Protein AF-0000000074954243 (afdb_homodimer)

Nearest PDB structures (foldseek):
  7k0k-assembly1_B  TM=9.660E-01  e=4.089E-70  Homo sapiens
  7yjo-assembly1_B  TM=9.628E-01  e=8.182E-56  Arabidopsis thaliana
  7yjm-assembly1_B  TM=9.588E-01  e=5.536E-56  Arabidopsis thaliana
  7yjk-assembly1_F  TM=9.594E-01  e=3.256E-54  Arabidopsis thaliana
  7yjn-assembly1_B  TM=9.590E-01  e=9.269E-53  Arabidopsis thaliana

Secondary structure (DSSP, 8-state):
-----------SSPPPPPPPHHHHHHHHHHHHHHHHHHHHHHHHHHTT-S---S----TTTTTS--STHHHHHHHIIIIIGGGGGGS-PEE-S-SSSEEEEEEEE-SSTTSS-EEEEEEEEEEEE-SS--TTS---S--GGGHHHHHHHHHH-S---SBTTTT-EEHHHHHHHHHHHHHHT-SEEEEES-HHHHHHHHHHHH--TT-EEEEETT--HHHHHHHHHHT-EEEEE-TT-HHHHHHHHHHHHHH-STTT-PPPS-EEEEEESB-TTT-PBP-HHHHHHHHHHHT-EEEEE-TTTTTTSSTTS--HHHHTT--GGG-SEEEEESSSTTSSS-EEEEE-HHHHHHHHHH-HHHHHSBPPPHHHHHHHHHHHHHHHT-TT---HHHHHHHHHHHHHHHHHHHHHHT--B-S-TT-SEEEEEEESHHHHHHHHHHHHHTTEE-EEE-TTTS-TT-EEEEEE--TT--HHHHHHHHHHHHHHHHHHT---S-----SS-----TTGGGTTT-----------/-----------SSPPPPPPPHHHHHHHHHHHHHHHHHHHHHHHHHHTT-----S----TTTTTS--STHHHHHHHIIIIIGGGGGGS-PEE-S-SSSEEEEEEEE-SSTTSS-EEEEEEEEEEEE-SS--TTS---S--GGGHHHHHHHHHH-S---SBTTTT-EEHHHHHHHHHHHHHHT-SEEEEES-HHHHHHHHHHHH--TT-EEEEETT--HHHHHHHHHHT-EEEEE-TT-HHHHHHHHHHHHHH-STTT-PPPS-EEEEEESB-TTT-PBP-HHHHHHHHHHHT-EEEEE-TTTTTTSSTTS--HHHHTT--GGG-SEEEEESSSTTSSS-EEEEE-HHHHHHHHHH-HHHHHSBPPPHHHHHHHHHHHHHHHT-TT---HHHHHHHHHHHHHHHHHHHHHHT--B-S-TT-SEEEEEEESHHHHHHHHHHHHHTTEE-EEE-TTTS-TT-EEEEEE--TT--HHHHHHHHHHHHHHHHHHT---S-----SS-----TTGGGTTT-----------

pLDDT: mean 83.15, std 20.35, range [19.02, 98.69]

Foldseek 3Di:
DVPDDPPDVPPPFDDFDDFDPVLQVVQVVLVVVQLVVLVVVVVCVVVVNCPQLAPPVPPVNVVPDQDVYPVVVSCCRRQVLQQVVLDDWAWDFKQAQWTKTFDWDDPRNNPDIDTPRDIDGGFGEQAALQALRLTHDDDPLLVLLVVLCVVPNWFQPDFLVPRQDDPLQVVLFVLLCVLLVADTKHWAFAQLCQQQQQLLLVAADLAEEEEAPLDDVSNVNNVVVNHHHYDYFYHLDLVRVLVVLVVCQCQGDPPPSDHGPAYEYEEEQARQQFQAGHPVVSVLVSCVVSVHAYEYEDAQQALAAAQLRSTVCNNVPHDLQSHAKYKYFCVRNLPARTIMIGHHPVSVVSCCVPGVCSVPPHHHTSSRSSSSSSSSCASRVHPNRHDNSVSNVLSLVQQVVLVVLCVLLQWGWGHGRRRQKIKTWLQHSVLQSVVSVQSVVVSYHWDWDAPPSDDSRGTIIIGGTHSSDDPVSSVSSSVSVSVSCVVSVRRRDPNPPPPDPPPPDPPPVPPPSPPPPPPPDPDD/DVPPPPPDVPPPFDDFDDFDPVLQVVQVVLVVVQLVVLVVVVVCVVVVNCPQLAPPPPPVNVPPDQDVYPVVVSCCRRQVLQQVVLDDWAWDFKQAQWTKTFDWDDPRNNPDIDTPRDIDGGFGEQAALQALRLTHDDDPLLVLLVVLCVVPNWFQPDFLVPRQDDPLQVVLFVLVCVLLVADTKHWAFAQLCQQQQ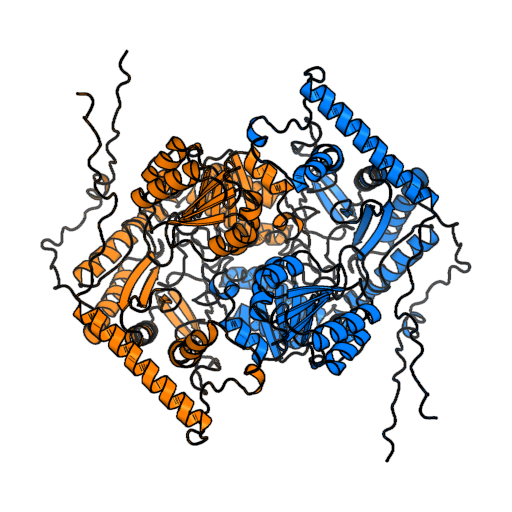QLLLVAADLAEEEEAPLDDVSNVNNVVVNHHHYDYFYHLDLVRVLVVLVVCQCQGDPPPSDHGPAYEYEEEQARQQFQAGHPVVSVLVSCVVSVHAYEYEDAQQALAAAQLRSTVCNNVPHDLQSHAKYKYFCVRNLPARTIMIGHHPVSVVSCCVPGVSRVPPHHHTSSRSSSSSSSSCASNVHPNRHDNSVSNVLSLVQQVVLVVLCVLLQWGWGHGRRRQKIKTWLQHSVLQSVVSVQSVVVSYHWDWDAPPSDDSRGTIIITGTHSSDDPVSSVSSSVSVSVSCVVSVRRRDPNPPPPDPPPPDPPPVPPVSPPPPPPPDPDD

Radius of gyration: 29.84 Å; Cα contacts (8 Å, |Δi|>4): 2137; chains: 2; bounding box: 92×91×78 Å

InterPro domains:
  IPR001917 Aminotransferase, class-II, pyridoxal-phosphate binding site [PS00599] (329-338)
  IPR004839 Aminotransferase, class I/classII, large domain [PF00155] (122-481)
  IPR015421 Pyridoxal phosphate-dependent transferase, major domain [G3DSA:3.40.640.10] (137-388)
  IPR015422 Pyridoxal phosphate-dependent transferase, small domain [G3DSA:3.90.1150.10] (122-481)
  IPR015424 Pyridoxal phosphate-dependent transferase [SSF53383] (92-486)
  IPR050087 8-amino-7-oxononanoate synthase class-II [PTHR13693] (33-483)

Structure (mmCIF, N/CA/C/O backbone):
data_AF-0000000074954243-model_v1
#
loop_
_entity.id
_entity.type
_entity.pdbx_description
1 polymer 'serine C-palmitoyltransferase'
#
loop_
_atom_site.group_PDB
_atom_site.id
_atom_site.type_symbol
_atom_site.label_atom_id
_atom_site.label_alt_id
_atom_site.label_comp_id
_atom_site.label_asym_id
_atom_site.label_entity_id
_atom_site.label_seq_id
_atom_site.pdbx_PDB_ins_code
_atom_site.Cartn_x
_atom_site.Cartn_y
_atom_site.Cartn_z
_atom_site.occupancy
_atom_site.B_iso_or_equiv
_atom_site.auth_seq_id
_atom_site.auth_comp_id
_atom_site.auth_asym_id
_atom_site.auth_atom_id
_atom_site.pdbx_PDB_model_num
ATOM 1 N N . GLN A 1 1 ? -39.969 40.156 0.647 1 19.97 1 GLN A N 1
ATOM 2 C CA . GLN A 1 1 ? -39.062 40.625 1.702 1 19.97 1 GLN A CA 1
ATOM 3 C C . GLN A 1 1 ? -38.188 39.5 2.236 1 19.97 1 GLN A C 1
ATOM 5 O O . GLN A 1 1 ? -37.531 39.656 3.26 1 19.97 1 GLN A O 1
ATOM 10 N N . ASN A 1 2 ? -38.531 38.25 1.916 1 23.02 2 ASN A N 1
ATOM 11 C CA . ASN A 1 2 ? -37.969 37 2.418 1 23.02 2 ASN A CA 1
ATOM 12 C C . ASN A 1 2 ? -36.469 36.906 2.213 1 23.02 2 ASN A C 1
ATOM 14 O O . ASN A 1 2 ? -36 36.031 1.486 1 23.02 2 ASN A O 1
ATOM 18 N N . ARG A 1 3 ? -35.625 38 2.117 1 27.72 3 ARG A N 1
ATOM 19 C CA . ARG A 1 3 ? -34.219 38.344 2.07 1 27.72 3 ARG A CA 1
ATOM 20 C C . ARG A 1 3 ? -33.469 37.781 3.279 1 27.72 3 ARG A C 1
ATOM 22 O O . ARG A 1 3 ? -32.344 38.188 3.549 1 27.72 3 ARG A O 1
ATOM 29 N N . LYS A 1 4 ? -34.219 37.406 4.242 1 30.61 4 LYS A N 1
ATOM 30 C CA . LYS A 1 4 ? -33.562 37.406 5.551 1 30.61 4 LYS A CA 1
ATOM 31 C C . LYS A 1 4 ? -32.25 36.656 5.52 1 30.61 4 LYS A C 1
ATOM 33 O O . LYS A 1 4 ? -31.219 37.219 5.922 1 30.61 4 LYS A O 1
ATOM 38 N N . ALA A 1 5 ? -32.219 35.625 6.398 1 30.86 5 ALA A N 1
ATOM 39 C CA . ALA A 1 5 ? -31.141 35.188 7.262 1 30.86 5 ALA A CA 1
ATOM 40 C C . ALA A 1 5 ? -30.031 34.5 6.453 1 30.86 5 ALA A C 1
ATOM 42 O O . ALA A 1 5 ? -30.094 33.312 6.191 1 30.86 5 ALA A O 1
ATOM 43 N N . TYR A 1 6 ? -29.703 34.969 5.332 1 30.28 6 TYR A N 1
ATOM 44 C CA . TYR A 1 6 ? -28.406 34.562 4.781 1 30.28 6 TYR A CA 1
ATOM 45 C C . TYR A 1 6 ? -27.312 34.656 5.832 1 30.28 6 TYR A C 1
ATOM 47 O O . TYR A 1 6 ? -27 35.719 6.32 1 30.28 6 TYR A O 1
ATOM 55 N N . ALA A 1 7 ? -27.281 33.75 6.777 1 35.22 7 ALA A N 1
ATOM 56 C CA . ALA A 1 7 ? -26.203 33.719 7.773 1 35.22 7 ALA A CA 1
ATOM 57 C C . ALA A 1 7 ? -24.938 34.344 7.234 1 35.22 7 ALA A C 1
ATOM 59 O O . ALA A 1 7 ? -24.516 34.062 6.105 1 35.22 7 ALA A O 1
ATOM 60 N N . GLU A 1 8 ? -24.562 35.5 7.566 1 36.94 8 GLU A N 1
ATOM 61 C CA . GLU A 1 8 ? -23.328 36.219 7.34 1 36.94 8 GLU A CA 1
ATOM 62 C C . GLU A 1 8 ? -22.141 35.281 7.172 1 36.94 8 GLU A C 1
ATOM 64 O O . GLU A 1 8 ? -22.016 34.312 7.902 1 36.94 8 GLU A O 1
ATOM 69 N N . ASP A 1 9 ? -21.578 35 5.992 1 41 9 ASP A N 1
ATOM 70 C CA . ASP A 1 9 ? -20.391 34.312 5.48 1 41 9 ASP A CA 1
ATOM 71 C C . ASP A 1 9 ? -19.219 34.438 6.441 1 41 9 ASP A C 1
ATOM 73 O O . ASP A 1 9 ? -18.312 35.25 6.211 1 41 9 ASP A O 1
ATOM 77 N N . LYS A 1 10 ? -19.484 34.688 7.68 1 44.56 10 LYS A N 1
ATOM 78 C CA . LYS A 1 10 ? -18.312 34.781 8.531 1 44.56 10 LYS A CA 1
ATOM 79 C C . LYS A 1 10 ? -17.359 33.625 8.305 1 44.56 10 LYS A C 1
ATOM 81 O O . LYS A 1 10 ? -17.781 32.469 8.289 1 44.56 10 LYS A O 1
ATOM 86 N N . PRO A 1 11 ? -16.188 33.969 7.812 1 58.41 11 PRO A N 1
ATOM 87 C CA . PRO A 1 11 ? -15.211 32.906 7.613 1 58.41 11 PRO A CA 1
ATOM 88 C C . PRO A 1 11 ? -15.062 32 8.844 1 58.41 11 PRO A C 1
ATOM 90 O O . PRO A 1 11 ? -14.977 32.5 9.969 1 58.41 11 PRO A O 1
ATOM 93 N N . VAL A 1 12 ? -15.469 30.797 8.703 1 64.75 12 VAL A N 1
ATOM 94 C CA . VAL A 1 12 ? -15.367 29.797 9.758 1 64.75 12 VAL A CA 1
ATOM 95 C C . VAL A 1 12 ? -13.969 29.828 10.367 1 64.75 12 VAL A C 1
ATOM 97 O O . VAL A 1 12 ? -13.812 29.672 11.578 1 64.75 12 VAL A O 1
ATOM 100 N N . PHE A 1 13 ? -13.062 30.203 9.414 1 71.12 13 PHE A N 1
ATOM 101 C CA . PHE A 1 13 ? -11.703 30.203 9.945 1 71.12 13 PHE A CA 1
ATOM 102 C C . PHE A 1 13 ? -11.023 31.531 9.672 1 71.12 13 PHE A C 1
ATOM 104 O O . PHE A 1 13 ? -11.281 32.188 8.656 1 71.12 13 PHE A O 1
ATOM 111 N N . GLU A 1 14 ? -10.234 32.031 10.578 1 69 14 GLU A N 1
ATOM 112 C CA . GLU A 1 14 ? -9.477 33.281 10.461 1 69 14 GLU A CA 1
ATOM 113 C C . GLU A 1 14 ? -8.445 33.188 9.336 1 69 14 GLU A C 1
ATOM 115 O O . GLU A 1 14 ? -7.812 32.156 9.148 1 69 14 GLU A O 1
ATOM 120 N N . PRO A 1 15 ? -8.375 34.25 8.547 1 73.31 15 PRO A N 1
ATOM 121 C CA . PRO A 1 15 ? -7.355 34.25 7.496 1 73.31 15 PRO A CA 1
ATOM 122 C C . PRO A 1 15 ? -5.938 34.281 8.055 1 73.31 15 PRO A C 1
ATOM 124 O O . PRO A 1 15 ? -5.715 34.719 9.18 1 73.31 15 PRO A O 1
ATOM 127 N N . TYR A 1 16 ? -5.062 33.812 7.277 1 78.5 16 TYR A N 1
ATOM 128 C CA . TYR A 1 16 ? -3.662 33.781 7.688 1 78.5 16 TYR A CA 1
ATOM 129 C C . TYR A 1 16 ? -3.043 35.156 7.625 1 78.5 16 TYR A C 1
ATOM 131 O O . TYR A 1 16 ? -3.445 36 6.809 1 78.5 16 TYR A O 1
ATOM 139 N N . GLN A 1 17 ? -2.135 35.344 8.523 1 77.69 17 GLN A N 1
ATOM 140 C CA . GLN A 1 17 ? -1.329 36.562 8.406 1 77.69 17 GLN A CA 1
ATOM 141 C C . GLN A 1 17 ? -0.424 36.5 7.176 1 77.69 17 GLN A C 1
ATOM 143 O O . GLN A 1 17 ? 0.105 35.438 6.84 1 77.69 17 GLN A O 1
ATOM 148 N N . GLU A 1 18 ? -0.363 37.531 6.469 1 80.56 18 GLU A N 1
ATOM 149 C CA . GLU A 1 18 ? 0.481 37.594 5.281 1 80.56 18 GLU A CA 1
ATOM 150 C C . GLU A 1 18 ? 1.851 38.188 5.605 1 80.56 18 GLU A C 1
ATOM 152 O O . GLU A 1 18 ? 1.961 39.094 6.438 1 80.56 18 GLU A O 1
ATOM 157 N N . ALA A 1 19 ? 2.773 37.656 4.926 1 83.81 19 ALA A N 1
ATOM 158 C CA . ALA A 1 19 ? 4.121 38.156 5.125 1 83.81 19 ALA A CA 1
ATOM 159 C C . ALA A 1 19 ? 4.297 39.5 4.434 1 83.81 19 ALA A C 1
ATOM 161 O O . ALA A 1 19 ? 3.643 39.781 3.426 1 83.81 19 ALA A O 1
ATOM 162 N N . PRO A 1 20 ? 5.145 40.312 5.012 1 84.31 20 PRO A N 1
ATOM 163 C CA . PRO A 1 20 ? 5.457 41.562 4.32 1 84.31 20 PRO A CA 1
ATOM 164 C C . PRO A 1 20 ? 6.062 41.344 2.936 1 84.31 20 PRO A C 1
ATOM 166 O O . PRO A 1 20 ? 6.719 40.344 2.703 1 84.31 20 PRO A O 1
ATOM 169 N N . LEU A 1 21 ? 5.891 42.312 2.061 1 86.5 21 LEU A N 1
ATOM 170 C CA . LEU A 1 21 ? 6.285 42.188 0.659 1 86.5 21 LEU A CA 1
ATOM 171 C C . LEU A 1 21 ? 7.789 41.969 0.533 1 86.5 21 LEU A C 1
ATOM 173 O O . LEU A 1 21 ? 8.242 41.281 -0.375 1 86.5 21 LEU A O 1
ATOM 177 N N . TYR A 1 22 ? 8.469 42.594 1.408 1 87.81 22 TYR A N 1
ATOM 178 C CA . TYR A 1 22 ? 9.914 42.5 1.299 1 87.81 22 TYR A CA 1
ATOM 179 C C . TYR A 1 22 ? 10.383 41.031 1.49 1 87.81 22 TYR A C 1
ATOM 181 O O . TYR A 1 22 ? 11.406 40.625 0.946 1 87.81 22 TYR A O 1
ATOM 189 N N . VAL A 1 23 ? 9.656 40.344 2.234 1 86.81 23 VAL A N 1
ATOM 190 C CA . VAL A 1 23 ? 10 38.938 2.459 1 86.81 23 VAL A CA 1
ATOM 191 C C . VAL A 1 23 ? 9.898 38.156 1.147 1 86.81 23 VAL A C 1
ATOM 193 O O . VAL A 1 23 ? 10.758 37.344 0.837 1 86.81 23 VAL A O 1
ATOM 196 N N . TYR A 1 24 ? 8.938 38.469 0.378 1 87.5 24 TYR A N 1
ATOM 197 C CA . TYR A 1 24 ? 8.758 37.812 -0.913 1 87.5 24 TYR A CA 1
ATOM 198 C C . TYR A 1 24 ? 9.859 38.219 -1.889 1 87.5 24 TYR A C 1
ATOM 200 O O . TYR A 1 24 ? 10.391 37.375 -2.613 1 87.5 24 TYR A O 1
ATOM 208 N N . VAL A 1 25 ? 10.133 39.438 -1.837 1 86.62 25 VAL A N 1
ATOM 209 C CA . VAL A 1 25 ? 11.164 39.969 -2.73 1 86.62 25 VAL A CA 1
ATOM 210 C C . VAL A 1 25 ? 12.5 39.281 -2.412 1 86.62 25 VAL A C 1
ATOM 212 O O . VAL A 1 25 ? 13.211 38.844 -3.316 1 86.62 25 VAL A O 1
ATOM 215 N N . LEU A 1 26 ? 12.766 39.219 -1.217 1 85.69 26 LEU A N 1
ATOM 216 C CA . LEU A 1 26 ? 14.031 38.625 -0.795 1 85.69 26 LEU A CA 1
ATOM 217 C C . LEU A 1 26 ? 14.055 37.125 -1.109 1 85.69 26 LEU A C 1
ATOM 219 O O . LEU A 1 26 ? 15.109 36.594 -1.438 1 85.69 26 LEU A O 1
ATOM 223 N N . THR A 1 27 ? 12.93 36.5 -0.948 1 86.5 27 THR A N 1
ATOM 224 C CA . THR A 1 27 ? 12.844 35.094 -1.229 1 86.5 27 THR A CA 1
ATOM 225 C C . THR A 1 27 ? 13.094 34.812 -2.709 1 86.5 27 THR A C 1
ATOM 227 O O . THR A 1 27 ? 13.883 33.938 -3.059 1 86.5 27 THR A O 1
ATOM 230 N N . TYR A 1 28 ? 12.492 35.594 -3.527 1 85 28 TYR A N 1
ATOM 231 C CA . TYR A 1 28 ? 12.672 35.406 -4.965 1 85 28 TYR A CA 1
ATOM 232 C C . TYR A 1 28 ? 14.094 35.75 -5.387 1 85 28 TYR A C 1
ATOM 234 O O . TYR A 1 28 ? 14.656 35.125 -6.281 1 85 28 TYR A O 1
ATOM 242 N N . MET A 1 29 ? 14.562 36.719 -4.734 1 82.25 29 MET A N 1
ATOM 243 C CA . MET A 1 29 ? 15.953 37.062 -4.984 1 82.25 29 MET A CA 1
ATOM 244 C C . MET A 1 29 ? 16.891 35.938 -4.574 1 82.25 29 MET A C 1
ATOM 246 O O . MET A 1 29 ? 17.859 35.656 -5.27 1 82.25 29 MET A O 1
ATOM 250 N N . GLY A 1 30 ? 16.562 35.469 -3.49 1 81 30 GLY A N 1
ATOM 251 C CA . GLY A 1 30 ? 17.344 34.312 -3.043 1 81 30 GLY A CA 1
ATOM 252 C C . GLY A 1 30 ? 17.328 33.156 -4.031 1 81 30 GLY A C 1
ATOM 253 O O . GLY A 1 30 ? 18.375 32.562 -4.309 1 81 30 GLY A O 1
ATOM 254 N N . TYR A 1 31 ? 16.203 32.812 -4.547 1 80.12 31 TYR A N 1
ATOM 255 C CA . TYR A 1 31 ? 16.094 31.781 -5.562 1 80.12 31 TYR A CA 1
ATOM 256 C C . TYR A 1 31 ? 16.844 32.156 -6.824 1 80.12 31 TYR A C 1
ATOM 258 O O . TYR A 1 31 ? 17.5 31.328 -7.445 1 80.12 31 TYR A O 1
ATOM 266 N N . GLY A 1 32 ? 16.656 33.375 -7.168 1 77.5 32 GLY A N 1
ATOM 267 C CA . GLY A 1 32 ? 17.391 33.875 -8.328 1 77.5 32 GLY A CA 1
ATOM 268 C C . GLY A 1 32 ? 18.891 33.719 -8.211 1 77.5 32 GLY A C 1
ATOM 269 O O . GLY A 1 32 ? 19.547 33.25 -9.141 1 77.5 32 GLY A O 1
ATOM 270 N N . ILE A 1 33 ? 19.359 34.062 -7.09 1 78.56 33 ILE A N 1
ATOM 271 C CA . ILE A 1 33 ? 20.781 33.969 -6.812 1 78.56 33 ILE A CA 1
ATOM 272 C C . ILE A 1 33 ? 21.188 32.469 -6.828 1 78.56 33 ILE A C 1
ATOM 274 O O . ILE A 1 33 ? 22.219 32.125 -7.391 1 78.56 33 ILE A O 1
ATOM 278 N N . GLY A 1 34 ? 20.406 31.719 -6.195 1 76.62 34 GLY A N 1
ATOM 279 C CA . GLY A 1 34 ? 20.688 30.297 -6.199 1 76.62 34 GLY A CA 1
ATOM 280 C C . GLY A 1 34 ? 20.703 29.688 -7.59 1 76.62 34 GLY A C 1
ATOM 281 O O . GLY A 1 34 ? 21.562 28.875 -7.902 1 76.62 34 GLY A O 1
ATOM 282 N N . ILE A 1 35 ? 19.734 30.078 -8.344 1 74.12 35 ILE A N 1
ATOM 283 C CA . ILE A 1 35 ? 19.641 29.578 -9.711 1 74.12 35 ILE A CA 1
ATOM 284 C C . ILE A 1 35 ? 20.844 30.047 -10.523 1 74.12 35 ILE A C 1
ATOM 286 O O . ILE A 1 35 ? 21.438 29.266 -11.273 1 74.12 35 ILE A O 1
ATOM 290 N N . LEU A 1 36 ? 21.141 31.25 -10.344 1 70.62 36 LEU A N 1
ATOM 291 C CA . LEU A 1 36 ? 22.297 31.812 -11.055 1 70.62 36 LEU A CA 1
ATOM 292 C C . LEU A 1 36 ? 23.562 31.062 -10.695 1 70.62 36 LEU A C 1
ATOM 294 O O . LEU A 1 36 ? 24.359 30.719 -11.57 1 70.62 36 LEU A O 1
ATOM 298 N N . PHE A 1 37 ? 23.688 30.812 -9.484 1 74.38 37 PHE A N 1
ATOM 299 C CA . PHE A 1 37 ? 24.859 30.078 -9.031 1 74.38 37 PHE A CA 1
ATOM 300 C C . PHE A 1 37 ? 24.797 28.625 -9.508 1 74.38 37 PHE A C 1
ATOM 302 O O . PHE A 1 37 ? 25.844 28.031 -9.789 1 74.38 37 PHE A O 1
ATOM 309 N N . GLY A 1 38 ? 23.625 28.141 -9.539 1 69.38 38 GLY A N 1
ATOM 310 C CA . GLY A 1 38 ? 23.469 26.797 -10.07 1 69.38 38 GLY A CA 1
ATOM 311 C C . GLY A 1 38 ? 23.891 26.672 -11.516 1 69.38 38 GLY A C 1
ATOM 312 O O . GLY A 1 38 ? 24.594 25.734 -11.891 1 69.38 38 GLY A O 1
ATOM 313 N N . TYR A 1 39 ? 23.453 27.641 -12.258 1 68.94 39 TYR A N 1
ATOM 314 C CA . TYR A 1 39 ? 23.844 27.656 -13.664 1 68.94 39 TYR A CA 1
ATOM 315 C C . TYR A 1 39 ? 25.344 27.859 -13.805 1 68.94 39 TYR A C 1
ATOM 317 O O . TYR A 1 39 ? 25.969 27.25 -14.672 1 68.94 39 TYR A O 1
ATOM 325 N N . LEU A 1 40 ? 25.828 28.688 -13.031 1 67.62 40 LEU A N 1
ATOM 326 C CA . LEU A 1 40 ? 27.266 28.906 -13.039 1 67.62 40 LEU A CA 1
ATOM 327 C C . LEU A 1 40 ? 28.016 27.625 -12.695 1 67.62 40 LEU A C 1
ATOM 329 O O . LEU A 1 40 ? 29.016 27.297 -13.336 1 67.62 40 LEU A O 1
ATOM 333 N N . ARG A 1 41 ? 27.5 27 -11.797 1 70.31 41 ARG A N 1
ATOM 334 C CA . ARG A 1 41 ? 28.125 25.75 -11.375 1 70.31 41 ARG A CA 1
ATOM 335 C C . ARG A 1 41 ? 28.016 24.703 -12.469 1 70.31 41 ARG A C 1
ATOM 337 O O . ARG A 1 41 ? 28.969 23.953 -12.719 1 70.31 41 ARG A O 1
ATOM 344 N N . ASP A 1 42 ? 26.891 24.641 -13.023 1 66.75 42 ASP A N 1
ATOM 345 C CA . ASP A 1 42 ? 26.719 23.703 -14.133 1 66.75 42 ASP A CA 1
ATOM 346 C C . ASP A 1 42 ? 27.672 24.031 -15.281 1 66.75 42 ASP A C 1
ATOM 348 O O . ASP A 1 42 ? 28.234 23.109 -15.906 1 66.75 42 ASP A O 1
ATOM 352 N N . PHE A 1 43 ? 27.828 25.312 -15.516 1 62.94 43 PHE A N 1
ATOM 353 C CA . PHE A 1 43 ? 28.766 25.766 -16.531 1 62.94 43 PHE A CA 1
ATOM 354 C C . PHE A 1 43 ? 30.188 25.359 -16.188 1 62.94 43 PHE A C 1
ATOM 356 O O . PHE A 1 43 ? 30.922 24.844 -17.031 1 62.94 43 PHE A O 1
ATOM 363 N N . MET A 1 44 ? 30.516 25.531 -15.016 1 63.75 44 MET A N 1
ATOM 364 C CA . MET A 1 44 ? 31.859 25.188 -14.578 1 63.75 44 MET A CA 1
ATOM 365 C C . MET A 1 44 ? 32.062 23.672 -14.625 1 63.75 44 MET A C 1
ATOM 367 O O . MET A 1 44 ? 33.156 23.203 -14.961 1 63.75 44 MET A O 1
ATOM 371 N N . ARG A 1 45 ? 31.016 22.922 -14.305 1 64.12 45 ARG A N 1
ATOM 372 C CA . ARG A 1 45 ? 31.078 21.469 -14.359 1 64.12 45 ARG A CA 1
ATOM 373 C C . ARG A 1 45 ? 31.25 20.984 -15.789 1 64.12 45 ARG A C 1
ATOM 375 O O . ARG A 1 45 ? 32.031 20.078 -16.047 1 64.12 45 ARG A O 1
ATOM 382 N N . ASN A 1 46 ? 30.578 21.609 -16.609 1 61.06 46 ASN A N 1
ATOM 383 C CA . ASN A 1 46 ? 30.656 21.234 -18.016 1 61.06 46 ASN A CA 1
ATOM 384 C C . ASN A 1 46 ? 32.031 21.578 -18.625 1 61.06 46 ASN A C 1
ATOM 386 O O . ASN A 1 46 ? 32.469 20.906 -19.547 1 61.06 46 ASN A O 1
ATOM 390 N N . TRP A 1 47 ? 32.688 22.594 -18.016 1 58.88 47 TRP A N 1
ATOM 391 C CA . TRP A 1 47 ? 33.969 23.016 -18.562 1 58.88 47 TRP A CA 1
ATOM 392 C C . TRP A 1 47 ? 35.125 22.406 -17.781 1 58.88 47 TRP A C 1
ATOM 394 O O . TRP A 1 47 ? 36.312 22.766 -17.984 1 58.88 47 TRP A O 1
ATOM 404 N N . GLY A 1 48 ? 34.906 21.328 -16.953 1 55.03 48 GLY A N 1
ATOM 405 C CA . GLY A 1 48 ? 35.906 20.516 -16.281 1 55.03 48 GLY A CA 1
ATOM 406 C C . GLY A 1 48 ? 36.625 21.266 -15.164 1 55.03 48 GLY A C 1
ATOM 407 O O . GLY A 1 48 ? 37.688 20.812 -14.695 1 55.03 48 GLY A O 1
ATOM 408 N N . ILE A 1 49 ? 36.5 22.422 -14.992 1 53.34 49 ILE A N 1
ATOM 409 C CA . ILE A 1 49 ? 37.219 23.219 -14.016 1 53.34 49 ILE A CA 1
ATOM 410 C C . ILE A 1 49 ? 36.875 22.766 -12.602 1 53.34 49 ILE A C 1
ATOM 412 O O . ILE A 1 49 ? 37.75 22.672 -11.734 1 53.34 49 ILE A O 1
ATOM 416 N N . GLU A 1 50 ? 35.719 22.766 -12.227 1 49.19 50 GLU A N 1
ATOM 417 C CA . GLU A 1 50 ? 35.344 22.297 -10.898 1 49.19 50 GLU A CA 1
ATOM 418 C C . GLU A 1 50 ? 35.219 20.781 -10.859 1 49.19 50 GLU A C 1
ATOM 420 O O . GLU A 1 50 ? 34.594 20.172 -11.727 1 49.19 50 GLU A O 1
ATOM 425 N N . LYS A 1 51 ? 36.406 20.094 -10.453 1 44.56 51 LYS A N 1
ATOM 426 C CA . LYS A 1 51 ? 36.312 18.672 -10.156 1 44.56 51 LYS A CA 1
ATOM 427 C C . LYS A 1 51 ? 35.031 18.359 -9.367 1 44.56 51 LYS A C 1
ATOM 429 O O . LYS A 1 51 ? 35 18.547 -8.148 1 44.56 51 LYS A O 1
ATOM 434 N N . CYS A 1 52 ? 34.125 18.969 -9.594 1 41.59 52 CYS A N 1
ATOM 435 C CA . CYS A 1 52 ? 32.938 18.984 -8.781 1 41.59 52 CYS A CA 1
ATOM 436 C C . CYS A 1 52 ? 32.531 17.562 -8.359 1 41.59 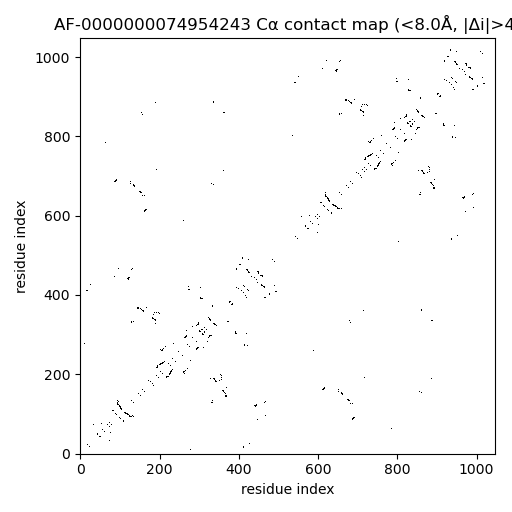52 CYS A C 1
ATOM 438 O O . CYS A 1 52 ? 32.156 16.75 -9.195 1 41.59 52 CYS A O 1
ATOM 440 N N . ASN A 1 53 ? 33.281 17.109 -7.492 1 38.94 53 ASN A N 1
ATOM 441 C CA . ASN A 1 53 ? 32.75 15.992 -6.719 1 38.94 53 ASN A CA 1
ATOM 442 C C . ASN A 1 53 ? 31.266 16.125 -6.469 1 38.94 53 ASN A C 1
ATOM 444 O O . ASN A 1 53 ? 30.688 15.367 -5.688 1 38.94 53 ASN A O 1
ATOM 448 N N . ALA A 1 54 ? 30.828 17.266 -6.629 1 38.25 54 ALA A N 1
ATOM 449 C CA . ALA A 1 54 ? 29.391 17.438 -6.406 1 38.25 54 ALA A CA 1
ATOM 450 C C . ALA A 1 54 ? 28.594 16.5 -7.293 1 38.25 54 ALA A C 1
ATOM 452 O O . ALA A 1 54 ? 29.141 15.898 -8.227 1 38.25 54 ALA A O 1
ATOM 453 N N . ALA A 1 55 ? 27.172 16.859 -7.465 1 40.62 55 ALA A N 1
ATOM 454 C CA . ALA A 1 55 ? 26.094 15.992 -7.969 1 40.62 55 ALA A CA 1
ATOM 455 C C . ALA A 1 55 ? 26.266 15.734 -9.461 1 40.62 55 ALA A C 1
ATOM 457 O O . ALA A 1 55 ? 25.703 16.453 -10.289 1 40.62 55 ALA A O 1
ATOM 458 N N . VAL A 1 56 ? 27.516 15.617 -9.938 1 37.38 56 VAL A N 1
ATOM 459 C CA . VAL A 1 56 ? 27.438 15.164 -11.32 1 37.38 56 VAL A CA 1
ATOM 460 C C . VAL A 1 56 ? 26.547 13.93 -11.414 1 37.38 56 VAL A C 1
ATOM 462 O O . VAL A 1 56 ? 26.688 12.992 -10.625 1 37.38 56 VAL A O 1
ATOM 465 N N . GLU A 1 57 ? 25.453 14.172 -11.922 1 39.38 57 GLU A N 1
ATOM 466 C CA . GLU A 1 57 ? 24.781 12.945 -12.32 1 39.38 57 GLU A CA 1
ATOM 467 C C . GLU A 1 57 ? 25.781 11.914 -12.836 1 39.38 57 GLU A C 1
ATOM 469 O O . GLU A 1 57 ? 26.672 12.234 -13.625 1 39.38 57 GLU A O 1
ATOM 474 N N . ARG A 1 58 ? 26.094 11.055 -12.102 1 39.44 58 ARG A N 1
ATOM 475 C CA . ARG A 1 58 ? 26.969 10.016 -12.648 1 39.44 58 ARG A CA 1
ATOM 476 C C . ARG A 1 58 ? 26.656 9.758 -14.117 1 39.44 58 ARG A C 1
ATOM 478 O O . ARG A 1 58 ? 25.516 9.945 -14.555 1 39.44 58 ARG A O 1
ATOM 485 N N . GLU A 1 59 ? 27.75 9.758 -14.938 1 37.94 59 GLU A N 1
ATOM 486 C CA . GLU A 1 59 ? 27.578 9.469 -16.359 1 37.94 59 GLU A CA 1
ATOM 487 C C . GLU A 1 59 ? 26.438 8.492 -16.609 1 37.94 59 GLU A C 1
ATOM 489 O O . GLU A 1 59 ? 25.719 8.609 -17.594 1 37.94 59 GLU A O 1
ATOM 494 N N . GLU A 1 60 ? 26.281 7.664 -15.664 1 36.66 60 GLU A N 1
ATOM 495 C CA . GLU A 1 60 ? 25.297 6.598 -15.828 1 36.66 60 GLU A CA 1
ATOM 496 C C . GLU A 1 60 ? 23.891 7.113 -15.602 1 36.66 60 GLU A C 1
ATOM 498 O O . GLU A 1 60 ? 22.906 6.445 -15.953 1 36.66 60 GLU A O 1
ATOM 503 N N . GLN A 1 61 ? 23.828 8.211 -14.875 1 38.22 61 GLN A N 1
ATOM 504 C CA . GLN A 1 61 ? 22.516 8.75 -14.578 1 38.22 61 GLN A CA 1
ATOM 505 C C . GLN A 1 61 ? 22.078 9.766 -15.633 1 38.22 61 GLN A C 1
ATOM 507 O O . GLN A 1 61 ? 20.922 10.195 -15.656 1 38.22 61 GLN A O 1
ATOM 512 N N . LYS A 1 62 ? 22.953 10.227 -16.438 1 40.81 62 LYS A N 1
ATOM 513 C CA . LYS A 1 62 ? 22.656 11.195 -17.484 1 40.81 62 LYS A CA 1
ATOM 514 C C . LYS A 1 62 ? 21.594 10.672 -18.453 1 40.81 62 LYS A C 1
ATOM 516 O O . LYS A 1 62 ? 20.984 11.445 -19.188 1 40.81 62 LYS A O 1
ATOM 521 N N . ASP A 1 63 ? 21.594 9.508 -18.594 1 35.19 63 ASP A N 1
ATOM 522 C CA . ASP A 1 63 ? 20.719 8.914 -19.594 1 35.19 63 ASP A CA 1
ATOM 523 C C . ASP A 1 63 ? 19.266 9 -19.156 1 35.19 63 ASP A C 1
ATOM 525 O O . ASP A 1 63 ? 18.375 8.523 -19.875 1 35.19 63 ASP A O 1
ATOM 529 N N . PHE A 1 64 ? 19 9.453 -17.984 1 33.62 64 PHE A N 1
ATOM 530 C CA . PHE A 1 64 ? 17.594 9.586 -17.609 1 33.62 64 PHE A CA 1
ATOM 531 C C . PHE A 1 64 ? 17.109 11.008 -17.828 1 33.62 64 PHE A C 1
ATOM 533 O O . PHE A 1 64 ? 17.594 11.945 -17.188 1 33.62 64 PHE A O 1
ATOM 540 N N . VAL A 1 65 ? 16.656 11.516 -19.016 1 33.12 65 VAL A N 1
ATOM 541 C CA . VAL A 1 65 ? 16.328 12.844 -19.531 1 33.12 65 VAL A CA 1
ATOM 542 C C . VAL A 1 65 ? 15.164 13.438 -18.734 1 33.12 65 VAL A C 1
ATOM 544 O O . VAL A 1 65 ? 14.078 12.859 -18.688 1 33.12 65 VAL A O 1
ATOM 547 N N . PRO A 1 66 ? 15.195 14.5 -17.859 1 35.5 66 PRO A N 1
ATOM 548 C CA . PRO A 1 66 ? 14.133 15.211 -17.156 1 35.5 66 PRO A CA 1
ATOM 549 C C . PRO A 1 66 ? 13.438 16.25 -18.031 1 35.5 66 PRO A C 1
ATOM 551 O O . PRO A 1 66 ? 14.086 17.188 -18.516 1 35.5 66 PRO A O 1
ATOM 554 N N . LEU A 1 67 ? 12.641 16.203 -18.953 1 31.47 67 LEU A N 1
ATOM 555 C CA . LEU A 1 67 ? 12.117 17.328 -19.719 1 31.47 67 LEU A CA 1
ATOM 556 C C . LEU A 1 67 ? 11.797 18.5 -18.797 1 31.47 67 LEU A C 1
ATOM 558 O O . LEU A 1 67 ? 12.234 19.625 -19.047 1 31.47 67 LEU A O 1
ATOM 562 N N . TYR A 1 68 ? 10.375 18.703 -18.453 1 37.03 68 TYR A N 1
ATOM 563 C CA . TYR A 1 68 ? 9.906 19.656 -17.438 1 37.03 68 TYR A CA 1
ATOM 564 C C . TYR A 1 68 ? 10.789 19.609 -16.203 1 37.03 68 TYR A C 1
ATOM 566 O O . TYR A 1 68 ? 10.594 20.375 -15.258 1 37.03 68 TYR A O 1
ATOM 574 N N . GLN A 1 69 ? 11.758 18.75 -16.297 1 45.06 69 GLN A N 1
ATOM 575 C CA . GLN A 1 69 ? 12.805 17.938 -15.703 1 45.06 69 GLN A CA 1
ATOM 576 C C . GLN A 1 69 ? 14.094 18.734 -15.531 1 45.06 69 GLN A C 1
ATOM 578 O O . GLN A 1 69 ? 14.82 18.531 -14.555 1 45.06 69 GLN A O 1
ATOM 583 N N . ASP A 1 70 ? 14.086 19.703 -16.469 1 48.16 70 ASP A N 1
ATOM 584 C CA . ASP A 1 70 ? 15.383 20.391 -16.391 1 48.16 70 ASP A CA 1
ATOM 585 C C . ASP A 1 70 ? 15.492 21.234 -15.125 1 48.16 70 ASP A C 1
ATOM 587 O O . ASP A 1 70 ? 16.5 21.172 -14.422 1 48.16 70 ASP A O 1
ATOM 591 N N . PHE A 1 71 ? 14.273 22.125 -15.125 1 53.53 71 PHE A N 1
ATOM 592 C CA . PHE A 1 71 ? 14.344 22.938 -13.922 1 53.53 71 PHE A CA 1
ATOM 593 C C . PHE A 1 71 ? 14.25 22.078 -12.672 1 53.53 71 PHE A C 1
ATOM 595 O O . PHE A 1 71 ? 14.961 22.312 -11.695 1 53.53 71 PHE A O 1
ATOM 602 N N . GLU A 1 72 ? 13.375 21.203 -12.867 1 58.19 72 GLU A N 1
ATOM 603 C CA . GLU A 1 72 ? 13.234 20.312 -11.719 1 58.19 72 GLU A CA 1
ATOM 604 C C . GLU A 1 72 ? 14.539 19.562 -11.453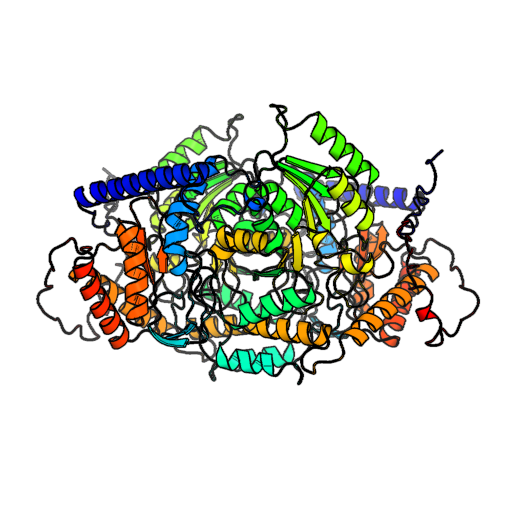 1 58.19 72 GLU A C 1
ATOM 606 O O . GLU A 1 72 ? 14.914 19.359 -10.297 1 58.19 72 GLU A O 1
ATOM 611 N N . SER A 1 73 ? 15.031 19.281 -12.594 1 58.44 73 SER A N 1
ATOM 612 C CA . SER A 1 73 ? 16.328 18.609 -12.461 1 58.44 73 SER A CA 1
ATOM 613 C C . SER A 1 73 ? 17.375 19.578 -11.922 1 58.44 73 SER A C 1
ATOM 615 O O . SER A 1 73 ? 18.203 19.188 -11.086 1 58.44 73 SER A O 1
ATOM 617 N N . PHE A 1 74 ? 17.266 20.812 -12.461 1 60.41 74 PHE A N 1
ATOM 618 C CA . PHE A 1 74 ? 18.172 21.844 -11.977 1 60.41 74 PHE A CA 1
ATOM 619 C C . PHE A 1 74 ? 17.953 22.109 -10.492 1 60.41 74 PHE A C 1
ATOM 621 O O . PHE A 1 74 ? 18.906 22.172 -9.711 1 60.41 74 PHE A O 1
ATOM 628 N N . TYR A 1 75 ? 16.719 22.156 -10.18 1 66.12 75 TYR A N 1
ATOM 629 C CA . TYR A 1 75 ? 16.344 22.438 -8.789 1 66.12 75 TYR A CA 1
ATOM 630 C C . TYR A 1 75 ? 16.797 21.297 -7.875 1 66.12 75 TYR A C 1
ATOM 632 O O . TYR A 1 75 ? 17.328 21.547 -6.797 1 66.12 75 TYR A O 1
ATOM 640 N N . LYS A 1 76 ? 16.609 20.203 -8.367 1 65.75 76 LYS A N 1
ATOM 641 C CA . LYS A 1 76 ? 16.969 19.047 -7.559 1 65.75 76 LYS A CA 1
ATOM 642 C C . LYS A 1 76 ? 18.469 18.953 -7.352 1 65.75 76 LYS A C 1
ATOM 644 O O . LYS A 1 76 ? 18.938 18.734 -6.23 1 65.75 76 LYS A O 1
ATOM 649 N N . ARG A 1 77 ? 19.141 19.25 -8.367 1 65.31 77 ARG A N 1
ATOM 650 C CA . ARG A 1 77 ? 20.594 19.094 -8.328 1 65.31 77 ARG A CA 1
ATOM 651 C C . ARG A 1 77 ? 21.234 20.203 -7.508 1 65.31 77 ARG A C 1
ATOM 653 O O . ARG A 1 77 ? 22.219 19.969 -6.805 1 65.31 77 ARG A O 1
ATOM 660 N N . ASN A 1 78 ? 20.547 21.297 -7.574 1 67 78 ASN A N 1
ATOM 661 C CA . ASN A 1 78 ? 21.297 22.438 -7.031 1 67 78 ASN A CA 1
ATOM 662 C C . ASN A 1 78 ? 20.688 22.922 -5.719 1 67 78 ASN A C 1
ATOM 664 O O . ASN A 1 78 ? 21.359 23.594 -4.934 1 67 78 ASN A O 1
ATOM 668 N N . LEU A 1 79 ? 19.547 22.609 -5.547 1 73.69 79 LEU A N 1
ATOM 669 C CA . LEU A 1 79 ? 18.922 23.125 -4.336 1 73.69 79 LEU A CA 1
ATOM 670 C C . LEU A 1 79 ? 18.516 22 -3.4 1 73.69 79 LEU A C 1
ATOM 672 O O . LEU A 1 79 ? 18.859 22 -2.219 1 73.69 79 LEU A O 1
ATOM 676 N N . TYR A 1 80 ? 17.938 21.031 -3.922 1 74.56 80 TYR A N 1
ATOM 677 C CA . TYR A 1 80 ? 17.453 19.922 -3.105 1 74.56 80 TYR A CA 1
ATOM 678 C C . TYR A 1 80 ? 18.609 19.156 -2.48 1 74.56 80 TYR A C 1
ATOM 680 O O . TYR A 1 80 ? 18.562 18.797 -1.3 1 74.56 80 TYR A O 1
ATOM 688 N N . MET A 1 81 ? 19.594 18.938 -3.252 1 76.06 81 MET A N 1
ATOM 689 C CA . MET A 1 81 ? 20.719 18.125 -2.781 1 76.06 81 MET A CA 1
ATOM 690 C C . MET A 1 81 ? 21.438 18.797 -1.619 1 76.06 81 MET A C 1
ATOM 692 O O . MET A 1 81 ? 21.969 18.125 -0.733 1 76.06 81 MET A O 1
ATOM 696 N N . ARG A 1 82 ? 21.328 20.047 -1.547 1 77.44 82 ARG A N 1
ATOM 697 C CA . ARG A 1 82 ? 22.047 20.797 -0.521 1 77.44 82 ARG A CA 1
ATOM 698 C C . ARG A 1 82 ? 21.344 20.688 0.828 1 77.44 82 ARG A C 1
ATOM 700 O O . ARG A 1 82 ? 21.969 20.859 1.876 1 77.44 82 ARG A O 1
ATOM 707 N N . ILE A 1 83 ? 20.109 20.391 0.738 1 81.38 83 ILE A N 1
ATOM 708 C CA . ILE A 1 83 ? 19.375 20.375 1.99 1 81.38 83 ILE A CA 1
ATOM 709 C C . ILE A 1 83 ? 18.828 18.969 2.24 1 81.38 83 ILE A C 1
ATOM 711 O O . ILE A 1 83 ? 17.984 18.766 3.125 1 81.38 83 ILE A O 1
ATOM 715 N N . ARG A 1 84 ? 19.312 18 1.592 1 82.19 84 ARG A N 1
ATOM 716 C CA . ARG A 1 84 ? 18.797 16.641 1.639 1 82.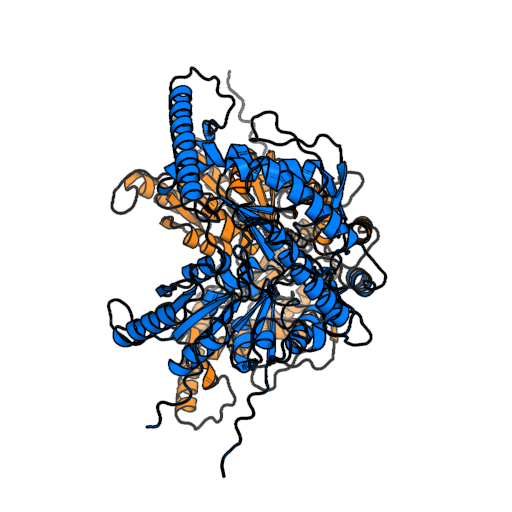19 84 ARG A CA 1
ATOM 717 C C . ARG A 1 84 ? 19.031 16 3.006 1 82.19 84 ARG A C 1
ATOM 719 O O . ARG A 1 84 ? 18.312 15.078 3.4 1 82.19 84 ARG A O 1
ATOM 726 N N . ASP A 1 85 ? 19.969 16.469 3.689 1 85.5 85 ASP A N 1
ATOM 727 C CA . ASP A 1 85 ? 20.297 15.914 4.996 1 85.5 85 ASP A CA 1
ATOM 728 C C . ASP A 1 85 ? 19.219 16.219 6.023 1 85.5 85 ASP A C 1
ATOM 730 O O . ASP A 1 85 ? 19.188 15.625 7.098 1 85.5 85 ASP A O 1
ATOM 734 N N . SER A 1 86 ? 18.328 17.141 5.652 1 85.56 86 SER A N 1
ATOM 735 C CA . SER A 1 86 ? 17.25 17.516 6.566 1 85.56 86 SER A CA 1
ATOM 736 C C . SER A 1 86 ? 16.125 16.484 6.539 1 85.56 86 SER A C 1
ATOM 738 O O . SER A 1 86 ? 15.219 16.531 7.379 1 85.56 86 SER A O 1
ATOM 740 N N . TRP A 1 87 ? 16.266 15.547 5.672 1 84.88 87 TRP A N 1
ATOM 741 C CA . TRP A 1 87 ? 15.195 14.555 5.531 1 84.88 87 TRP A CA 1
ATOM 742 C C . TRP A 1 87 ? 15.734 13.141 5.711 1 84.88 87 TRP A C 1
ATOM 744 O O . TRP A 1 87 ? 16.953 12.945 5.844 1 84.88 87 TRP A O 1
ATOM 754 N N . SER A 1 88 ? 14.875 12.188 5.809 1 82 88 SER A N 1
ATOM 755 C CA . SER A 1 88 ? 15.172 10.758 5.82 1 82 88 SER A CA 1
ATOM 756 C C . SER A 1 88 ? 16.062 10.391 7 1 82 88 SER A C 1
ATOM 758 O O . SER A 1 88 ? 17.094 9.734 6.828 1 82 88 SER A O 1
ATOM 760 N N . HIS A 1 89 ? 15.742 10.883 8.117 1 88.38 89 HIS A N 1
ATOM 761 C CA . HIS A 1 89 ? 16.453 10.5 9.328 1 88.38 89 HIS A CA 1
ATOM 762 C C . HIS A 1 89 ? 16.172 9.047 9.695 1 88.38 89 HIS A C 1
ATOM 764 O O . HIS A 1 89 ? 15.062 8.547 9.477 1 88.38 89 HIS A O 1
ATOM 770 N N . THR A 1 90 ? 17.188 8.445 10.195 1 90.94 90 THR A N 1
ATOM 771 C CA . THR A 1 90 ? 17 7.086 10.695 1 90.94 90 THR A CA 1
ATOM 772 C C . THR A 1 90 ? 16.75 7.086 12.195 1 90.94 90 THR A C 1
ATOM 774 O O . THR A 1 90 ? 17.594 7.527 12.977 1 90.94 90 THR A O 1
ATOM 777 N N . VAL A 1 91 ? 15.602 6.641 12.539 1 93.81 91 VAL A N 1
ATOM 778 C CA . VAL A 1 91 ? 15.172 6.633 13.93 1 93.81 91 VAL A CA 1
ATOM 779 C C . VAL A 1 91 ? 15.406 5.254 14.539 1 93.81 91 VAL A C 1
ATOM 781 O O . VAL A 1 91 ? 15.195 4.234 13.883 1 93.81 91 VAL A O 1
ATOM 784 N N . CYS A 1 92 ? 15.828 5.145 15.797 1 94.12 92 CYS A N 1
ATOM 785 C CA . CYS A 1 92 ? 16.094 3.855 16.422 1 94.12 92 CYS A CA 1
ATOM 786 C C . CYS A 1 92 ? 15.289 3.682 17.688 1 94.12 92 CYS A C 1
ATOM 788 O O . CYS A 1 92 ? 15.742 3.039 18.641 1 94.12 92 CYS A O 1
ATOM 790 N N . SER A 1 93 ? 14.164 4.316 17.75 1 93.81 93 SER A N 1
ATOM 791 C CA . SER A 1 93 ? 13.203 4.188 18.828 1 93.81 93 SER A CA 1
ATOM 792 C C . SER A 1 93 ? 11.773 4.293 18.312 1 93.81 93 SER A C 1
ATOM 794 O O . SER A 1 93 ? 11.547 4.566 17.141 1 93.81 93 SER A O 1
ATOM 796 N N . ALA A 1 94 ? 10.781 3.996 19.203 1 94.06 94 ALA A N 1
ATOM 797 C CA . ALA A 1 94 ? 9.383 4.246 18.859 1 94.06 94 ALA A CA 1
ATOM 798 C C . ALA A 1 94 ? 9.109 5.738 18.719 1 94.06 94 ALA A C 1
ATOM 800 O O . ALA A 1 94 ? 9.867 6.566 19.234 1 94.06 94 ALA A O 1
ATOM 801 N N . PRO A 1 95 ? 8.125 6.078 17.938 1 94 95 PRO A N 1
ATOM 802 C CA . PRO A 1 95 ? 7.82 7.5 17.734 1 94 95 PRO A CA 1
ATOM 803 C C . PRO A 1 95 ? 7.121 8.125 18.953 1 94 95 PRO A C 1
ATOM 805 O O . PRO A 1 95 ? 6.039 8.695 18.812 1 94 95 PRO A O 1
ATOM 808 N N . GLU A 1 96 ? 7.742 8.109 20.047 1 95.31 96 GLU A N 1
ATOM 809 C CA . GLU A 1 96 ? 7.281 8.695 21.297 1 95.31 96 GLU A CA 1
ATOM 810 C C . GLU A 1 96 ? 7.703 10.156 21.422 1 95.31 96 GLU A C 1
ATOM 812 O O . GLU A 1 96 ? 8.398 10.68 20.547 1 95.31 96 GLU A O 1
ATOM 817 N N . PRO A 1 97 ? 7.172 10.844 22.453 1 95.81 97 PRO A N 1
ATOM 818 C CA . PRO A 1 97 ? 7.52 12.266 22.578 1 95.81 97 PRO A CA 1
ATOM 819 C C . PRO A 1 97 ? 9.031 12.5 22.609 1 95.81 97 PRO A C 1
ATOM 821 O O . PRO A 1 97 ? 9.5 13.555 22.172 1 95.81 97 PRO A O 1
ATOM 824 N N . TYR A 1 98 ? 9.719 11.562 23.172 1 96.5 98 TYR A N 1
ATOM 825 C CA . TYR A 1 98 ? 11.172 11.523 23.031 1 96.5 98 TYR A CA 1
ATOM 826 C C . TYR A 1 98 ? 11.602 10.375 22.125 1 96.5 98 TYR A C 1
ATOM 828 O O . TYR A 1 98 ? 11.078 9.266 22.234 1 96.5 98 TYR A O 1
ATOM 836 N N . MET A 1 99 ? 12.477 10.742 21.188 1 95.44 99 MET A N 1
ATOM 837 C CA . MET A 1 99 ? 12.938 9.695 20.281 1 95.44 99 MET A CA 1
ATOM 838 C C . MET A 1 99 ? 14.445 9.773 20.094 1 95.44 99 MET A C 1
ATOM 840 O O . MET A 1 99 ? 15.086 10.727 20.547 1 95.44 99 MET A O 1
ATOM 844 N N . ASN A 1 100 ? 15.008 8.758 19.531 1 96.31 100 ASN A N 1
ATOM 845 C CA . ASN A 1 100 ? 16.438 8.656 19.25 1 96.31 100 ASN A CA 1
ATOM 846 C C . ASN A 1 100 ? 16.703 8.516 17.75 1 96.31 100 ASN A C 1
ATOM 848 O O . ASN A 1 100 ? 15.992 7.785 17.047 1 96.31 100 ASN A O 1
ATOM 852 N N . VAL A 1 101 ? 17.656 9.266 17.281 1 95.06 101 VAL A N 1
ATOM 853 C CA . VAL A 1 101 ? 17.984 9.281 15.859 1 95.06 101 VAL A CA 1
ATOM 854 C C . VAL A 1 101 ? 19.453 8.938 15.656 1 95.06 101 VAL A C 1
ATOM 856 O O . VAL A 1 101 ? 20.312 9.391 16.422 1 95.06 101 VAL A O 1
ATOM 859 N N . MET A 1 102 ? 19.688 8.18 14.648 1 94.38 102 MET A N 1
ATOM 860 C CA . MET A 1 102 ? 21.078 7.867 14.305 1 94.38 102 MET A CA 1
ATOM 861 C C . MET A 1 102 ? 21.734 9.031 13.57 1 94.38 102 MET A C 1
ATOM 863 O O . MET A 1 102 ? 21.156 9.578 12.633 1 94.38 102 MET A O 1
ATOM 867 N N . GLU A 1 103 ? 22.922 9.25 13.961 1 93.31 103 GLU A N 1
ATOM 868 C CA . GLU A 1 103 ? 23.656 10.32 13.305 1 93.31 103 GLU A CA 1
ATOM 869 C C . GLU A 1 103 ? 24.141 9.898 11.922 1 93.31 103 GLU A C 1
ATOM 871 O O . GLU A 1 103 ? 24.609 8.773 11.75 1 93.31 103 GLU A O 1
ATOM 876 N N . LYS A 1 104 ? 23.906 10.75 11.008 1 90.44 104 LYS A N 1
ATOM 877 C CA . LYS A 1 104 ? 24.422 10.5 9.664 1 90.44 104 LYS A CA 1
ATOM 878 C C . LYS A 1 104 ? 25.25 11.672 9.164 1 90.44 104 LYS A C 1
ATOM 880 O O . LYS A 1 104 ? 25.016 12.82 9.539 1 90.44 104 LYS A O 1
ATOM 885 N N . VAL A 1 105 ? 26.266 11.352 8.375 1 90.44 105 VAL A N 1
ATOM 886 C CA . VAL A 1 105 ? 27.156 12.367 7.801 1 90.44 105 VAL A CA 1
ATOM 887 C C . VAL A 1 105 ? 27.344 12.102 6.309 1 90.44 105 VAL A C 1
ATOM 889 O O . VAL A 1 105 ? 27.016 11.016 5.816 1 90.44 105 VAL A O 1
ATOM 892 N N . THR A 1 106 ? 27.578 13.102 5.582 1 87.69 106 THR A N 1
ATOM 893 C CA . THR A 1 106 ? 27.828 12.977 4.152 1 87.69 106 THR A CA 1
ATOM 894 C C . THR A 1 106 ? 29.25 13.453 3.814 1 87.69 106 THR A C 1
ATOM 896 O O . THR A 1 106 ? 29.719 14.445 4.367 1 87.69 106 THR A O 1
ATOM 899 N N . ASP A 1 107 ? 29.906 12.664 2.984 1 83.38 107 ASP A N 1
ATOM 900 C CA . ASP A 1 107 ? 31.25 13.023 2.537 1 83.38 107 ASP A CA 1
ATOM 901 C C . ASP A 1 107 ? 31.234 13.531 1.098 1 83.38 107 ASP A C 1
ATOM 903 O O . ASP A 1 107 ? 32.281 13.891 0.55 1 83.38 107 ASP A O 1
ATOM 907 N N . ASP A 1 108 ? 30.094 13.508 0.507 1 80.19 108 ASP A N 1
ATOM 908 C CA . ASP A 1 108 ? 30 13.875 -0.903 1 80.19 108 ASP A CA 1
ATOM 909 C C . ASP A 1 108 ? 28.844 14.852 -1.143 1 80.19 108 ASP A C 1
ATOM 911 O O . ASP A 1 108 ? 28.078 14.688 -2.086 1 80.19 108 ASP A O 1
ATOM 915 N N . TYR A 1 109 ? 28.75 15.781 -0.251 1 77.31 109 TYR A N 1
ATOM 916 C CA . TYR A 1 109 ? 27.797 16.875 -0.395 1 77.31 109 TYR A CA 1
ATOM 917 C C . TYR A 1 109 ? 26.375 16.328 -0.521 1 77.31 109 TYR A C 1
ATOM 919 O O . TYR A 1 109 ? 25.641 16.734 -1.423 1 77.31 109 TYR A O 1
ATOM 927 N N . ASN A 1 110 ? 25.984 15.305 0.257 1 78.75 110 ASN A N 1
ATOM 928 C CA . ASN A 1 110 ? 24.641 14.805 0.478 1 78.75 110 ASN A CA 1
ATOM 929 C C . ASN A 1 110 ? 24.219 13.828 -0.613 1 78.75 110 ASN A C 1
ATOM 931 O O . ASN A 1 110 ? 23.031 13.492 -0.736 1 78.75 110 ASN A O 1
ATOM 935 N N . TRP A 1 111 ? 25.156 13.359 -1.307 1 70.12 111 TRP A N 1
ATOM 936 C CA . TRP A 1 111 ? 24.828 12.32 -2.275 1 70.12 111 TRP A CA 1
ATOM 937 C C . TRP A 1 111 ? 24.641 10.977 -1.586 1 70.12 111 TRP A C 1
ATOM 939 O O . TRP A 1 111 ? 23.781 10.188 -1.986 1 70.12 111 TRP A O 1
ATOM 949 N N . THR A 1 112 ? 25.469 10.797 -0.717 1 77.69 112 THR A N 1
ATOM 950 C CA . THR A 1 112 ? 25.375 9.578 0.089 1 77.69 112 THR A CA 1
ATOM 951 C C . THR A 1 112 ? 25.547 9.898 1.57 1 77.69 112 THR A C 1
ATOM 953 O O . THR A 1 112 ? 26.141 10.922 1.922 1 77.69 112 THR A O 1
ATOM 956 N N . PHE A 1 113 ? 24.891 9.094 2.283 1 84.31 113 PHE A N 1
ATOM 957 C CA . PHE A 1 113 ? 25 9.266 3.727 1 84.31 113 PHE A CA 1
ATOM 958 C C . PHE A 1 113 ? 25.562 8.008 4.383 1 84.31 113 PHE A C 1
ATOM 960 O O . PHE A 1 113 ? 25.359 6.898 3.891 1 84.31 113 PHE A O 1
ATOM 967 N N . ARG A 1 114 ? 26.375 8.227 5.316 1 87.12 114 ARG A N 1
ATOM 968 C CA . ARG A 1 114 ? 26.875 7.125 6.137 1 87.12 114 ARG A CA 1
ATOM 969 C C . ARG A 1 114 ? 26.547 7.355 7.609 1 87.12 114 ARG A C 1
ATOM 971 O O . ARG A 1 114 ? 26.641 8.484 8.102 1 87.12 114 ARG A O 1
ATOM 978 N N . HIS A 1 115 ? 26.203 6.348 8.25 1 89.81 115 HIS A N 1
ATOM 979 C CA . HIS A 1 115 ? 25.969 6.445 9.688 1 89.81 115 HIS A CA 1
ATOM 980 C C . HIS A 1 115 ? 27.281 6.422 10.469 1 89.81 115 HIS A C 1
ATOM 982 O O . HIS A 1 115 ? 28.172 5.641 10.148 1 89.81 115 HIS A O 1
ATOM 988 N N . THR A 1 116 ? 27.406 7.211 11.43 1 91.5 116 THR A N 1
ATOM 989 C CA . THR A 1 116 ? 28.625 7.305 12.211 1 91.5 116 THR A CA 1
ATOM 990 C C . THR A 1 116 ? 28.625 6.273 13.336 1 91.5 116 THR A C 1
ATOM 992 O O . THR A 1 116 ? 29.672 5.992 13.93 1 91.5 116 THR A O 1
ATOM 995 N N . GLY A 1 117 ? 27.406 5.758 13.586 1 90.06 117 GLY A N 1
ATOM 996 C CA . GLY A 1 117 ? 27.281 4.863 14.727 1 90.06 117 GLY A CA 1
ATOM 997 C C . GLY A 1 117 ? 26.781 5.562 15.984 1 90.06 117 GLY A C 1
ATOM 998 O O . GLY A 1 117 ? 26.312 4.91 16.906 1 90.06 117 GLY A O 1
ATOM 999 N N . LYS A 1 118 ? 26.891 6.855 16.031 1 93.88 118 LYS A N 1
ATOM 1000 C CA . LYS A 1 118 ? 26.391 7.629 17.156 1 93.88 118 LYS A CA 1
ATOM 1001 C C . LYS A 1 118 ? 24.875 7.801 17.094 1 93.88 118 LYS A C 1
ATOM 1003 O O . LYS A 1 118 ? 24.312 7.863 16 1 93.88 118 LYS A O 1
ATOM 1008 N N . VAL A 1 119 ? 24.297 7.844 18.312 1 95.56 119 VAL A N 1
ATOM 1009 C CA . VAL A 1 119 ? 22.859 8.047 18.422 1 95.56 119 VAL A CA 1
ATOM 1010 C C . VAL A 1 119 ? 22.578 9.344 19.188 1 95.56 119 VAL A C 1
ATOM 1012 O O . VAL A 1 119 ? 23.109 9.555 20.281 1 95.56 119 VAL A O 1
ATOM 1015 N N . ILE A 1 120 ? 21.859 10.203 18.578 1 95.75 120 ILE A N 1
ATOM 1016 C CA . ILE A 1 120 ? 21.359 11.391 19.266 1 95.75 120 ILE A CA 1
ATOM 1017 C C . ILE A 1 120 ? 20.109 11.031 20.078 1 95.75 120 ILE A C 1
ATOM 1019 O O . ILE A 1 120 ? 19.062 10.742 19.5 1 95.75 120 ILE A O 1
ATOM 1023 N N . GLU A 1 121 ? 20.188 11.148 21.375 1 96.31 121 GLU A N 1
ATOM 1024 C CA . GLU A 1 121 ? 19.109 10.656 22.234 1 96.31 121 GLU A CA 1
ATOM 1025 C C . GLU A 1 121 ? 18.25 11.805 22.75 1 96.31 121 GLU A C 1
ATOM 1027 O O . GLU A 1 121 ? 18.672 12.969 22.719 1 96.31 121 GLU A O 1
ATOM 1032 N N . ASN A 1 122 ? 17.062 11.492 23.141 1 96.69 122 ASN A N 1
ATOM 1033 C CA . ASN A 1 122 ? 16.141 12.375 23.844 1 96.69 122 ASN A CA 1
ATOM 1034 C C . ASN A 1 122 ? 15.781 13.602 23 1 96.69 122 ASN A C 1
ATOM 1036 O O . ASN A 1 122 ? 15.812 14.727 23.5 1 96.69 122 ASN A O 1
ATOM 1040 N N . ILE A 1 123 ? 15.578 13.273 21.766 1 97.56 123 ILE A N 1
ATOM 1041 C CA . ILE A 1 123 ? 15.086 14.312 20.875 1 97.56 123 ILE A CA 1
ATOM 1042 C C . ILE A 1 123 ? 13.586 14.508 21.078 1 97.56 123 ILE A C 1
ATOM 1044 O O . ILE A 1 123 ? 12.82 13.539 21.047 1 97.56 123 ILE A O 1
ATOM 1048 N N . ILE A 1 124 ? 13.164 15.75 21.375 1 98.31 124 ILE A N 1
ATOM 1049 C CA . ILE A 1 124 ? 11.734 16.016 21.438 1 98.31 124 ILE A CA 1
ATOM 1050 C C . ILE A 1 124 ? 11.109 15.867 20.062 1 98.31 124 ILE A C 1
ATOM 1052 O O . ILE A 1 124 ? 11.477 16.594 19.125 1 98.31 124 ILE A O 1
ATOM 1056 N N . ASN A 1 125 ? 10.195 14.945 19.938 1 97.56 125 ASN A N 1
ATOM 1057 C CA . ASN A 1 125 ? 9.609 14.547 18.656 1 97.56 125 ASN A CA 1
ATOM 1058 C C . ASN A 1 125 ? 8.461 15.469 18.25 1 97.56 125 ASN A C 1
ATOM 1060 O O . ASN A 1 125 ? 7.336 15.297 18.734 1 97.56 125 ASN A O 1
ATOM 1064 N N . MET A 1 126 ? 8.703 16.406 17.344 1 97.62 126 MET A N 1
ATOM 1065 C CA . MET A 1 126 ? 7.668 17.281 16.797 1 97.62 126 MET A CA 1
ATOM 1066 C C . MET A 1 126 ? 7.438 17 15.32 1 97.62 126 MET A C 1
ATOM 1068 O O . MET A 1 126 ? 6.949 17.859 14.586 1 97.62 126 MET A O 1
ATOM 1072 N N . ALA A 1 127 ? 7.848 15.828 14.93 1 95.31 127 ALA A N 1
ATOM 1073 C CA . ALA A 1 127 ? 7.84 15.531 13.5 1 95.31 127 ALA A CA 1
ATOM 1074 C C . ALA A 1 127 ? 6.852 14.414 13.18 1 95.31 127 ALA A C 1
ATOM 1076 O O . ALA A 1 127 ? 6.258 14.391 12.102 1 95.31 127 ALA A O 1
ATOM 1077 N N . SER A 1 128 ? 6.598 13.484 14.086 1 94.38 128 SER A N 1
ATOM 1078 C CA . SER A 1 128 ? 5.777 12.305 13.828 1 94.38 128 SER A CA 1
ATOM 1079 C C . SER A 1 128 ? 4.293 12.625 13.953 1 94.38 128 SER A C 1
ATOM 1081 O O . SER A 1 128 ? 3.906 13.523 14.703 1 94.38 128 SER A O 1
ATOM 1083 N N . TYR A 1 129 ? 3.49 11.828 13.258 1 94.81 129 TYR A N 1
ATOM 1084 C CA . TYR A 1 129 ? 2.043 12.008 13.266 1 94.81 129 TYR A CA 1
ATOM 1085 C C . TYR A 1 129 ? 1.393 11.172 14.359 1 94.81 129 TYR A C 1
ATOM 1087 O O . TYR A 1 129 ? 0.34 10.5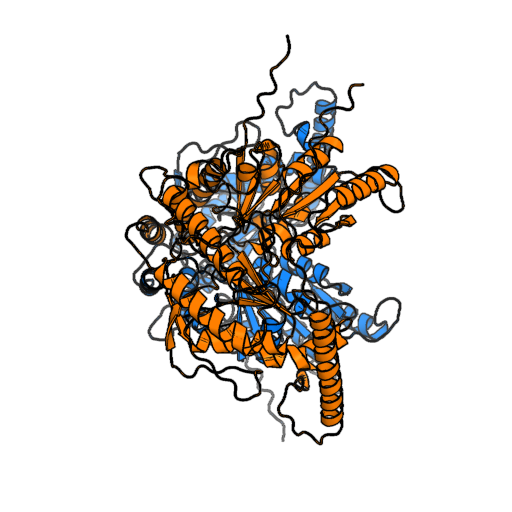7 14.141 1 94.81 129 TYR A O 1
ATOM 1095 N N . ASN A 1 130 ? 2.037 11.023 15.445 1 96.19 130 ASN A N 1
ATOM 1096 C CA . ASN A 1 130 ? 1.501 10.281 16.578 1 96.19 130 ASN A CA 1
ATOM 1097 C C . ASN A 1 130 ? 0.547 11.141 17.406 1 96.19 130 ASN A C 1
ATOM 1099 O O . ASN A 1 130 ? 0.767 11.352 18.594 1 96.19 130 ASN A O 1
ATOM 1103 N N . TYR A 1 131 ? -0.56 11.523 16.828 1 97.44 131 TYR A N 1
ATOM 1104 C CA . TYR A 1 131 ? -1.433 12.562 17.359 1 97.44 131 TYR A CA 1
ATOM 1105 C C . TYR A 1 131 ? -1.986 12.164 18.734 1 97.44 131 TYR A C 1
ATOM 1107 O O . TYR A 1 131 ? -2.018 12.977 19.656 1 97.44 131 TYR A O 1
ATOM 1115 N N . LEU A 1 132 ? -2.395 10.922 18.875 1 97.06 132 LEU A N 1
ATOM 1116 C CA . LEU A 1 132 ? -3.039 10.516 20.125 1 97.06 132 LEU A CA 1
ATOM 1117 C C . LEU A 1 132 ? -2.037 9.852 21.062 1 97.06 132 LEU A C 1
ATOM 1119 O O . LEU A 1 132 ? -2.414 9.352 22.125 1 97.06 132 LEU A O 1
ATOM 1123 N N . GLY A 1 133 ? -0.811 9.758 20.641 1 96.19 133 GLY A N 1
ATOM 1124 C CA . GLY A 1 133 ? 0.221 9.188 21.484 1 96.19 133 GLY A CA 1
ATOM 1125 C C . GLY A 1 133 ? 0.072 7.695 21.688 1 96.19 133 GLY A C 1
ATOM 1126 O O . GLY A 1 133 ? 0.506 7.148 22.703 1 96.19 133 GLY A O 1
ATOM 1127 N N . LEU A 1 134 ? -0.517 7.059 20.75 1 95.75 134 LEU A N 1
ATOM 1128 C CA . LEU A 1 134 ? -0.789 5.633 20.906 1 95.75 134 LEU A CA 1
ATOM 1129 C C . LEU A 1 134 ? 0.332 4.797 20.297 1 95.75 134 LEU A C 1
ATOM 1131 O O . LEU A 1 134 ? 0.41 3.588 20.531 1 95.75 134 LEU A O 1
ATOM 1135 N N . ALA A 1 135 ? 1.111 5.391 19.5 1 94.69 135 ALA A N 1
ATOM 1136 C CA . ALA A 1 135 ? 2.309 4.711 19 1 94.69 135 ALA A CA 1
ATOM 1137 C C . ALA A 1 135 ? 3.434 4.773 20.031 1 94.69 135 ALA A C 1
ATOM 1139 O O . ALA A 1 135 ? 3.83 5.859 20.469 1 94.69 135 ALA A O 1
ATOM 1140 N N . GLY A 1 136 ? 3.895 3.713 20.469 1 93.38 136 GLY A N 1
ATOM 1141 C CA . GLY A 1 136 ? 4.941 3.646 21.469 1 93.38 136 GLY A CA 1
ATOM 1142 C C . GLY A 1 136 ? 5.418 2.232 21.75 1 93.38 136 GLY A C 1
ATOM 1143 O O . GLY A 1 136 ? 4.965 1.284 21.094 1 93.38 136 GLY A O 1
ATOM 1144 N N . LYS A 1 137 ? 6.316 2.176 22.688 1 93.06 137 LYS A N 1
ATOM 1145 C CA . LYS A 1 137 ? 6.816 0.872 23.109 1 93.06 137 LYS A CA 1
ATOM 1146 C C . LYS A 1 137 ? 5.699 0.022 23.703 1 93.06 137 LYS A C 1
ATOM 1148 O O . LYS A 1 137 ? 4.648 0.544 24.078 1 93.06 137 LYS A O 1
ATOM 1153 N N . TYR A 1 138 ? 6.004 -1.229 23.75 1 93.81 138 TYR A N 1
ATOM 1154 C CA . TYR A 1 138 ? 5.012 -2.17 24.25 1 93.81 138 TYR A CA 1
ATOM 1155 C C . TYR A 1 138 ? 4.602 -1.814 25.672 1 93.81 138 TYR A C 1
ATOM 1157 O O . TYR A 1 138 ? 5.445 -1.437 26.5 1 93.81 138 TYR A O 1
ATOM 1165 N N . ASP A 1 139 ? 3.363 -1.875 25.953 1 92.25 139 ASP A N 1
ATOM 1166 C CA . ASP A 1 139 ? 2.828 -1.773 27.312 1 92.25 139 ASP A CA 1
ATOM 1167 C C . ASP A 1 139 ? 1.657 -2.732 27.516 1 92.25 139 ASP A C 1
ATOM 1169 O O . ASP A 1 139 ? 1.291 -3.475 26.594 1 92.25 139 ASP A O 1
ATOM 1173 N N . ASP A 1 140 ? 1.111 -2.766 28.609 1 90.5 140 ASP A N 1
ATOM 1174 C CA . ASP A 1 140 ? 0.14 -3.777 29.016 1 90.5 140 ASP A CA 1
ATOM 1175 C C . ASP A 1 140 ? -1.143 -3.668 28.203 1 90.5 140 ASP A C 1
ATOM 1177 O O . ASP A 1 140 ? -1.887 -4.641 28.062 1 90.5 140 ASP A O 1
ATOM 1181 N N . SER A 1 141 ? -1.384 -2.539 27.688 1 91.06 141 SER A N 1
ATOM 1182 C CA . SER A 1 141 ? -2.586 -2.379 26.875 1 91.06 141 SER A CA 1
ATOM 1183 C C . SER A 1 141 ? -2.449 -3.096 25.531 1 91.06 141 SER A C 1
ATOM 1185 O O . SER A 1 141 ? -3.438 -3.281 24.828 1 91.06 141 SER A O 1
ATOM 1187 N N . MET A 1 142 ? -1.263 -3.623 25.219 1 94 142 MET A N 1
ATOM 1188 C CA . MET A 1 142 ? -0.99 -4.25 23.922 1 94 142 MET A CA 1
ATOM 1189 C C . MET A 1 142 ? -1.019 -5.77 24.047 1 94 142 MET A C 1
ATOM 1191 O O . MET A 1 142 ? -0.566 -6.473 23.141 1 94 142 MET A O 1
ATOM 1195 N N . VAL A 1 143 ? -1.512 -6.328 25.062 1 95.19 143 VAL A N 1
ATOM 1196 C CA . VAL A 1 143 ? -1.527 -7.766 25.312 1 95.19 143 VAL A CA 1
ATOM 1197 C C . VAL A 1 143 ? -2.193 -8.484 24.141 1 95.19 143 VAL A C 1
ATOM 1199 O O . VAL A 1 143 ? -1.742 -9.547 23.719 1 95.19 143 VAL A O 1
ATOM 1202 N N . ARG A 1 144 ? -3.199 -7.906 23.641 1 94.88 144 ARG A N 1
ATOM 1203 C CA . ARG A 1 144 ? -3.912 -8.516 22.516 1 94.88 144 ARG A CA 1
ATOM 1204 C C . ARG A 1 144 ? -3.02 -8.609 21.297 1 94.88 144 ARG A C 1
ATOM 1206 O O . ARG A 1 144 ? -3.162 -9.531 20.484 1 94.88 144 ARG A O 1
ATOM 1213 N N . VAL A 1 145 ? -2.156 -7.648 21.094 1 96.25 145 VAL A N 1
ATOM 1214 C CA . VAL A 1 145 ? -1.225 -7.68 19.969 1 96.25 145 VAL A CA 1
ATOM 1215 C C . VAL A 1 145 ? -0.329 -8.914 20.078 1 96.25 145 VAL A C 1
ATOM 1217 O O . VAL A 1 145 ? -0.125 -9.625 19.094 1 96.25 145 VAL A O 1
ATOM 1220 N N . LYS A 1 146 ? 0.178 -9.18 21.266 1 95.56 146 LYS A N 1
ATOM 1221 C CA . LYS A 1 146 ? 1.009 -10.359 21.484 1 95.56 146 LYS A CA 1
ATOM 1222 C C . LYS A 1 146 ? 0.201 -11.641 21.297 1 95.56 146 LYS A C 1
ATOM 1224 O O . LYS A 1 146 ? 0.701 -12.625 20.734 1 95.56 146 LYS A O 1
ATOM 1229 N N . ASP A 1 147 ? -1.016 -11.656 21.812 1 96.5 147 ASP A N 1
ATOM 1230 C CA . ASP A 1 147 ? -1.877 -12.82 21.656 1 96.5 147 ASP A CA 1
ATOM 1231 C C . ASP A 1 147 ? -2.133 -13.109 20.172 1 96.5 147 ASP A C 1
ATOM 1233 O O . ASP A 1 147 ? -2.166 -14.273 19.766 1 96.5 147 ASP A O 1
ATOM 1237 N N . THR A 1 148 ? -2.361 -12.109 19.453 1 96.81 148 THR A N 1
ATOM 1238 C CA . THR A 1 148 ? -2.605 -12.25 18.016 1 96.81 148 THR A CA 1
ATOM 1239 C C . THR A 1 148 ? -1.365 -12.781 17.297 1 96.81 148 THR A C 1
ATOM 1241 O O . THR A 1 148 ? -1.47 -13.602 16.391 1 96.81 148 THR A O 1
ATOM 1244 N N . LEU A 1 149 ? -0.225 -12.219 17.688 1 95.75 149 LEU A N 1
ATOM 1245 C CA . LEU A 1 149 ? 1.033 -12.727 17.141 1 95.75 149 LEU A CA 1
ATOM 1246 C C . LEU A 1 149 ? 1.17 -14.227 17.391 1 95.75 149 LEU A C 1
ATOM 1248 O O . LEU A 1 149 ? 1.612 -14.969 16.516 1 95.75 149 LEU A O 1
ATOM 1252 N N . GLU A 1 150 ? 0.799 -14.688 18.531 1 96.06 150 GLU A N 1
ATOM 1253 C CA . GLU A 1 150 ? 0.898 -16.094 18.906 1 96.06 150 GLU A CA 1
ATOM 1254 C C . GLU A 1 150 ? -0.065 -16.953 18.078 1 96.06 150 GLU A C 1
ATOM 1256 O O . GLU A 1 150 ? 0.262 -18.078 17.703 1 96.06 150 GLU A O 1
ATOM 1261 N N . LYS A 1 151 ? -1.185 -16.375 17.828 1 95.06 151 LYS A N 1
ATOM 1262 C CA . LYS A 1 151 ? -2.248 -17.141 17.172 1 95.06 151 LYS A CA 1
ATOM 1263 C C . LYS A 1 151 ? -2.059 -17.156 15.664 1 95.06 151 LYS A C 1
ATOM 1265 O O . LYS A 1 151 ? -2.254 -18.188 15.023 1 95.06 151 LYS A O 1
ATOM 1270 N N . TYR A 1 152 ? -1.71 -16.031 15.07 1 94.88 152 TYR A N 1
ATOM 1271 C CA . TYR A 1 152 ? -1.774 -15.898 13.617 1 94.88 152 TYR A CA 1
ATOM 1272 C C . TYR A 1 152 ? -0.38 -15.742 13.023 1 94.88 152 TYR A C 1
ATOM 1274 O O . TYR A 1 152 ? -0.191 -15.914 11.812 1 94.88 152 TYR A O 1
ATOM 1282 N N . GLY A 1 153 ? 0.594 -15.398 13.836 1 94.44 153 GLY A N 1
ATOM 1283 C CA . GLY A 1 153 ? 1.854 -14.938 13.273 1 94.44 153 GLY A CA 1
ATOM 1284 C C . GLY A 1 153 ? 1.772 -13.539 12.688 1 94.44 153 GLY A C 1
ATOM 1285 O O . GLY A 1 153 ? 0.98 -12.711 13.148 1 94.44 153 GLY A O 1
ATOM 1286 N N . VAL A 1 154 ? 2.6 -13.211 11.719 1 93.88 154 VAL A N 1
ATOM 1287 C CA . VAL A 1 154 ? 2.699 -11.852 11.203 1 93.88 154 VAL A CA 1
ATOM 1288 C C . VAL A 1 154 ? 2.135 -11.789 9.789 1 93.88 154 VAL A C 1
ATOM 1290 O O . VAL A 1 154 ? 1.444 -10.828 9.43 1 93.88 154 VAL A O 1
ATOM 1293 N N . GLY A 1 155 ? 2.393 -12.766 8.992 1 89.94 155 GLY A N 1
ATOM 1294 C CA . GLY A 1 155 ? 2.023 -12.742 7.582 1 89.94 155 GLY A CA 1
ATOM 1295 C C . GLY A 1 155 ? 0.764 -13.531 7.281 1 89.94 155 GLY A C 1
ATOM 1296 O O . GLY A 1 155 ? 0.503 -14.562 7.91 1 89.94 155 GLY A O 1
ATOM 1297 N N . VAL A 1 156 ? 0.04 -13.094 6.188 1 88.25 156 VAL A N 1
ATOM 1298 C CA . VAL A 1 156 ? -1.201 -13.758 5.801 1 88.25 156 VAL A CA 1
ATOM 1299 C C . VAL A 1 156 ? -0.972 -14.586 4.539 1 88.25 156 VAL A C 1
ATOM 1301 O O . VAL A 1 156 ? -1.711 -15.539 4.273 1 88.25 156 VAL A O 1
ATOM 1304 N N . ALA A 1 157 ? -0.063 -14.266 3.768 1 86.88 157 ALA A N 1
ATOM 1305 C CA . ALA A 1 157 ? 0.38 -14.984 2.576 1 86.88 157 ALA A CA 1
ATOM 1306 C C . ALA A 1 157 ? -0.77 -15.172 1.59 1 86.88 157 ALA A C 1
ATOM 1308 O O . ALA A 1 157 ? -0.901 -16.234 0.974 1 86.88 157 ALA A O 1
ATOM 1309 N N . SER A 1 158 ? -1.702 -14.305 1.52 1 87.75 158 SER A N 1
ATOM 1310 C CA . SER A 1 158 ? -2.816 -14.328 0.578 1 87.75 158 SER A CA 1
ATOM 1311 C C . SER A 1 158 ? -3.463 -12.953 0.452 1 87.75 158 SER A C 1
ATOM 1313 O O . SER A 1 158 ? -3.176 -12.047 1.241 1 87.75 158 SER A O 1
ATOM 1315 N N . THR A 1 159 ? -4.262 -12.844 -0.546 1 84.5 159 THR A N 1
ATOM 1316 C CA . THR A 1 159 ? -4.992 -11.594 -0.75 1 84.5 159 THR A CA 1
ATOM 1317 C C . THR A 1 159 ? -6.359 -11.656 -0.073 1 84.5 159 THR A C 1
ATOM 1319 O O . THR A 1 159 ? -6.859 -12.734 0.24 1 84.5 159 THR A O 1
ATOM 1322 N N . ARG A 1 160 ? -6.949 -10.516 0.054 1 82.81 160 ARG A N 1
ATOM 1323 C CA . ARG A 1 160 ? -8.25 -10.422 0.712 1 82.81 160 ARG A CA 1
ATOM 1324 C C . ARG A 1 160 ? -9.305 -11.195 -0.059 1 82.81 160 ARG A C 1
ATOM 1326 O O . ARG A 1 160 ? -10.258 -11.719 0.534 1 82.81 160 ARG A O 1
ATOM 1333 N N . ASN A 1 161 ? -9.219 -11.289 -1.298 1 78.38 161 ASN A N 1
ATOM 1334 C CA . ASN A 1 161 ? -10.234 -11.922 -2.137 1 78.38 161 ASN A CA 1
ATOM 1335 C C . ASN A 1 161 ? -10.117 -13.438 -2.117 1 78.38 161 ASN A C 1
ATOM 1337 O O . ASN A 1 161 ? -11.07 -14.148 -2.459 1 78.38 161 ASN A O 1
ATOM 1341 N N . GLU A 1 162 ? -9.039 -13.922 -1.734 1 84.19 162 GLU A N 1
ATOM 1342 C CA . GLU A 1 162 ? -8.828 -15.359 -1.685 1 84.19 162 GLU A CA 1
ATOM 1343 C C . GLU A 1 162 ? -8.922 -15.883 -0.254 1 84.19 162 GLU A C 1
ATOM 1345 O O . GLU A 1 162 ? -9.992 -15.859 0.357 1 84.19 162 GLU A O 1
ATOM 1350 N N . MET A 1 163 ? -7.844 -16.172 0.311 1 83.88 163 MET A N 1
ATOM 1351 C CA . MET A 1 163 ? -7.836 -16.703 1.671 1 83.88 163 MET A CA 1
ATOM 1352 C C . MET A 1 163 ? -7.184 -15.727 2.637 1 83.88 163 MET A C 1
ATOM 1354 O O . MET A 1 163 ? -6.676 -16.125 3.686 1 83.88 163 MET A O 1
ATOM 1358 N N . GLY A 1 164 ? -7.281 -14.492 2.242 1 86.31 164 GLY A N 1
ATOM 1359 C CA . GLY A 1 164 ? -6.504 -13.539 3.018 1 86.31 164 GLY A CA 1
ATOM 1360 C C . GLY A 1 164 ? -7.355 -12.703 3.955 1 86.31 164 GLY A C 1
ATOM 1361 O O . GLY A 1 164 ? -6.855 -11.766 4.586 1 86.31 164 GLY A O 1
ATOM 1362 N N . THR A 1 165 ? -8.586 -12.922 4.012 1 89.12 165 THR A N 1
ATOM 1363 C CA . THR A 1 165 ? -9.43 -12.25 4.996 1 89.12 165 THR A CA 1
ATOM 1364 C C . THR A 1 165 ? -9.469 -13.039 6.305 1 89.12 165 THR A C 1
ATOM 1366 O O . THR A 1 165 ? -9.945 -14.172 6.336 1 89.12 165 THR A O 1
ATOM 1369 N N . LEU A 1 166 ? -8.953 -12.453 7.348 1 93.06 166 LEU A N 1
ATOM 1370 C CA . LEU A 1 166 ? -8.984 -13.062 8.672 1 93.06 166 LEU A CA 1
ATOM 1371 C C . LEU A 1 166 ? -10.172 -12.539 9.484 1 93.06 166 LEU A C 1
ATOM 1373 O O . LEU A 1 166 ? -10.711 -11.477 9.18 1 93.06 166 LEU A O 1
ATOM 1377 N N . ASP A 1 167 ? -10.555 -13.25 10.461 1 94.25 167 ASP A N 1
ATOM 1378 C CA . ASP A 1 167 ? -11.625 -12.82 11.352 1 94.25 167 ASP A CA 1
ATOM 1379 C C . ASP A 1 167 ? -11.273 -11.5 12.031 1 94.25 167 ASP A C 1
ATOM 1381 O O . ASP A 1 167 ? -12.148 -10.656 12.242 1 94.25 167 ASP A O 1
ATOM 1385 N N . ILE A 1 168 ? -10.062 -11.336 12.32 1 95.81 168 ILE A N 1
ATOM 1386 C CA . ILE A 1 168 ? -9.625 -10.125 13.008 1 95.81 168 ILE A CA 1
ATOM 1387 C C . ILE A 1 168 ? -9.812 -8.922 12.086 1 95.81 168 ILE A C 1
ATOM 1389 O O . ILE A 1 168 ? -10.039 -7.805 12.555 1 95.81 168 ILE A O 1
ATOM 1393 N N . HIS A 1 169 ? -9.641 -9.117 10.766 1 94.56 169 HIS A N 1
ATOM 1394 C CA . HIS A 1 169 ? -9.906 -8.039 9.82 1 94.56 169 HIS A CA 1
ATOM 1395 C C . HIS A 1 169 ? -11.367 -7.602 9.875 1 94.56 169 HIS A C 1
ATOM 1397 O O . HIS A 1 169 ? -11.664 -6.406 9.836 1 94.56 169 HIS A O 1
ATOM 1403 N N . LYS A 1 170 ? -12.211 -8.539 9.938 1 93.62 170 LYS A N 1
ATOM 1404 C CA . LYS A 1 170 ? -13.633 -8.242 10.039 1 93.62 170 LYS A CA 1
ATOM 1405 C C . LYS A 1 170 ? -13.945 -7.496 11.328 1 93.62 170 LYS A C 1
ATOM 1407 O O . LYS A 1 170 ? -14.75 -6.562 11.336 1 93.62 170 LYS A O 1
ATOM 1412 N N . GLU A 1 171 ? -13.383 -7.973 12.352 1 96.25 171 GLU A N 1
ATOM 1413 C CA . GLU A 1 171 ? -13.562 -7.285 13.633 1 96.25 171 GLU A CA 1
ATOM 1414 C C . GLU A 1 171 ? -13.117 -5.828 13.539 1 96.25 171 GLU A C 1
ATOM 1416 O O . GLU A 1 171 ? -13.805 -4.934 14.039 1 96.25 171 GLU A O 1
ATOM 1421 N N . LEU A 1 172 ? -11.984 -5.602 12.93 1 97.38 172 LEU A N 1
ATOM 1422 C CA . LEU A 1 172 ? -11.461 -4.25 12.75 1 97.38 172 LEU A CA 1
ATOM 1423 C C . LEU A 1 172 ? -12.43 -3.395 11.945 1 97.38 172 LEU A C 1
ATOM 1425 O O . LEU A 1 172 ? -12.719 -2.254 12.32 1 97.38 172 LEU A O 1
ATOM 1429 N N . GLU A 1 173 ? -12.891 -3.938 10.836 1 96.56 173 GLU A N 1
ATOM 1430 C CA . GLU A 1 173 ? -13.797 -3.205 9.961 1 96.56 173 GLU A CA 1
ATOM 1431 C C . GLU A 1 173 ? -15.109 -2.873 10.672 1 96.56 173 GLU A C 1
ATOM 1433 O O . GLU A 1 173 ? -15.633 -1.764 10.539 1 96.56 173 GLU A O 1
ATOM 1438 N N . ASP A 1 174 ? -15.602 -3.795 11.461 1 96.88 174 ASP A N 1
ATOM 1439 C CA . ASP A 1 174 ? -16.828 -3.566 12.219 1 96.88 174 ASP A CA 1
ATOM 1440 C C . ASP A 1 174 ? -16.625 -2.479 13.273 1 96.88 174 ASP A C 1
ATOM 1442 O O . ASP A 1 174 ? -17.484 -1.614 13.445 1 96.88 174 ASP A O 1
ATOM 1446 N N . LEU A 1 175 ? -15.594 -2.564 13.961 1 97.81 175 LEU A N 1
ATOM 1447 C CA . LEU A 1 175 ? -15.297 -1.585 15.008 1 97.81 175 LEU A CA 1
ATOM 1448 C C . LEU A 1 175 ? -15.109 -0.195 14.406 1 97.81 175 LEU A C 1
ATOM 1450 O O . LEU A 1 175 ? -15.57 0.798 14.977 1 97.81 175 LEU A O 1
ATOM 1454 N N . MET A 1 176 ? -14.406 -0.096 13.289 1 97.94 176 MET A N 1
ATOM 1455 C CA . MET A 1 176 ? -14.195 1.188 12.625 1 97.94 176 MET A CA 1
ATOM 1456 C C . MET A 1 176 ? -15.523 1.763 12.133 1 97.94 176 MET A C 1
ATOM 1458 O O . MET A 1 176 ? -15.727 2.979 12.164 1 97.94 176 MET A O 1
ATOM 1462 N N . ALA A 1 177 ? -16.391 0.912 11.602 1 98.12 177 ALA A N 1
ATOM 1463 C CA . ALA A 1 177 ? -17.719 1.357 11.18 1 98.12 177 ALA A CA 1
ATOM 1464 C C . ALA A 1 177 ? -18.5 1.949 12.344 1 98.12 177 ALA A C 1
ATOM 1466 O O . ALA A 1 177 ? -19.141 2.984 12.203 1 98.12 177 ALA A O 1
ATOM 1467 N N . LYS A 1 178 ? -18.359 1.271 13.43 1 97.5 178 LYS A N 1
ATOM 1468 C CA . LYS A 1 178 ? -19 1.767 14.641 1 97.5 178 LYS A CA 1
ATOM 1469 C C . LYS A 1 178 ? -18.422 3.115 15.062 1 97.5 178 LYS A C 1
ATOM 1471 O O . LYS A 1 178 ? -19.172 4.023 15.43 1 97.5 178 LYS A O 1
ATOM 1476 N N . PHE A 1 179 ? -17.219 3.287 15.07 1 97.69 179 PHE A N 1
ATOM 1477 C CA . PHE A 1 179 ? -16.547 4.52 15.453 1 97.69 179 PHE A CA 1
ATOM 1478 C C . PHE A 1 179 ? -17 5.68 14.578 1 97.69 179 PHE A C 1
ATOM 1480 O O . PHE A 1 179 ? -17.281 6.77 15.07 1 97.69 179 PHE A O 1
ATOM 1487 N N . LEU A 1 180 ? -17.047 5.41 13.219 1 96.88 180 LEU A N 1
ATOM 1488 C CA . LEU A 1 180 ? -17.406 6.441 12.25 1 96.88 180 LEU A CA 1
ATOM 1489 C C . LEU A 1 180 ? -18.922 6.664 12.234 1 96.88 180 LEU A C 1
ATOM 1491 O O . LEU A 1 180 ? -19.406 7.656 11.68 1 96.88 180 LEU A O 1
ATOM 1495 N N . ASN A 1 181 ? -19.625 5.738 12.852 1 96.38 181 ASN A N 1
ATOM 1496 C CA . ASN A 1 181 ? -21.078 5.734 12.781 1 96.38 181 ASN A CA 1
ATOM 1497 C C . ASN A 1 181 ? -21.562 5.645 11.336 1 96.38 181 ASN A C 1
ATOM 1499 O O . ASN A 1 181 ? -22.375 6.457 10.898 1 96.38 181 ASN A O 1
ATOM 1503 N N . VAL A 1 182 ? -21.016 4.719 10.586 1 97.31 182 VAL A N 1
ATOM 1504 C CA . VAL A 1 182 ? -21.453 4.426 9.227 1 97.31 182 VAL A CA 1
ATOM 1505 C C . VAL A 1 182 ? -21.828 2.953 9.109 1 97.31 182 VAL A C 1
ATOM 1507 O O . VAL A 1 182 ? -21.625 2.176 10.047 1 97.31 182 VAL A O 1
ATOM 1510 N N . GLU A 1 183 ? -22.391 2.549 7.988 1 96.38 183 GLU A N 1
ATOM 1511 C CA . GLU A 1 183 ? -22.953 1.211 7.844 1 96.38 183 GLU A CA 1
ATOM 1512 C C . GLU A 1 183 ? -21.859 0.165 7.664 1 96.38 183 GLU A C 1
ATOM 1514 O O . GLU A 1 183 ? -21.969 -0.958 8.164 1 96.38 183 GLU A O 1
ATOM 1519 N N . ALA A 1 184 ? -20.828 0.504 6.953 1 95.88 184 ALA A N 1
ATOM 1520 C CA . ALA A 1 184 ? -19.781 -0.476 6.656 1 95.88 184 ALA A CA 1
ATOM 1521 C C . ALA A 1 184 ? -18.453 0.208 6.387 1 95.88 184 ALA A C 1
ATOM 1523 O O . ALA A 1 184 ? -18.406 1.372 5.984 1 95.88 184 ALA A O 1
ATOM 1524 N N . VAL A 1 185 ? -17.406 -0.494 6.645 1 96.44 185 VAL A N 1
ATOM 1525 C CA . VAL A 1 185 ? -16.047 -0.045 6.387 1 96.44 185 VAL A CA 1
ATOM 1526 C C . VAL A 1 185 ? -15.219 -1.191 5.797 1 96.44 185 VAL A C 1
ATOM 1528 O O . VAL A 1 185 ? -15.43 -2.355 6.152 1 96.44 185 VAL A O 1
ATOM 1531 N N . MET A 1 186 ? -14.352 -0.88 4.895 1 92.69 186 MET A N 1
ATOM 1532 C CA . MET A 1 186 ? -13.359 -1.813 4.371 1 92.69 186 MET A CA 1
ATOM 1533 C C . MET A 1 186 ? -11.945 -1.315 4.652 1 92.69 186 MET A C 1
ATOM 1535 O O . MET A 1 186 ? -11.664 -0.122 4.527 1 92.69 186 MET A O 1
ATOM 1539 N N . SER A 1 187 ? -11.102 -2.203 5.102 1 92.31 187 SER A N 1
ATOM 1540 C CA . SER A 1 187 ? -9.734 -1.825 5.438 1 92.31 187 SER A CA 1
ATOM 1541 C C . SER A 1 187 ? -8.758 -2.27 4.352 1 92.31 187 SER A C 1
ATOM 1543 O O . SER A 1 187 ? -9.008 -3.252 3.65 1 92.31 187 SER A O 1
ATOM 1545 N N . PHE A 1 188 ? -7.656 -1.548 4.254 1 87.44 188 PHE A N 1
ATOM 1546 C CA . PHE A 1 188 ? -6.598 -1.812 3.289 1 87.44 188 PHE A CA 1
ATOM 1547 C C . PHE A 1 188 ? -5.23 -1.778 3.965 1 87.44 188 PHE A C 1
ATOM 1549 O O . PHE A 1 188 ? -5.062 -1.141 5.008 1 87.44 188 PHE A O 1
ATOM 1556 N N . GLY A 1 189 ? -4.285 -2.41 3.365 1 79.31 189 GLY A N 1
ATOM 1557 C CA . GLY A 1 189 ? -2.973 -2.531 3.982 1 79.31 189 GLY A CA 1
ATOM 1558 C C . GLY A 1 189 ? -2.111 -1.295 3.803 1 79.31 189 GLY A C 1
ATOM 1559 O O . GLY A 1 189 ? -1.1 -1.132 4.488 1 79.31 189 GLY A O 1
ATOM 1560 N N . MET A 1 190 ? -2.408 -0.514 2.898 1 69.69 190 MET A N 1
ATOM 1561 C CA . MET A 1 190 ? -1.623 0.699 2.689 1 69.69 190 MET A CA 1
ATOM 1562 C C . MET A 1 190 ? -2.531 1.916 2.541 1 69.69 190 MET A C 1
ATOM 1564 O O . MET A 1 190 ? -3.467 1.902 1.74 1 69.69 190 MET A O 1
ATOM 1568 N N . GLY A 1 191 ? -2.168 2.973 3.188 1 67.75 191 GLY A N 1
ATOM 1569 C CA . GLY A 1 191 ? -2.955 4.195 3.162 1 67.75 191 GLY A CA 1
ATOM 1570 C C . GLY A 1 191 ? -2.941 4.883 1.811 1 67.75 191 GLY A C 1
ATOM 1571 O O . GLY A 1 191 ? -3.996 5.16 1.236 1 67.75 191 GLY A O 1
ATOM 1572 N N . PHE A 1 192 ? -1.764 5.078 1.206 1 59.97 192 PHE A N 1
ATOM 1573 C CA . PHE A 1 192 ? -1.616 5.758 -0.076 1 59.97 192 PHE A CA 1
ATOM 1574 C C . PHE A 1 192 ? -2.41 5.043 -1.162 1 59.97 192 PHE A C 1
ATOM 1576 O O . PHE A 1 192 ? -3.096 5.684 -1.962 1 59.97 192 PHE A O 1
ATOM 1583 N N . ALA A 1 193 ? -2.406 3.84 -1.003 1 69.44 193 ALA A N 1
ATOM 1584 C CA . ALA A 1 193 ? -3.064 3.023 -2.018 1 69.44 193 ALA A CA 1
ATOM 1585 C C . ALA A 1 193 ? -4.582 3.049 -1.843 1 69.44 193 ALA A C 1
ATOM 1587 O O . ALA A 1 193 ? -5.324 2.742 -2.777 1 69.44 193 ALA A O 1
ATOM 1588 N N . THR A 1 194 ? -4.988 3.465 -0.704 1 79.12 194 THR A N 1
ATOM 1589 C CA . THR A 1 194 ? -6.426 3.539 -0.459 1 79.12 194 THR A CA 1
ATOM 1590 C C . THR A 1 194 ? -7.078 4.57 -1.377 1 79.12 194 THR A C 1
ATOM 1592 O O . THR A 1 194 ? -8.094 4.285 -2.014 1 79.12 194 THR A O 1
ATOM 1595 N N . ASN A 1 195 ? -6.473 5.73 -1.516 1 85 195 ASN A N 1
ATOM 1596 C CA . ASN A 1 195 ? -6.992 6.738 -2.436 1 85 195 ASN A CA 1
ATOM 1597 C C . ASN A 1 195 ? -6.727 6.355 -3.891 1 85 195 ASN A C 1
ATOM 1599 O O . ASN A 1 195 ? -7.652 6.316 -4.703 1 85 195 ASN A O 1
ATOM 1603 N N . SER A 1 196 ? -5.523 6.051 -4.16 1 77.62 196 SER A N 1
ATOM 1604 C CA . SER A 1 196 ? -5.07 5.914 -5.539 1 77.62 196 SER A CA 1
ATOM 1605 C C . SER A 1 196 ? -5.742 4.73 -6.227 1 77.62 196 SER A C 1
ATOM 1607 O O . SER A 1 196 ? -6.031 4.781 -7.422 1 77.62 196 SER A O 1
ATOM 1609 N N . MET A 1 197 ? -6.066 3.758 -5.43 1 78.38 197 MET A N 1
ATOM 1610 C CA . MET A 1 197 ? -6.578 2.543 -6.059 1 78.38 197 MET A CA 1
ATOM 1611 C C . MET A 1 197 ? -8.102 2.477 -5.965 1 78.38 197 MET A C 1
ATOM 1613 O O . MET A 1 197 ? -8.734 1.697 -6.672 1 78.38 197 MET A O 1
ATOM 1617 N N . ASN A 1 198 ? -8.672 3.303 -5.195 1 86.75 198 ASN A N 1
ATOM 1618 C CA . ASN A 1 198 ? -10.102 3.121 -4.984 1 86.75 198 ASN A CA 1
ATOM 1619 C C . ASN A 1 198 ? -10.906 4.262 -5.59 1 86.75 198 ASN A C 1
ATOM 1621 O O . ASN A 1 198 ? -12.094 4.102 -5.891 1 86.75 198 ASN A O 1
ATOM 1625 N N . ILE A 1 199 ? -10.352 5.395 -5.789 1 90.06 199 ILE A N 1
ATOM 1626 C CA . ILE A 1 199 ? -11.078 6.484 -6.43 1 90.06 199 ILE A CA 1
ATOM 1627 C C . ILE A 1 199 ? -11.547 6.047 -7.812 1 90.06 199 ILE A C 1
ATOM 1629 O O . ILE A 1 199 ? -12.703 6.285 -8.188 1 90.06 199 ILE A O 1
ATOM 1633 N N . PRO A 1 200 ? -10.75 5.297 -8.57 1 87.06 200 PRO A N 1
ATOM 1634 C CA . PRO A 1 200 ? -11.172 4.859 -9.906 1 87.06 200 PRO A CA 1
ATOM 1635 C C . PRO A 1 200 ? -12.344 3.881 -9.859 1 87.06 200 PRO A C 1
ATOM 1637 O O . PRO A 1 200 ? -12.977 3.625 -10.883 1 87.06 200 PRO A O 1
ATOM 1640 N N . VAL A 1 201 ? -12.531 3.324 -8.742 1 85.81 201 VAL A N 1
ATOM 1641 C CA . VAL A 1 201 ? -13.656 2.404 -8.602 1 85.81 201 VAL A CA 1
ATOM 1642 C C . VAL A 1 201 ? -14.969 3.184 -8.625 1 85.81 201 VAL A C 1
ATOM 1644 O O . VAL A 1 201 ? -15.984 2.684 -9.109 1 85.81 201 VAL A O 1
ATOM 1647 N N . PHE A 1 202 ? -14.953 4.445 -8.172 1 91.19 202 PHE A N 1
ATOM 1648 C CA . PHE A 1 202 ? -16.172 5.219 -7.988 1 91.19 202 PHE A CA 1
ATOM 1649 C C . PHE A 1 202 ? -16.469 6.07 -9.219 1 91.19 202 PHE A C 1
ATOM 1651 O O . PHE A 1 202 ? -17.609 6.422 -9.484 1 91.19 202 PHE A O 1
ATOM 1658 N N . VAL A 1 203 ? -15.406 6.418 -9.945 1 92.44 203 VAL A N 1
ATOM 1659 C CA . VAL A 1 203 ? -15.586 7.309 -11.086 1 92.44 203 VAL A CA 1
ATOM 1660 C C . VAL A 1 203 ? -14.773 6.801 -12.273 1 92.44 203 VAL A C 1
ATOM 1662 O O . VAL A 1 203 ? -13.789 6.082 -12.094 1 92.44 203 VAL A O 1
ATOM 1665 N N . GLY A 1 204 ? -15.211 7.164 -13.445 1 90.06 204 GLY A N 1
ATOM 1666 C CA . GLY A 1 204 ? -14.562 6.797 -14.695 1 90.06 204 GLY A CA 1
ATOM 1667 C C . GLY A 1 204 ? -14.852 7.766 -15.828 1 90.06 204 GLY A C 1
ATOM 1668 O O . GLY A 1 204 ? -15.211 8.922 -15.586 1 90.06 204 GLY A O 1
ATOM 1669 N N . LYS A 1 205 ? -14.641 7.254 -17.031 1 90 205 LYS A N 1
ATOM 1670 C CA . LYS A 1 205 ? -14.93 8.07 -18.203 1 90 205 LYS A CA 1
ATOM 1671 C C . LYS A 1 205 ? -16.359 8.586 -18.172 1 90 205 LYS A C 1
ATOM 1673 O O . LYS A 1 205 ? -17.297 7.828 -17.906 1 90 205 LYS A O 1
ATOM 1678 N N . GLY A 1 206 ? -16.5 9.875 -18.438 1 94.25 206 GLY A N 1
ATOM 1679 C CA . GLY A 1 206 ? -17.812 10.492 -18.453 1 94.25 206 GLY A CA 1
ATOM 1680 C C . GLY A 1 206 ? -18.188 11.117 -17.125 1 94.25 206 GLY A C 1
ATOM 1681 O O . GLY A 1 206 ? -19.234 11.781 -17.016 1 94.25 206 GLY A O 1
ATOM 1682 N N . CYS A 1 207 ? -17.328 10.906 -16.188 1 96.69 207 CYS A N 1
ATOM 1683 C CA . CYS A 1 207 ? -17.531 11.516 -14.867 1 96.69 207 CYS A CA 1
ATOM 1684 C C . CYS A 1 207 ? -16.672 12.758 -14.695 1 96.69 207 CYS A C 1
ATOM 1686 O O . CYS A 1 207 ? -15.766 13 -15.5 1 96.69 207 CYS A O 1
ATOM 1688 N N . LEU A 1 208 ? -17.078 13.602 -13.703 1 97.88 208 LEU A N 1
ATOM 1689 C CA . LEU A 1 208 ? -16.328 14.805 -13.359 1 97.88 208 LEU A CA 1
ATOM 1690 C C . LEU A 1 208 ? -15.852 14.75 -11.906 1 97.88 208 LEU A C 1
ATOM 1692 O O . LEU A 1 208 ? -16.625 14.438 -11.008 1 97.88 208 LEU A O 1
ATOM 1696 N N . ILE A 1 209 ? -14.594 14.961 -11.75 1 98.31 209 ILE A N 1
ATOM 1697 C CA . ILE A 1 209 ? -14.039 15.109 -10.414 1 98.31 209 ILE A CA 1
ATOM 1698 C C . ILE A 1 209 ? -13.695 16.578 -10.156 1 98.31 209 ILE A C 1
ATOM 1700 O O . ILE A 1 209 ? -12.922 17.172 -10.898 1 98.31 209 ILE A O 1
ATOM 1704 N N . LEU A 1 210 ? -14.312 17.188 -9.219 1 98.56 210 LEU A N 1
ATOM 1705 C CA . LEU A 1 210 ? -13.922 18.5 -8.703 1 98.56 210 LEU A CA 1
ATOM 1706 C C . LEU A 1 210 ? -13.039 18.344 -7.469 1 98.56 210 LEU A C 1
ATOM 1708 O O . LEU A 1 210 ? -13.531 18.031 -6.383 1 98.56 210 LEU A O 1
ATOM 1712 N N . SER A 1 211 ? -11.789 18.625 -7.605 1 98.12 211 SER A N 1
ATOM 1713 C CA . SER A 1 211 ? -10.789 18.359 -6.574 1 98.12 211 SER A CA 1
ATOM 1714 C C . SER A 1 211 ? -10.219 19.656 -6.008 1 98.12 211 SER A C 1
ATOM 1716 O O . SER A 1 211 ? -9.812 20.531 -6.762 1 98.12 211 SER A O 1
ATOM 1718 N N . ASP A 1 212 ? -10.164 19.734 -4.676 1 97.62 212 ASP A N 1
ATOM 1719 C CA . ASP A 1 212 ? -9.453 20.859 -4.07 1 97.62 212 ASP A CA 1
ATOM 1720 C C . ASP A 1 212 ? -8.008 20.906 -4.547 1 97.62 212 ASP A C 1
ATOM 1722 O O . ASP A 1 212 ? -7.352 19.875 -4.668 1 97.62 212 ASP A O 1
ATOM 1726 N N . GLU A 1 213 ? -7.5 22.047 -4.727 1 94.75 213 GLU A N 1
ATOM 1727 C CA . GLU A 1 213 ? -6.184 22.188 -5.344 1 94.75 213 GLU A CA 1
ATOM 1728 C C . GLU A 1 213 ? -5.082 21.703 -4.402 1 94.75 213 GLU A C 1
ATOM 1730 O O . GLU A 1 213 ? -3.977 21.375 -4.848 1 94.75 213 GLU A O 1
ATOM 1735 N N . PHE A 1 214 ? -5.391 21.625 -3.1 1 93.44 214 PHE A N 1
ATOM 1736 C CA . PHE A 1 214 ? -4.352 21.219 -2.156 1 93.44 214 PHE A CA 1
ATOM 1737 C C . PHE A 1 214 ? -4.52 19.766 -1.75 1 93.44 214 PHE A C 1
ATOM 1739 O O . PHE A 1 214 ? -3.873 19.297 -0.81 1 93.44 214 PHE A O 1
ATOM 1746 N N . ASN A 1 215 ? -5.336 19.031 -2.48 1 94.25 215 ASN A N 1
ATOM 1747 C CA . ASN A 1 215 ? -5.492 17.609 -2.17 1 94.25 215 ASN A CA 1
ATOM 1748 C C . ASN A 1 215 ? -4.164 16.875 -2.266 1 94.25 215 ASN A C 1
ATOM 1750 O O . ASN A 1 215 ? -3.322 17.203 -3.104 1 94.25 215 ASN A O 1
ATOM 1754 N N . HIS A 1 216 ? -4.008 15.961 -1.397 1 88.88 216 HIS A N 1
ATOM 1755 C CA . HIS A 1 216 ? -2.811 15.133 -1.314 1 88.88 216 HIS A CA 1
ATOM 1756 C C . HIS A 1 216 ? -2.533 14.43 -2.639 1 88.88 216 HIS A C 1
ATOM 1758 O O . HIS A 1 216 ? -3.461 14.148 -3.402 1 88.88 216 HIS A O 1
ATOM 1764 N N . THR A 1 217 ? -1.333 14.125 -2.9 1 83.81 217 THR A N 1
ATOM 1765 C CA . THR A 1 217 ? -0.876 13.508 -4.141 1 83.81 217 THR A CA 1
ATOM 1766 C C . THR A 1 217 ? -1.569 12.164 -4.363 1 83.81 217 THR A C 1
ATOM 1768 O O . THR A 1 217 ? -1.85 11.789 -5.504 1 83.81 217 THR A O 1
ATOM 1771 N N . SER A 1 218 ? -1.83 11.445 -3.309 1 85.94 218 SER A N 1
ATOM 1772 C CA . SER A 1 218 ? -2.516 10.164 -3.451 1 85.94 218 SER A CA 1
ATOM 1773 C C . SER A 1 218 ? -3.891 10.336 -4.09 1 85.94 218 SER A C 1
ATOM 1775 O O . SER A 1 218 ? -4.34 9.484 -4.852 1 85.94 218 SER A O 1
ATOM 1777 N N . VAL A 1 219 ? -4.535 11.406 -3.779 1 90.94 219 VAL A N 1
ATOM 1778 C CA . VAL A 1 219 ? -5.836 11.719 -4.367 1 90.94 219 VAL A CA 1
ATOM 1779 C C . VAL A 1 219 ? -5.66 12.094 -5.84 1 90.94 219 VAL A C 1
ATOM 1781 O O . VAL A 1 219 ? -6.43 11.641 -6.695 1 90.94 219 VAL A O 1
ATOM 1784 N N . ILE A 1 220 ? -4.688 12.852 -6.109 1 88.06 220 ILE A N 1
ATOM 1785 C CA . ILE A 1 220 ? -4.426 13.312 -7.465 1 88.06 220 ILE A CA 1
ATOM 1786 C C . ILE A 1 220 ? -4.133 12.117 -8.367 1 88.06 220 ILE A C 1
ATOM 1788 O O . ILE A 1 220 ? -4.676 12.023 -9.477 1 88.06 220 ILE A O 1
ATOM 1792 N N . LEU A 1 221 ? -3.332 11.289 -7.867 1 82.5 221 LEU A N 1
ATOM 1793 C CA . LEU A 1 221 ? -2.98 10.102 -8.641 1 82.5 221 LEU A CA 1
ATOM 1794 C C . LEU A 1 221 ? -4.207 9.234 -8.883 1 82.5 221 LEU A C 1
ATOM 1796 O O . LEU A 1 221 ? -4.395 8.719 -9.992 1 82.5 221 LEU A O 1
ATOM 1800 N N . GLY A 1 222 ? -4.961 8.969 -7.859 1 86.56 222 GLY A N 1
ATOM 1801 C CA . GLY A 1 222 ? -6.191 8.211 -8.023 1 86.56 222 GLY A CA 1
ATOM 1802 C C . GLY A 1 222 ? -7.145 8.828 -9.023 1 86.56 222 GLY A C 1
ATOM 1803 O O . GLY A 1 222 ? -7.773 8.117 -9.812 1 86.56 222 GLY A O 1
ATOM 1804 N N . ALA A 1 223 ? -7.238 10.125 -9.008 1 90.75 223 ALA A N 1
ATOM 1805 C CA . ALA A 1 223 ? -8.102 10.836 -9.945 1 90.75 223 ALA A CA 1
ATOM 1806 C C . ALA A 1 223 ? -7.617 10.648 -11.383 1 90.75 223 ALA A C 1
ATOM 1808 O O . ALA A 1 223 ? -8.414 10.391 -12.281 1 90.75 223 ALA A O 1
ATOM 1809 N N . ARG A 1 224 ? -6.383 10.711 -11.57 1 85.38 224 ARG A N 1
ATOM 1810 C CA . ARG A 1 224 ? -5.809 10.57 -12.906 1 85.38 224 ARG A CA 1
ATOM 1811 C C . ARG A 1 224 ? -6.023 9.156 -13.445 1 85.38 224 ARG A C 1
ATOM 1813 O O . ARG A 1 224 ? -6.273 8.977 -14.641 1 85.38 224 ARG A O 1
ATOM 1820 N N . LEU A 1 225 ? -5.984 8.258 -12.633 1 81.19 225 LEU A N 1
ATOM 1821 C CA . LEU A 1 225 ? -6.117 6.863 -13.031 1 81.19 225 LEU A CA 1
ATOM 1822 C C . LEU A 1 225 ? -7.562 6.539 -13.398 1 81.19 225 LEU A C 1
ATOM 1824 O O . LEU A 1 225 ? -7.824 5.566 -14.109 1 81.19 225 LEU A O 1
ATOM 1828 N N . SER A 1 226 ? -8.43 7.305 -12.93 1 86.88 226 SER A N 1
ATOM 1829 C CA . SER A 1 226 ? -9.844 7.02 -13.117 1 86.88 226 SER A CA 1
ATOM 1830 C C . SER A 1 226 ? -10.273 7.277 -14.562 1 86.88 226 SER A C 1
ATOM 1832 O O . SER A 1 226 ? -11.242 6.695 -15.039 1 86.88 226 SER A O 1
ATOM 1834 N N . GLY A 1 227 ? -9.57 8.203 -15.242 1 86.5 227 GLY A N 1
ATOM 1835 C CA . GLY A 1 227 ? -9.977 8.602 -16.578 1 86.5 227 GLY A CA 1
ATOM 1836 C C . GLY A 1 227 ? -11.07 9.648 -16.594 1 86.5 227 GLY A C 1
ATOM 1837 O O . GLY A 1 227 ? -11.477 10.133 -17.641 1 86.5 227 GLY A O 1
ATOM 1838 N N . ALA A 1 228 ? -11.516 10.008 -15.477 1 94 228 ALA A N 1
ATOM 1839 C CA . ALA A 1 228 ? -12.516 11.07 -15.367 1 94 228 ALA A CA 1
ATOM 1840 C C . ALA A 1 228 ? -11.914 12.43 -15.711 1 94 228 ALA A C 1
ATOM 1842 O O . ALA A 1 228 ? -10.688 12.586 -15.734 1 94 228 ALA A O 1
ATOM 1843 N N . VAL A 1 229 ? -12.812 13.336 -16.047 1 95.69 229 VAL A N 1
ATOM 1844 C CA . VAL A 1 229 ? -12.367 14.719 -16.203 1 95.69 229 VAL A CA 1
ATOM 1845 C C . VAL A 1 229 ? -12.094 15.328 -14.828 1 95.69 229 VAL A C 1
ATOM 1847 O O . VAL A 1 229 ? -12.898 15.18 -13.898 1 95.69 229 VAL A O 1
ATOM 1850 N N . ILE A 1 230 ? -10.992 15.922 -14.703 1 97 230 ILE A N 1
ATOM 1851 C CA . ILE A 1 230 ? -10.586 16.484 -13.422 1 97 230 ILE A CA 1
ATOM 1852 C C . ILE A 1 230 ? -10.516 18 -13.516 1 97 230 ILE A C 1
ATOM 1854 O O . ILE A 1 230 ? -9.844 18.547 -14.398 1 97 230 ILE A O 1
ATOM 1858 N N . ARG A 1 231 ? -11.148 18.719 -12.625 1 96.88 231 ARG A N 1
ATOM 1859 C CA . ARG A 1 231 ? -11.07 20.172 -12.523 1 96.88 231 ARG A CA 1
ATOM 1860 C C . ARG A 1 231 ? -10.742 20.594 -11.094 1 96.88 231 ARG A C 1
ATOM 1862 O O . ARG A 1 231 ? -11.57 20.453 -10.188 1 96.88 231 ARG A O 1
ATOM 1869 N N . PRO A 1 232 ? -9.656 21.125 -10.898 1 97.25 232 PRO A N 1
ATOM 1870 C CA . PRO A 1 232 ? -9.344 21.656 -9.562 1 97.25 232 PRO A CA 1
ATOM 1871 C C . PRO A 1 232 ? -10.078 22.953 -9.25 1 97.25 232 PRO A C 1
ATOM 1873 O O . PRO A 1 232 ? -10.297 23.781 -10.141 1 97.25 232 PRO A O 1
ATOM 1876 N N . PHE A 1 233 ? -10.461 23.094 -8.086 1 97.44 233 PHE A N 1
ATOM 1877 C CA . PHE A 1 233 ? -10.992 24.375 -7.641 1 97.44 233 PHE A CA 1
ATOM 1878 C C . PHE A 1 233 ? -10.094 25 -6.578 1 97.44 233 PHE A C 1
ATOM 1880 O O . PHE A 1 233 ? -9.289 24.297 -5.953 1 97.44 233 PHE A O 1
ATOM 1887 N N . LYS A 1 234 ? -10.258 26.281 -6.355 1 95.06 234 LYS A N 1
ATOM 1888 C CA . LYS A 1 234 ? -9.414 27.016 -5.422 1 95.06 234 LYS A CA 1
ATOM 1889 C C . LYS A 1 234 ? -9.586 26.5 -3.996 1 95.06 234 LYS A C 1
ATOM 1891 O O . LYS A 1 234 ? -10.695 26.188 -3.574 1 95.06 234 LYS A O 1
ATOM 1896 N N . HIS A 1 235 ? -8.477 26.438 -3.295 1 94 235 HIS A N 1
ATOM 1897 C CA . HIS A 1 235 ? -8.422 25.812 -1.978 1 94 235 HIS A CA 1
ATOM 1898 C C . HIS A 1 235 ? -9.445 26.422 -1.035 1 94 235 HIS A C 1
ATOM 1900 O O . HIS A 1 235 ? -9.445 27.641 -0.817 1 94 235 HIS A O 1
ATOM 1906 N N . ASN A 1 236 ? -10.273 25.562 -0.451 1 94.19 236 ASN A N 1
ATOM 1907 C CA . ASN A 1 236 ? -11.266 25.906 0.561 1 94.19 236 ASN A CA 1
ATOM 1908 C C . ASN A 1 236 ? -12.141 27.078 0.112 1 94.19 236 ASN A C 1
ATOM 1910 O O . ASN A 1 236 ? -12.523 27.922 0.927 1 94.19 236 ASN A O 1
ATOM 1914 N N . ASN A 1 237 ? -12.391 27.188 -1.168 1 95 237 ASN A N 1
ATOM 1915 C CA . ASN A 1 237 ? -13.195 28.266 -1.753 1 95 237 ASN A CA 1
ATOM 1916 C C . ASN A 1 237 ? -14.531 27.75 -2.273 1 95 237 ASN A C 1
ATOM 1918 O O . ASN A 1 237 ? -14.625 27.312 -3.424 1 95 237 ASN A O 1
ATOM 1922 N N . ALA A 1 238 ? -15.5 27.922 -1.536 1 95.69 238 ALA A N 1
ATOM 1923 C CA . ALA A 1 238 ? -16.828 27.406 -1.88 1 95.69 238 ALA A CA 1
ATOM 1924 C C . ALA A 1 238 ? -17.406 28.156 -3.082 1 95.69 238 ALA A C 1
ATOM 1926 O O . ALA A 1 238 ? -18.125 27.562 -3.898 1 95.69 238 ALA A O 1
ATOM 1927 N N . GLU A 1 239 ? -17.109 29.406 -3.213 1 95.75 239 GLU A N 1
ATOM 1928 C CA . GLU A 1 239 ? -17.594 30.188 -4.34 1 95.75 239 GLU A CA 1
ATOM 1929 C C . GLU A 1 239 ? -17.031 29.688 -5.66 1 95.75 239 GLU A C 1
ATOM 1931 O O . GLU A 1 239 ? -17.766 29.562 -6.648 1 95.75 239 GLU A O 1
ATOM 1936 N N . ASN A 1 240 ? -15.797 29.469 -5.621 1 97.62 240 ASN A N 1
ATOM 1937 C CA . ASN A 1 240 ? -15.172 28.938 -6.828 1 97.62 240 ASN A CA 1
ATOM 1938 C C . ASN A 1 240 ? -15.719 27.547 -7.168 1 97.62 240 ASN A C 1
ATOM 1940 O O . ASN A 1 240 ? -15.938 27.234 -8.336 1 97.62 240 ASN A O 1
ATOM 1944 N N . LEU A 1 241 ? -15.875 26.703 -6.172 1 98.12 241 LEU A N 1
ATOM 1945 C CA . LEU A 1 241 ? -16.438 25.375 -6.375 1 98.12 241 LEU A CA 1
ATOM 1946 C C . LEU A 1 241 ? -17.828 25.469 -6.996 1 98.12 241 LEU A C 1
ATOM 1948 O O . LEU A 1 241 ? -18.156 24.734 -7.93 1 98.12 241 LEU A O 1
ATOM 1952 N N . GLU A 1 242 ? -18.625 26.344 -6.5 1 98 242 GLU A N 1
ATOM 1953 C CA . GLU A 1 242 ? -19.969 26.5 -7.027 1 98 242 GLU A CA 1
ATOM 1954 C C . GLU A 1 242 ? -19.953 26.953 -8.484 1 98 242 GLU A C 1
ATOM 1956 O O . GLU A 1 242 ? -20.734 26.484 -9.305 1 98 242 GLU A O 1
ATOM 1961 N N . LYS A 1 243 ? -19.141 27.922 -8.711 1 97.94 243 LYS A N 1
ATOM 1962 C CA . LYS A 1 243 ? -19 28.391 -10.086 1 97.94 243 LYS A CA 1
ATOM 1963 C C . LYS A 1 243 ? -18.656 27.25 -11.031 1 97.94 243 LYS A C 1
ATOM 1965 O O . LYS A 1 243 ? -19.25 27.125 -12.102 1 97.94 243 LYS A O 1
ATOM 1970 N N . LEU A 1 244 ? -17.75 26.422 -10.656 1 97.94 244 LEU A N 1
ATOM 1971 C CA . LEU A 1 244 ? -17.328 25.312 -11.492 1 97.94 244 LEU A CA 1
ATOM 1972 C C . LEU A 1 244 ? -18.438 24.281 -11.633 1 97.94 244 LEU A C 1
ATOM 1974 O O . LEU A 1 244 ? -18.594 23.672 -12.703 1 97.94 244 LEU A O 1
ATOM 1978 N N . LEU A 1 245 ? -19.141 24.047 -10.57 1 97.94 245 LEU A N 1
ATOM 1979 C CA . LEU A 1 245 ? -20.266 23.125 -10.617 1 97.94 245 LEU A CA 1
ATOM 1980 C C . LEU A 1 245 ? -21.312 23.594 -11.625 1 97.94 245 LEU A C 1
ATOM 1982 O O . LEU A 1 245 ? -21.766 22.812 -12.461 1 97.94 245 LEU A O 1
ATOM 1986 N N . ARG A 1 246 ? -21.625 24.828 -11.547 1 97.25 246 ARG A N 1
ATOM 1987 C CA . ARG A 1 246 ? -22.609 25.406 -12.453 1 97.25 246 ARG A CA 1
ATOM 1988 C C . ARG A 1 246 ? -22.141 25.328 -13.906 1 97.25 246 ARG A C 1
ATOM 1990 O O . ARG A 1 246 ? -22.891 24.891 -14.781 1 97.25 246 ARG A O 1
ATOM 1997 N N . GLU A 1 247 ? -20.969 25.703 -14.078 1 96.62 247 GLU A N 1
ATOM 1998 C CA . GLU A 1 247 ? -20.406 25.656 -15.422 1 96.62 247 GLU A CA 1
ATOM 1999 C C . GLU A 1 247 ? -20.375 24.234 -15.977 1 96.62 247 GLU A C 1
ATOM 2001 O O . GLU A 1 247 ? -20.672 24.016 -17.141 1 96.62 247 GLU A O 1
ATOM 2006 N N . ALA A 1 248 ? -19.984 23.328 -15.156 1 95.94 248 ALA A N 1
ATOM 2007 C CA . ALA A 1 248 ? -19.875 21.922 -15.578 1 95.94 248 ALA A CA 1
ATOM 2008 C C . ALA A 1 248 ? -21.234 21.344 -15.945 1 95.94 248 ALA A C 1
ATOM 2010 O O . ALA A 1 248 ? -21.344 20.562 -16.891 1 95.94 248 ALA A O 1
ATOM 2011 N N . ILE A 1 249 ? -22.219 21.703 -15.242 1 95.25 249 ILE A N 1
ATOM 2012 C CA . ILE A 1 249 ? -23.547 21.188 -15.492 1 95.25 249 ILE A CA 1
ATOM 2013 C C . ILE A 1 249 ? -24.109 21.781 -16.766 1 95.25 249 ILE A C 1
ATOM 2015 O O . ILE A 1 249 ? -24.766 21.094 -17.562 1 95.25 249 ILE A O 1
ATOM 2019 N N . ILE A 1 250 ? -23.828 23.062 -17 1 94.19 250 ILE A N 1
ATOM 2020 C CA . ILE A 1 250 ? -24.328 23.766 -18.172 1 94.19 250 ILE A CA 1
ATOM 2021 C C . ILE A 1 250 ? -23.641 23.25 -19.438 1 94.19 250 ILE A C 1
ATOM 2023 O O . ILE A 1 250 ? -24.281 22.969 -20.438 1 94.19 250 ILE A O 1
ATOM 2027 N N . ARG A 1 251 ? -22.375 23.109 -19.375 1 93.81 251 ARG A N 1
ATOM 2028 C CA . ARG A 1 251 ? -21.578 22.75 -20.547 1 93.81 251 ARG A CA 1
ATOM 2029 C C . ARG A 1 251 ? -21.641 21.25 -20.812 1 93.81 251 ARG A C 1
ATOM 2031 O O . ARG A 1 251 ? -21.578 20.812 -21.953 1 93.81 251 ARG A O 1
ATOM 2038 N N . GLY A 1 252 ? -21.656 20.484 -19.703 1 94.06 252 GLY A N 1
ATOM 2039 C CA . GLY A 1 252 ? -21.656 19.031 -19.828 1 94.06 252 GLY A CA 1
ATOM 2040 C C . GLY A 1 252 ? -20.266 18.469 -20.094 1 94.06 252 GLY A C 1
ATOM 2041 O O . GLY A 1 252 ? -19.266 19.125 -19.828 1 94.06 252 GLY A O 1
ATOM 2042 N N . GLN A 1 253 ? -20.25 17.172 -20.562 1 94.44 253 GLN A N 1
ATOM 2043 C CA . GLN A 1 253 ? -19 16.484 -20.844 1 94.44 253 GLN A CA 1
ATOM 2044 C C . GLN A 1 253 ? -18.25 17.156 -22 1 94.44 253 GLN A C 1
ATOM 2046 O O . GLN A 1 253 ? -18.859 17.594 -22.969 1 94.44 253 GLN A O 1
ATOM 2051 N N . PRO A 1 254 ? -16.969 17.203 -21.891 1 91.19 254 PRO A N 1
ATOM 2052 C CA . PRO A 1 254 ? -16.203 17.812 -22.969 1 91.19 254 PRO A CA 1
ATOM 2053 C C . PRO A 1 254 ? -16.406 17.125 -24.312 1 91.19 254 PRO A C 1
ATOM 2055 O O . PRO A 1 254 ? -16.391 15.891 -24.375 1 91.19 254 PRO A O 1
ATOM 2058 N N . GLY A 1 255 ? -16.594 17.922 -25.391 1 88.12 255 GLY A N 1
ATOM 2059 C CA . GLY A 1 255 ? -16.734 17.375 -26.734 1 88.12 255 GLY A CA 1
ATOM 2060 C C . GLY A 1 255 ? -18.172 17.031 -27.094 1 88.12 255 GLY A C 1
ATOM 2061 O O . GLY A 1 255 ? -18.656 17.453 -28.141 1 88.12 255 GLY A O 1
ATOM 2062 N N . THR A 1 256 ? -18.891 16.281 -26.219 1 88.75 256 THR A N 1
ATOM 2063 C CA . THR A 1 256 ? -20.219 15.758 -26.547 1 88.75 256 THR A CA 1
ATOM 2064 C C . THR A 1 256 ? -21.312 16.656 -25.953 1 88.75 256 THR A C 1
ATOM 2066 O O . THR A 1 256 ? -22.438 16.672 -26.453 1 88.75 256 THR A O 1
ATOM 2069 N N . GLY A 1 257 ? -21.031 17.25 -24.828 1 90.12 257 GLY A N 1
ATOM 2070 C CA . GLY A 1 257 ? -22.016 18.078 -24.156 1 90.12 257 GLY A CA 1
ATOM 2071 C C . GLY A 1 257 ? -23.047 17.25 -23.391 1 90.12 257 GLY A C 1
ATOM 2072 O O . GLY A 1 257 ? -24.016 17.797 -22.859 1 90.12 257 GLY A O 1
ATOM 2073 N N . ARG A 1 258 ? -22.781 16.031 -23.391 1 92.81 258 ARG A N 1
ATOM 2074 C CA . ARG A 1 258 ? -23.688 15.141 -22.672 1 92.81 258 ARG A CA 1
ATOM 2075 C C . ARG A 1 258 ? -23.609 15.391 -21.156 1 92.81 258 ARG A C 1
ATOM 2077 O O . ARG A 1 258 ? -22.594 15.883 -20.656 1 92.81 258 ARG A O 1
ATOM 2084 N N . ALA A 1 259 ? -24.688 15.016 -20.516 1 94.06 259 ALA A N 1
ATOM 2085 C CA . ALA A 1 259 ? -24.719 15.156 -19.062 1 94.06 259 ALA A CA 1
ATOM 2086 C C . ALA A 1 259 ? -23.688 14.242 -18.406 1 94.06 259 ALA A C 1
ATOM 2088 O O . ALA A 1 259 ? -23.422 13.141 -18.891 1 94.06 259 ALA A O 1
ATOM 2089 N N . TRP A 1 260 ? -23.125 14.719 -17.266 1 95.81 260 TRP A N 1
ATOM 2090 C CA . TRP A 1 260 ? -22.188 13.906 -16.516 1 95.81 260 TRP A CA 1
ATOM 2091 C C . TRP A 1 260 ? -22.875 12.68 -15.922 1 95.81 260 TRP A C 1
ATOM 2093 O O . TRP A 1 260 ? -24.016 12.766 -15.445 1 95.81 260 TRP A O 1
ATOM 2103 N N . LYS A 1 261 ? -22.172 11.609 -15.938 1 93.56 261 LYS A N 1
ATOM 2104 C CA . LYS A 1 261 ? -22.688 10.43 -15.242 1 93.56 261 LYS A CA 1
ATOM 2105 C C . LYS A 1 261 ? -22.688 10.648 -13.727 1 93.56 261 LYS A C 1
ATOM 2107 O O . LYS A 1 261 ? -23.641 10.266 -13.047 1 93.56 261 LYS A O 1
ATOM 2112 N N . LYS A 1 262 ? -21.562 11.125 -13.227 1 95.75 262 LYS A N 1
ATOM 2113 C CA . LYS A 1 262 ? -21.391 11.469 -11.82 1 95.75 262 LYS A CA 1
ATOM 2114 C C . LYS A 1 262 ? -20.469 12.672 -11.656 1 95.75 262 LYS A C 1
ATOM 2116 O O . LYS A 1 262 ? -19.547 12.867 -12.445 1 95.75 262 LYS A O 1
ATOM 2121 N N . ILE A 1 263 ? -20.828 13.445 -10.695 1 97.69 263 ILE A N 1
ATOM 2122 C CA . ILE A 1 263 ? -19.922 14.5 -10.258 1 97.69 263 ILE A CA 1
ATOM 2123 C C . ILE A 1 263 ? -19.438 14.219 -8.836 1 97.69 263 ILE A C 1
ATOM 2125 O O . ILE A 1 263 ? -20.25 14.102 -7.914 1 97.69 263 ILE A O 1
ATOM 2129 N N . LEU A 1 264 ? -18.125 14.07 -8.727 1 98.31 264 LEU A N 1
ATOM 2130 C CA . LEU A 1 264 ? -17.547 13.742 -7.43 1 98.31 264 LEU A CA 1
ATOM 2131 C C . LEU A 1 264 ? -16.688 14.898 -6.914 1 98.31 264 LEU A C 1
ATOM 2133 O O . LEU A 1 264 ? -15.734 15.312 -7.578 1 98.31 264 LEU A O 1
ATOM 2137 N N . ILE A 1 265 ? -17.062 15.438 -5.773 1 98.69 265 ILE A N 1
ATOM 2138 C CA . ILE A 1 265 ? -16.234 16.422 -5.074 1 98.69 265 ILE A CA 1
ATOM 2139 C C . ILE A 1 265 ? -15.266 15.711 -4.133 1 98.69 265 ILE A C 1
ATOM 2141 O O . ILE A 1 265 ? -15.68 14.875 -3.328 1 98.69 265 ILE A O 1
ATOM 2145 N N . VAL A 1 266 ? -13.977 16.016 -4.242 1 98.44 266 VAL A N 1
ATOM 2146 C CA . VAL A 1 266 ? -12.969 15.375 -3.406 1 98.44 266 VAL A CA 1
ATOM 2147 C C . VAL A 1 266 ? -12.258 16.422 -2.553 1 98.44 266 VAL A C 1
ATOM 2149 O O . VAL A 1 266 ? -11.664 17.359 -3.084 1 98.44 266 VAL A O 1
ATOM 2152 N N . VAL A 1 267 ? -12.273 16.266 -1.256 1 98.25 267 VAL A N 1
ATOM 2153 C CA . VAL A 1 267 ? -11.641 17.203 -0.329 1 98.25 267 VAL A CA 1
ATOM 2154 C C . VAL A 1 267 ? -10.922 16.422 0.775 1 98.25 267 VAL A C 1
ATOM 2156 O O . VAL A 1 267 ? -11.102 15.211 0.908 1 98.25 267 VAL A O 1
ATOM 2159 N N . GLU A 1 268 ? -10.062 17.109 1.526 1 97.62 268 GLU A N 1
ATOM 2160 C CA . GLU A 1 268 ? -9.422 16.562 2.717 1 97.62 268 GLU A CA 1
ATOM 2161 C C . GLU A 1 268 ? -9.93 17.234 3.984 1 97.62 268 GLU A C 1
ATOM 2163 O O . GLU A 1 268 ? -10.273 18.422 3.963 1 97.62 268 GLU A O 1
ATOM 2168 N N . GLY A 1 269 ? -10.023 16.484 5.043 1 97.56 269 GLY A N 1
ATOM 2169 C CA . GLY A 1 269 ? -10.398 17.109 6.305 1 97.56 269 GLY A CA 1
ATOM 2170 C C . GLY A 1 269 ? -9.406 18.156 6.777 1 97.56 269 GLY A C 1
ATOM 2171 O O . GLY A 1 269 ? -9.781 19.297 7.035 1 97.56 269 GLY A O 1
ATOM 2172 N N . ILE A 1 270 ? -8.203 17.75 6.934 1 96.94 270 ILE A N 1
ATOM 2173 C CA . ILE A 1 270 ? -7.078 18.625 7.211 1 96.94 270 ILE A CA 1
ATOM 2174 C C . ILE A 1 270 ? -6.016 18.469 6.125 1 96.94 270 ILE A C 1
ATOM 2176 O O . ILE A 1 270 ? -5.586 17.344 5.828 1 96.94 270 ILE A O 1
ATOM 2180 N N . TYR A 1 271 ? -5.695 19.562 5.516 1 94.81 271 TYR A N 1
ATOM 2181 C CA . TYR A 1 271 ? -4.66 19.531 4.488 1 94.81 271 TYR A CA 1
ATOM 2182 C C . TYR A 1 271 ? -3.27 19.5 5.113 1 94.81 271 TYR A C 1
ATOM 2184 O O . TYR A 1 271 ? -2.912 20.406 5.879 1 94.81 271 TYR A O 1
ATOM 2192 N N . SER A 1 272 ? -2.48 18.562 4.812 1 89.81 272 SER A N 1
ATOM 2193 C CA . SER A 1 272 ? -1.268 18.188 5.531 1 89.81 272 SER A CA 1
ATOM 2194 C C . SER A 1 272 ? -0.223 19.312 5.469 1 89.81 272 SER A C 1
ATOM 2196 O O . SER A 1 272 ? 0.569 19.469 6.398 1 89.81 272 SER A O 1
ATOM 2198 N N . MET A 1 273 ? -0.152 20.047 4.395 1 89.44 273 MET A N 1
ATOM 2199 C CA . MET A 1 273 ? 0.905 21.031 4.23 1 89.44 273 MET A CA 1
ATOM 2200 C C . MET A 1 273 ? 0.484 22.375 4.816 1 89.44 273 MET A C 1
ATOM 2202 O O . MET A 1 273 ? 1.324 23.141 5.293 1 89.44 273 MET A O 1
ATOM 2206 N N . GLU A 1 274 ? -0.78 22.609 4.863 1 91.31 274 GLU A N 1
ATOM 2207 C CA . GLU A 1 274 ? -1.277 23.906 5.301 1 91.31 274 GLU A CA 1
ATOM 2208 C C . GLU A 1 274 ? -1.844 23.844 6.719 1 91.31 274 GLU A C 1
ATOM 2210 O O . GLU A 1 274 ? -1.933 24.859 7.41 1 91.31 274 GLU A O 1
ATOM 2215 N N . GLY A 1 275 ? -2.203 22.688 7.09 1 93.94 275 GLY A N 1
ATOM 2216 C CA . GLY A 1 275 ? -2.867 22.562 8.375 1 93.94 275 GLY A CA 1
ATOM 2217 C C . GLY A 1 275 ? -4.277 23.125 8.383 1 93.94 275 GLY A C 1
ATOM 2218 O O . GLY A 1 275 ? -4.934 23.156 9.422 1 93.94 275 GLY A O 1
ATOM 2219 N N . SER A 1 276 ? -4.766 23.5 7.285 1 95.12 276 SER A N 1
ATOM 2220 C CA . SER A 1 276 ? -6.098 24.078 7.18 1 95.12 276 SER A CA 1
ATOM 2221 C C . SER A 1 276 ? -7.18 23 7.215 1 95.12 276 SER A C 1
ATOM 2223 O O . SER A 1 276 ? -6.988 21.906 6.688 1 95.12 276 SER A O 1
ATOM 2225 N N . ILE A 1 277 ? -8.25 23.344 7.785 1 96.19 277 ILE A N 1
ATOM 2226 C CA . ILE A 1 277 ? -9.406 22.469 7.863 1 96.19 277 ILE A CA 1
ATOM 2227 C C . ILE A 1 277 ? -10.422 22.844 6.785 1 96.19 277 ILE A C 1
ATOM 2229 O O . ILE A 1 277 ? -10.688 24.031 6.566 1 96.19 277 ILE A O 1
ATOM 2233 N N . VAL A 1 278 ? -10.945 21.906 6.125 1 96.62 278 VAL A N 1
ATOM 2234 C CA . VAL A 1 278 ? -11.938 22.141 5.078 1 96.62 278 VAL A CA 1
ATOM 2235 C C . VAL A 1 278 ? -13.219 22.688 5.695 1 96.62 278 VAL A C 1
ATOM 2237 O O . VAL A 1 278 ? -13.625 22.266 6.777 1 96.62 278 VAL A O 1
ATOM 2240 N N . ASN A 1 279 ? -13.781 23.703 5.016 1 95.31 279 ASN A N 1
ATOM 2241 C CA . ASN A 1 279 ? -15.125 24.109 5.387 1 95.31 279 ASN A CA 1
ATOM 2242 C C . ASN A 1 279 ? -16.172 23.125 4.898 1 95.31 279 ASN A C 1
ATOM 2244 O O . ASN A 1 279 ? -16.891 23.391 3.938 1 95.31 279 ASN A O 1
ATOM 2248 N N . LEU A 1 280 ? -16.344 22.078 5.676 1 97.06 280 LEU A N 1
ATOM 2249 C CA . LEU A 1 280 ? -17.125 20.922 5.23 1 97.06 280 LEU A CA 1
ATOM 2250 C C . LEU A 1 280 ? -18.609 21.266 5.141 1 97.06 280 LEU A C 1
ATOM 2252 O O . LEU A 1 280 ? -19.328 20.734 4.301 1 97.06 280 LEU A O 1
ATOM 2256 N N . ALA A 1 281 ? -19.094 22.156 5.957 1 96.31 281 ALA A N 1
ATOM 2257 C CA . ALA A 1 281 ? -20.5 22.547 5.945 1 96.31 281 ALA A CA 1
ATOM 2258 C C . ALA A 1 281 ? -20.891 23.156 4.598 1 96.31 281 ALA A C 1
ATOM 2260 O O . ALA A 1 281 ? -21.938 22.828 4.039 1 96.31 281 ALA A O 1
ATOM 2261 N N . GLN A 1 282 ? -20.062 24 4.098 1 96.62 282 GLN A N 1
ATOM 2262 C CA . GLN A 1 282 ? -20.328 24.641 2.812 1 96.62 282 GLN A CA 1
ATOM 2263 C C . GLN A 1 282 ? -20.234 23.625 1.668 1 96.62 282 GLN A C 1
ATOM 2265 O O . GLN A 1 282 ? -21 23.688 0.713 1 96.62 282 GLN A O 1
ATOM 2270 N N . ILE A 1 283 ? -19.266 22.766 1.771 1 97.88 283 ILE A N 1
ATOM 2271 C CA . ILE A 1 283 ? -19.094 21.766 0.725 1 97.88 283 ILE A CA 1
ATOM 2272 C C . ILE A 1 283 ? -20.312 20.859 0.665 1 97.88 283 ILE A C 1
ATOM 2274 O O . ILE A 1 283 ? -20.797 20.516 -0.421 1 97.88 283 ILE A O 1
ATOM 2278 N N . VAL A 1 284 ? -20.766 20.406 1.823 1 97.88 284 VAL A N 1
ATOM 2279 C CA . VAL A 1 284 ? -21.922 19.531 1.904 1 97.88 284 VAL A CA 1
ATOM 2280 C C . VAL A 1 284 ? -23.156 20.25 1.337 1 97.88 284 VAL A C 1
ATOM 2282 O O . VAL A 1 284 ? -23.969 19.625 0.648 1 97.88 284 VAL A O 1
ATOM 2285 N N . ALA A 1 285 ? -23.328 21.531 1.638 1 97.5 285 ALA A N 1
ATOM 2286 C CA . ALA A 1 285 ? -24.438 22.312 1.108 1 97.5 285 ALA A CA 1
ATOM 2287 C C . ALA A 1 285 ? -24.422 22.328 -0.418 1 97.5 285 ALA A C 1
ATOM 2289 O O . ALA A 1 285 ? -25.469 22.156 -1.056 1 97.5 285 ALA A O 1
ATOM 2290 N N . LEU A 1 286 ? -23.297 22.531 -0.977 1 98 286 LEU A N 1
ATOM 2291 C CA . LEU A 1 286 ? -23.172 22.562 -2.43 1 98 286 LEU A CA 1
ATOM 2292 C C . LEU A 1 286 ? -23.422 21.172 -3.031 1 98 286 LEU A C 1
ATOM 2294 O O . LEU A 1 286 ? -24.031 21.062 -4.094 1 98 286 LEU A O 1
ATOM 2298 N N . LYS A 1 287 ? -22.875 20.141 -2.379 1 97.44 287 LYS A N 1
ATOM 2299 C CA . LYS A 1 287 ? -23.125 18.781 -2.824 1 97.44 287 LYS A CA 1
ATOM 2300 C C . LYS A 1 287 ? -24.625 18.5 -2.938 1 97.44 287 LYS A C 1
ATOM 2302 O O . LYS A 1 287 ? -25.078 17.922 -3.928 1 97.44 287 LYS A O 1
ATOM 2307 N N . LYS A 1 288 ? -25.359 18.891 -1.953 1 97.06 288 LYS A N 1
ATOM 2308 C CA . LYS A 1 288 ? -26.812 18.656 -1.921 1 97.06 288 LYS A CA 1
ATOM 2309 C C . LYS A 1 288 ? -27.516 19.5 -2.979 1 97.06 288 LYS A C 1
ATOM 2311 O O . LYS A 1 288 ? -28.406 19 -3.678 1 97.06 288 LYS A O 1
ATOM 2316 N N . LYS A 1 289 ? -27.141 20.734 -3.031 1 97 289 LYS A N 1
ATOM 2317 C CA . LYS A 1 289 ? -27.766 21.656 -3.973 1 97 289 LYS A CA 1
ATOM 2318 C C . LYS A 1 289 ? -27.609 21.156 -5.41 1 97 289 LYS A C 1
ATOM 2320 O O . LYS A 1 289 ? -28.547 21.25 -6.203 1 97 289 LYS A O 1
ATOM 2325 N N . TYR A 1 290 ? -26.516 20.609 -5.762 1 97 290 TYR A N 1
ATOM 2326 C CA . TYR A 1 290 ? -26.219 20.266 -7.148 1 97 290 TYR A CA 1
ATOM 2327 C C . TYR A 1 290 ? -26.234 18.75 -7.348 1 97 290 TYR A C 1
ATOM 2329 O O . TYR A 1 290 ? -25.844 18.25 -8.406 1 97 290 TYR A O 1
ATOM 2337 N N . LYS A 1 291 ? -26.547 17.984 -6.332 1 95.31 291 LYS A N 1
ATOM 2338 C CA . LYS A 1 291 ? -26.703 16.531 -6.371 1 95.31 291 LYS A CA 1
ATOM 2339 C C . LYS A 1 291 ? -25.406 15.852 -6.797 1 95.31 291 LYS A C 1
ATOM 2341 O O . LYS A 1 291 ? -25.391 15.008 -7.699 1 95.31 291 LYS A O 1
ATOM 2346 N N . ALA A 1 292 ? -24.328 16.312 -6.246 1 97.5 292 ALA A N 1
ATOM 2347 C CA . ALA A 1 292 ? -23.016 15.711 -6.457 1 97.5 292 ALA A CA 1
ATOM 2348 C C . ALA A 1 292 ? -22.672 14.734 -5.34 1 97.5 292 ALA A C 1
ATOM 2350 O O . ALA A 1 292 ? -23.438 14.586 -4.379 1 97.5 292 ALA A O 1
ATOM 2351 N N . TYR A 1 293 ? -21.672 13.953 -5.527 1 97.75 293 TYR A N 1
ATOM 2352 C CA . TYR A 1 293 ? -21.141 13.062 -4.5 1 97.75 293 TYR A CA 1
ATOM 2353 C C . TYR A 1 293 ? -19.938 13.688 -3.805 1 97.75 293 TYR A C 1
ATOM 2355 O O . TYR A 1 293 ? -19.266 14.555 -4.367 1 97.75 293 TYR A O 1
ATOM 2363 N N . LEU A 1 294 ? -19.75 13.25 -2.578 1 98.38 294 LEU A N 1
ATOM 2364 C CA . LEU A 1 294 ? -18.656 13.82 -1.789 1 98.38 294 LEU A CA 1
ATOM 2365 C C . LEU A 1 294 ? -17.75 12.719 -1.255 1 98.38 294 LEU A C 1
ATOM 2367 O O . LEU A 1 294 ? -18.219 11.758 -0.646 1 98.38 294 LEU A O 1
ATOM 2371 N N . TYR A 1 295 ? -16.484 12.836 -1.549 1 98.25 295 TYR A N 1
ATOM 2372 C CA . TYR A 1 295 ? -15.375 12.008 -1.067 1 98.25 295 TYR A CA 1
ATOM 2373 C C . TYR A 1 295 ? -14.453 12.797 -0.15 1 98.25 295 TYR A C 1
ATOM 2375 O O . TYR A 1 295 ? -13.875 13.805 -0.562 1 98.25 295 TYR A O 1
ATOM 2383 N N . ILE A 1 296 ? -14.266 12.359 1.103 1 98.19 296 ILE A N 1
ATOM 2384 C CA . ILE A 1 296 ? -13.414 13.109 2.02 1 98.19 296 ILE A CA 1
ATOM 2385 C C . ILE A 1 296 ? -12.258 12.234 2.488 1 98.19 296 ILE A C 1
ATOM 2387 O O . ILE A 1 296 ? -12.461 11.086 2.883 1 98.19 296 ILE A O 1
ATOM 2391 N N . ASP A 1 297 ? -11.07 12.734 2.389 1 97.25 297 ASP A N 1
ATOM 2392 C CA . ASP A 1 297 ? -9.875 12.141 2.986 1 97.25 297 ASP A CA 1
ATOM 2393 C C . ASP A 1 297 ? -9.633 12.688 4.387 1 97.25 297 ASP A C 1
ATOM 2395 O O . ASP A 1 297 ? -9.18 13.828 4.547 1 97.25 297 ASP A O 1
ATOM 2399 N N . GLU A 1 298 ? -9.828 11.883 5.375 1 97 298 GLU A N 1
ATOM 2400 C CA . GLU A 1 298 ? -9.688 12.312 6.762 1 97 298 GLU A CA 1
ATOM 2401 C C . GLU A 1 298 ? -8.414 11.758 7.387 1 97 298 GLU A C 1
ATOM 2403 O O . GLU A 1 298 ? -8.375 11.461 8.586 1 97 298 GLU A O 1
ATOM 2408 N N . ALA A 1 299 ? -7.371 11.625 6.641 1 94.69 299 ALA A N 1
ATOM 2409 C CA . ALA A 1 299 ? -6.133 11.016 7.121 1 94.69 299 ALA A CA 1
ATOM 2410 C C . ALA A 1 299 ? -5.578 11.773 8.32 1 94.69 299 ALA A C 1
ATOM 2412 O O . ALA A 1 299 ? -5.113 11.172 9.289 1 94.69 299 ALA A O 1
ATOM 2413 N N . HIS A 1 300 ? -5.594 13.102 8.305 1 96.06 300 HIS A N 1
ATOM 2414 C CA . HIS A 1 300 ? -5.004 13.914 9.359 1 96.06 300 HIS A CA 1
ATOM 2415 C C . HIS A 1 300 ? -6.051 14.328 10.391 1 96.06 300 HIS A C 1
ATOM 2417 O O . HIS A 1 300 ? -5.707 14.766 11.492 1 96.06 300 HIS A O 1
ATOM 2423 N N . SER A 1 301 ? -7.32 14.203 10.078 1 97.19 301 SER A N 1
ATOM 2424 C CA . SER A 1 301 ? -8.352 14.75 10.953 1 97.19 301 SER A CA 1
ATOM 2425 C C . SER A 1 301 ? -8.984 13.664 11.812 1 97.19 301 SER A C 1
ATOM 2427 O O . SER A 1 301 ? -9.438 13.938 12.93 1 97.19 301 SER A O 1
ATOM 2429 N N . ILE A 1 302 ? -9.008 12.43 11.297 1 96.81 302 ILE A N 1
ATOM 2430 C CA . ILE A 1 302 ? -9.656 11.352 12.031 1 96.81 302 ILE A CA 1
ATOM 2431 C C . ILE A 1 302 ? -8.891 11.078 13.328 1 96.81 302 ILE A C 1
ATOM 2433 O O . ILE A 1 302 ? -7.66 11.117 13.344 1 96.81 302 ILE A O 1
ATOM 2437 N N . GLY A 1 303 ? -9.586 10.922 14.43 1 94.12 303 GLY A N 1
ATOM 2438 C CA . GLY A 1 303 ? -8.984 10.695 15.734 1 94.12 303 GLY A CA 1
ATOM 2439 C C . GLY A 1 303 ? -8.648 11.977 16.469 1 94.12 303 GLY A C 1
ATOM 2440 O O . GLY A 1 303 ? -8.453 11.961 17.688 1 94.12 303 GLY A O 1
ATOM 2441 N N . CYS A 1 304 ? -8.617 13.141 15.742 1 90.88 304 CYS A N 1
ATOM 2442 C CA . CYS A 1 304 ? -8.094 14.367 16.344 1 90.88 304 CYS A CA 1
ATOM 2443 C C . CYS A 1 304 ? -9.164 15.453 16.391 1 90.88 304 CYS A C 1
ATOM 2445 O O . CYS A 1 304 ? -9.102 16.344 17.234 1 90.88 304 CYS A O 1
ATOM 2447 N N . THR A 1 305 ? -9.984 15.43 15.445 1 93.69 305 THR A N 1
ATOM 2448 C CA . THR A 1 305 ? -10.922 16.531 15.312 1 93.69 305 THR A CA 1
ATOM 2449 C C . THR A 1 305 ? -12.328 16.109 15.734 1 93.69 305 THR A C 1
ATOM 2451 O O . THR A 1 305 ? -12.711 14.945 15.547 1 93.69 305 THR A O 1
ATOM 2454 N N . GLY A 1 306 ? -13.062 17.047 16.281 1 92.56 306 GLY A N 1
ATOM 2455 C CA . GLY A 1 306 ? -14.383 16.734 16.812 1 92.56 306 GLY A CA 1
ATOM 2456 C C . GLY A 1 306 ? -14.367 16.406 18.297 1 92.56 306 GLY A C 1
ATOM 2457 O O . GLY A 1 306 ? -13.312 16.125 18.859 1 92.56 306 GLY A O 1
ATOM 2458 N N . PRO A 1 307 ? -15.461 16.422 18.906 1 91.94 307 PRO A N 1
ATOM 2459 C CA . PRO A 1 307 ? -15.523 16.156 20.344 1 91.94 307 PRO A CA 1
ATOM 2460 C C . PRO A 1 307 ? -15.07 14.75 20.719 1 91.94 307 PRO A C 1
ATOM 2462 O O . PRO A 1 307 ? -14.531 14.539 21.797 1 91.94 307 PRO A O 1
ATOM 2465 N N . THR A 1 308 ? -15.32 13.797 19.812 1 94.12 308 THR A N 1
ATOM 2466 C CA . THR A 1 308 ? -14.938 12.422 20.125 1 94.12 308 THR A CA 1
ATOM 2467 C C . THR A 1 308 ? -13.914 11.906 19.109 1 94.12 308 THR A C 1
ATOM 2469 O O . THR A 1 308 ? -13.695 10.695 19 1 94.12 308 THR A O 1
ATOM 2472 N N . GLY A 1 309 ? -13.359 12.828 18.359 1 94.75 309 GLY A N 1
ATOM 2473 C CA . GLY A 1 309 ? -12.273 12.469 17.469 1 94.75 309 GLY A CA 1
ATOM 2474 C C . GLY A 1 309 ? -12.742 11.836 16.172 1 94.75 309 GLY A C 1
ATOM 2475 O O . GLY A 1 309 ? -11.969 11.172 15.477 1 94.75 309 GLY A O 1
ATOM 2476 N N . ARG A 1 310 ? -13.977 11.969 15.766 1 95.75 310 ARG A N 1
ATOM 2477 C CA . ARG A 1 310 ? -14.547 11.273 14.617 1 95.75 310 ARG A CA 1
ATOM 2478 C C . ARG A 1 310 ? -14.359 12.078 13.336 1 95.75 310 ARG A C 1
ATOM 2480 O O . ARG A 1 310 ? -14.984 11.781 12.32 1 95.75 310 ARG A O 1
ATOM 2487 N N . GLY A 1 311 ? -13.562 13.125 13.359 1 95.31 311 GLY A N 1
ATOM 2488 C CA . GLY A 1 311 ? -13.219 13.836 12.141 1 95.31 311 GLY A CA 1
ATOM 2489 C C . GLY A 1 311 ? -13.914 15.18 12.008 1 95.31 311 GLY A C 1
ATOM 2490 O O . GLY A 1 311 ? -14.531 15.656 12.961 1 95.31 311 GLY A O 1
ATOM 2491 N N . VAL A 1 312 ? -13.805 15.758 10.852 1 96.5 312 VAL A N 1
ATOM 2492 C CA . VAL A 1 312 ? -14.273 17.109 10.586 1 96.5 312 VAL A CA 1
ATOM 2493 C C . VAL A 1 312 ? -15.797 17.125 10.523 1 96.5 312 VAL A C 1
ATOM 2495 O O . VAL A 1 312 ? -16.422 18.125 10.875 1 96.5 312 VAL A O 1
ATOM 2498 N N . ARG A 1 313 ? -16.359 16.047 10.062 1 95.88 313 ARG A N 1
ATOM 2499 C CA . ARG A 1 313 ? -17.812 15.961 10.047 1 95.88 313 ARG A CA 1
ATOM 2500 C C . ARG A 1 313 ? -18.406 16.234 11.43 1 95.88 313 ARG A C 1
ATOM 2502 O O . ARG A 1 313 ? -19.375 16.984 11.555 1 95.88 313 ARG A O 1
ATOM 2509 N N . GLU A 1 314 ? -17.812 15.594 12.391 1 94.88 314 GLU A N 1
ATOM 2510 C CA . GLU A 1 314 ? -18.281 15.789 13.758 1 94.88 314 GLU A CA 1
ATOM 2511 C C . GLU A 1 314 ? -18.016 17.219 14.227 1 94.88 314 GLU A C 1
ATOM 2513 O O . GLU A 1 314 ? -18.812 17.781 14.977 1 94.88 314 GLU A O 1
ATOM 2518 N N . LEU A 1 315 ? -16.922 17.734 13.867 1 94 315 LEU A N 1
ATOM 2519 C CA . LEU A 1 315 ? -16.562 19.109 14.227 1 94 315 LEU A CA 1
ATOM 2520 C C . LEU A 1 315 ? -17.641 20.078 13.789 1 94 315 LEU A C 1
ATOM 2522 O O . LEU A 1 315 ? -17.953 21.031 14.516 1 94 315 LEU A O 1
ATOM 2526 N N . PHE A 1 316 ? -18.25 19.859 12.617 1 95.12 316 PHE A N 1
ATOM 2527 C CA . PHE A 1 316 ? -19.266 20.766 12.07 1 95.12 316 PHE A CA 1
ATOM 2528 C C . PHE A 1 316 ? -20.672 20.281 12.422 1 95.12 316 PHE A C 1
ATOM 2530 O O . PHE A 1 316 ? -21.656 20.844 11.969 1 95.12 316 PHE A O 1
ATOM 2537 N N . GLY A 1 317 ? -20.766 19.172 13.133 1 94.88 317 GLY A N 1
ATOM 2538 C CA . GLY A 1 317 ? -22.047 18.641 13.547 1 94.88 317 GLY A CA 1
ATOM 2539 C C . GLY A 1 317 ? -22.875 18.094 12.398 1 94.88 317 GLY A C 1
ATOM 2540 O O . GLY A 1 317 ? -24.094 18.188 12.406 1 94.88 317 GLY A O 1
ATOM 2541 N N . LEU A 1 318 ? -22.266 17.562 11.438 1 96.69 318 LEU A N 1
ATOM 2542 C CA . LEU A 1 318 ? -22.953 17.031 10.266 1 96.69 318 LEU A CA 1
ATOM 2543 C C . LEU A 1 318 ? -23.312 15.562 10.477 1 96.69 318 LEU A C 1
ATOM 2545 O O . LEU A 1 318 ? -22.688 14.875 11.289 1 96.69 318 LEU A O 1
ATOM 2549 N N . ASP A 1 319 ? -24.281 15.117 9.695 1 95.88 319 ASP A N 1
ATOM 2550 C CA . ASP A 1 319 ? -24.703 13.719 9.75 1 95.88 319 ASP A CA 1
ATOM 2551 C C . ASP A 1 319 ? -23.766 12.828 8.938 1 95.88 319 ASP A C 1
ATOM 2553 O O . ASP A 1 319 ? -23.25 13.242 7.895 1 95.88 319 ASP A O 1
ATOM 2557 N N . PRO A 1 320 ? -23.594 11.602 9.406 1 95.38 320 PRO A N 1
ATOM 2558 C CA . PRO A 1 320 ? -22.703 10.688 8.68 1 95.38 320 PRO A CA 1
ATOM 2559 C C . PRO A 1 320 ? -23.125 10.492 7.223 1 95.38 320 PRO A C 1
ATOM 2561 O O . PRO A 1 320 ? -22.281 10.266 6.355 1 95.38 320 PRO A O 1
ATOM 2564 N N . GLU A 1 321 ? -24.375 10.594 6.941 1 95 321 GLU A N 1
ATOM 2565 C CA . GLU A 1 321 ? -24.891 10.336 5.598 1 95 321 GLU A CA 1
ATOM 2566 C C . GLU A 1 321 ? -24.641 11.531 4.676 1 95 321 GLU A C 1
ATOM 2568 O O . GLU A 1 321 ? -24.797 11.414 3.457 1 95 321 GLU A O 1
ATOM 2573 N N . ASP A 1 322 ? -24.234 12.625 5.277 1 96.94 322 ASP A N 1
ATOM 2574 C CA . ASP A 1 322 ? -23.953 13.805 4.469 1 96.94 322 ASP A CA 1
ATOM 2575 C C . ASP A 1 322 ? -22.719 13.586 3.594 1 96.94 322 ASP A C 1
ATOM 2577 O O . ASP A 1 322 ? -22.484 14.328 2.637 1 96.94 322 ASP A O 1
ATOM 2581 N N . ILE A 1 323 ? -21.938 12.672 3.932 1 97.75 323 ILE A N 1
ATOM 2582 C CA . ILE A 1 323 ? -20.75 12.305 3.17 1 97.75 323 ILE A CA 1
ATOM 2583 C C . ILE A 1 323 ? -20.938 10.93 2.543 1 97.75 323 ILE A C 1
ATOM 2585 O O . ILE A 1 323 ? -21.422 10 3.199 1 97.75 323 ILE A O 1
ATOM 2589 N N . ASP A 1 324 ? -20.562 10.797 1.33 1 97.38 324 ASP A N 1
ATOM 2590 C CA . ASP A 1 324 ? -20.812 9.539 0.63 1 97.38 324 ASP A CA 1
ATOM 2591 C C . ASP A 1 324 ? -19.688 8.539 0.89 1 97.38 324 ASP A C 1
ATOM 2593 O O . ASP A 1 324 ? -19.938 7.352 1.088 1 97.38 324 ASP A O 1
ATOM 2597 N N . VAL A 1 325 ? -18.469 9.039 0.814 1 97.44 325 VAL A N 1
ATOM 2598 C CA . VAL A 1 325 ? -17.312 8.164 0.979 1 97.44 325 VAL A CA 1
ATOM 2599 C C . VAL A 1 325 ? -16.344 8.758 2.006 1 97.44 325 VAL A C 1
ATOM 2601 O O . VAL A 1 325 ? -15.844 9.867 1.82 1 97.44 325 VAL A O 1
ATOM 2604 N N . TYR A 1 326 ? -16.125 8.031 3.049 1 97.81 326 TYR A N 1
ATOM 2605 C CA . TYR A 1 326 ? -15.125 8.367 4.051 1 97.81 326 TYR A CA 1
ATOM 2606 C C . TYR A 1 326 ? -13.82 7.617 3.795 1 97.81 326 TYR A C 1
ATOM 2608 O O . TYR A 1 326 ? -13.797 6.387 3.801 1 97.81 326 TYR A O 1
ATOM 2616 N N . MET A 1 327 ? -12.852 8.344 3.543 1 97 327 MET A N 1
ATOM 2617 C CA . MET A 1 327 ? -11.523 7.738 3.477 1 97 327 MET A CA 1
ATOM 2618 C C . MET A 1 327 ? -10.656 8.188 4.652 1 97 327 MET A C 1
ATOM 2620 O O . MET A 1 327 ? -10.703 9.352 5.055 1 97 327 MET A O 1
ATOM 2624 N N . GLY A 1 328 ? -9.852 7.305 5.195 1 95.38 328 GLY A N 1
ATOM 2625 C CA . GLY A 1 328 ? -8.898 7.645 6.238 1 95.38 328 GLY A CA 1
ATOM 2626 C C . GLY A 1 328 ? -7.73 6.68 6.324 1 95.38 328 GLY A C 1
ATOM 2627 O O . GLY A 1 328 ? -7.66 5.715 5.562 1 95.38 328 GLY A O 1
ATOM 2628 N N . THR A 1 329 ? -6.742 7.016 7.168 1 92.62 329 THR A N 1
ATOM 2629 C CA . THR A 1 329 ? -5.574 6.156 7.355 1 92.62 329 THR A CA 1
ATOM 2630 C C . THR A 1 329 ? -5.465 5.703 8.805 1 92.62 329 THR A C 1
ATOM 2632 O O . THR A 1 329 ? -5.98 6.363 9.711 1 92.62 329 THR A O 1
ATOM 2635 N N . PHE A 1 330 ? -4.82 4.613 8.984 1 94.5 330 PHE A N 1
ATOM 2636 C CA . PHE A 1 330 ? -4.555 4.074 10.312 1 94.5 330 PHE A CA 1
ATOM 2637 C C . PHE A 1 330 ? -3.152 4.438 10.773 1 94.5 330 PHE A C 1
ATOM 2639 O O . PHE A 1 330 ? -2.75 4.094 11.891 1 94.5 330 PHE A O 1
ATOM 2646 N N . THR A 1 331 ? -2.459 5.234 10.055 1 91.38 331 THR A N 1
ATOM 2647 C CA . THR A 1 331 ? -1.021 5.395 10.242 1 91.38 331 THR A CA 1
ATOM 2648 C C . THR A 1 331 ? -0.72 6.555 11.188 1 91.38 331 THR A C 1
ATOM 2650 O O . THR A 1 331 ? 0.393 6.664 11.703 1 91.38 331 THR A O 1
ATOM 2653 N N . LYS A 1 332 ? -1.657 7.438 11.367 1 93.5 332 LYS A N 1
ATOM 2654 C CA . LYS A 1 332 ? -1.392 8.664 12.109 1 93.5 332 LYS A CA 1
ATOM 2655 C C . LYS A 1 332 ? -1.994 8.594 13.516 1 93.5 332 LYS A C 1
ATOM 2657 O O . LYS A 1 332 ? -1.367 8.078 14.438 1 93.5 332 LYS A O 1
ATOM 2662 N N . SER A 1 333 ? -3.256 8.852 13.688 1 95.5 333 SER A N 1
ATOM 2663 C CA . SER A 1 333 ? -3.918 8.859 14.992 1 95.5 333 SER A CA 1
ATOM 2664 C C . SER A 1 333 ? -3.947 7.465 15.602 1 95.5 333 SER A C 1
ATOM 2666 O O . SER A 1 333 ? -3.881 7.316 16.828 1 95.5 333 SER A O 1
ATOM 2668 N N . PHE A 1 334 ? -3.98 6.418 14.766 1 95.25 334 PHE A N 1
ATOM 2669 C CA . PHE A 1 334 ? -4.258 5.082 15.281 1 95.25 334 PHE A CA 1
ATOM 2670 C C . PHE A 1 334 ? -2.977 4.27 15.391 1 95.25 334 PHE A C 1
ATOM 2672 O O . PHE A 1 334 ? -3.004 3.115 15.828 1 95.25 334 PHE A O 1
ATOM 2679 N N . ALA A 1 335 ? -1.955 4.785 15.086 1 92.75 335 ALA A N 1
ATOM 2680 C CA . ALA A 1 335 ? -0.632 4.234 15.375 1 92.75 335 ALA A CA 1
ATOM 2681 C C . ALA A 1 335 ? -0.455 2.867 14.719 1 92.75 335 ALA A C 1
ATOM 2683 O O . ALA A 1 335 ? -0.006 1.917 15.367 1 92.75 335 ALA A O 1
ATOM 2684 N N . GLY A 1 336 ? -0.808 2.713 13.586 1 92.38 336 GLY A N 1
ATOM 2685 C CA . GLY A 1 336 ? -0.638 1.476 12.844 1 92.38 336 GLY A CA 1
ATOM 2686 C C . GLY A 1 336 ? -0.246 1.702 11.391 1 92.38 336 GLY A C 1
ATOM 2687 O O . GLY A 1 336 ? 0.603 2.547 11.102 1 92.38 336 GLY A O 1
ATOM 2688 N N . SER A 1 337 ? -0.761 0.887 10.547 1 89.75 337 SER A N 1
ATOM 2689 C CA . SER A 1 337 ? -0.53 0.985 9.109 1 89.75 337 SER A CA 1
ATOM 2690 C C . SER A 1 337 ? -1.807 0.701 8.328 1 89.75 337 SER A C 1
ATOM 2692 O O . SER A 1 337 ? -2.713 0.032 8.828 1 89.75 337 SER A O 1
ATOM 2694 N N . GLY A 1 338 ? -1.85 1.305 7.113 1 89.62 338 GLY A N 1
ATOM 2695 C CA . GLY A 1 338 ? -2.998 1.044 6.262 1 89.62 338 GLY A CA 1
ATOM 2696 C C . GLY A 1 338 ? -4.004 2.178 6.254 1 89.62 338 GLY A C 1
ATOM 2697 O O . GLY A 1 338 ? -3.688 3.301 6.652 1 89.62 338 GLY A O 1
ATOM 2698 N N . GLY A 1 339 ? -5.16 1.848 5.68 1 91.94 339 GLY A N 1
ATOM 2699 C CA . GLY A 1 339 ? -6.25 2.803 5.57 1 91.94 339 GLY A CA 1
ATOM 2700 C C . GLY A 1 339 ? -7.613 2.145 5.457 1 91.94 339 GLY A C 1
ATOM 2701 O O . GLY A 1 339 ? -7.734 0.929 5.621 1 91.94 339 GLY A O 1
ATOM 2702 N N . TYR A 1 340 ? -8.617 2.969 5.324 1 94.62 340 TYR A N 1
ATOM 2703 C CA . TYR A 1 340 ? -9.977 2.441 5.23 1 94.62 340 TYR A CA 1
ATOM 2704 C C . TYR A 1 340 ? -10.836 3.309 4.32 1 94.62 340 TYR A C 1
ATOM 2706 O O . TYR A 1 340 ? -10.5 4.469 4.062 1 94.62 340 TYR A O 1
ATOM 2714 N N . ILE A 1 341 ? -11.852 2.717 3.834 1 95.62 341 ILE A N 1
ATOM 2715 C CA . ILE A 1 341 ? -12.969 3.4 3.182 1 95.62 341 ILE A CA 1
ATOM 2716 C C . ILE A 1 341 ? -14.281 3 3.846 1 95.62 341 ILE A C 1
ATOM 2718 O O . ILE A 1 341 ? -14.539 1.812 4.055 1 95.62 341 ILE A O 1
ATOM 2722 N N . GLY A 1 342 ? -15.047 3.945 4.211 1 96.62 342 GLY A N 1
ATOM 2723 C CA . GLY A 1 342 ? -16.328 3.693 4.867 1 96.62 342 GLY A CA 1
ATOM 2724 C C . GLY A 1 342 ? -17.469 4.492 4.27 1 96.62 342 GLY A C 1
ATOM 2725 O O . GLY A 1 342 ? -17.25 5.434 3.508 1 96.62 342 GLY A O 1
ATOM 2726 N N . GLY A 1 343 ? -18.688 4.121 4.543 1 96.56 343 GLY A N 1
ATOM 2727 C CA . GLY A 1 343 ? -19.906 4.746 4.078 1 96.56 343 GLY A CA 1
ATOM 2728 C C . GLY A 1 343 ? -21.109 3.826 4.137 1 96.56 343 GLY A C 1
ATOM 2729 O O . GLY A 1 343 ? -21.266 3.051 5.086 1 96.56 343 GLY A O 1
ATOM 2730 N N . LYS A 1 344 ? -21.984 4.078 3.219 1 94.94 344 LYS A N 1
ATOM 2731 C CA . LYS A 1 344 ? -23.125 3.191 3.105 1 94.94 344 LYS A CA 1
ATOM 2732 C C . LYS A 1 344 ? -22.703 1.778 2.721 1 94.94 344 LYS A C 1
ATOM 2734 O O . LYS A 1 344 ? -21.688 1.596 2.033 1 94.94 344 LYS A O 1
ATOM 2739 N N . LYS A 1 345 ? -23.469 0.804 3.184 1 91.25 345 LYS A N 1
ATOM 2740 C CA . LYS A 1 345 ? -23.172 -0.602 2.936 1 91.25 345 LYS A CA 1
ATOM 2741 C C . LYS A 1 345 ? -23.062 -0.885 1.439 1 91.25 345 LYS A C 1
ATOM 2743 O O . LYS A 1 345 ? -22.188 -1.638 1.006 1 91.25 345 LYS A O 1
ATOM 2748 N N . GLU A 1 346 ? -23.906 -0.276 0.712 1 86.38 346 GLU A N 1
ATOM 2749 C CA . GLU A 1 346 ? -23.922 -0.494 -0.73 1 86.38 346 GLU A CA 1
ATOM 2750 C C . GLU A 1 346 ? -22.625 -0.051 -1.378 1 86.38 346 GLU A C 1
ATOM 2752 O O . GLU A 1 346 ? -22.125 -0.702 -2.301 1 86.38 346 GLU A O 1
ATOM 2757 N N . ILE A 1 347 ? -22.078 1.007 -0.906 1 89.19 347 ILE A N 1
ATOM 2758 C CA . ILE A 1 347 ? -20.859 1.561 -1.461 1 89.19 347 ILE A CA 1
ATOM 2759 C C . ILE A 1 347 ? -19.672 0.657 -1.106 1 89.19 347 ILE A C 1
ATOM 2761 O O . ILE A 1 347 ? -18.828 0.375 -1.954 1 89.19 347 ILE A O 1
ATOM 2765 N N . VAL A 1 348 ? -19.625 0.201 0.088 1 90.56 348 VAL A N 1
ATOM 2766 C CA . VAL A 1 348 ? -18.516 -0.633 0.554 1 90.56 348 VAL A CA 1
ATOM 2767 C C . VAL A 1 348 ? -18.594 -2.006 -0.11 1 90.56 348 VAL A C 1
ATOM 2769 O O . VAL A 1 348 ? -17.562 -2.59 -0.459 1 90.56 348 VAL A O 1
ATOM 2772 N N . ASP A 1 349 ? -19.781 -2.506 -0.313 1 83 349 ASP A N 1
ATOM 2773 C CA . ASP A 1 349 ? -19.938 -3.781 -1.005 1 83 349 ASP A CA 1
ATOM 2774 C C . ASP A 1 349 ? -19.5 -3.678 -2.463 1 83 349 ASP A C 1
ATOM 2776 O O . ASP A 1 349 ? -18.906 -4.613 -3.008 1 83 349 ASP A O 1
ATOM 2780 N N . TYR A 1 350 ? -19.828 -2.6 -2.992 1 82.25 350 TYR A N 1
ATOM 2781 C CA . TYR A 1 350 ? -19.391 -2.355 -4.359 1 82.25 350 TYR A CA 1
ATOM 2782 C C . TYR A 1 350 ? -17.859 -2.324 -4.449 1 82.25 350 TYR A C 1
ATOM 2784 O O . TYR A 1 350 ? -17.281 -2.867 -5.387 1 82.25 350 TYR A O 1
ATOM 2792 N N . LEU A 1 351 ? -17.328 -1.68 -3.516 1 84.88 351 LEU A N 1
ATOM 2793 C CA . LEU A 1 351 ? -15.875 -1.604 -3.447 1 84.88 351 LEU A CA 1
ATOM 2794 C C . LEU A 1 351 ? -15.266 -2.994 -3.316 1 84.88 351 LEU A C 1
ATOM 2796 O O . LEU A 1 351 ? -14.25 -3.291 -3.945 1 84.88 351 LEU A O 1
ATOM 2800 N N . ARG A 1 352 ? -15.797 -3.775 -2.559 1 78.81 352 ARG A N 1
ATOM 2801 C CA . ARG A 1 352 ? -15.312 -5.133 -2.33 1 78.81 352 ARG A CA 1
ATOM 2802 C C . ARG A 1 352 ? -15.32 -5.945 -3.621 1 78.81 352 ARG A C 1
ATOM 2804 O O . ARG A 1 352 ? -14.453 -6.793 -3.834 1 78.81 352 ARG A O 1
ATOM 2811 N N . MET A 1 353 ? -16.219 -5.625 -4.414 1 70.81 353 MET A N 1
ATOM 2812 C CA . MET A 1 353 ? -16.391 -6.387 -5.648 1 70.81 353 MET A CA 1
ATOM 2813 C C . MET A 1 353 ? -15.445 -5.887 -6.734 1 70.81 353 MET A C 1
ATOM 2815 O O . MET A 1 353 ? -14.992 -6.664 -7.574 1 70.81 353 MET A O 1
ATOM 2819 N N . GLN A 1 354 ? -15.109 -4.637 -6.629 1 67.56 354 GLN A N 1
ATOM 2820 C CA . GLN A 1 354 ? -14.438 -4.035 -7.773 1 67.56 354 GLN A CA 1
ATOM 2821 C C . GLN A 1 354 ? -12.969 -3.754 -7.461 1 67.56 354 GLN A C 1
ATOM 2823 O O . GLN A 1 354 ? -12.156 -3.572 -8.375 1 67.56 354 GLN A O 1
ATOM 2828 N N . SER A 1 355 ? -12.734 -3.727 -6.332 1 61.47 355 SER A N 1
ATOM 2829 C CA . SER A 1 355 ? -11.422 -3.201 -5.98 1 61.47 355 SER A CA 1
ATOM 2830 C C . SER A 1 355 ? -10.32 -4.191 -6.344 1 61.47 355 SER A C 1
ATOM 2832 O O . SER A 1 355 ? -10.297 -5.32 -5.848 1 61.47 355 SER A O 1
ATOM 2834 N N . HIS A 1 356 ? -9.516 -3.779 -7.203 1 52.91 356 HIS A N 1
ATOM 2835 C CA . HIS A 1 356 ? -8.305 -4.504 -7.57 1 52.91 356 HIS A CA 1
ATOM 2836 C C . HIS A 1 356 ? -7.375 -4.672 -6.375 1 52.91 356 HIS A C 1
ATOM 2838 O O . HIS A 1 356 ? -6.695 -5.695 -6.246 1 52.91 356 HIS A O 1
ATOM 2844 N N . SER A 1 357 ? -7.402 -3.625 -5.645 1 47.59 357 SER A N 1
ATOM 2845 C CA . SER A 1 357 ? -6.535 -3.672 -4.469 1 47.59 357 SER A CA 1
ATOM 2846 C C . SER A 1 357 ? -6.906 -4.832 -3.555 1 47.59 357 SER A C 1
ATOM 2848 O O . SER A 1 357 ? -6.027 -5.477 -2.973 1 47.59 357 SER A O 1
ATOM 2850 N N . THR A 1 358 ? -8.078 -4.977 -3.568 1 49.38 358 THR A N 1
ATOM 2851 C CA . THR A 1 358 ? -8.523 -6.102 -2.752 1 49.38 358 THR A CA 1
ATOM 2852 C C . THR A 1 358 ? -8.25 -7.426 -3.457 1 49.38 358 THR A C 1
ATOM 2854 O O . THR A 1 358 ? -7.934 -8.43 -2.809 1 49.38 358 THR A O 1
ATOM 2857 N N . THR A 1 359 ? -8.227 -7.195 -4.648 1 54.41 359 THR A N 1
ATOM 2858 C CA . THR A 1 359 ? -8.07 -8.43 -5.406 1 54.41 359 THR A CA 1
ATOM 2859 C C . THR A 1 359 ? -6.609 -8.867 -5.449 1 54.41 359 THR A C 1
ATOM 2861 O O . THR A 1 359 ? -6.309 -10.055 -5.375 1 54.41 359 THR A O 1
ATOM 2864 N N . TYR A 1 360 ? -5.898 -7.742 -5.285 1 57.34 360 TYR A N 1
ATOM 2865 C CA . TYR A 1 360 ? -4.539 -8.148 -5.625 1 57.34 360 TYR A CA 1
ATOM 2866 C C . TYR A 1 360 ? -3.566 -7.766 -4.512 1 57.34 360 TYR A C 1
ATOM 2868 O O . TYR A 1 360 ? -2.42 -8.227 -4.5 1 57.34 360 TYR A O 1
ATOM 2876 N N . ALA A 1 361 ? -4.078 -7.035 -3.605 1 63.88 361 ALA A N 1
ATOM 2877 C CA . ALA A 1 361 ? -3.152 -6.629 -2.555 1 63.88 361 ALA A CA 1
ATOM 2878 C C . ALA A 1 361 ? -3.242 -7.562 -1.351 1 63.88 361 ALA A C 1
ATOM 2880 O O . ALA A 1 361 ? -4.328 -8.016 -0.989 1 63.88 361 ALA A O 1
ATOM 2881 N N . THR A 1 362 ? -2.076 -7.824 -0.87 1 69.12 362 THR A N 1
ATOM 2882 C CA . THR A 1 362 ? -2.025 -8.656 0.325 1 69.12 362 THR A CA 1
ATOM 2883 C C . THR A 1 362 ? -2.697 -7.957 1.503 1 69.12 362 THR A C 1
ATOM 2885 O O . THR A 1 362 ? -2.678 -6.727 1.594 1 69.12 362 THR A O 1
ATOM 2888 N N . SER A 1 363 ? -3.168 -8.828 2.334 1 80.56 363 SER A N 1
ATOM 2889 C CA . SER A 1 363 ? -3.947 -8.383 3.484 1 80.56 363 SER A CA 1
ATOM 2890 C C . SER A 1 363 ? -3.049 -7.781 4.559 1 80.56 363 SER A C 1
ATOM 2892 O O . SER A 1 363 ? -1.867 -8.117 4.648 1 80.56 363 SER A O 1
ATOM 2894 N N . MET A 1 364 ? -3.609 -6.879 5.27 1 89.69 364 MET A N 1
ATOM 2895 C CA . MET A 1 364 ? -2.973 -6.285 6.441 1 89.69 364 MET A CA 1
ATOM 2896 C C . MET A 1 364 ? -2.535 -7.367 7.426 1 89.69 364 MET A C 1
ATOM 2898 O O . MET A 1 364 ? -3.262 -8.336 7.652 1 89.69 364 MET A O 1
ATOM 2902 N N . SER A 1 365 ? -1.354 -7.211 7.992 1 93.38 365 SER A N 1
ATOM 2903 C CA . SER A 1 365 ? -0.884 -8.133 9.023 1 93.38 365 SER A CA 1
ATOM 2904 C C . SER A 1 365 ? -1.856 -8.188 10.195 1 93.38 365 SER A C 1
ATOM 2906 O O . SER A 1 365 ? -2.391 -7.16 10.617 1 93.38 365 SER A O 1
ATOM 2908 N N . PRO A 1 366 ? -2.096 -9.414 10.75 1 95.38 366 PRO A N 1
ATOM 2909 C CA . PRO A 1 366 ? -2.994 -9.523 11.906 1 95.38 366 PRO A CA 1
ATOM 2910 C C . PRO A 1 366 ? -2.488 -8.75 13.117 1 95.38 366 PRO A C 1
ATOM 2912 O O . PRO A 1 366 ? -3.287 -8.234 13.906 1 95.38 366 PRO A O 1
ATOM 2915 N N . VAL A 1 367 ? -1.194 -8.633 13.273 1 96.31 367 VAL A N 1
ATOM 2916 C CA . VAL A 1 367 ? -0.619 -7.898 14.391 1 96.31 367 VAL A CA 1
ATOM 2917 C C . VAL A 1 367 ? -0.944 -6.414 14.258 1 96.31 367 VAL A C 1
ATOM 2919 O O . VAL A 1 367 ? -1.265 -5.75 15.25 1 96.31 367 VAL A O 1
ATOM 2922 N N . VAL A 1 368 ? -0.872 -5.91 13.086 1 95.25 368 VAL A N 1
ATOM 2923 C CA . VAL A 1 368 ? -1.24 -4.52 12.82 1 95.25 368 VAL A CA 1
ATOM 2924 C C . VAL A 1 368 ? -2.729 -4.32 13.094 1 95.25 368 VAL A C 1
ATOM 2926 O O . VAL A 1 368 ? -3.125 -3.33 13.719 1 95.25 368 VAL A O 1
ATOM 2929 N N . ALA A 1 369 ? -3.52 -5.289 12.617 1 96.62 369 ALA A N 1
ATOM 2930 C CA . ALA A 1 369 ? -4.961 -5.211 12.859 1 96.62 369 ALA A CA 1
ATOM 2931 C C . ALA A 1 369 ? -5.266 -5.164 14.352 1 96.62 369 ALA A C 1
ATOM 2933 O O . ALA A 1 369 ? -6.129 -4.406 14.789 1 96.62 369 ALA A O 1
ATOM 2934 N N . ALA A 1 370 ? -4.582 -5.961 15.109 1 97.62 370 ALA A N 1
ATOM 2935 C CA . ALA A 1 370 ? -4.777 -5.996 16.562 1 97.62 370 ALA A CA 1
ATOM 2936 C C . ALA A 1 370 ? -4.438 -4.652 17.188 1 97.62 370 ALA A C 1
ATOM 2938 O O . ALA A 1 370 ? -5.125 -4.199 18.109 1 97.62 370 ALA A O 1
ATOM 2939 N N . GLN A 1 371 ? -3.361 -4.051 16.75 1 97.25 371 GLN A N 1
ATOM 2940 C CA . GLN A 1 371 ? -2.973 -2.727 17.219 1 97.25 371 GLN A CA 1
ATOM 2941 C C . GLN A 1 371 ? -4.051 -1.692 16.906 1 97.25 371 GLN A C 1
ATOM 2943 O O . GLN A 1 371 ? -4.344 -0.828 17.734 1 97.25 371 GLN A O 1
ATOM 2948 N N . LEU A 1 372 ? -4.625 -1.769 15.734 1 97.31 372 LEU A N 1
ATOM 2949 C CA . LEU A 1 372 ? -5.664 -0.825 15.336 1 97.31 372 LEU A CA 1
ATOM 2950 C C . LEU A 1 372 ? -6.922 -1.012 16.172 1 97.31 372 LEU A C 1
ATOM 2952 O O . LEU A 1 372 ? -7.566 -0.033 16.562 1 97.31 372 LEU A O 1
ATOM 2956 N N . ILE A 1 373 ? -7.25 -2.25 16.406 1 97.88 373 ILE A N 1
ATOM 2957 C CA . ILE A 1 373 ? -8.398 -2.549 17.25 1 97.88 373 ILE A CA 1
ATOM 2958 C C . ILE A 1 373 ? -8.172 -1.976 18.656 1 97.88 373 ILE A C 1
ATOM 2960 O O . ILE A 1 373 ? -9.062 -1.354 19.234 1 97.88 373 ILE A O 1
ATOM 2964 N N . ARG A 1 374 ? -6.996 -2.172 19.172 1 97.06 374 ARG A N 1
ATOM 2965 C CA . ARG A 1 374 ? -6.629 -1.594 20.453 1 97.06 374 ARG A CA 1
ATOM 2966 C C . ARG A 1 374 ? -6.793 -0.078 20.438 1 97.06 374 ARG A C 1
ATOM 2968 O O . ARG A 1 374 ? -7.406 0.493 21.344 1 97.06 374 ARG A O 1
ATOM 2975 N N . SER A 1 375 ? -6.223 0.559 19.469 1 96.75 375 SER A N 1
ATOM 2976 C CA . SER A 1 375 ? -6.273 2.014 19.359 1 96.75 375 SER A CA 1
ATOM 2977 C C . SER A 1 375 ? -7.715 2.512 19.297 1 96.75 375 SER A C 1
ATOM 2979 O O . SER A 1 375 ? -8.062 3.504 19.938 1 96.75 375 SER A O 1
ATOM 2981 N N . LEU A 1 376 ? -8.508 1.819 18.5 1 97.5 376 LEU A N 1
ATOM 2982 C CA . LEU A 1 376 ? -9.906 2.213 18.344 1 97.5 376 LEU A CA 1
ATOM 2983 C C . LEU A 1 376 ? -10.664 2.047 19.656 1 97.5 376 LEU A C 1
ATOM 2985 O O . LEU A 1 376 ? -11.461 2.91 20.031 1 97.5 376 LEU A O 1
ATOM 2989 N N . LYS A 1 377 ? -10.461 0.938 20.359 1 97.19 377 LYS A N 1
ATOM 2990 C CA . LYS A 1 377 ? -11.148 0.689 21.625 1 97.19 377 LYS A CA 1
ATOM 2991 C C . LYS A 1 377 ? -10.781 1.741 22.656 1 97.19 377 LYS A C 1
ATOM 2993 O O . LYS A 1 377 ? -11.641 2.203 23.422 1 97.19 377 LYS A O 1
ATOM 2998 N N . ILE A 1 378 ? -9.539 2.139 22.719 1 96.12 378 ILE A N 1
ATOM 2999 C CA . ILE A 1 378 ? -9.094 3.178 23.641 1 96.12 378 ILE A CA 1
ATOM 3000 C C . ILE A 1 378 ? -9.742 4.512 23.266 1 96.12 378 ILE A C 1
ATOM 3002 O O . ILE A 1 378 ? -10.289 5.199 24.125 1 96.12 378 ILE A O 1
ATOM 3006 N N . THR A 1 379 ? -9.68 4.848 21.984 1 96.06 379 THR A N 1
ATOM 3007 C CA . THR A 1 379 ? -10.211 6.121 21.516 1 96.06 379 THR A CA 1
ATOM 3008 C C . THR A 1 379 ? -11.703 6.227 21.797 1 96.06 379 THR A C 1
ATOM 3010 O O . THR A 1 379 ? -12.195 7.297 22.172 1 96.06 379 THR A O 1
ATOM 3013 N N . MET A 1 380 ? -12.406 5.09 21.703 1 95.06 380 MET A N 1
ATOM 3014 C CA . MET A 1 380 ? -13.852 5.059 21.859 1 95.06 380 MET A CA 1
ATOM 3015 C C . MET A 1 380 ? -14.234 4.891 23.312 1 95.06 380 MET A C 1
ATOM 3017 O O . MET A 1 380 ? -15.391 5.117 23.688 1 95.06 380 MET A O 1
ATOM 3021 N N . GLY A 1 381 ? -13.328 4.578 24.172 1 93.88 381 GLY A N 1
ATOM 3022 C CA . GLY A 1 381 ? -13.719 4.16 25.516 1 93.88 381 GLY A CA 1
ATOM 3023 C C . GLY A 1 381 ? -14.594 2.924 25.531 1 93.88 381 GLY A C 1
ATOM 3024 O O . GLY A 1 381 ? -15.617 2.889 26.219 1 93.88 381 GLY A O 1
ATOM 3025 N N . TYR A 1 382 ? -14.188 1.912 24.75 1 90.38 382 TYR A N 1
ATOM 3026 C CA . TYR A 1 382 ? -15.008 0.733 24.484 1 90.38 382 TYR A CA 1
ATOM 3027 C C . TYR A 1 382 ? -14.445 -0.493 25.188 1 90.38 382 TYR A C 1
ATOM 3029 O O . TYR A 1 382 ? -13.227 -0.681 25.25 1 90.38 382 TYR A O 1
ATOM 3037 N N . GLU A 1 383 ? -15.359 -1.351 25.859 1 90.88 383 GLU A N 1
ATOM 3038 C CA . GLU A 1 383 ? -15.047 -2.625 26.5 1 90.88 383 GLU A CA 1
ATOM 3039 C C . GLU A 1 383 ? -13.961 -2.457 27.562 1 90.88 383 GLU A C 1
ATOM 3041 O O . GLU A 1 383 ? -12.984 -3.207 27.578 1 90.88 383 GLU A O 1
ATOM 3046 N N . GLY A 1 384 ? -13.969 -1.273 28.281 1 86.12 384 GLY A N 1
ATOM 3047 C CA . GLY A 1 384 ? -13.102 -1.07 29.438 1 86.12 384 GLY A CA 1
ATOM 3048 C C . GLY A 1 384 ? -11.797 -0.385 29.078 1 86.12 384 GLY A C 1
ATOM 3049 O O . GLY A 1 384 ? -10.969 -0.126 29.969 1 86.12 384 GLY A O 1
ATOM 3050 N N . ASN A 1 385 ? -11.57 -0.124 27.844 1 87.88 385 ASN A N 1
ATOM 3051 C CA . ASN A 1 385 ? -10.398 0.648 27.438 1 87.88 385 ASN A CA 1
ATOM 3052 C C . ASN A 1 385 ? -10.641 2.148 27.562 1 87.88 385 ASN A C 1
ATOM 3054 O O . ASN A 1 385 ? -11.555 2.688 26.922 1 87.88 385 ASN A O 1
ATOM 3058 N N . ILE A 1 386 ? -9.859 2.836 28.375 1 88.69 386 ILE A N 1
ATOM 3059 C CA . ILE A 1 386 ? -10.141 4.23 28.703 1 88.69 386 ILE A CA 1
ATOM 3060 C C . ILE A 1 386 ? -8.961 5.105 28.266 1 88.69 386 ILE A C 1
ATOM 3062 O O . ILE A 1 386 ? -7.895 4.594 27.922 1 88.69 386 ILE A O 1
ATOM 3066 N N . GLY A 1 387 ? -9.281 6.402 28.203 1 92.25 387 GLY A N 1
ATOM 3067 C CA . GLY A 1 387 ? -8.211 7.355 27.953 1 92.25 387 GLY A CA 1
ATOM 3068 C C . GLY A 1 387 ? -8.344 8.078 26.625 1 92.25 387 GLY A C 1
ATOM 3069 O O . GLY A 1 387 ? -7.594 9.016 26.344 1 92.25 387 GLY A O 1
ATOM 3070 N N . GLY A 1 388 ? -9.242 7.609 25.844 1 94.25 388 GLY A N 1
ATOM 3071 C CA . GLY A 1 388 ? -9.414 8.211 24.531 1 94.25 388 GLY A CA 1
ATOM 3072 C C . GLY A 1 388 ? -9.836 9.672 24.594 1 94.25 388 GLY A C 1
ATOM 3073 O O . GLY A 1 388 ? -9.234 10.523 23.938 1 94.25 388 GLY A O 1
ATOM 3074 N N . MET A 1 389 ? -10.789 10.008 25.359 1 94.44 389 MET A N 1
ATOM 3075 C CA . MET A 1 389 ? -11.305 11.367 25.484 1 94.44 389 MET A CA 1
ATOM 3076 C C . MET A 1 389 ? -10.258 12.289 26.109 1 94.44 389 MET A C 1
ATOM 3078 O O . MET A 1 389 ? -10.125 13.445 25.719 1 94.44 389 MET A O 1
ATOM 3082 N N . GLU A 1 390 ? -9.602 11.758 27.062 1 96.06 390 GLU A N 1
ATOM 3083 C CA . GLU A 1 390 ? -8.539 12.531 27.703 1 96.06 390 GLU A CA 1
ATOM 3084 C C . GLU A 1 390 ? -7.438 12.883 26.703 1 96.06 390 GLU A C 1
ATOM 3086 O O . GLU A 1 390 ? -6.906 14 26.719 1 96.06 390 GLU A O 1
ATOM 3091 N N . ARG A 1 391 ? -7.102 11.93 25.906 1 96.62 391 ARG A N 1
ATOM 3092 C CA . ARG A 1 391 ? -6.074 12.156 24.891 1 96.62 391 ARG A CA 1
ATOM 3093 C C . ARG A 1 391 ? -6.516 13.203 23.891 1 96.62 391 ARG A C 1
ATOM 3095 O O . ARG A 1 391 ? -5.73 14.078 23.5 1 96.62 391 ARG A O 1
ATOM 3102 N N . ILE A 1 392 ? -7.727 13.125 23.453 1 96.38 392 ILE A N 1
ATOM 3103 C CA . ILE A 1 392 ? -8.273 14.078 22.484 1 96.38 392 ILE A CA 1
ATOM 3104 C C . ILE A 1 392 ? -8.281 15.477 23.094 1 96.38 392 ILE A C 1
ATOM 3106 O O . ILE A 1 392 ? -7.895 16.453 22.438 1 96.38 392 ILE A O 1
ATOM 3110 N N . GLN A 1 393 ? -8.656 15.586 24.328 1 95.94 393 GLN A N 1
ATOM 3111 C CA . GLN A 1 393 ? -8.688 16.875 25.016 1 95.94 393 GLN A CA 1
ATOM 3112 C C . GLN A 1 393 ? -7.285 17.438 25.188 1 95.94 393 GLN A C 1
ATOM 3114 O O . GLN A 1 393 ? -7.055 18.625 24.984 1 95.94 393 GLN A O 1
ATOM 3119 N N . LYS A 1 394 ? -6.438 16.594 25.625 1 97 394 LYS A N 1
ATOM 3120 C CA . LYS A 1 394 ? -5.051 17.016 25.812 1 97 394 LYS A CA 1
ATOM 3121 C C . LYS A 1 394 ? -4.449 17.5 24.5 1 97 394 LYS A C 1
ATOM 3123 O O . LYS A 1 394 ? -3.709 18.484 24.469 1 97 394 LYS A O 1
ATOM 3128 N N . LEU A 1 395 ? -4.691 16.781 23.438 1 97.62 395 LEU A N 1
ATOM 3129 C CA . LEU A 1 395 ? -4.211 17.188 22.125 1 97.62 395 LEU A CA 1
ATOM 3130 C C . LEU A 1 395 ? -4.738 18.562 21.766 1 97.62 395 LEU A C 1
ATOM 3132 O O . LEU A 1 395 ? -3.982 19.422 21.281 1 97.62 395 LEU A O 1
ATOM 3136 N N . LYS A 1 396 ? -5.992 18.797 22 1 96.12 396 LYS A N 1
ATOM 3137 C CA . LYS A 1 396 ? -6.609 20.094 21.719 1 96.12 396 LYS A CA 1
ATOM 3138 C C . LYS A 1 396 ? -5.93 21.203 22.5 1 96.12 396 LYS A C 1
ATOM 3140 O O . LYS A 1 396 ? -5.668 22.281 21.969 1 96.12 396 LYS A O 1
ATOM 3145 N N . GLU A 1 397 ? -5.652 20.922 23.688 1 96.94 397 GLU A N 1
ATOM 3146 C CA . GLU A 1 397 ? -4.988 21.906 24.547 1 96.94 397 GLU A CA 1
ATOM 3147 C C . GLU A 1 397 ? -3.576 22.203 24.062 1 96.94 397 GLU A C 1
ATOM 3149 O O . GLU A 1 397 ? -3.148 23.359 24.047 1 96.94 397 GLU A O 1
ATOM 3154 N N . ASN A 1 398 ? -2.9 21.141 23.766 1 98 398 ASN A N 1
ATOM 3155 C CA . ASN A 1 398 ? -1.539 21.312 23.266 1 98 398 ASN A CA 1
ATOM 3156 C C . ASN A 1 398 ? -1.506 22.141 21.984 1 98 398 ASN A C 1
ATOM 3158 O O . ASN A 1 398 ? -0.629 22.984 21.812 1 98 398 ASN A O 1
ATOM 3162 N N . ILE A 1 399 ? -2.457 21.875 21.078 1 97.38 399 ILE A N 1
ATOM 3163 C CA . ILE A 1 399 ? -2.545 22.594 19.812 1 97.38 399 ILE A CA 1
ATOM 3164 C C . ILE A 1 399 ? -2.779 24.078 20.078 1 97.38 399 ILE A C 1
ATOM 3166 O O . ILE A 1 399 ? -2.055 24.938 19.562 1 97.38 399 ILE A O 1
ATOM 3170 N N . LYS A 1 400 ? -3.707 24.391 20.859 1 95.69 400 LYS A N 1
ATOM 3171 C CA . LYS A 1 400 ? -4.07 25.766 21.156 1 95.69 400 LYS A CA 1
ATOM 3172 C C . LYS A 1 400 ? -2.912 26.516 21.812 1 95.69 400 LYS A C 1
ATOM 3174 O O . LYS A 1 400 ? -2.615 27.656 21.453 1 95.69 400 LYS A O 1
ATOM 3179 N N . TYR A 1 401 ? -2.336 25.859 22.781 1 97.25 401 TYR A N 1
ATOM 3180 C CA . TYR A 1 401 ? -1.231 26.469 23.516 1 97.25 401 TYR A CA 1
ATOM 3181 C C . TYR A 1 401 ? -0.069 26.797 22.578 1 97.25 401 TYR A C 1
ATOM 3183 O O . TYR A 1 401 ? 0.444 27.906 22.578 1 97.25 401 TYR A O 1
ATOM 3191 N N . PHE A 1 402 ? 0.359 25.812 21.859 1 97.94 402 PHE A N 1
ATOM 3192 C CA . PHE A 1 402 ? 1.527 25.953 20.984 1 97.94 402 PHE A CA 1
ATOM 3193 C C . PHE A 1 402 ? 1.288 27.016 19.922 1 97.94 402 PHE A C 1
ATOM 3195 O O . PHE A 1 402 ? 2.162 27.844 19.656 1 97.94 402 PHE A O 1
ATOM 3202 N N . ARG A 1 403 ? 0.139 26.984 19.25 1 96 403 ARG A N 1
ATOM 3203 C CA . ARG A 1 403 ? -0.213 27.969 18.219 1 96 403 ARG A CA 1
ATOM 3204 C C . ARG A 1 403 ? -0.214 29.391 18.812 1 96 403 ARG A C 1
ATOM 3206 O O . ARG A 1 403 ? 0.341 30.312 18.203 1 96 403 ARG A O 1
ATOM 3213 N N . ARG A 1 404 ? -0.868 29.531 19.906 1 95.12 404 ARG A N 1
ATOM 3214 C CA . ARG A 1 404 ? -0.944 30.828 20.562 1 95.12 404 ARG A CA 1
ATOM 3215 C C . ARG A 1 404 ? 0.448 31.391 20.859 1 95.12 404 ARG A C 1
ATOM 3217 O O . ARG A 1 404 ? 0.732 32.562 20.578 1 95.12 404 ARG A O 1
ATOM 3224 N N . ARG A 1 405 ? 1.271 30.562 21.406 1 96.31 405 ARG A N 1
ATOM 3225 C CA . ARG A 1 405 ? 2.615 31 21.781 1 96.31 405 ARG A CA 1
ATOM 3226 C C . ARG A 1 405 ? 3.424 31.391 20.547 1 96.31 405 ARG A C 1
ATOM 3228 O O . ARG A 1 405 ? 4.195 32.344 20.578 1 96.31 405 ARG A O 1
ATOM 3235 N N . LEU A 1 406 ? 3.277 30.656 19.484 1 96.19 406 LEU A N 1
ATOM 3236 C CA . LEU A 1 406 ? 3.979 30.969 18.25 1 96.19 406 LEU A CA 1
ATOM 3237 C C . LEU A 1 406 ? 3.545 32.344 17.719 1 96.19 406 LEU A C 1
ATOM 3239 O O . LEU A 1 406 ? 4.379 33.125 17.266 1 96.19 406 LEU A O 1
ATOM 3243 N N . LYS A 1 407 ? 2.268 32.594 17.75 1 92.81 407 LYS A N 1
ATOM 3244 C CA . LYS A 1 407 ? 1.736 33.875 17.297 1 92.81 407 LYS A CA 1
ATOM 3245 C C . LYS A 1 407 ? 2.25 35 18.172 1 92.81 407 LYS A C 1
ATOM 3247 O O . LYS A 1 407 ? 2.613 36.062 17.656 1 92.81 407 LYS A O 1
ATOM 3252 N N . GLU A 1 408 ? 2.266 34.719 19.406 1 93.38 408 GLU A N 1
ATOM 3253 C CA . GLU A 1 408 ? 2.746 35.719 20.344 1 93.38 408 GLU A CA 1
ATOM 3254 C C . GLU A 1 408 ? 4.215 36.062 20.094 1 93.38 408 GLU A C 1
ATOM 3256 O O . GLU A 1 408 ? 4.641 37.188 20.297 1 93.38 408 GLU A O 1
ATOM 3261 N N . MET A 1 409 ? 4.914 35.125 19.641 1 94.19 409 MET A N 1
ATOM 3262 C CA . MET A 1 409 ? 6.344 35.312 19.406 1 94.19 409 MET A CA 1
ATOM 3263 C C . MET A 1 409 ? 6.59 36.031 18.094 1 94.19 409 MET A C 1
ATOM 3265 O O . MET A 1 409 ? 7.699 36.5 17.828 1 94.19 409 MET A O 1
ATOM 3269 N N . GLY A 1 410 ? 5.512 36.094 17.25 1 92.94 410 GLY A N 1
ATOM 3270 C CA . GLY A 1 410 ? 5.625 36.875 16.031 1 92.94 410 GLY A CA 1
ATOM 3271 C C . GLY A 1 410 ? 5.812 36.031 14.797 1 92.94 410 GLY A C 1
ATOM 3272 O O . GLY A 1 410 ? 6.117 36.531 13.719 1 92.94 410 GLY A O 1
ATOM 3273 N N . PHE A 1 411 ? 5.668 34.781 14.93 1 94.75 411 PHE A N 1
ATOM 3274 C CA . PHE A 1 411 ? 5.793 33.906 13.773 1 94.75 411 PHE A CA 1
ATOM 3275 C C . PHE A 1 411 ? 4.531 33.938 12.922 1 94.75 411 PHE A C 1
ATOM 3277 O O . PHE A 1 411 ? 3.443 34.219 13.43 1 94.75 411 PHE A O 1
ATOM 3284 N N . ILE A 1 412 ? 4.688 33.688 11.656 1 93.69 412 ILE A N 1
ATOM 3285 C CA . ILE A 1 412 ? 3.547 33.438 10.781 1 93.69 412 ILE A CA 1
ATOM 3286 C C . ILE A 1 412 ? 3.27 31.953 10.703 1 93.69 412 ILE A C 1
ATOM 3288 O O . ILE A 1 412 ? 4.141 31.172 10.312 1 93.69 412 ILE A O 1
ATOM 3292 N N . ILE A 1 413 ? 2.125 31.578 11.148 1 94.31 413 ILE A N 1
ATOM 3293 C CA . ILE A 1 413 ? 1.762 30.172 11.102 1 94.31 413 ILE A CA 1
ATOM 3294 C C . ILE A 1 413 ? 0.493 29.984 10.273 1 94.31 413 ILE A C 1
ATOM 3296 O O . ILE A 1 413 ? -0.353 30.875 10.219 1 94.31 413 ILE A O 1
ATOM 3300 N N . TYR A 1 414 ? 0.397 28.891 9.57 1 93.12 414 TYR A N 1
ATOM 3301 C CA . TYR A 1 414 ? -0.811 28.469 8.859 1 93.12 414 TYR A CA 1
ATOM 3302 C C . TYR A 1 414 ? -1.611 27.484 9.688 1 93.12 414 TYR A C 1
ATOM 3304 O O . TYR A 1 414 ? -1.203 27.109 10.789 1 93.12 414 TYR A O 1
ATOM 3312 N N . GLY A 1 415 ? -2.771 27.188 9.125 1 91.5 415 GLY A N 1
ATOM 3313 C CA . GLY A 1 415 ? -3.621 26.188 9.758 1 91.5 415 GLY A CA 1
ATOM 3314 C C . GLY A 1 415 ? -4.703 26.797 10.633 1 91.5 415 GLY A C 1
ATOM 3315 O O . GLY A 1 415 ? -4.844 28.016 10.695 1 91.5 415 GLY A O 1
ATOM 3316 N N . ASN A 1 416 ? -5.527 25.938 11.172 1 91.06 416 ASN A N 1
ATOM 3317 C CA . ASN A 1 416 ? -6.648 26.328 12.023 1 91.06 416 ASN A CA 1
ATOM 3318 C C . ASN A 1 416 ? -6.512 25.75 13.43 1 91.06 416 ASN A C 1
ATOM 3320 O O . ASN A 1 416 ? -5.691 24.859 13.664 1 91.06 416 ASN A O 1
ATOM 3324 N N . ASP A 1 417 ? -7.457 26.422 14.125 1 86.06 417 ASP A N 1
ATOM 3325 C CA . ASP A 1 417 ? -7.496 25.891 15.492 1 86.06 417 ASP A CA 1
ATOM 3326 C C . ASP A 1 417 ? -7.977 24.438 15.5 1 86.06 417 ASP A C 1
ATOM 3328 O O . ASP A 1 417 ? -8.766 24.031 14.648 1 86.06 417 ASP A O 1
ATOM 3332 N N . PHE A 1 418 ? -7.352 23.531 16 1 88.62 418 PHE A N 1
ATOM 3333 C CA . PHE A 1 418 ? -7.723 22.141 16.156 1 88.62 418 PHE A CA 1
ATOM 3334 C C . PHE A 1 418 ? -6.883 21.25 15.258 1 88.62 418 PHE A C 1
ATOM 3336 O O . PHE A 1 418 ? -6.996 20.016 15.305 1 88.62 418 PHE A O 1
ATOM 3343 N N . SER A 1 419 ? -6.223 21.859 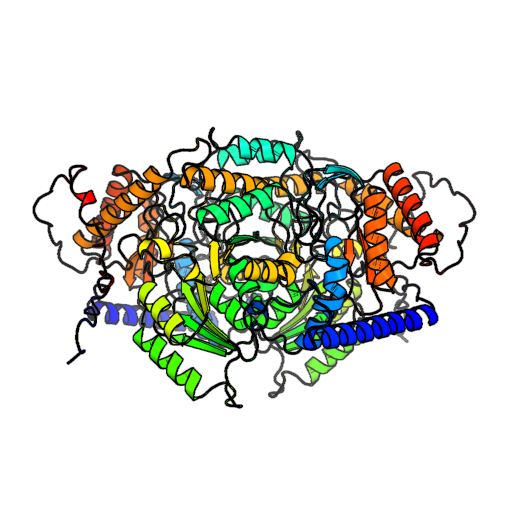14.289 1 95.12 419 SER A N 1
ATOM 3344 C CA . SER A 1 419 ? -5.34 21.062 13.438 1 95.12 419 SER A CA 1
ATOM 3345 C C . SER A 1 419 ? -4.055 20.688 14.172 1 95.12 419 SER A C 1
ATOM 3347 O O . SER A 1 419 ? -3.34 21.562 14.664 1 95.12 419 SER A O 1
ATOM 3349 N N . PRO A 1 420 ? -3.777 19.484 14.242 1 96.94 420 PRO A N 1
ATOM 3350 C CA . PRO A 1 420 ? -2.543 19.078 14.922 1 96.94 420 PRO A CA 1
ATOM 3351 C C . PRO A 1 420 ? -1.29 19.406 14.117 1 96.94 420 PRO A C 1
ATOM 3353 O O . PRO A 1 420 ? -0.173 19.266 14.617 1 96.94 420 PRO A O 1
ATOM 3356 N N . VAL A 1 421 ? -1.45 19.844 12.938 1 96.44 421 VAL A N 1
ATOM 3357 C CA . VAL A 1 421 ? -0.346 20.266 12.078 1 96.44 421 VAL A CA 1
ATOM 3358 C C . VAL A 1 421 ? -0.222 21.781 12.117 1 96.44 421 VAL A C 1
ATOM 3360 O O . VAL A 1 421 ? -1.165 22.5 11.766 1 96.44 421 VAL A O 1
ATOM 3363 N N . ILE A 1 422 ? 0.932 22.25 12.516 1 97.25 422 ILE A N 1
ATOM 3364 C CA . ILE A 1 422 ? 1.153 23.672 12.656 1 97.25 422 ILE A CA 1
ATOM 3365 C C . ILE A 1 422 ? 2.371 24.094 11.828 1 97.25 422 ILE A C 1
ATOM 3367 O O . ILE A 1 422 ? 3.5 24.062 12.32 1 97.25 422 ILE A O 1
ATOM 3371 N N . PRO A 1 423 ? 2.133 24.578 10.641 1 96.19 423 PRO A N 1
ATOM 3372 C CA . PRO A 1 423 ? 3.24 25.031 9.797 1 96.19 423 PRO A CA 1
ATOM 3373 C C . PRO A 1 423 ? 3.742 26.422 10.18 1 96.19 423 PRO A C 1
ATOM 3375 O O . PRO A 1 423 ? 2.945 27.359 10.336 1 96.19 423 PRO A O 1
ATOM 3378 N N . VAL A 1 424 ? 4.98 26.578 10.375 1 95.75 424 VAL A N 1
ATOM 3379 C CA . VAL A 1 424 ? 5.648 27.859 10.562 1 95.75 424 VAL A CA 1
ATOM 3380 C C . VAL A 1 424 ? 6.348 28.281 9.273 1 95.75 424 VAL A C 1
ATOM 3382 O O . VAL A 1 424 ? 7.215 27.562 8.773 1 95.75 424 VAL A O 1
ATOM 3385 N N . LEU A 1 425 ? 6.02 29.375 8.766 1 93.75 425 LEU A N 1
ATOM 3386 C CA . LEU A 1 425 ? 6.551 29.812 7.48 1 93.75 425 LEU A CA 1
ATOM 3387 C C . LEU A 1 425 ? 7.957 30.391 7.641 1 93.75 425 LEU A C 1
ATOM 3389 O O . LEU A 1 425 ? 8.188 31.234 8.508 1 93.75 425 LEU A O 1
ATOM 3393 N N . LEU A 1 426 ? 8.828 29.875 6.777 1 92.56 426 LEU A N 1
ATOM 3394 C CA . LEU A 1 426 ? 10.227 30.297 6.812 1 92.56 426 LEU A CA 1
ATOM 3395 C C . LEU A 1 426 ? 10.602 31.047 5.535 1 92.56 426 LEU A C 1
ATOM 3397 O O . LEU A 1 426 ? 11.602 31.766 5.508 1 92.56 426 LEU A O 1
ATOM 3401 N N . PHE A 1 427 ? 9.938 30.906 4.422 1 88.25 427 PHE A N 1
ATOM 3402 C CA . PHE A 1 427 ? 10 31.609 3.141 1 88.25 427 PHE A CA 1
ATOM 3403 C C . PHE A 1 427 ? 11.305 31.297 2.42 1 88.25 427 PHE A C 1
ATOM 3405 O O . PHE A 1 427 ? 11.352 30.406 1.569 1 88.25 427 PHE A O 1
ATOM 3412 N N . MET A 1 428 ? 12.508 31.766 2.9 1 83.81 428 MET A N 1
ATOM 3413 C CA . MET A 1 428 ? 13.789 31.594 2.23 1 83.81 428 MET A CA 1
ATOM 3414 C C . MET A 1 428 ? 14.289 30.156 2.377 1 83.81 428 MET A C 1
ATOM 3416 O O . MET A 1 428 ? 14.32 29.625 3.484 1 83.81 428 MET A O 1
ATOM 3420 N N . PRO A 1 429 ? 14.688 29.578 1.213 1 80.38 429 PRO A N 1
ATOM 3421 C CA . PRO A 1 429 ? 15.133 28.188 1.26 1 80.38 429 PRO A CA 1
ATOM 3422 C C . PRO A 1 429 ? 16.328 27.969 2.197 1 80.38 429 PRO A C 1
ATOM 3424 O O . PRO A 1 429 ? 16.422 26.922 2.842 1 80.38 429 PRO A O 1
ATOM 3427 N N . ALA A 1 430 ? 17.219 28.906 2.254 1 83.25 430 ALA A N 1
ATOM 3428 C CA . ALA A 1 430 ? 18.391 28.766 3.125 1 83.25 430 ALA A CA 1
ATOM 3429 C C . ALA A 1 430 ? 17.969 28.703 4.59 1 83.25 430 ALA A C 1
ATOM 3431 O O . ALA A 1 430 ? 18.609 28.016 5.395 1 83.25 430 ALA A O 1
ATOM 3432 N N . LYS A 1 431 ? 16.906 29.391 4.883 1 89.44 431 LYS A N 1
ATOM 3433 C CA . LYS A 1 431 ? 16.438 29.406 6.262 1 89.44 431 LYS A CA 1
ATOM 3434 C C . LYS A 1 431 ? 15.781 28.078 6.637 1 89.44 431 LYS A C 1
ATOM 3436 O O . LYS A 1 431 ? 15.789 27.672 7.805 1 89.44 431 LYS A O 1
ATOM 3441 N N . VAL A 1 432 ? 15.266 27.406 5.633 1 88.25 432 VAL A N 1
ATOM 3442 C CA . VAL A 1 432 ? 14.617 26.109 5.867 1 88.25 432 VAL A CA 1
ATOM 3443 C C . VAL A 1 432 ? 15.648 25.094 6.348 1 88.25 432 VAL A C 1
ATOM 3445 O O . VAL A 1 432 ? 15.422 24.391 7.332 1 88.25 432 VAL A O 1
ATOM 3448 N N . SER A 1 433 ? 16.734 25.047 5.68 1 87.75 433 SER A N 1
ATOM 3449 C CA . SER A 1 433 ? 17.797 24.109 6.059 1 87.75 433 SER A CA 1
ATOM 3450 C C . SER A 1 433 ? 18.406 24.484 7.41 1 87.75 433 SER A C 1
ATOM 3452 O O . SER A 1 433 ? 18.672 23.609 8.227 1 87.75 433 SER A O 1
ATOM 3454 N N . ALA A 1 434 ? 18.641 25.703 7.609 1 91.69 434 ALA A N 1
ATOM 3455 C CA . ALA A 1 434 ? 19.203 26.172 8.867 1 91.69 434 ALA A CA 1
ATOM 3456 C C . ALA A 1 434 ? 18.281 25.875 10.039 1 91.69 434 ALA A C 1
ATOM 3458 O O . ALA A 1 434 ? 18.75 25.5 11.125 1 91.69 434 ALA A O 1
ATOM 3459 N N . PHE A 1 435 ? 17.062 26.062 9.773 1 93.81 435 PHE A N 1
ATOM 3460 C CA . PHE A 1 435 ? 16.062 25.828 10.797 1 93.81 435 PHE A CA 1
ATOM 3461 C C . PHE A 1 435 ? 16.078 24.359 11.242 1 93.81 435 PHE A C 1
ATOM 3463 O O . PHE A 1 435 ? 16.078 24.078 12.445 1 93.81 435 PHE A O 1
ATOM 3470 N N . SER A 1 436 ? 16.062 23.484 10.336 1 91.88 436 SER A N 1
ATOM 3471 C CA . SER A 1 436 ? 16.047 22.047 10.617 1 91.88 436 SER A CA 1
ATOM 3472 C C . SER A 1 436 ? 17.328 21.609 11.344 1 91.88 436 SER A C 1
ATOM 3474 O O . SER A 1 436 ? 17.266 20.891 12.344 1 91.88 436 SER A O 1
ATOM 3476 N N . ARG A 1 437 ? 18.484 22.062 10.891 1 92.12 437 ARG A N 1
ATOM 3477 C CA . ARG A 1 437 ? 19.766 21.688 11.453 1 92.12 437 ARG A CA 1
ATOM 3478 C C . ARG A 1 437 ? 19.922 22.203 12.883 1 92.12 437 ARG A C 1
ATOM 3480 O O . ARG A 1 437 ? 20.375 21.469 13.766 1 92.12 437 ARG A O 1
ATOM 3487 N N . PHE A 1 438 ? 19.531 23.391 13 1 94.69 438 PHE A N 1
ATOM 3488 C CA . PHE A 1 438 ? 19.672 24 14.32 1 94.69 438 PHE A CA 1
ATOM 3489 C C . PHE A 1 438 ? 18.766 23.312 15.336 1 94.69 438 PHE A C 1
ATOM 3491 O O . PHE A 1 438 ? 19.188 23.047 16.469 1 94.69 438 PHE A O 1
ATOM 3498 N N . LEU A 1 439 ? 17.547 23.062 14.961 1 96 439 LEU A N 1
ATOM 3499 C CA . LEU A 1 439 ? 16.609 22.406 15.867 1 96 439 LEU A CA 1
ATOM 3500 C C . LEU A 1 439 ? 17.125 21.016 16.25 1 96 439 LEU A C 1
ATOM 3502 O O . LEU A 1 439 ? 17.031 20.625 17.422 1 96 439 LEU A O 1
ATOM 3506 N N . LEU A 1 440 ? 17.625 20.281 15.305 1 94.19 440 LEU A N 1
ATOM 3507 C CA . LEU A 1 440 ? 18.141 18.953 15.609 1 94.19 440 LEU A CA 1
ATOM 3508 C C . LEU A 1 440 ? 19.312 19.047 16.562 1 94.19 440 LEU A C 1
ATOM 3510 O O . LEU A 1 440 ? 19.453 18.203 17.453 1 94.19 440 LEU A O 1
ATOM 3514 N N . LYS A 1 441 ? 20.172 20.031 16.359 1 94.38 441 LYS A N 1
ATOM 3515 C CA . LYS A 1 441 ? 21.297 20.25 17.266 1 94.38 441 LYS A CA 1
ATOM 3516 C C . LYS A 1 441 ? 20.812 20.516 18.688 1 94.38 441 LYS A C 1
ATOM 3518 O O . LYS A 1 441 ? 21.469 20.125 19.672 1 94.38 441 LYS A O 1
ATOM 3523 N N . LYS A 1 442 ? 19.672 21.172 18.766 1 96.81 442 LYS A N 1
ATOM 3524 C CA . LYS A 1 442 ? 19.078 21.469 20.078 1 96.81 442 LYS A CA 1
ATOM 3525 C C . LYS A 1 442 ? 18.141 20.344 20.516 1 96.81 442 LYS A C 1
ATOM 3527 O O . LYS A 1 442 ? 17.359 20.531 21.438 1 96.81 442 LYS A O 1
ATOM 3532 N N . LYS A 1 443 ? 18.125 19.203 19.828 1 96.88 443 LYS A N 1
ATOM 3533 C CA . LYS A 1 443 ? 17.406 17.984 20.156 1 96.88 443 LYS A CA 1
ATOM 3534 C C . LYS A 1 443 ? 15.898 18.156 19.984 1 96.88 443 LYS A C 1
ATOM 3536 O O . LYS A 1 443 ? 15.117 17.75 20.844 1 96.88 443 LYS A O 1
ATOM 3541 N N . VAL A 1 444 ? 15.555 18.781 19.016 1 97.5 444 VAL A N 1
ATOM 3542 C CA . VAL A 1 444 ? 14.172 18.891 18.562 1 97.5 444 VAL A CA 1
ATOM 3543 C C . VAL A 1 444 ? 14.055 18.438 17.109 1 97.5 444 VAL A C 1
ATOM 3545 O O . VAL A 1 444 ? 14.828 18.875 16.266 1 97.5 444 VAL A O 1
ATOM 3548 N N . SER A 1 445 ? 13.164 17.5 16.906 1 95.69 445 SER A N 1
ATOM 3549 C CA . SER A 1 445 ? 12.953 17.078 15.523 1 95.69 445 SER A CA 1
ATOM 3550 C C . SER A 1 445 ? 11.703 17.719 14.93 1 95.69 445 SER A C 1
ATOM 3552 O O . SER A 1 445 ? 10.672 17.828 15.602 1 95.69 445 SER A O 1
ATOM 3554 N N . VAL A 1 446 ? 11.82 18.156 13.695 1 95.06 446 VAL A N 1
ATOM 3555 C CA . VAL A 1 446 ? 10.711 18.766 12.961 1 95.06 446 VAL A CA 1
ATOM 3556 C C . VAL A 1 446 ? 10.805 18.375 11.484 1 95.06 446 VAL A C 1
ATOM 3558 O O . VAL A 1 446 ? 11.844 17.906 11.023 1 95.06 446 VAL A O 1
ATOM 3561 N N . VAL A 1 447 ? 9.695 18.547 10.812 1 92.12 447 VAL A N 1
ATOM 3562 C CA . VAL A 1 447 ? 9.695 18.312 9.375 1 92.12 447 VAL A CA 1
ATOM 3563 C C . VAL A 1 447 ? 9.719 19.641 8.633 1 92.12 447 VAL A C 1
ATOM 3565 O O . VAL A 1 447 ? 8.891 20.516 8.891 1 92.12 447 VAL A O 1
ATOM 3568 N N . VAL A 1 448 ? 10.68 19.766 7.77 1 91.56 448 VAL A N 1
ATOM 3569 C CA . VAL A 1 448 ? 10.727 20.969 6.945 1 91.56 448 VAL A CA 1
ATOM 3570 C C . VAL A 1 448 ? 10.305 20.625 5.516 1 91.56 448 VAL A C 1
ATOM 3572 O O . VAL A 1 448 ? 10.555 19.516 5.031 1 91.56 448 VAL A O 1
ATOM 3575 N N . VAL A 1 449 ? 9.633 21.516 4.977 1 87.06 449 VAL A N 1
ATOM 3576 C CA . VAL A 1 449 ? 9.109 21.297 3.631 1 87.06 449 VAL A CA 1
ATOM 3577 C C . VAL A 1 449 ? 9.391 22.516 2.76 1 87.06 449 VAL A C 1
ATOM 3579 O O . VAL A 1 449 ? 9.266 23.656 3.217 1 87.06 449 VAL A O 1
ATOM 3582 N N . GLY A 1 450 ? 9.828 22.266 1.615 1 78.38 450 GLY A N 1
ATOM 3583 C CA . GLY A 1 450 ? 10.055 23.297 0.618 1 78.38 450 GLY A CA 1
ATOM 3584 C C . GLY A 1 450 ? 9.578 22.906 -0.768 1 78.38 450 GLY A C 1
ATOM 3585 O O . GLY A 1 450 ? 8.852 21.922 -0.925 1 78.38 450 GLY A O 1
ATOM 3586 N N . PHE A 1 451 ? 9.922 23.75 -1.688 1 73.12 451 PHE A N 1
ATOM 3587 C CA . PHE A 1 451 ? 9.609 23.422 -3.074 1 73.12 451 PHE A CA 1
ATOM 3588 C C . PHE A 1 451 ? 10.227 22.078 -3.461 1 73.12 451 PHE A C 1
ATOM 3590 O O . PHE A 1 451 ? 11.352 21.766 -3.074 1 73.12 451 PHE A O 1
ATOM 3597 N N . PRO A 1 452 ? 9.375 21.25 -4.086 1 68.38 452 PRO A N 1
ATOM 3598 C CA . PRO A 1 452 ? 8.148 21.5 -4.844 1 68.38 452 PRO A CA 1
ATOM 3599 C C . PRO A 1 452 ? 6.891 21.125 -4.074 1 68.38 452 PRO A C 1
ATOM 3601 O O . PRO A 1 452 ? 5.781 21.25 -4.594 1 68.38 452 PRO A O 1
ATOM 3604 N N . ALA A 1 453 ? 7.016 20.672 -2.941 1 67.75 453 ALA A N 1
ATOM 3605 C CA . ALA A 1 453 ? 5.828 20.297 -2.174 1 67.75 453 ALA A CA 1
ATOM 3606 C C . ALA A 1 453 ? 4.996 21.531 -1.838 1 67.75 453 ALA A C 1
ATOM 3608 O O . ALA A 1 453 ? 3.781 21.438 -1.639 1 67.75 453 ALA A O 1
ATOM 3609 N N . THR A 1 454 ? 5.676 22.609 -1.773 1 71.94 454 THR A N 1
ATOM 3610 C CA . THR A 1 454 ? 5.008 23.891 -1.567 1 71.94 454 THR A CA 1
ATOM 3611 C C . THR A 1 454 ? 5.371 24.875 -2.678 1 71.94 454 THR A C 1
ATOM 3613 O O . THR A 1 454 ? 6.227 24.578 -3.518 1 71.94 454 THR A O 1
ATOM 3616 N N . SER A 1 455 ? 4.652 25.891 -2.611 1 77.25 455 SER A N 1
ATOM 3617 C CA . SER A 1 455 ? 5.031 26.938 -3.551 1 77.25 455 SER A CA 1
ATOM 3618 C C . SER A 1 455 ? 6.422 27.484 -3.236 1 77.25 455 SER A C 1
ATOM 3620 O O . SER A 1 455 ? 6.914 27.328 -2.117 1 77.25 455 SER A O 1
ATOM 3622 N N . LEU A 1 456 ? 7.008 28.109 -4.168 1 74.31 456 LEU A N 1
ATOM 3623 C CA . LEU A 1 456 ? 8.398 28.547 -4.113 1 74.31 456 LEU A CA 1
ATOM 3624 C C . LEU A 1 456 ? 8.633 29.438 -2.898 1 74.31 456 LEU A C 1
ATOM 3626 O O . LEU A 1 456 ? 9.586 29.234 -2.146 1 74.31 456 LEU A O 1
ATOM 3630 N N . PRO A 1 457 ? 7.785 30.328 -2.668 1 78.06 457 PRO A N 1
ATOM 3631 C CA . PRO A 1 457 ? 8.133 31.234 -1.575 1 78.06 457 PRO A CA 1
ATOM 3632 C C . PRO A 1 457 ? 7.562 30.797 -0.231 1 78.06 457 PRO A C 1
ATOM 3634 O O . PRO A 1 457 ? 7.574 31.562 0.736 1 78.06 457 PRO A O 1
ATOM 3637 N N . GLU A 1 458 ? 7.113 29.609 -0.149 1 84.88 458 GLU A N 1
ATOM 3638 C CA . GLU A 1 458 ? 6.426 29.25 1.087 1 84.88 458 GLU A CA 1
ATOM 3639 C C . GLU A 1 458 ? 7.078 28.047 1.752 1 84.88 458 GLU A C 1
ATOM 3641 O O . GLU A 1 458 ? 6.387 27.125 2.184 1 84.88 458 GLU A O 1
ATOM 3646 N N . GLY A 1 459 ? 8.43 28.109 1.819 1 88.56 459 GLY A N 1
ATOM 3647 C CA . GLY A 1 459 ? 9.086 27.125 2.656 1 88.56 459 GLY A CA 1
ATOM 3648 C C . GLY A 1 459 ? 8.633 27.172 4.102 1 88.56 459 GLY A C 1
ATOM 3649 O O . GLY A 1 459 ? 8.359 28.25 4.641 1 88.56 459 GLY A O 1
ATOM 3650 N N . ARG A 1 460 ? 8.531 26.016 4.75 1 93.31 460 ARG A N 1
ATOM 3651 C CA . ARG A 1 460 ? 7.938 26.016 6.082 1 93.31 460 ARG A CA 1
ATOM 3652 C C . ARG A 1 460 ? 8.445 24.844 6.91 1 93.31 460 ARG A C 1
ATOM 3654 O O . ARG A 1 460 ? 9.039 23.906 6.367 1 93.31 460 ARG A O 1
ATOM 3661 N N . ALA A 1 461 ? 8.305 24.969 8.141 1 95.19 461 ALA A N 1
ATOM 3662 C CA . ALA A 1 461 ? 8.492 23.891 9.102 1 95.19 461 ALA A CA 1
ATOM 3663 C C . ALA A 1 461 ? 7.152 23.438 9.68 1 95.19 461 ALA A C 1
ATOM 3665 O O . ALA A 1 461 ? 6.371 24.266 10.164 1 95.19 461 ALA A O 1
ATOM 3666 N N . ARG A 1 462 ? 6.898 22.203 9.555 1 95.25 462 ARG A N 1
ATOM 3667 C CA . ARG A 1 462 ? 5.621 21.672 10.016 1 95.25 462 ARG A CA 1
ATOM 3668 C C . ARG A 1 462 ? 5.773 20.969 11.359 1 95.25 462 ARG A C 1
ATOM 3670 O O . ARG A 1 462 ? 6.391 19.906 11.445 1 95.25 462 ARG A O 1
ATOM 3677 N N . PHE A 1 463 ? 5.191 21.562 12.359 1 97.38 463 PHE A N 1
ATOM 3678 C CA . PHE A 1 463 ? 5.168 20.953 13.68 1 97.38 463 PHE A CA 1
ATOM 3679 C C . PHE A 1 463 ? 3.938 20.062 13.844 1 97.38 463 PHE A C 1
ATOM 3681 O O . PHE A 1 463 ? 2.818 20.484 13.531 1 97.38 463 PHE A O 1
ATOM 3688 N N . SER A 1 464 ? 4.145 18.859 14.258 1 96.56 464 SER A N 1
ATOM 3689 C CA . SER A 1 464 ? 3.051 17.938 14.539 1 96.56 464 SER A CA 1
ATOM 3690 C C . SER A 1 464 ? 2.836 17.781 16.047 1 96.56 464 SER A C 1
ATOM 3692 O O . SER A 1 464 ? 3.738 17.344 16.75 1 96.56 464 SER A O 1
ATOM 3694 N N . MET A 1 465 ? 1.649 18.062 16.453 1 97.31 465 MET A N 1
ATOM 3695 C CA . MET A 1 465 ? 1.32 17.984 17.875 1 97.31 465 MET A CA 1
ATOM 3696 C C . MET A 1 465 ? 0.854 16.594 18.25 1 97.31 465 MET A C 1
ATOM 3698 O O . MET A 1 465 ? 0.275 15.875 17.438 1 97.31 465 MET A O 1
ATOM 3702 N N . SER A 1 466 ? 1.133 16.203 19.453 1 97.75 466 SER A N 1
ATOM 3703 C CA . SER A 1 466 ? 0.691 14.922 20.031 1 97.75 466 SER A CA 1
ATOM 3704 C C . SER A 1 466 ? 0.064 15.117 21.406 1 97.75 466 SER A C 1
ATOM 3706 O O . SER A 1 466 ? 0.445 16.031 22.141 1 97.75 466 SER A O 1
ATOM 3708 N N . SER A 1 467 ? -0.864 14.297 21.719 1 97.56 467 SER A N 1
ATOM 3709 C CA . SER A 1 467 ? -1.431 14.297 23.062 1 97.56 467 SER A CA 1
ATOM 3710 C C . SER A 1 467 ? -0.39 13.898 24.109 1 97.56 467 SER A C 1
ATOM 3712 O O . SER A 1 467 ? -0.541 14.195 25.297 1 97.56 467 SER A O 1
ATOM 3714 N N . ALA A 1 468 ? 0.638 13.266 23.703 1 97.12 468 ALA A N 1
ATOM 3715 C CA . ALA A 1 468 ? 1.663 12.758 24.609 1 97.12 468 ALA A CA 1
ATOM 3716 C C . ALA A 1 468 ? 2.672 13.852 24.953 1 97.12 468 ALA A C 1
ATOM 3718 O O . ALA A 1 468 ? 3.477 13.68 25.875 1 97.12 468 ALA A O 1
ATOM 3719 N N . HIS A 1 469 ? 2.648 14.961 24.266 1 98.19 469 HIS A N 1
ATOM 3720 C CA . HIS A 1 469 ? 3.543 16.062 24.609 1 98.19 469 HIS A CA 1
ATOM 3721 C C . HIS A 1 469 ? 3.176 16.672 25.953 1 98.19 469 HIS A C 1
ATOM 3723 O O . HIS A 1 469 ? 1.997 16.906 26.25 1 98.19 469 HIS A O 1
ATOM 3729 N N . THR A 1 470 ? 4.133 16.891 26.766 1 97.75 470 THR A N 1
ATOM 3730 C CA . THR A 1 470 ? 3.91 17.594 28.016 1 97.75 470 THR A CA 1
ATOM 3731 C C . THR A 1 470 ? 4.102 19.109 27.828 1 97.75 470 THR A C 1
ATOM 3733 O O . THR A 1 470 ? 4.715 19.547 26.859 1 97.75 470 THR A O 1
ATOM 3736 N N . ARG A 1 471 ? 3.604 19.844 28.828 1 97.62 471 ARG A N 1
ATOM 3737 C CA . ARG A 1 471 ? 3.762 21.281 28.797 1 97.62 471 ARG A CA 1
ATOM 3738 C C . ARG A 1 471 ? 5.234 21.688 28.828 1 97.62 471 ARG A C 1
ATOM 3740 O O . ARG A 1 471 ? 5.656 22.609 28.125 1 97.62 471 ARG A O 1
ATOM 3747 N N . GLU A 1 472 ? 5.98 20.984 29.578 1 97.75 472 GLU A N 1
ATOM 3748 C CA . GLU A 1 472 ? 7.414 21.25 29.703 1 97.75 472 GLU A CA 1
ATOM 3749 C C . GLU A 1 472 ? 8.125 21.031 28.375 1 97.75 472 GLU A C 1
ATOM 3751 O O . GLU A 1 472 ? 9.008 21.812 28 1 97.75 472 GLU A O 1
ATOM 3756 N N . MET A 1 473 ? 7.777 19.984 27.719 1 97.94 473 MET A N 1
ATOM 3757 C CA . MET A 1 473 ? 8.359 19.719 26.406 1 97.94 473 MET A CA 1
ATOM 3758 C C . MET A 1 473 ? 8.062 20.859 25.438 1 97.94 473 MET A C 1
ATOM 3760 O O . MET A 1 473 ? 8.961 21.328 24.734 1 97.94 473 MET A O 1
ATOM 3764 N N . LEU A 1 474 ? 6.828 21.25 25.406 1 98.5 474 LEU A N 1
ATOM 3765 C CA . LEU A 1 474 ? 6.41 22.297 24.484 1 98.5 474 LEU A CA 1
ATOM 3766 C C . LEU A 1 474 ? 7.102 23.625 24.812 1 98.5 474 LEU A C 1
ATOM 3768 O O . LEU A 1 474 ? 7.496 24.359 23.906 1 98.5 474 LEU A O 1
ATOM 3772 N N . ASP A 1 475 ? 7.238 23.875 26.109 1 98.19 475 ASP A N 1
ATOM 3773 C CA . ASP A 1 475 ? 7.949 25.094 26.531 1 98.19 475 ASP A CA 1
ATOM 3774 C C . ASP A 1 475 ? 9.398 25.062 26.047 1 98.19 475 ASP A C 1
ATOM 3776 O O . ASP A 1 475 ? 9.93 26.078 25.594 1 98.19 475 ASP A O 1
ATOM 3780 N N . THR A 1 476 ? 10 23.938 26.172 1 98.12 476 THR A N 1
ATOM 3781 C CA . THR A 1 476 ? 11.383 23.781 25.719 1 98.12 476 THR A CA 1
ATOM 3782 C C . THR A 1 476 ? 11.492 24.031 24.219 1 98.12 476 THR A C 1
ATOM 3784 O O . THR A 1 476 ? 12.406 24.734 23.766 1 98.12 476 THR A O 1
ATOM 3787 N N . VAL A 1 477 ? 10.602 23.469 23.469 1 98.38 477 VAL A N 1
ATOM 3788 C CA . VAL A 1 477 ? 10.602 23.625 22.016 1 98.38 477 VAL A CA 1
ATOM 3789 C C . VAL A 1 477 ? 10.391 25.094 21.672 1 98.38 477 VAL A C 1
ATOM 3791 O O . VAL A 1 477 ? 11.07 25.641 20.797 1 98.38 477 VAL A O 1
ATOM 3794 N N . LEU A 1 478 ? 9.484 25.734 22.359 1 98.06 478 LEU A N 1
ATOM 3795 C CA . LEU A 1 478 ? 9.156 27.125 22.094 1 98.06 478 LEU A CA 1
ATOM 3796 C C . LEU A 1 478 ? 10.336 28.031 22.422 1 98.06 478 LEU A C 1
ATOM 3798 O O . LEU A 1 478 ? 10.57 29.031 21.719 1 98.06 478 LEU A O 1
ATOM 3802 N N . GLU A 1 479 ? 11.008 27.719 23.422 1 97.56 479 GLU A N 1
ATOM 3803 C CA . GLU A 1 479 ? 12.195 28.484 23.766 1 97.56 479 GLU A CA 1
ATOM 3804 C C . GLU A 1 479 ? 13.25 28.406 22.672 1 97.56 479 GLU A C 1
ATOM 3806 O O . GLU A 1 479 ? 13.852 29.406 22.297 1 97.56 479 GLU A O 1
ATOM 3811 N N . VAL A 1 480 ? 13.453 27.219 22.203 1 97.25 480 VAL A N 1
ATOM 3812 C CA . VAL A 1 480 ? 14.438 27 21.156 1 97.25 480 VAL A CA 1
ATOM 3813 C C . VAL A 1 480 ? 14.008 27.719 19.875 1 97.25 480 VAL A C 1
ATOM 3815 O O . VAL A 1 480 ? 14.82 28.359 19.203 1 97.25 480 VAL A O 1
ATOM 3818 N N . ILE A 1 481 ? 12.789 27.656 19.547 1 96.56 481 ILE A N 1
ATOM 3819 C CA . ILE A 1 481 ? 12.242 28.266 18.344 1 96.56 481 ILE A CA 1
ATOM 3820 C C . ILE A 1 481 ? 12.328 29.797 18.453 1 96.56 481 ILE A C 1
ATOM 3822 O O . ILE A 1 481 ? 12.586 30.469 17.453 1 96.56 481 ILE A O 1
ATOM 3826 N N . ASP A 1 482 ? 12.031 30.219 19.609 1 95.38 482 ASP A N 1
ATOM 3827 C CA . ASP A 1 482 ? 12.102 31.656 19.828 1 95.38 482 ASP A CA 1
ATOM 3828 C C . ASP A 1 482 ? 13.508 32.188 19.562 1 95.38 482 ASP A C 1
ATOM 3830 O O . ASP A 1 482 ? 13.68 33.188 18.875 1 95.38 482 ASP A O 1
ATOM 3834 N N . GLU A 1 483 ? 14.453 31.516 20.062 1 94.56 483 GLU A N 1
ATOM 3835 C CA . GLU A 1 483 ? 15.852 31.859 19.844 1 94.56 483 GLU A CA 1
ATOM 3836 C C . GLU A 1 483 ? 16.203 31.812 18.359 1 94.56 483 GLU A C 1
ATOM 3838 O O . GLU A 1 483 ? 16.828 32.719 17.812 1 94.56 483 GLU A O 1
ATOM 3843 N N . LEU A 1 484 ? 15.828 30.797 17.781 1 94.44 484 LEU A N 1
ATOM 3844 C CA . LEU A 1 484 ? 16.125 30.578 16.359 1 94.44 484 LEU A CA 1
ATOM 3845 C C . LEU A 1 484 ? 15.406 31.609 15.492 1 94.44 484 LEU A C 1
ATOM 3847 O O . LEU A 1 484 ? 15.945 32.062 14.477 1 94.44 484 LEU A O 1
ATOM 3851 N N . GLY A 1 485 ? 14.172 31.859 15.891 1 94.06 485 GLY A N 1
ATOM 3852 C CA . GLY A 1 485 ? 13.414 32.875 15.156 1 94.06 485 GLY A CA 1
ATOM 3853 C C . GLY A 1 485 ? 14.102 34.219 15.109 1 94.06 485 GLY A C 1
ATOM 3854 O O . GLY A 1 485 ? 14.055 34.906 14.094 1 94.06 485 GLY A O 1
ATOM 3855 N N . ASP A 1 486 ? 14.703 34.562 16.156 1 92.75 486 ASP A N 1
ATOM 3856 C CA . ASP A 1 486 ? 15.461 35.812 16.203 1 92.75 486 ASP A CA 1
ATOM 3857 C C . ASP A 1 486 ? 16.719 35.719 15.352 1 92.75 486 ASP A C 1
ATOM 3859 O O . ASP A 1 486 ? 17.062 36.688 14.641 1 92.75 486 ASP A O 1
ATOM 3863 N N . LEU A 1 487 ? 17.344 34.625 15.43 1 92.06 487 LEU A N 1
ATOM 3864 C CA . LEU A 1 487 ? 18.594 34.438 14.703 1 92.06 487 LEU A CA 1
ATOM 3865 C C . LEU A 1 487 ? 18.359 34.469 13.195 1 92.06 487 LEU A C 1
ATOM 3867 O O . LEU A 1 487 ? 19.172 35.031 12.453 1 92.06 487 LEU A O 1
ATOM 3871 N N . LEU A 1 488 ? 17.25 33.906 12.758 1 92.06 488 LEU A N 1
ATOM 3872 C CA . LEU A 1 488 ? 16.969 33.812 11.328 1 92.06 488 LEU A CA 1
ATOM 3873 C C . LEU A 1 488 ? 16.062 34.938 10.859 1 92.06 488 LEU A C 1
ATOM 3875 O O . LEU A 1 488 ? 15.781 35.031 9.664 1 92.06 488 LEU A O 1
ATOM 3879 N N . ASN A 1 489 ? 15.562 35.75 11.711 1 89.12 489 ASN A N 1
ATOM 3880 C CA . ASN A 1 489 ? 14.68 36.875 11.398 1 89.12 489 ASN A CA 1
ATOM 3881 C C . ASN A 1 489 ? 13.391 36.406 10.727 1 89.12 489 ASN A C 1
ATOM 3883 O O . ASN A 1 489 ? 13.039 36.875 9.648 1 89.12 489 ASN A O 1
ATOM 3887 N N . VAL A 1 490 ? 12.836 35.438 11.352 1 90.94 490 VAL A N 1
ATOM 3888 C CA . VAL A 1 490 ? 11.594 34.906 10.781 1 90.94 490 VAL A CA 1
ATOM 3889 C C . VAL A 1 490 ? 10.414 35.281 11.68 1 90.94 490 VAL A C 1
ATOM 3891 O O . VAL A 1 490 ? 9.344 34.688 11.586 1 90.94 490 VAL A O 1
ATOM 3894 N N . LYS A 1 491 ? 10.672 36.219 12.586 1 91.88 491 LYS A N 1
ATOM 3895 C CA . LYS A 1 491 ? 9.602 36.812 13.367 1 91.88 491 LYS A CA 1
ATOM 3896 C C . LYS A 1 491 ? 9.156 38.156 12.758 1 91.88 491 LYS A C 1
ATOM 3898 O O . LYS A 1 491 ? 9.945 39.094 12.695 1 91.88 491 LYS A O 1
ATOM 3903 N N . TYR A 1 492 ? 8.016 38.219 12.336 1 86.75 492 TYR A N 1
ATOM 3904 C CA . TYR A 1 492 ? 7.637 39.344 11.484 1 86.75 492 TYR A CA 1
ATOM 3905 C C . TYR A 1 492 ? 6.734 40.312 12.234 1 86.75 492 TYR A C 1
ATOM 3907 O O . TYR A 1 492 ? 6.57 41.469 11.82 1 86.75 492 TYR A O 1
ATOM 3915 N N . PHE A 1 493 ? 6.086 39.875 13.203 1 81.06 493 PHE A N 1
ATOM 3916 C CA . PHE A 1 493 ? 5.164 40.75 13.922 1 81.06 493 PHE A CA 1
ATOM 3917 C C . PHE A 1 493 ? 5.633 40.938 15.359 1 81.06 493 PHE A C 1
ATOM 3919 O O . PHE A 1 493 ? 6.262 40.062 15.945 1 81.06 493 PHE A O 1
ATOM 3926 N N . PRO A 1 494 ? 5.539 42.281 15.734 1 67.88 494 PRO A N 1
ATOM 3927 C CA . PRO A 1 494 ? 5.984 42.562 17.094 1 67.88 494 PRO A CA 1
ATOM 3928 C C . PRO A 1 494 ? 5.266 41.688 18.141 1 67.88 494 PRO A C 1
ATOM 3930 O O . PRO A 1 494 ? 4.148 41.25 17.906 1 67.88 494 PRO A O 1
ATOM 3933 N N . LEU A 1 495 ? 6.145 41.312 19.047 1 60.5 495 LEU A N 1
ATOM 3934 C CA . LEU A 1 495 ? 5.645 40.5 20.156 1 60.5 495 LEU A CA 1
ATOM 3935 C C . LEU A 1 495 ? 4.352 41.094 20.719 1 60.5 495 LEU A C 1
ATOM 3937 O O . LEU A 1 495 ? 4.297 42.281 21.047 1 60.5 495 LEU A O 1
ATOM 3941 N N . LYS A 1 496 ? 3.195 40.688 20.266 1 53 496 LYS A N 1
ATOM 3942 C CA . LYS A 1 496 ? 1.986 41.062 20.984 1 53 496 LYS A CA 1
ATOM 3943 C C . LYS A 1 496 ? 1.981 40.5 22.406 1 53 496 LYS A C 1
ATOM 3945 O O . LYS A 1 496 ? 1.97 39.312 22.594 1 53 496 LYS A O 1
ATOM 3950 N N . LYS A 1 497 ? 2.705 41.156 23.312 1 45.56 497 LYS A N 1
ATOM 3951 C CA . LYS A 1 497 ? 2.58 40.781 24.719 1 45.56 497 LYS A CA 1
ATOM 3952 C C . LYS A 1 497 ? 1.125 40.5 25.078 1 45.56 497 LYS A C 1
ATOM 3954 O O . LYS A 1 497 ? 0.27 41.375 24.953 1 45.56 497 LYS A O 1
ATOM 3959 N N . SER A 1 498 ? 0.664 39.438 24.797 1 39.81 498 SER A N 1
ATOM 3960 C CA . SER A 1 498 ? -0.629 39.219 25.438 1 39.81 498 SER A CA 1
ATOM 3961 C C . SER A 1 498 ? -0.625 39.75 26.875 1 39.81 498 SER A C 1
ATOM 3963 O O . SER A 1 498 ? 0.368 39.594 27.578 1 39.81 498 SER A O 1
ATOM 3965 N N . GLY A 1 499 ? -1.348 40.812 27.188 1 33.72 499 GLY A N 1
ATOM 3966 C CA . GLY A 1 499 ? -1.49 41.219 28.578 1 33.72 499 GLY A CA 1
ATOM 3967 C C . GLY A 1 499 ? -1.322 40.062 29.547 1 33.72 499 GLY A C 1
ATOM 3968 O O . GLY A 1 499 ? -0.712 39.062 29.219 1 33.72 499 GLY A O 1
ATOM 3969 N N . ARG A 1 500 ? -2.447 39.844 30.516 1 32.56 500 ARG A N 1
ATOM 3970 C CA . ARG A 1 500 ? -2.555 39.094 31.766 1 32.56 500 ARG A CA 1
ATOM 3971 C C . ARG A 1 500 ? -2.262 37.594 31.562 1 32.56 500 ARG A C 1
ATOM 3973 O O . ARG A 1 500 ? -2.814 36.969 30.641 1 32.56 500 ARG A O 1
ATOM 3980 N N . ALA A 1 501 ? -1.122 37.094 31.875 1 33.09 501 ALA A N 1
ATOM 3981 C CA . ALA A 1 501 ? -0.961 35.719 32.281 1 33.09 501 ALA A CA 1
ATOM 3982 C C . ALA A 1 501 ? -2.271 35.125 32.812 1 33.09 501 ALA A C 1
ATOM 3984 O O . ALA A 1 501 ? -2.617 35.344 33.969 1 33.09 501 ALA A O 1
ATOM 3985 N N . ILE A 1 502 ? -3.414 35.344 32.25 1 29.61 502 ILE A N 1
ATOM 3986 C CA . ILE A 1 502 ? -4.551 34.656 32.844 1 29.61 502 ILE A CA 1
ATOM 3987 C C . ILE A 1 502 ? -4.207 33.188 33.094 1 29.61 502 ILE A C 1
ATOM 3989 O O . ILE A 1 502 ? -3.857 32.469 32.156 1 29.61 502 ILE A O 1
ATOM 3993 N N . LEU A 1 503 ? -3.66 32.844 34.219 1 29.64 503 LEU A N 1
ATOM 3994 C CA . LEU A 1 503 ? -3.742 31.484 34.75 1 29.64 503 LEU A CA 1
ATOM 3995 C C . LEU A 1 503 ? -4.969 30.766 34.219 1 29.64 503 LEU A C 1
ATOM 3997 O O . LEU A 1 503 ? -6.102 31.141 34.531 1 29.64 503 LEU A O 1
ATOM 4001 N N . TYR A 1 504 ? -5.074 30.469 32.969 1 29.83 504 TYR A N 1
ATOM 4002 C CA . TYR A 1 504 ? -6.113 29.562 32.5 1 29.83 504 TYR A CA 1
ATOM 4003 C C . TYR A 1 504 ? -6.418 28.469 33.5 1 29.83 504 TYR A C 1
ATOM 4005 O O . TYR A 1 504 ? -5.594 27.594 33.719 1 29.83 504 TYR A O 1
ATOM 4013 N N . ASN A 1 505 ? -7.027 28.75 34.594 1 28.64 505 ASN A N 1
ATOM 4014 C CA . ASN A 1 505 ? -7.758 27.766 35.375 1 28.64 505 ASN A CA 1
ATOM 4015 C C . ASN A 1 505 ? -8.602 26.859 34.5 1 28.64 505 ASN A C 1
ATOM 4017 O O . ASN A 1 505 ? -9.039 27.266 33.406 1 28.64 505 ASN A O 1
ATOM 4021 N N . LYS A 1 506 ? -8.805 25.531 34.719 1 33.94 506 LYS A N 1
ATOM 4022 C CA . LYS A 1 506 ? -9.57 24.438 34.125 1 33.94 506 LYS A CA 1
ATOM 4023 C C . LYS A 1 506 ? -10.922 24.922 33.625 1 33.94 506 LYS A C 1
ATOM 4025 O O . LYS A 1 506 ? -11.531 24.281 32.75 1 33.94 506 LYS A O 1
ATOM 4030 N N . GLU A 1 507 ? -11.617 25.953 34.094 1 30.31 507 GLU A N 1
ATOM 4031 C CA . GLU A 1 507 ? -13.039 26.234 33.938 1 30.31 507 GLU A CA 1
ATOM 4032 C C . GLU A 1 507 ? -13.312 26.906 32.594 1 30.31 507 GLU A C 1
ATOM 4034 O O . GLU A 1 507 ? -14.406 26.781 32.031 1 30.31 507 GLU A O 1
ATOM 4039 N N . ASP A 1 508 ? -12.555 27.812 32.031 1 32.22 508 ASP A N 1
ATOM 4040 C CA . ASP A 1 508 ? -13.039 28.672 30.953 1 32.22 508 ASP A CA 1
ATOM 4041 C C . ASP A 1 508 ? -12.945 27.984 29.594 1 32.22 508 ASP A C 1
ATOM 4043 O O . ASP A 1 508 ? -13.328 28.547 28.562 1 32.22 508 ASP A O 1
ATOM 4047 N N . PHE A 1 509 ? -12.234 27 29.391 1 31.45 509 PHE A N 1
ATOM 4048 C CA . PHE A 1 509 ? -12.188 26.312 28.109 1 31.45 509 PHE A CA 1
ATOM 4049 C C . PHE A 1 509 ? -13.555 25.734 27.766 1 31.45 509 PHE A C 1
ATOM 4051 O O . PHE A 1 509 ? -13.758 25.234 26.656 1 31.45 509 PHE A O 1
ATOM 4058 N N . ASP A 1 510 ? -14.562 25.562 28.703 1 30.75 510 ASP A N 1
ATOM 4059 C CA . ASP A 1 510 ? -15.844 24.922 28.453 1 30.75 510 ASP A CA 1
ATOM 4060 C C . ASP A 1 510 ? -16.75 25.828 27.609 1 30.75 510 ASP A C 1
ATOM 4062 O O . ASP A 1 510 ? -17.734 25.359 27.031 1 30.75 510 ASP A O 1
ATOM 4066 N N . ASN A 1 511 ? -16.672 27.156 27.719 1 30.52 511 ASN A N 1
ATOM 4067 C CA . ASN A 1 511 ? -17.734 27.969 27.141 1 30.52 511 ASN A CA 1
ATOM 4068 C C . ASN A 1 511 ? -17.578 28.109 25.625 1 30.52 511 ASN A C 1
ATOM 4070 O O . ASN A 1 511 ? -18.547 28.406 24.922 1 30.52 511 ASN A O 1
ATOM 4074 N N . GLU A 1 512 ? -16.375 28.328 25.109 1 32.16 512 GLU A N 1
ATOM 4075 C CA . GLU A 1 512 ? -16.344 28.734 23.703 1 32.16 512 GLU A CA 1
ATOM 4076 C C . GLU A 1 512 ? -16.625 27.547 22.781 1 32.16 512 GLU A C 1
ATOM 4078 O O . GLU A 1 512 ? -16.703 27.703 21.562 1 32.16 512 GLU A O 1
ATOM 4083 N N . ALA A 1 513 ? -16.594 26.406 23.25 1 32.16 513 ALA A N 1
ATOM 4084 C CA . ALA A 1 513 ? -16.953 25.266 22.406 1 32.16 513 ALA A CA 1
ATOM 4085 C C . ALA A 1 513 ? -18.453 25.219 22.156 1 32.16 513 ALA A C 1
ATOM 4087 O O . ALA A 1 513 ? -18.969 24.219 21.641 1 32.16 513 ALA A O 1
ATOM 4088 N N . SER A 1 514 ? -19.266 26.141 22.781 1 28.61 514 SER A N 1
ATOM 4089 C CA . SER A 1 514 ? -20.703 25.984 22.547 1 28.61 514 SER A CA 1
ATOM 4090 C C . SER A 1 514 ? -21.078 26.406 21.125 1 28.61 514 SER A C 1
ATOM 4092 O O . SER A 1 514 ? -21.031 27.578 20.781 1 28.61 514 SER A O 1
ATOM 4094 N N . PHE A 1 515 ? -20.781 25.672 20.141 1 28.75 515 PHE A N 1
ATOM 4095 C CA . PHE A 1 515 ? -21.578 25.859 18.922 1 28.75 515 PHE A CA 1
ATOM 4096 C C . PHE A 1 515 ? -23.047 26.094 19.25 1 28.75 515 PHE A C 1
ATOM 4098 O O . PHE A 1 515 ? -23.641 25.281 19.969 1 28.75 515 PHE A O 1
ATOM 4105 N N . GLU A 1 516 ? -23.594 27.266 19.469 1 28.31 516 GLU A N 1
ATOM 4106 C CA . GLU A 1 516 ? -25.016 27.609 19.578 1 28.31 516 GLU A CA 1
ATOM 4107 C C . GLU A 1 516 ? -25.875 26.656 18.75 1 28.31 516 GLU A C 1
ATOM 4109 O O . GLU A 1 516 ? -25.609 26.438 17.562 1 28.31 516 GLU A O 1
ATOM 4114 N N . GLU A 1 517 ? -26.547 25.734 19.422 1 29.17 517 GLU A N 1
ATOM 4115 C CA . GLU A 1 517 ? -27.688 24.953 18.969 1 29.17 517 GLU A CA 1
ATOM 4116 C C . GLU A 1 517 ? -28.688 25.828 18.219 1 29.17 517 GLU A C 1
ATOM 4118 O O . GLU A 1 517 ? -29.344 26.703 18.812 1 29.17 517 GLU A O 1
ATOM 4123 N N . MET A 1 518 ? -28.531 26.406 17.062 1 27.64 518 MET A N 1
ATOM 4124 C CA . MET A 1 518 ? -29.609 27.047 16.312 1 27.64 518 MET A CA 1
ATOM 4125 C C . MET A 1 518 ? -30.844 26.141 16.25 1 27.64 518 MET A C 1
ATOM 4127 O O . MET A 1 518 ? -30.781 25.047 15.68 1 27.64 518 MET A O 1
ATOM 4131 N N . HIS A 1 519 ? -31.797 26.141 17.281 1 26.22 519 HIS A N 1
ATOM 4132 C CA . HIS A 1 519 ? -33.156 25.609 17.422 1 26.22 519 HIS A CA 1
ATOM 4133 C C . HIS A 1 519 ? -34.062 26.141 16.312 1 26.22 519 HIS A C 1
ATOM 4135 O O . HIS A 1 519 ? -34.375 27.328 16.266 1 26.22 519 HIS A O 1
ATOM 4141 N N . SER A 1 520 ? -34 25.766 15.039 1 26.53 520 SER A N 1
ATOM 4142 C CA . SER A 1 520 ? -35.094 26.016 14.125 1 26.53 520 SER A CA 1
ATOM 4143 C C . SER A 1 520 ? -36.406 25.391 14.641 1 26.53 520 SER A C 1
ATOM 4145 O O . SER A 1 520 ? -36.438 24.188 14.938 1 26.53 520 SER A O 1
ATOM 4147 N N . GLU A 1 521 ? -37.188 26.141 15.391 1 26.92 521 GLU A N 1
ATOM 4148 C CA . GLU A 1 521 ? -38.562 25.875 15.75 1 26.92 521 GLU A CA 1
ATOM 4149 C C . GLU A 1 521 ? -39.406 25.5 14.523 1 26.92 521 GLU A C 1
ATOM 4151 O O . GLU A 1 521 ? -39.344 26.188 13.508 1 26.92 521 GLU A O 1
ATOM 4156 N N . PRO A 1 522 ? -39.781 24.234 14.469 1 25.69 522 PRO A N 1
ATOM 4157 C CA . PRO A 1 522 ? -40.844 23.906 13.508 1 25.69 522 PRO A CA 1
ATOM 4158 C C . PRO A 1 522 ? -42.094 24.766 13.688 1 25.69 522 PRO A C 1
ATOM 4160 O O . PRO A 1 522 ? -42.5 25.062 14.82 1 25.69 522 PRO A O 1
ATOM 4163 N N . GLU A 1 523 ? -42.344 25.734 12.945 1 21.55 523 GLU A N 1
ATOM 4164 C CA . GLU A 1 523 ? -43.688 26.297 12.875 1 21.55 523 GLU A CA 1
ATOM 4165 C C . GLU A 1 523 ? -44.719 25.203 12.555 1 21.55 523 GLU A C 1
ATOM 4167 O O . GLU A 1 523 ? -44.5 24.406 11.633 1 21.55 523 GLU A O 1
ATOM 4172 N N . ALA A 1 524 ? -45.719 25.141 13.328 1 19.23 524 ALA A N 1
ATOM 4173 C CA . ALA A 1 524 ? -47.031 24.562 13.055 1 19.23 524 ALA A CA 1
ATOM 4174 C C . ALA A 1 524 ? -47.844 25.422 12.078 1 19.23 524 ALA A C 1
ATOM 4176 O O . ALA A 1 524 ? -47.875 26.641 12.203 1 19.23 524 ALA A O 1
ATOM 4177 N N . GLN B 1 1 ? 31.359 -19.781 -43.25 1 20.11 1 GLN B N 1
ATOM 4178 C CA . GLN B 1 1 ? 30.75 -21.016 -42.75 1 20.11 1 GLN B CA 1
ATOM 4179 C C . GLN B 1 1 ? 30.266 -20.859 -41.312 1 20.11 1 GLN B C 1
ATOM 4181 O O . GLN B 1 1 ? 29.891 -21.844 -40.688 1 20.11 1 GLN B O 1
ATOM 4186 N N . ASN B 1 2 ? 30.656 -19.797 -40.656 1 22.91 2 ASN B N 1
ATOM 4187 C CA . ASN B 1 2 ? 30.531 -19.578 -39.219 1 22.91 2 ASN B CA 1
ATOM 4188 C C . ASN B 1 2 ? 29.062 -19.609 -38.781 1 22.91 2 ASN B C 1
ATOM 4190 O O . ASN B 1 2 ? 28.562 -18.625 -38.25 1 22.91 2 ASN B O 1
ATOM 4194 N N . ARG B 1 3 ? 28.078 -20.281 -39.469 1 27.89 3 ARG B N 1
ATOM 4195 C CA . ARG B 1 3 ? 26.672 -20.656 -39.344 1 27.89 3 ARG B CA 1
ATOM 4196 C C . ARG B 1 3 ? 26.438 -21.438 -38.031 1 27.89 3 ARG B C 1
ATOM 4198 O O . ARG B 1 3 ? 25.359 -22.016 -37.844 1 27.89 3 ARG B O 1
ATOM 4205 N N . LYS B 1 4 ? 27.484 -21.906 -37.469 1 31.06 4 LYS B N 1
ATOM 4206 C CA . LYS B 1 4 ? 27.25 -23.078 -36.625 1 31.06 4 LYS B CA 1
ATOM 4207 C C . LYS B 1 4 ? 26.172 -22.797 -35.562 1 31.06 4 LYS B C 1
ATOM 4209 O O . LYS B 1 4 ? 25.219 -23.547 -35.438 1 31.06 4 LYS B O 1
ATOM 4214 N N . ALA B 1 5 ? 26.688 -22.766 -34.344 1 30.53 5 ALA B N 1
ATOM 4215 C CA . ALA B 1 5 ? 26.031 -23.297 -33.156 1 30.53 5 ALA B CA 1
ATOM 4216 C C . ALA B 1 5 ? 24.844 -22.422 -32.75 1 30.53 5 ALA B C 1
ATOM 4218 O O . ALA B 1 5 ? 25 -21.438 -32.031 1 30.53 5 ALA B O 1
ATOM 4219 N N . TYR B 1 6 ? 24.078 -21.953 -33.656 1 30.44 6 TYR B N 1
ATOM 4220 C CA . TYR B 1 6 ? 22.734 -21.5 -33.25 1 30.44 6 TYR B CA 1
ATOM 4221 C C . TYR B 1 6 ? 22.062 -22.547 -32.375 1 30.44 6 TYR B C 1
ATOM 4223 O O . TYR B 1 6 ? 21.766 -23.656 -32.812 1 30.44 6 TYR B O 1
ATOM 4231 N N . ALA B 1 7 ? 22.516 -22.75 -31.172 1 34.69 7 ALA B N 1
ATOM 4232 C CA . ALA B 1 7 ? 21.875 -23.672 -30.234 1 34.69 7 ALA B CA 1
ATOM 4233 C C . ALA B 1 7 ? 20.406 -23.859 -30.578 1 34.69 7 ALA B C 1
ATOM 4235 O O . ALA B 1 7 ? 19.688 -22.891 -30.844 1 34.69 7 ALA B O 1
ATOM 4236 N N . GLU B 1 8 ? 19.953 -24.875 -31.125 1 36.97 8 GLU B N 1
ATOM 4237 C CA . GLU B 1 8 ? 18.609 -25.359 -31.375 1 36.97 8 GLU B CA 1
ATOM 4238 C C . GLU B 1 8 ? 17.625 -24.812 -30.344 1 36.97 8 GLU B C 1
ATOM 4240 O O . GLU B 1 8 ? 17.938 -24.75 -29.156 1 36.97 8 GLU B O 1
ATOM 4245 N N . ASP B 1 9 ? 16.75 -23.828 -30.594 1 41.03 9 ASP B N 1
ATOM 4246 C CA . ASP B 1 9 ? 15.625 -23.172 -29.953 1 41.03 9 ASP B CA 1
ATOM 4247 C C . ASP B 1 9 ? 14.828 -24.156 -29.094 1 41.03 9 ASP B C 1
ATOM 4249 O O . ASP B 1 9 ? 13.781 -24.641 -29.5 1 41.03 9 ASP B O 1
ATOM 4253 N N . LYS B 1 10 ? 15.461 -25.172 -28.641 1 45.56 10 LYS B N 1
ATOM 4254 C CA . LYS B 1 10 ? 14.648 -26.062 -27.812 1 45.56 10 LYS B CA 1
ATOM 4255 C C . LYS B 1 10 ? 13.891 -25.281 -26.75 1 45.56 10 LYS B C 1
ATOM 4257 O O . LYS B 1 10 ? 14.477 -24.453 -26.047 1 45.56 10 LYS B O 1
ATOM 4262 N N . PRO B 1 11 ? 12.594 -25.344 -26.906 1 57.94 11 PRO B N 1
ATOM 4263 C CA . PRO B 1 11 ? 11.805 -24.656 -25.875 1 57.94 11 PRO B CA 1
ATOM 4264 C C . PRO B 1 11 ? 12.227 -25.016 -24.453 1 57.94 11 PRO B C 1
ATOM 4266 O O . PRO B 1 11 ? 12.461 -26.188 -24.156 1 57.94 11 PRO B O 1
ATOM 4269 N N . VAL B 1 12 ? 12.789 -24.062 -23.766 1 64.69 12 VAL B N 1
ATOM 4270 C CA . VAL B 1 12 ? 13.219 -24.219 -22.391 1 64.69 12 VAL B CA 1
ATOM 4271 C C . VAL B 1 12 ? 12.125 -24.938 -21.594 1 64.69 12 VAL B C 1
ATOM 4273 O O . VAL B 1 12 ? 12.422 -25.75 -20.719 1 64.69 12 VAL B O 1
ATOM 4276 N N . PHE B 1 13 ? 10.898 -24.609 -22.109 1 71.5 13 PHE B N 1
ATOM 4277 C CA . PHE B 1 13 ? 9.82 -25.234 -21.344 1 71.5 13 PHE B CA 1
ATOM 4278 C C . PHE B 1 13 ? 8.875 -26 -22.266 1 71.5 13 PHE B C 1
ATOM 4280 O O . PHE B 1 13 ? 8.664 -25.609 -23.406 1 71.5 13 PHE B O 1
ATOM 4287 N N . GLU B 1 14 ? 8.383 -27.125 -21.844 1 69.12 14 GLU B N 1
ATOM 4288 C CA . GLU B 1 14 ? 7.441 -27.953 -22.594 1 69.12 14 GLU B CA 1
ATOM 4289 C C . GLU B 1 14 ? 6.117 -27.219 -22.812 1 69.12 14 GLU B C 1
ATOM 4291 O O . GLU B 1 14 ? 5.629 -26.516 -21.938 1 69.12 14 GLU B O 1
ATOM 4296 N N . PRO B 1 15 ? 5.613 -27.297 -24.047 1 73.19 15 PRO B N 1
ATOM 4297 C CA . PRO B 1 15 ? 4.309 -26.688 -24.312 1 73.19 15 PRO B CA 1
ATOM 4298 C C . PRO B 1 15 ? 3.178 -27.344 -23.516 1 73.19 15 PRO B C 1
ATOM 4300 O O . PRO B 1 15 ? 3.283 -28.516 -23.141 1 73.19 15 PRO B O 1
ATOM 4303 N N . TYR B 1 16 ? 2.17 -26.594 -23.312 1 78.44 16 TYR B N 1
ATOM 4304 C CA . TYR B 1 16 ? 1.02 -27.109 -22.578 1 78.44 16 TYR B CA 1
ATOM 4305 C C . TYR B 1 16 ? 0.197 -28.062 -23.438 1 78.44 16 TYR B C 1
ATOM 4307 O O . TYR B 1 16 ? 0.161 -27.922 -24.672 1 78.44 16 TYR B O 1
ATOM 4315 N N . GLN B 1 17 ? -0.372 -29 -22.766 1 77.44 17 GLN B N 1
ATOM 4316 C CA . GLN B 1 17 ? -1.353 -29.812 -23.469 1 77.44 17 GLN B CA 1
ATOM 4317 C C . GLN B 1 17 ? -2.598 -29.016 -23.812 1 77.44 17 GLN B C 1
ATOM 4319 O O . GLN B 1 17 ? -3.033 -28.172 -23.031 1 77.44 17 GLN B O 1
ATOM 4324 N N . GLU B 1 18 ? -3.059 -29.141 -24.969 1 80.19 18 GLU B N 1
ATOM 4325 C CA . GLU B 1 18 ? -4.254 -28.438 -25.391 1 80.19 18 GLU B CA 1
ATOM 4326 C C . GLU B 1 18 ? -5.508 -29.281 -25.188 1 80.19 18 GLU B C 1
ATOM 4328 O O . GLU B 1 18 ? -5.477 -30.5 -25.375 1 80.19 18 GLU B O 1
ATOM 4333 N N . ALA B 1 19 ? -6.508 -28.578 -24.844 1 83.75 19 ALA B N 1
ATOM 4334 C CA . ALA B 1 19 ? -7.773 -29.281 -24.672 1 83.75 19 ALA B CA 1
ATOM 4335 C C . ALA B 1 19 ? -8.391 -29.656 -26.016 1 83.75 19 ALA B C 1
ATOM 4337 O O . ALA B 1 19 ? -8.18 -28.969 -27.016 1 83.75 19 ALA B O 1
ATOM 4338 N N . PRO B 1 20 ? -9.109 -30.75 -26.016 1 84.25 20 PRO B N 1
ATOM 4339 C CA . PRO B 1 20 ? -9.836 -31.078 -27.25 1 84.25 20 PRO B CA 1
ATOM 4340 C C . PRO B 1 20 ? -10.828 -29.984 -27.656 1 84.25 20 PRO B C 1
ATOM 4342 O O . PRO B 1 20 ? -11.359 -29.281 -26.797 1 84.25 20 PRO B O 1
ATOM 4345 N N . LEU B 1 21 ? -11.117 -29.906 -28.922 1 86.19 21 LEU B N 1
ATOM 4346 C CA . LEU B 1 21 ? -11.945 -28.859 -29.5 1 86.19 21 LEU B CA 1
ATOM 4347 C C . LEU B 1 21 ? -13.344 -28.859 -28.891 1 86.19 21 LEU B C 1
ATOM 4349 O O . LEU B 1 21 ? -13.953 -27.812 -28.734 1 86.19 21 LEU B O 1
ATOM 4353 N N . TYR B 1 22 ? -13.773 -30.031 -28.641 1 87.62 22 TYR B N 1
ATOM 4354 C CA . TYR B 1 22 ? -15.141 -30.125 -28.141 1 87.62 22 TYR B CA 1
ATOM 4355 C C . TYR B 1 22 ? -15.273 -29.422 -26.781 1 87.62 22 TYR B C 1
ATOM 4357 O O . TYR B 1 22 ? -16.344 -28.906 -26.453 1 87.62 22 TYR B O 1
ATOM 4365 N N . VAL B 1 23 ? -14.234 -29.391 -26.062 1 86.69 23 VAL B N 1
ATOM 4366 C CA . VAL B 1 23 ? -14.25 -28.734 -24.766 1 86.69 23 VAL B CA 1
ATOM 4367 C C . VAL B 1 23 ? -14.477 -27.234 -24.969 1 86.69 23 VAL B C 1
ATOM 4369 O O . VAL B 1 23 ? -15.242 -26.609 -24.234 1 86.69 23 VAL B O 1
ATOM 4372 N N . TYR B 1 24 ? -13.898 -26.688 -25.953 1 87.19 24 TYR B N 1
ATOM 4373 C CA . TYR B 1 24 ? -14.062 -25.266 -26.266 1 87.19 24 TYR B CA 1
ATOM 4374 C C . TYR B 1 24 ? -15.477 -24.969 -26.734 1 87.19 24 TYR B C 1
ATOM 4376 O O . TYR B 1 24 ? -16.078 -23.969 -26.328 1 87.19 24 TYR B O 1
ATOM 4384 N N . VAL B 1 25 ? -15.906 -25.844 -27.547 1 86.25 25 VAL B N 1
ATOM 4385 C CA . VAL B 1 25 ? -17.25 -25.672 -28.094 1 86.25 25 VAL B CA 1
ATOM 4386 C C . VAL B 1 25 ? -18.281 -25.703 -26.953 1 86.25 25 VAL B C 1
ATOM 4388 O O . VAL B 1 25 ? -19.172 -24.859 -26.891 1 86.25 25 VAL B O 1
ATOM 4391 N N . LEU B 1 26 ? -18.109 -26.609 -26.141 1 85.31 26 LEU B N 1
ATOM 4392 C CA . LEU B 1 26 ? -19.047 -26.75 -25.031 1 85.31 26 LEU B CA 1
ATOM 4393 C C . LEU B 1 26 ? -18.938 -25.562 -24.078 1 85.31 26 LEU B C 1
ATOM 4395 O O . LEU B 1 26 ? -19.938 -25.141 -23.484 1 85.31 26 LEU B O 1
ATOM 4399 N N . THR B 1 27 ? -17.734 -25.109 -23.891 1 86.31 27 THR B N 1
ATOM 4400 C CA . THR B 1 27 ? -17.516 -23.969 -23.016 1 86.31 27 THR B CA 1
ATOM 4401 C C . THR B 1 27 ? -18.203 -22.719 -23.547 1 86.31 27 THR B C 1
ATOM 4403 O O . THR B 1 27 ? -18.906 -22.016 -22.828 1 86.31 27 THR B O 1
ATOM 4406 N N . TYR B 1 28 ? -18.047 -22.5 -24.797 1 84.44 28 TYR B N 1
ATOM 4407 C CA . TYR B 1 28 ? -18.672 -21.328 -25.422 1 84.44 28 TYR B CA 1
ATOM 4408 C C . TYR B 1 28 ? -20.188 -21.484 -25.438 1 84.44 28 TYR B C 1
ATOM 4410 O O . TYR B 1 28 ? -20.906 -20.5 -25.281 1 84.44 28 TYR B O 1
ATOM 4418 N N . MET B 1 29 ? -20.562 -22.656 -25.641 1 81.56 29 MET B N 1
ATOM 4419 C CA . MET B 1 29 ? -22 -22.922 -25.578 1 81.56 29 MET B CA 1
ATOM 4420 C C . MET B 1 29 ? -22.531 -22.656 -24.172 1 81.56 29 MET B C 1
ATOM 4422 O O . MET B 1 29 ? -23.625 -22.109 -24.016 1 81.56 29 MET B O 1
ATOM 4426 N N . GLY B 1 30 ? -21.781 -23.109 -23.312 1 80.62 30 GLY B N 1
ATOM 4427 C CA . GLY B 1 30 ? -22.172 -22.844 -21.938 1 80.62 30 GLY B CA 1
ATOM 4428 C C . GLY B 1 30 ? -22.312 -21.359 -21.625 1 80.62 30 GLY B C 1
ATOM 4429 O O . GLY B 1 30 ? -23.281 -20.953 -20.984 1 80.62 30 GLY B O 1
ATOM 4430 N N . TYR B 1 31 ? -21.375 -20.562 -22.031 1 79.88 31 TYR B N 1
ATOM 4431 C CA . TYR B 1 31 ? -21.453 -19.125 -21.859 1 79.88 31 TYR B CA 1
ATOM 4432 C C . TYR B 1 31 ? -22.656 -18.547 -22.609 1 79.88 31 TYR B C 1
ATOM 4434 O O . TYR B 1 31 ? -23.344 -17.656 -22.109 1 79.88 31 TYR B O 1
ATOM 4442 N N . GLY B 1 32 ? -22.797 -19.031 -23.781 1 77 32 GLY B N 1
ATOM 4443 C CA . GLY B 1 32 ? -23.938 -18.594 -24.562 1 77 32 GLY B CA 1
ATOM 4444 C C . GLY B 1 32 ? -25.266 -18.828 -23.859 1 77 32 GLY B C 1
ATOM 4445 O O . GLY B 1 32 ? -26.109 -17.938 -23.812 1 77 32 GLY B O 1
ATOM 4446 N N . ILE B 1 33 ? -25.391 -19.969 -23.344 1 78.25 33 ILE B N 1
ATOM 4447 C CA . ILE B 1 33 ? -26.594 -20.328 -22.609 1 78.25 33 ILE B CA 1
ATOM 4448 C C . ILE B 1 33 ? -26.734 -19.453 -21.375 1 78.25 33 ILE B C 1
ATOM 4450 O O . ILE B 1 33 ? -27.828 -18.969 -21.078 1 78.25 33 ILE B O 1
ATOM 4454 N N . GLY B 1 34 ? -25.672 -19.312 -20.719 1 76 34 GLY B N 1
ATOM 4455 C CA . GLY B 1 34 ? -25.688 -18.438 -19.547 1 76 34 GLY B CA 1
ATOM 4456 C C . GLY B 1 34 ? -26.094 -17.016 -19.875 1 76 34 GLY B C 1
ATOM 4457 O O . GLY B 1 34 ? -26.844 -16.391 -19.141 1 76 34 GLY B O 1
ATOM 4458 N N . ILE B 1 35 ? -25.516 -16.547 -20.922 1 73.56 35 ILE B N 1
ATOM 4459 C CA . ILE B 1 35 ? -25.797 -15.188 -21.359 1 73.56 35 ILE B CA 1
ATOM 4460 C C . ILE B 1 35 ? -27.281 -15.078 -21.75 1 73.56 35 ILE B C 1
ATOM 4462 O O . ILE B 1 35 ? -27.953 -14.109 -21.391 1 73.56 35 ILE B O 1
ATOM 4466 N N . LEU B 1 36 ? -27.703 -16.016 -22.453 1 70.31 36 LEU B N 1
ATOM 4467 C CA . LEU B 1 36 ? -29.094 -16.031 -22.875 1 70.31 36 LEU B CA 1
ATOM 4468 C C . LEU B 1 36 ? -30.031 -16.031 -21.656 1 70.31 36 LEU B C 1
ATOM 4470 O O . LEU B 1 36 ? -31.016 -15.297 -21.625 1 70.31 36 LEU B O 1
ATOM 4474 N N . PHE B 1 37 ? -29.672 -16.812 -20.766 1 74 37 PHE B N 1
ATOM 4475 C CA . PHE B 1 37 ? -30.484 -16.875 -19.547 1 74 37 PHE B CA 1
ATOM 4476 C C . PHE B 1 37 ? -30.359 -15.57 -18.766 1 74 37 PHE B C 1
ATOM 4478 O O . PHE B 1 37 ? -31.312 -15.148 -18.109 1 74 37 PHE B O 1
ATOM 4485 N N . GLY B 1 38 ? -29.203 -15.039 -18.812 1 68.88 38 GLY B N 1
ATOM 4486 C CA . GLY B 1 38 ? -29.016 -13.758 -18.156 1 68.88 38 GLY B CA 1
ATOM 4487 C C . GLY B 1 38 ? -29.875 -12.656 -18.734 1 68.88 38 GLY B C 1
ATOM 4488 O O . GLY B 1 38 ? -30.5 -11.891 -18 1 68.88 38 GLY B O 1
ATOM 4489 N N . TYR B 1 39 ? -29.891 -12.641 -20.031 1 68.75 39 TYR B N 1
ATOM 4490 C CA . TYR B 1 39 ? -30.734 -11.664 -20.703 1 68.75 39 TYR B CA 1
ATOM 4491 C C . TYR B 1 39 ? -32.219 -11.93 -20.438 1 68.75 39 TYR B C 1
ATOM 4493 O O . TYR B 1 39 ? -33 -11 -20.25 1 68.75 39 TYR B O 1
ATOM 4501 N N . LEU B 1 40 ? -32.531 -13.125 -20.438 1 67.12 40 LEU B N 1
ATOM 4502 C CA . LEU B 1 40 ? -33.906 -13.5 -20.125 1 67.12 40 LEU B CA 1
ATOM 4503 C C . LEU B 1 40 ? -34.25 -13.062 -18.703 1 67.12 40 LEU B C 1
ATOM 4505 O O . LEU B 1 40 ? -35.344 -12.539 -18.484 1 67.12 40 LEU B O 1
ATOM 4509 N N . ARG B 1 41 ? -33.375 -13.25 -17.906 1 69.81 41 ARG B N 1
ATOM 4510 C CA . ARG B 1 41 ? -33.594 -12.867 -16.516 1 69.81 41 ARG B CA 1
ATOM 4511 C C . ARG B 1 41 ? -33.719 -11.352 -16.375 1 69.81 41 ARG B C 1
ATOM 4513 O O . ARG B 1 41 ? -34.562 -10.852 -15.633 1 69.81 41 ARG B O 1
ATOM 4520 N N . ASP B 1 42 ? -32.844 -10.719 -17.016 1 65.44 42 ASP B N 1
ATOM 4521 C CA . ASP B 1 42 ? -32.906 -9.258 -17.016 1 65.44 42 ASP B CA 1
ATOM 4522 C C . ASP B 1 42 ? -34.219 -8.758 -17.562 1 65.44 42 ASP B C 1
ATOM 4524 O O . ASP B 1 42 ? -34.812 -7.797 -17.047 1 65.44 42 ASP B O 1
ATOM 4528 N N . PHE B 1 43 ? -34.688 -9.43 -18.625 1 62.16 43 PHE B N 1
ATOM 4529 C CA . PHE B 1 43 ? -35.969 -9.117 -19.234 1 62.16 43 PHE B CA 1
ATOM 4530 C C . PHE B 1 43 ? -37.125 -9.352 -18.25 1 62.16 43 PHE B C 1
ATOM 4532 O O . PHE B 1 43 ? -38 -8.5 -18.078 1 62.16 43 PHE B O 1
ATOM 4539 N N . MET B 1 44 ? -37.031 -10.391 -17.594 1 63 44 MET B N 1
ATOM 4540 C CA . MET B 1 44 ? -38.062 -10.719 -16.625 1 63 44 MET B CA 1
ATOM 4541 C C . MET B 1 44 ? -38.031 -9.75 -15.445 1 63 44 MET B C 1
ATOM 4543 O O . MET B 1 44 ? -39.062 -9.375 -14.914 1 63 44 MET B O 1
ATOM 4547 N N . ARG B 1 45 ? -36.812 -9.344 -15.07 1 63.16 45 ARG B N 1
ATOM 4548 C CA . ARG B 1 45 ? -36.656 -8.375 -13.984 1 63.16 45 ARG B CA 1
ATOM 4549 C C . ARG B 1 45 ? -37.219 -7.016 -14.367 1 63.16 45 ARG B C 1
ATOM 4551 O O . ARG B 1 45 ? -37.906 -6.371 -13.562 1 63.16 45 ARG B O 1
ATOM 4558 N N . ASN B 1 46 ? -37 -6.699 -15.547 1 60.34 46 ASN B N 1
ATOM 4559 C CA . ASN B 1 46 ? -37.5 -5.418 -16.031 1 60.34 46 ASN B CA 1
ATOM 4560 C C . ASN B 1 46 ? -39 -5.418 -16.156 1 60.34 46 ASN B C 1
ATOM 4562 O O . ASN B 1 46 ? -39.656 -4.375 -16.016 1 60.34 46 ASN B O 1
ATOM 4566 N N . TRP B 1 47 ? -39.594 -6.625 -16.375 1 58.53 47 TRP B N 1
ATOM 4567 C CA . TRP B 1 47 ? -41.031 -6.703 -16.562 1 58.53 47 TRP B CA 1
ATOM 4568 C C . TRP B 1 47 ? -41.719 -7.09 -15.266 1 58.53 47 TRP B C 1
ATOM 4570 O O . TRP B 1 47 ? -42.938 -7.375 -15.25 1 58.53 47 TRP B O 1
ATOM 4580 N N . GLY B 1 48 ? -41.062 -6.98 -14.086 1 54.53 48 GLY B N 1
ATOM 4581 C CA . GLY B 1 48 ? -41.625 -7.137 -12.758 1 54.53 48 GLY B CA 1
ATOM 4582 C C . GLY B 1 48 ? -42.031 -8.562 -12.438 1 54.53 48 GLY B C 1
ATOM 4583 O O . GLY B 1 48 ? -42.781 -8.812 -11.484 1 54.53 48 GLY B O 1
ATOM 4584 N N . ILE B 1 49 ? -42.031 -9.406 -13.25 1 52.44 49 ILE B N 1
ATOM 4585 C CA . ILE B 1 49 ? -42.5 -10.773 -13.047 1 52.44 49 ILE B CA 1
ATOM 4586 C C . ILE B 1 49 ? -41.625 -11.484 -12.031 1 52.44 49 ILE B C 1
ATOM 4588 O O . ILE B 1 49 ? -42.125 -12.227 -11.18 1 52.44 49 ILE B O 1
ATOM 4592 N N . GLU B 1 50 ? -40.438 -11.586 -12.219 1 47.94 50 GLU B N 1
ATOM 4593 C CA . GLU B 1 50 ? -39.562 -12.234 -11.242 1 47.94 50 GLU B CA 1
ATOM 4594 C C . GLU B 1 50 ? -39.188 -11.273 -10.109 1 47.94 50 GLU B C 1
ATOM 4596 O O . GLU B 1 50 ? -38.781 -10.141 -10.367 1 47.94 50 GLU B O 1
ATOM 4601 N N . LYS B 1 51 ? -40.062 -11.305 -8.977 1 43.81 51 LYS B N 1
ATOM 4602 C CA . LYS B 1 51 ? -39.625 -10.617 -7.758 1 43.81 51 LYS B CA 1
ATOM 4603 C C . LYS B 1 51 ? -38.156 -10.859 -7.473 1 43.81 51 LYS B C 1
ATOM 4605 O O . LYS B 1 51 ? -37.812 -11.797 -6.75 1 43.81 51 LYS B O 1
ATOM 4610 N N . CYS B 1 52 ? -37.5 -11.25 -8.328 1 40.59 52 CYS B N 1
ATOM 4611 C CA . CYS B 1 52 ? -36.156 -11.781 -8.086 1 40.59 52 CYS B CA 1
ATOM 4612 C C . CYS B 1 52 ? -35.375 -10.883 -7.141 1 40.59 52 CYS B C 1
ATOM 4614 O O . CYS B 1 52 ? -35.125 -9.719 -7.449 1 40.59 52 CYS B O 1
ATOM 4616 N N . ASN B 1 53 ? -35.594 -11.117 -5.938 1 38.06 53 ASN B N 1
ATOM 4617 C CA . ASN B 1 53 ? -34.625 -10.727 -4.906 1 38.06 53 ASN B CA 1
ATOM 4618 C C . ASN B 1 53 ? -33.188 -10.789 -5.414 1 38.06 53 ASN B C 1
ATOM 4620 O O . ASN B 1 53 ? -32.25 -10.711 -4.629 1 38.06 53 ASN B O 1
ATOM 4624 N N . ALA B 1 54 ? -33.062 -11.406 -6.496 1 38.31 54 ALA B N 1
ATOM 4625 C CA . ALA B 1 54 ? -31.688 -11.484 -6.988 1 38.31 54 ALA B CA 1
ATOM 4626 C C . ALA B 1 54 ? -31.062 -10.094 -7.082 1 38.31 54 ALA B C 1
ATOM 4628 O O . ALA B 1 54 ? -31.75 -9.086 -6.926 1 38.31 54 ALA B O 1
ATOM 4629 N N . ALA B 1 55 ? -29.859 -10 -7.961 1 40.72 55 ALA B N 1
ATOM 4630 C CA . ALA B 1 55 ? -28.875 -8.93 -7.98 1 40.72 55 ALA B CA 1
ATOM 4631 C C . ALA B 1 55 ? -29.453 -7.652 -8.578 1 40.72 55 ALA B C 1
ATOM 4633 O O . ALA B 1 55 ? -29.312 -7.398 -9.773 1 40.72 55 ALA B O 1
ATOM 4634 N N . VAL B 1 56 ? -30.75 -7.422 -8.352 1 37.34 56 VAL B N 1
ATOM 4635 C CA . VAL B 1 56 ? -31.062 -6.074 -8.82 1 37.34 56 VAL B CA 1
ATOM 4636 C C . VAL B 1 56 ? -30.062 -5.078 -8.227 1 37.34 56 VAL B C 1
ATOM 4638 O O . VAL B 1 56 ? -29.797 -5.098 -7.023 1 37.34 56 VAL B O 1
ATOM 4641 N N . GLU B 1 57 ? -29.25 -4.68 -9.039 1 39.56 57 GLU B N 1
ATOM 4642 C CA . GLU B 1 57 ? -28.562 -3.492 -8.547 1 39.56 57 GLU B CA 1
ATOM 4643 C C . GLU B 1 57 ? -29.5 -2.609 -7.727 1 39.56 57 GLU B C 1
ATOM 4645 O O . GLU B 1 57 ? -30.641 -2.359 -8.133 1 39.56 57 GLU B O 1
ATOM 4650 N N . ARG B 1 58 ? -29.391 -2.668 -6.559 1 39.94 58 ARG B N 1
ATOM 4651 C CA . ARG B 1 58 ? -30.203 -1.734 -5.789 1 39.94 58 ARG B CA 1
ATOM 4652 C C . ARG B 1 58 ? -30.375 -0.412 -6.531 1 39.94 58 ARG B C 1
ATOM 4654 O O . ARG B 1 58 ? -29.5 -0.017 -7.305 1 39.94 58 ARG B O 1
ATOM 4661 N N . GLU B 1 59 ? -31.641 0.021 -6.621 1 38.66 59 GLU B N 1
ATOM 4662 C CA . GLU B 1 59 ? -31.922 1.303 -7.262 1 38.66 59 GLU B CA 1
ATOM 4663 C C . GLU B 1 59 ? -30.781 2.293 -7.043 1 38.66 59 GLU B C 1
ATOM 4665 O O . GLU B 1 59 ? -30.469 3.092 -7.93 1 38.66 59 GLU B O 1
ATOM 4670 N N . GLU B 1 60 ? -30.219 2.139 -5.93 1 37 60 GLU B N 1
ATOM 4671 C CA . GLU B 1 60 ? -29.203 3.102 -5.531 1 37 60 GLU B CA 1
ATOM 4672 C C . GLU B 1 60 ? -27.875 2.844 -6.262 1 37 60 GLU B C 1
ATOM 4674 O O . GLU B 1 60 ? -27 3.703 -6.281 1 37 60 GLU B O 1
ATOM 4679 N N . GLN B 1 61 ? -27.766 1.61 -6.703 1 38.72 61 GLN B N 1
ATOM 4680 C CA . GLN B 1 61 ? -26.516 1.26 -7.379 1 38.72 61 GLN B CA 1
ATOM 4681 C C . GLN B 1 61 ? -26.625 1.5 -8.883 1 38.72 61 GLN B C 1
ATOM 4683 O O . GLN B 1 61 ? -25.609 1.445 -9.594 1 38.72 61 GLN B O 1
ATOM 4688 N N . LYS B 1 62 ? -27.75 1.679 -9.398 1 41.19 62 LYS B N 1
ATOM 4689 C CA . LYS B 1 62 ? -27.984 1.906 -10.82 1 41.19 62 LYS B CA 1
ATOM 4690 C C . LYS B 1 62 ? -27.219 3.137 -11.305 1 41.19 62 LYS B C 1
ATOM 4692 O O . LYS B 1 62 ? -26.984 3.295 -12.508 1 41.19 62 LYS B O 1
ATOM 4697 N N . ASP B 1 63 ? -27.078 3.979 -10.477 1 35.66 63 ASP B N 1
ATOM 4698 C CA . ASP B 1 63 ? -26.484 5.254 -10.875 1 35.66 63 ASP B CA 1
ATOM 4699 C C . ASP B 1 63 ? -25 5.105 -11.148 1 35.66 63 ASP B C 1
ATOM 4701 O O . ASP B 1 63 ? -24.312 6.086 -11.477 1 35.66 63 ASP B O 1
ATOM 4705 N N . PHE B 1 64 ? -24.438 3.99 -10.883 1 34 64 PHE B N 1
ATOM 4706 C CA . PHE B 1 64 ? -23.016 3.869 -11.195 1 34 64 PHE B CA 1
ATOM 4707 C C . PHE B 1 64 ? -22.828 3.221 -12.562 1 34 64 PHE B C 1
ATOM 4709 O O . PHE B 1 64 ? -23.266 2.096 -12.789 1 34 64 PHE B O 1
ATOM 4716 N N . VAL B 1 65 ? -22.75 3.893 -13.75 1 33.91 65 VAL B N 1
ATOM 4717 C CA . VAL B 1 65 ? -22.781 3.539 -15.164 1 33.91 65 VAL B CA 1
ATOM 4718 C C . VAL B 1 65 ? -21.594 2.631 -15.492 1 33.91 65 VAL B C 1
ATOM 4720 O O . VAL B 1 65 ? -20.438 3.006 -15.281 1 33.91 65 VAL B O 1
ATOM 4723 N N . PRO B 1 66 ? -21.656 1.333 -15.891 1 35.84 66 PRO B N 1
ATOM 4724 C CA . PRO B 1 66 ? -20.594 0.427 -16.359 1 35.84 66 PRO B CA 1
ATOM 4725 C C . PRO B 1 66 ? -20.234 0.647 -17.828 1 35.84 66 PRO B C 1
ATOM 4727 O O . PRO B 1 66 ? -21.094 0.523 -18.703 1 35.84 66 PRO B O 1
ATOM 4730 N N . LEU B 1 67 ? -19.609 1.509 -18.438 1 31.7 67 LEU B N 1
ATOM 4731 C CA . LEU B 1 67 ? -19.406 1.592 -19.891 1 31.7 67 LEU B CA 1
ATOM 4732 C C . LEU B 1 67 ? -19.188 0.206 -20.484 1 31.7 67 LEU B C 1
ATOM 4734 O O . LEU B 1 67 ? -19.844 -0.16 -21.453 1 31.7 67 LEU B O 1
ATOM 4738 N N . TYR B 1 68 ? -17.844 -0.181 -20.844 1 37.31 68 TYR B N 1
ATOM 4739 C CA . TYR B 1 68 ? -17.375 -1.512 -21.234 1 37.31 68 TYR B CA 1
ATOM 4740 C C . TYR B 1 68 ? -17.984 -2.578 -20.328 1 37.31 68 TYR B C 1
ATOM 4742 O O . TYR B 1 68 ? -17.672 -3.764 -20.453 1 37.31 68 TYR B O 1
ATOM 4750 N N . GLN B 1 69 ? -18.891 -2.107 -19.5 1 45.12 69 GLN B N 1
ATOM 4751 C CA . GLN B 1 69 ? -19.609 -2.16 -18.234 1 45.12 69 GLN B CA 1
ATOM 4752 C C . GLN B 1 69 ? -20.859 -3.008 -18.344 1 45.12 69 GLN B C 1
ATOM 4754 O O . GLN B 1 69 ? -21.219 -3.729 -17.422 1 45.12 69 GLN B O 1
ATOM 4759 N N . ASP B 1 70 ? -21.297 -2.891 -19.656 1 48.31 70 ASP B N 1
ATOM 4760 C CA . ASP B 1 70 ? -22.578 -3.582 -19.703 1 48.31 70 ASP B CA 1
ATOM 4761 C C . ASP B 1 70 ? -22.391 -5.094 -19.562 1 48.31 70 ASP B C 1
ATOM 4763 O O . ASP B 1 70 ? -23.094 -5.742 -18.797 1 48.31 70 ASP B O 1
ATOM 4767 N N . PHE B 1 71 ? -21.406 -5.469 -20.625 1 53.47 71 PHE B N 1
ATOM 4768 C CA . PHE B 1 71 ? -21.203 -6.91 -20.547 1 53.47 71 PHE B CA 1
ATOM 4769 C C . PHE B 1 71 ? -20.547 -7.289 -19.219 1 53.47 71 PHE B C 1
ATOM 4771 O O . PHE B 1 71 ? -20.922 -8.289 -18.609 1 53.47 71 PHE B O 1
ATOM 4778 N N . GLU B 1 72 ? -19.672 -6.441 -18.969 1 57.97 72 GLU B N 1
ATOM 4779 C CA . GLU B 1 72 ? -19.016 -6.719 -17.688 1 57.97 72 GLU B CA 1
ATOM 4780 C C . GLU B 1 72 ? -20 -6.641 -16.531 1 57.97 72 GLU B C 1
ATOM 4782 O O . GLU B 1 72 ? -19.938 -7.445 -15.594 1 57.97 72 GLU B O 1
ATOM 4787 N N . SER B 1 73 ? -20.797 -5.672 -16.812 1 58 73 SER B N 1
ATOM 4788 C CA . SER B 1 73 ? -21.844 -5.555 -15.797 1 58 73 SER B CA 1
ATOM 4789 C C . SER B 1 73 ? -22.797 -6.742 -15.859 1 58 73 SER B C 1
ATOM 4791 O O . SER B 1 73 ? -23.219 -7.258 -14.82 1 58 73 SER B O 1
ATOM 4793 N N . PHE B 1 74 ? -23.078 -7.109 -17.141 1 60.03 74 PHE B N 1
ATOM 4794 C CA . PHE B 1 74 ? -23.922 -8.281 -17.328 1 60.03 74 PHE B CA 1
ATOM 4795 C C . PHE B 1 74 ? -23.25 -9.531 -16.766 1 60.03 74 PHE B C 1
ATOM 4797 O O . PHE B 1 74 ? -23.891 -10.305 -16.047 1 60.03 74 PHE B O 1
ATOM 4804 N N . TYR B 1 75 ? -22.016 -9.594 -17.031 1 66.12 75 TYR B N 1
ATOM 4805 C CA . TYR B 1 75 ? -21.25 -10.742 -16.578 1 66.12 75 TYR B CA 1
ATOM 4806 C C . TYR B 1 75 ? -21.172 -10.781 -15.055 1 66.12 75 TYR B C 1
ATOM 4808 O O . TYR B 1 75 ? -21.359 -11.836 -14.438 1 66.12 75 TYR B O 1
ATOM 4816 N N . LYS B 1 76 ? -21 -9.688 -14.562 1 65.44 76 LYS B N 1
ATOM 4817 C CA . LYS B 1 76 ? -20.859 -9.609 -13.109 1 65.44 76 LYS B CA 1
ATOM 4818 C C . LYS B 1 76 ? -22.172 -9.953 -12.414 1 65.44 76 LYS B C 1
ATOM 4820 O O . LYS B 1 76 ? -22.188 -10.734 -11.461 1 65.44 76 LYS B O 1
ATOM 4825 N N . ARG B 1 77 ? -23.188 -9.477 -13 1 64.94 77 ARG B N 1
ATOM 4826 C CA . ARG B 1 77 ? -24.5 -9.641 -12.367 1 64.94 77 ARG B CA 1
ATOM 4827 C C . ARG B 1 77 ? -25 -11.07 -12.516 1 64.94 77 ARG B C 1
ATOM 4829 O O . ARG B 1 77 ? -25.625 -11.609 -11.602 1 64.94 77 ARG B O 1
ATOM 4836 N N . ASN B 1 78 ? -24.562 -11.609 -13.609 1 66.88 78 ASN B N 1
ATOM 4837 C CA . ASN B 1 78 ? -25.25 -12.859 -13.906 1 66.88 78 ASN B CA 1
ATOM 4838 C C . ASN B 1 78 ? -24.328 -14.062 -13.727 1 66.88 78 ASN B C 1
ATOM 4840 O O . ASN B 1 78 ? -24.797 -15.188 -13.562 1 66.88 78 ASN B O 1
ATOM 4844 N N . LEU B 1 79 ? -23.156 -13.805 -13.781 1 73.38 79 LEU B N 1
ATOM 4845 C CA . LEU B 1 79 ? -22.266 -14.953 -13.703 1 73.38 79 LEU B CA 1
ATOM 4846 C C . LEU B 1 79 ? -21.391 -14.867 -12.461 1 73.38 79 LEU B C 1
ATOM 4848 O O . LEU B 1 79 ? -21.312 -15.82 -11.68 1 73.38 79 LEU B O 1
ATOM 4852 N N . TYR B 1 80 ? -20.859 -13.773 -12.219 1 74.38 80 TYR B N 1
ATOM 4853 C CA . TYR B 1 80 ? -19.953 -13.602 -11.086 1 74.38 80 TYR B CA 1
ATOM 4854 C C . TYR B 1 80 ? -20.688 -13.766 -9.766 1 74.38 80 TYR B C 1
ATOM 4856 O O . TYR B 1 80 ? -20.188 -14.414 -8.844 1 74.38 80 TYR B O 1
ATOM 4864 N N . MET B 1 81 ? -21.844 -13.211 -9.703 1 75.88 81 MET B N 1
ATOM 4865 C CA . MET B 1 81 ? -22.594 -13.234 -8.445 1 75.88 81 MET B CA 1
ATOM 4866 C C . MET B 1 81 ? -22.969 -14.656 -8.062 1 75.88 81 MET B C 1
ATOM 4868 O O . MET B 1 81 ? -23.062 -14.984 -6.875 1 75.88 81 MET B O 1
ATOM 4872 N N . ARG B 1 82 ? -23.047 -15.492 -8.992 1 77.06 82 ARG B N 1
ATOM 4873 C CA . ARG B 1 82 ? -23.484 -16.859 -8.734 1 77.06 82 ARG B CA 1
ATOM 4874 C C . ARG B 1 82 ? -22.359 -17.688 -8.133 1 77.06 82 ARG B C 1
ATOM 4876 O O . ARG B 1 82 ? -22.609 -18.688 -7.461 1 77.06 82 ARG B O 1
ATOM 4883 N N . ILE B 1 83 ? -21.219 -17.234 -8.375 1 81.19 83 ILE B N 1
ATOM 4884 C CA . ILE B 1 83 ? -20.094 -18.047 -7.902 1 81.19 83 ILE B CA 1
ATOM 4885 C C . ILE B 1 83 ? -19.281 -17.25 -6.891 1 81.19 83 ILE B C 1
ATOM 4887 O O . ILE B 1 83 ? -18.172 -17.641 -6.527 1 81.19 83 ILE B O 1
ATOM 4891 N N . ARG B 1 84 ? -19.781 -16.219 -6.367 1 82 84 ARG B N 1
ATOM 4892 C CA . ARG B 1 84 ? -19.062 -15.289 -5.496 1 82 84 ARG B CA 1
ATOM 4893 C C . ARG B 1 84 ? -18.719 -15.953 -4.168 1 82 84 ARG B C 1
ATOM 4895 O O . ARG B 1 84 ? -17.781 -15.539 -3.49 1 82 84 ARG B O 1
ATOM 4902 N N . ASP B 1 85 ? -19.422 -16.906 -3.812 1 85.25 85 ASP B N 1
ATOM 4903 C CA . ASP B 1 85 ? -19.203 -17.594 -2.539 1 85.25 85 ASP B CA 1
ATOM 4904 C C . ASP B 1 85 ? -17.906 -18.375 -2.559 1 85.25 85 ASP B C 1
ATOM 4906 O O . ASP B 1 85 ? -17.406 -18.797 -1.508 1 85.25 85 ASP B O 1
ATOM 4910 N N . SER B 1 86 ? -17.344 -18.562 -3.762 1 85.31 86 SER B N 1
ATOM 4911 C CA . SER B 1 86 ? -16.094 -19.297 -3.887 1 85.31 86 SER B CA 1
ATOM 4912 C C . SER B 1 86 ? -14.898 -18.438 -3.508 1 85.31 86 SER B C 1
ATOM 4914 O O . SER B 1 86 ? -13.781 -18.953 -3.365 1 85.31 86 SER B O 1
ATOM 4916 N N . TRP B 1 87 ? -15.172 -17.203 -3.246 1 84.75 87 TRP B N 1
ATOM 4917 C CA . TRP B 1 87 ? -14.07 -16.297 -2.949 1 84.75 87 TRP B CA 1
ATOM 4918 C C . TRP B 1 87 ? -14.273 -15.617 -1.6 1 84.75 87 TRP B C 1
ATOM 4920 O O . TRP B 1 87 ? -15.32 -15.781 -0.966 1 84.75 87 TRP B O 1
ATOM 4930 N N . SER B 1 88 ? -13.281 -14.945 -1.117 1 82.06 88 SER B N 1
ATOM 4931 C CA . SER B 1 88 ? -13.32 -14.094 0.065 1 82.06 88 SER B CA 1
ATOM 4932 C C . SER B 1 88 ? -13.688 -14.891 1.312 1 82.06 88 SER B C 1
ATOM 4934 O O . SER B 1 88 ? -14.594 -14.5 2.055 1 82.06 88 SER B O 1
ATOM 4936 N N . HIS B 1 89 ? -13.086 -15.992 1.466 1 88.44 89 HIS B N 1
ATOM 4937 C CA . HIS B 1 89 ? -13.273 -16.781 2.684 1 88.44 89 HIS B CA 1
ATOM 4938 C C . HIS B 1 89 ? -12.648 -16.078 3.887 1 88.44 89 HIS B C 1
ATOM 4940 O O . HIS B 1 89 ? -11.617 -15.414 3.756 1 88.44 89 HIS B O 1
ATOM 4946 N N . THR B 1 90 ? -13.328 -16.234 4.961 1 91.06 90 THR B N 1
ATOM 4947 C CA . THR B 1 90 ? -12.766 -15.711 6.199 1 91.06 90 THR B CA 1
ATOM 4948 C C . THR B 1 90 ? -12.016 -16.797 6.957 1 91.06 90 THR B C 1
ATOM 4950 O O . THR B 1 90 ? -12.609 -17.812 7.355 1 91.06 90 THR B O 1
ATOM 4953 N N . VAL B 1 91 ? -10.773 -16.578 7.105 1 93.88 91 VAL B N 1
ATOM 4954 C CA . VAL B 1 91 ? -9.898 -17.547 7.75 1 93.88 91 VAL B CA 1
ATOM 4955 C C . VAL B 1 91 ? -9.688 -17.172 9.211 1 93.88 91 VAL B C 1
ATOM 4957 O O . VAL B 1 91 ? -9.539 -15.984 9.539 1 93.88 91 VAL B O 1
ATOM 4960 N N . CYS B 1 92 ? -9.633 -18.109 10.148 1 94.12 92 CYS B N 1
ATOM 4961 C CA . CYS B 1 92 ? -9.469 -17.797 11.562 1 94.12 92 CYS B CA 1
ATOM 4962 C C . CYS B 1 92 ? -8.25 -18.5 12.141 1 94.12 92 CYS B C 1
ATOM 4964 O O . CYS B 1 92 ? -8.242 -18.875 13.312 1 94.12 92 CYS B O 1
ATOM 4966 N N . SER B 1 93 ? -7.297 -18.781 11.305 1 93.88 93 SER B N 1
ATOM 4967 C CA . SER B 1 93 ? -6.016 -19.359 11.695 1 93.88 93 SER B CA 1
ATOM 4968 C C . SER B 1 93 ? -4.879 -18.812 10.836 1 93.88 93 SER B C 1
ATOM 4970 O O . SER B 1 93 ? -5.121 -18.062 9.883 1 93.88 93 SER B O 1
ATOM 4972 N N . ALA B 1 94 ? -3.617 -19.109 11.219 1 94.12 94 ALA B N 1
ATOM 4973 C CA . ALA B 1 94 ? -2.475 -18.797 10.367 1 94.12 94 ALA B CA 1
ATOM 4974 C C . ALA B 1 94 ? -2.514 -19.594 9.07 1 94.12 94 ALA B C 1
ATOM 4976 O O . ALA B 1 94 ? -3.176 -20.625 8.992 1 94.12 94 ALA B O 1
ATOM 4977 N N . PRO B 1 95 ? -1.916 -19.062 8.039 1 94.06 95 PRO B N 1
ATOM 4978 C CA . PRO B 1 95 ? -1.933 -19.766 6.762 1 94.06 95 PRO B CA 1
ATOM 4979 C C . PRO B 1 95 ? -0.979 -20.953 6.734 1 94.06 95 PRO B C 1
ATOM 4981 O O . PRO B 1 95 ? -0.124 -21.047 5.852 1 94.06 95 PRO B O 1
ATOM 4984 N N . GLU B 1 96 ? -1.172 -21.875 7.578 1 95.31 96 GLU B N 1
ATOM 4985 C CA . GLU B 1 96 ? -0.415 -23.125 7.691 1 95.31 96 GLU B CA 1
ATOM 4986 C C . GLU B 1 96 ? -1.009 -24.203 6.801 1 95.31 96 GLU B C 1
ATOM 4988 O O . GLU B 1 96 ? -2.035 -24 6.152 1 95.31 96 GLU B O 1
ATOM 4993 N N . PRO B 1 97 ? -0.281 -25.359 6.684 1 95.88 97 PRO B N 1
ATOM 4994 C CA . PRO B 1 97 ? -0.793 -26.406 5.805 1 95.88 97 PRO B CA 1
ATOM 4995 C C . PRO B 1 97 ? -2.217 -26.828 6.16 1 95.88 97 PRO B C 1
ATOM 4997 O O . PRO B 1 97 ? -2.979 -27.25 5.281 1 95.88 97 PRO B O 1
ATOM 5000 N N . TYR B 1 98 ? -2.506 -26.766 7.418 1 96.56 98 TYR B N 1
ATOM 5001 C CA . TYR B 1 98 ? -3.889 -26.875 7.867 1 96.56 98 TYR B CA 1
ATOM 5002 C C . TYR B 1 98 ? -4.41 -25.531 8.359 1 96.56 98 TYR B C 1
ATOM 5004 O O . TYR B 1 98 ? -3.715 -24.812 9.078 1 96.56 98 TYR B O 1
ATOM 5012 N N . MET B 1 99 ? -5.598 -25.203 7.852 1 95.44 99 MET B N 1
ATOM 5013 C CA . MET B 1 99 ? -6.164 -23.922 8.281 1 95.44 99 MET B CA 1
ATOM 5014 C C . MET B 1 99 ? -7.641 -24.078 8.625 1 95.44 99 MET B C 1
ATOM 5016 O O . MET B 1 99 ? -8.234 -25.125 8.383 1 95.44 99 MET B O 1
ATOM 5020 N N . ASN B 1 100 ? -8.18 -23.094 9.266 1 96.31 100 ASN B N 1
ATOM 5021 C CA . ASN B 1 100 ? -9.586 -23.047 9.664 1 96.31 100 ASN B CA 1
ATOM 5022 C C . ASN B 1 100 ? -10.312 -21.875 9.008 1 96.31 100 ASN B C 1
ATOM 5024 O O . ASN B 1 100 ? -9.773 -20.766 8.93 1 96.31 100 ASN B O 1
ATOM 5028 N N . VAL B 1 101 ? -11.492 -22.156 8.5 1 95.12 101 VAL B N 1
ATOM 5029 C CA . VAL B 1 101 ? -12.273 -21.156 7.797 1 95.12 101 VAL B CA 1
ATOM 5030 C C . VAL B 1 101 ? -13.656 -21.031 8.445 1 95.12 101 VAL B C 1
ATOM 5032 O O . VAL B 1 101 ? -14.258 -22.031 8.828 1 95.12 101 VAL B O 1
ATOM 5035 N N . MET B 1 102 ? -14.094 -19.812 8.523 1 94.44 102 MET B N 1
ATOM 5036 C CA . MET B 1 102 ? -15.438 -19.578 9.031 1 94.44 102 MET B CA 1
ATOM 5037 C C . MET B 1 102 ? -16.484 -19.891 7.969 1 94.44 102 MET B C 1
ATOM 5039 O O . MET B 1 102 ? -16.359 -19.438 6.824 1 94.44 102 MET B O 1
ATOM 5043 N N . GLU B 1 103 ? -17.484 -20.516 8.414 1 93.31 103 GLU B N 1
ATOM 5044 C CA . GLU B 1 103 ? -18.578 -20.828 7.484 1 93.31 103 GLU B CA 1
ATOM 5045 C C . GLU B 1 103 ? -19.422 -19.609 7.195 1 93.31 103 GLU B C 1
ATOM 5047 O O . GLU B 1 103 ? -19.75 -18.828 8.102 1 93.31 103 GLU B O 1
ATOM 5052 N N . LYS B 1 104 ? -19.656 -19.422 5.965 1 90.31 104 LYS B N 1
ATOM 5053 C CA . LYS B 1 104 ? -20.547 -18.328 5.57 1 90.31 104 LYS B CA 1
ATOM 5054 C C . LYS B 1 104 ? -21.672 -18.844 4.684 1 90.31 104 LYS B C 1
ATOM 5056 O O . LYS B 1 104 ? -21.5 -19.812 3.949 1 90.31 104 LYS B O 1
ATOM 5061 N N . VAL B 1 105 ? -22.828 -18.203 4.816 1 90.44 105 VAL B N 1
ATOM 5062 C CA . VAL B 1 105 ? -24.016 -18.562 4.035 1 90.44 105 VAL B CA 1
ATOM 5063 C C . VAL B 1 105 ? -24.641 -17.312 3.451 1 90.44 105 VAL B C 1
ATOM 5065 O O . VAL B 1 105 ? -24.344 -16.188 3.889 1 90.44 105 VAL B O 1
ATOM 5068 N N . THR B 1 106 ? -25.266 -17.438 2.363 1 87.69 106 THR B N 1
ATOM 5069 C CA . THR B 1 106 ? -25.984 -16.328 1.736 1 87.69 106 THR B CA 1
ATOM 5070 C C . THR B 1 106 ? -27.469 -16.609 1.669 1 87.69 106 THR B C 1
ATOM 5072 O O . THR B 1 106 ? -27.891 -17.734 1.388 1 87.69 106 THR B O 1
ATOM 5075 N N . ASP B 1 107 ? -28.25 -15.586 2.027 1 83.31 107 ASP B N 1
ATOM 5076 C CA . ASP B 1 107 ? -29.703 -15.703 1.963 1 83.31 107 ASP B CA 1
ATOM 5077 C C . ASP B 1 107 ? -30.266 -14.938 0.766 1 83.31 107 ASP B C 1
ATOM 5079 O O . ASP B 1 107 ? -31.469 -14.93 0.535 1 83.31 107 ASP B O 1
ATOM 5083 N N . ASP B 1 108 ? -29.422 -14.281 0.057 1 80 108 ASP B N 1
ATOM 5084 C CA . ASP B 1 108 ? -29.859 -13.438 -1.045 1 80 108 ASP B CA 1
ATOM 5085 C C . ASP B 1 108 ? -29.047 -13.688 -2.303 1 80 108 ASP B C 1
ATOM 5087 O O . ASP B 1 108 ? -28.609 -12.742 -2.971 1 80 108 ASP B O 1
ATOM 5091 N N . TYR B 1 109 ? -28.812 -14.945 -2.527 1 77.25 109 TYR B N 1
ATOM 5092 C CA . TYR B 1 109 ? -28.156 -15.375 -3.754 1 77.25 109 TYR B CA 1
ATOM 5093 C C . TYR B 1 109 ? -26.781 -14.703 -3.904 1 77.25 109 TYR B C 1
ATOM 5095 O O . TYR B 1 109 ? -26.469 -14.156 -4.965 1 77.25 109 TYR B O 1
ATOM 5103 N N . ASN B 1 110 ? -25.984 -14.578 -2.834 1 78.62 110 ASN B N 1
ATOM 5104 C CA . ASN B 1 110 ? -24.578 -14.203 -2.793 1 78.62 110 ASN B CA 1
ATOM 5105 C C . ASN B 1 110 ? -24.406 -12.688 -2.812 1 78.62 110 ASN B C 1
ATOM 5107 O O . ASN B 1 110 ? -23.297 -12.188 -3.033 1 78.62 110 ASN B O 1
ATOM 5111 N N . TRP B 1 111 ? -25.438 -12.023 -2.533 1 70 111 TRP B N 1
ATOM 5112 C CA . TRP B 1 111 ? -25.281 -10.57 -2.412 1 70 111 TRP B CA 1
ATOM 5113 C C . TRP B 1 111 ? -24.656 -10.203 -1.077 1 70 111 TRP B C 1
ATOM 5115 O O . TRP B 1 111 ? -23.859 -9.258 -1.001 1 70 111 TRP B O 1
ATOM 5125 N N . THR B 1 112 ? -25.109 -10.875 -0.159 1 77.5 112 THR B N 1
ATOM 5126 C CA . THR B 1 112 ? -24.547 -10.688 1.174 1 77.5 112 THR B CA 1
ATOM 5127 C C . THR B 1 112 ? -24.266 -12.031 1.835 1 77.5 112 THR B C 1
ATOM 5129 O O . THR B 1 112 ? -24.844 -13.047 1.466 1 77.5 112 THR B O 1
ATOM 5132 N N . PHE B 1 113 ? -23.266 -11.953 2.617 1 84 113 PHE B N 1
ATOM 5133 C CA . PHE B 1 113 ? -22.906 -13.172 3.338 1 84 113 PHE B CA 1
ATOM 5134 C C . PHE B 1 113 ? -23 -12.953 4.844 1 84 113 PHE B C 1
ATOM 5136 O O . PHE B 1 113 ? -22.797 -11.844 5.332 1 84 113 PHE B O 1
ATOM 5143 N N . ARG B 1 114 ? -23.484 -13.93 5.477 1 87 114 ARG B N 1
ATOM 5144 C CA . ARG B 1 114 ? -23.484 -13.922 6.938 1 87 114 ARG B CA 1
ATOM 5145 C C . ARG B 1 114 ? -22.719 -15.125 7.484 1 87 114 ARG B C 1
ATOM 5147 O O . ARG B 1 114 ? -22.828 -16.234 6.949 1 87 114 ARG B O 1
ATOM 5154 N N . HIS B 1 115 ? -22.016 -14.906 8.492 1 89.81 115 HIS B N 1
ATOM 5155 C CA . HIS B 1 115 ? -21.312 -16.016 9.148 1 89.81 115 HIS B CA 1
ATOM 5156 C C . HIS B 1 115 ? -22.266 -16.797 10.047 1 89.81 115 HIS B C 1
ATOM 5158 O O . HIS B 1 115 ? -23.094 -16.203 10.758 1 89.81 115 HIS B O 1
ATOM 5164 N N . THR B 1 116 ? -22.188 -18.047 10.039 1 91.56 116 THR B N 1
ATOM 5165 C CA . THR B 1 116 ? -23.062 -18.891 10.828 1 91.56 116 THR B CA 1
ATOM 5166 C C . THR B 1 116 ? -22.516 -19.078 12.242 1 91.56 116 THR B C 1
ATOM 5168 O O . THR B 1 116 ? -23.234 -19.531 13.141 1 91.56 116 THR B O 1
ATOM 5171 N N . GLY B 1 117 ? -21.219 -18.734 12.352 1 90.12 117 GLY B N 1
ATOM 5172 C CA . GLY B 1 117 ? -20.562 -19 13.625 1 90.12 117 GLY B CA 1
ATOM 5173 C C . GLY B 1 117 ? -19.797 -20.312 13.641 1 90.12 117 GLY B C 1
ATOM 5174 O O . GLY B 1 117 ? -18.938 -20.516 14.492 1 90.12 117 GLY B O 1
ATOM 5175 N N . LYS B 1 118 ? -20.078 -21.203 12.734 1 93.94 118 LYS B N 1
ATOM 5176 C CA . LYS B 1 118 ? -19.359 -22.469 12.625 1 93.94 118 LYS B CA 1
ATOM 5177 C C . LYS B 1 118 ? -18.016 -22.266 11.945 1 93.94 118 LYS B C 1
ATOM 5179 O O . LYS B 1 118 ? -17.859 -21.406 11.078 1 93.94 118 LYS B O 1
ATOM 5184 N N . VAL B 1 119 ? -17.062 -23.125 12.422 1 95.56 119 VAL B N 1
ATOM 5185 C CA . VAL B 1 119 ? -15.727 -23.094 11.836 1 95.56 119 VAL B CA 1
ATOM 5186 C C . VAL B 1 119 ? -15.422 -24.438 11.195 1 95.56 119 VAL B C 1
ATOM 5188 O O . VAL B 1 119 ? -15.578 -25.484 11.836 1 95.56 119 VAL B O 1
ATOM 5191 N N . ILE B 1 120 ? -15.102 -24.438 9.961 1 95.81 120 ILE B N 1
ATOM 5192 C CA . ILE B 1 120 ? -14.594 -25.625 9.289 1 95.81 120 ILE B CA 1
ATOM 5193 C C . ILE B 1 120 ? -13.109 -25.797 9.594 1 95.81 120 ILE B C 1
ATOM 5195 O O . ILE B 1 120 ? -12.281 -25.016 9.133 1 95.81 120 ILE B O 1
ATOM 5199 N N . GLU B 1 121 ? -12.75 -26.859 10.25 1 96.31 121 GLU B N 1
ATOM 5200 C CA . GLU B 1 121 ? -11.391 -27.031 10.75 1 96.31 121 GLU B CA 1
ATOM 5201 C C . GLU B 1 121 ? -10.602 -28 9.891 1 96.31 121 GLU B C 1
ATOM 5203 O O . GLU B 1 121 ? -11.188 -28.781 9.133 1 96.31 121 GLU B O 1
ATOM 5208 N N . ASN B 1 122 ? -9.32 -27.891 9.945 1 96.69 122 ASN B N 1
ATOM 5209 C CA . ASN B 1 122 ? -8.359 -28.828 9.367 1 96.69 122 ASN B CA 1
ATOM 5210 C C . ASN B 1 122 ? -8.516 -28.922 7.852 1 96.69 122 ASN B C 1
ATOM 5212 O O . ASN B 1 122 ? -8.555 -30.031 7.293 1 96.69 122 ASN B O 1
ATOM 5216 N N . ILE B 1 123 ? -8.695 -27.766 7.332 1 97.5 123 ILE B N 1
ATOM 5217 C CA . ILE B 1 123 ? -8.711 -27.672 5.875 1 97.5 123 ILE B CA 1
ATOM 5218 C C . ILE B 1 123 ? -7.281 -27.719 5.34 1 97.5 123 ILE B C 1
ATOM 5220 O O . ILE B 1 123 ? -6.422 -26.953 5.793 1 97.5 123 ILE B O 1
ATOM 5224 N N . ILE B 1 124 ? -6.992 -28.656 4.422 1 98.31 124 ILE B N 1
ATOM 5225 C CA . ILE B 1 124 ? -5.68 -28.641 3.783 1 98.31 124 ILE B CA 1
ATOM 5226 C C . ILE B 1 124 ? -5.555 -27.406 2.896 1 98.31 124 ILE B C 1
ATOM 5228 O O . ILE B 1 124 ? -6.328 -27.234 1.952 1 98.31 124 ILE B O 1
ATOM 5232 N N . ASN B 1 125 ? -4.605 -26.578 3.201 1 97.56 125 ASN B N 1
ATOM 5233 C CA . ASN B 1 125 ? -4.434 -25.266 2.578 1 97.56 125 ASN B CA 1
ATOM 5234 C C . ASN B 1 125 ? -3.65 -25.359 1.272 1 97.56 125 ASN B C 1
ATOM 5236 O O . ASN B 1 125 ? -2.42 -25.422 1.285 1 97.56 125 ASN B O 1
ATOM 5240 N N . MET B 1 126 ? -4.34 -25.312 0.13 1 97.69 126 MET B N 1
ATOM 5241 C CA . MET B 1 126 ? -3.711 -25.297 -1.188 1 97.69 126 MET B CA 1
ATOM 5242 C C . MET B 1 126 ? -3.953 -23.969 -1.888 1 97.69 126 MET B C 1
ATOM 5244 O O . MET B 1 126 ? -3.891 -23.891 -3.115 1 97.69 126 MET B O 1
ATOM 5248 N N . ALA B 1 127 ? -4.27 -22.984 -1.078 1 95.31 127 ALA B N 1
ATOM 5249 C CA . ALA B 1 127 ? -4.699 -21.719 -1.663 1 95.31 127 ALA B CA 1
ATOM 5250 C C . ALA B 1 127 ? -3.715 -20.594 -1.335 1 95.31 127 ALA B C 1
ATOM 5252 O O . ALA B 1 127 ? -3.539 -19.672 -2.121 1 95.31 127 ALA B O 1
ATOM 5253 N N . SER B 1 128 ? -3.014 -20.656 -0.227 1 94.38 128 SER B N 1
ATOM 5254 C CA . SER B 1 128 ? -2.146 -19.578 0.237 1 94.38 128 SER B CA 1
ATOM 5255 C C . SER B 1 128 ? -0.783 -19.625 -0.441 1 94.38 128 SER B C 1
ATOM 5257 O O . SER B 1 128 ? -0.316 -20.703 -0.822 1 94.38 128 SER B O 1
ATOM 5259 N N . TYR B 1 129 ? -0.149 -18.469 -0.508 1 94.88 129 TYR B N 1
ATOM 5260 C CA . TYR B 1 129 ? 1.164 -18.359 -1.134 1 94.88 129 TYR B CA 1
ATOM 5261 C C . TYR B 1 129 ? 2.275 -18.531 -0.107 1 94.88 129 TYR B C 1
ATOM 5263 O O . TYR B 1 129 ? 3.277 -17.812 -0.135 1 94.88 129 TYR B O 1
ATOM 5271 N N . ASN B 1 130 ? 2.078 -19.359 0.842 1 96.25 130 ASN B N 1
ATOM 5272 C CA . ASN B 1 130 ? 3.08 -19.656 1.859 1 96.25 130 ASN B CA 1
ATOM 5273 C C . ASN B 1 130 ? 4.105 -20.672 1.357 1 96.25 130 ASN B C 1
ATOM 5275 O O . ASN B 1 130 ? 4.285 -21.734 1.958 1 96.25 130 ASN B O 1
ATOM 5279 N N . TYR B 1 131 ? 4.867 -20.297 0.366 1 97.44 131 TYR B N 1
ATOM 5280 C CA . TYR B 1 131 ? 5.688 -21.219 -0.41 1 97.44 131 TYR B CA 1
ATOM 5281 C C . TYR B 1 131 ? 6.727 -21.906 0.473 1 97.44 131 TYR B C 1
ATOM 5283 O O . TYR B 1 131 ? 6.938 -23.109 0.376 1 97.44 131 TYR B O 1
ATOM 5291 N N . LEU B 1 132 ? 7.363 -21.156 1.344 1 97.06 132 LEU B N 1
ATOM 5292 C CA . LEU B 1 132 ? 8.453 -21.719 2.135 1 97.06 132 LEU B CA 1
ATOM 5293 C C . LEU B 1 132 ? 7.949 -22.172 3.506 1 97.06 132 LEU B C 1
ATOM 5295 O O . LEU B 1 132 ? 8.742 -22.578 4.355 1 97.06 132 LEU B O 1
ATOM 5299 N N . GLY B 1 133 ? 6.688 -21.984 3.756 1 96.19 133 GLY B N 1
ATOM 5300 C CA . GLY B 1 133 ? 6.113 -22.438 5.02 1 96.19 133 GLY B CA 1
ATOM 5301 C C . GLY B 1 133 ? 6.559 -21.594 6.203 1 96.19 133 GLY B C 1
ATOM 5302 O O . GLY B 1 133 ? 6.594 -22.078 7.336 1 96.19 133 GLY B O 1
ATOM 5303 N N . LEU B 1 134 ? 6.887 -20.375 5.953 1 95.75 134 LEU B N 1
ATOM 5304 C CA . LEU B 1 134 ? 7.426 -19.547 7.02 1 95.75 134 LEU B CA 1
ATOM 5305 C C . LEU B 1 134 ? 6.316 -18.734 7.688 1 95.75 134 LEU B C 1
ATOM 5307 O O . LEU B 1 134 ? 6.523 -18.156 8.758 1 95.75 134 LEU B O 1
ATOM 5311 N N . ALA B 1 135 ? 5.223 -18.641 7.051 1 94.75 135 ALA B N 1
ATOM 5312 C CA . ALA B 1 135 ? 4.062 -18.031 7.695 1 94.75 135 ALA B CA 1
ATOM 5313 C C . ALA B 1 135 ? 3.355 -19.031 8.609 1 94.75 135 ALA B C 1
ATOM 5315 O O . ALA B 1 135 ? 2.959 -20.125 8.172 1 94.75 135 ALA B O 1
ATOM 5316 N N . GLY B 1 136 ? 3.25 -18.75 9.805 1 93.44 136 GLY B N 1
ATOM 5317 C CA . GLY B 1 136 ? 2.633 -19.641 10.781 1 93.44 136 GLY B CA 1
ATOM 5318 C C . GLY B 1 136 ? 2.521 -19.016 12.164 1 93.44 136 GLY B C 1
ATOM 5319 O O . GLY B 1 136 ? 2.875 -17.859 12.359 1 93.44 136 GLY B O 1
ATOM 5320 N N . LYS B 1 137 ? 2.012 -19.844 13.047 1 93.12 137 LYS B N 1
ATOM 5321 C CA . LYS B 1 137 ? 1.904 -19.422 14.438 1 93.12 137 LYS B CA 1
ATOM 5322 C C . LYS B 1 137 ? 3.281 -19.141 15.031 1 93.12 137 LYS B C 1
ATOM 5324 O O . LYS B 1 137 ? 4.297 -19.578 14.484 1 93.12 137 LYS B O 1
ATOM 5329 N N . TYR B 1 138 ? 3.211 -18.406 16.094 1 93.88 138 TYR B N 1
ATOM 5330 C CA . TYR B 1 138 ? 4.453 -18.031 16.75 1 93.88 138 TYR B CA 1
ATOM 5331 C C . TYR B 1 138 ? 5.258 -19.266 17.156 1 93.88 138 TYR B C 1
ATOM 5333 O O . TYR B 1 138 ? 4.695 -20.25 17.625 1 93.88 138 TYR B O 1
ATOM 5341 N N . ASP B 1 139 ? 6.516 -19.234 16.938 1 92.19 139 ASP B N 1
ATOM 5342 C CA . ASP B 1 139 ? 7.453 -20.234 17.453 1 92.19 139 ASP B CA 1
ATOM 5343 C C . ASP B 1 139 ? 8.766 -19.578 17.891 1 92.19 139 ASP B C 1
ATOM 5345 O O . ASP B 1 139 ? 8.914 -18.359 17.812 1 92.19 139 ASP B O 1
ATOM 5349 N N . ASP B 1 140 ? 9.648 -20.297 18.359 1 90.5 140 ASP B N 1
ATOM 5350 C CA . ASP B 1 140 ? 10.852 -19.797 19.016 1 90.5 140 ASP B CA 1
ATOM 5351 C C . ASP B 1 140 ? 11.742 -19.031 18.031 1 90.5 140 ASP B C 1
ATOM 5353 O O . ASP B 1 140 ? 12.539 -18.188 18.438 1 90.5 140 ASP B O 1
ATOM 5357 N N . SER B 1 141 ? 11.617 -19.344 16.812 1 91 141 SER B N 1
ATOM 5358 C CA . SER B 1 141 ? 12.43 -18.641 15.828 1 91 141 SER B CA 1
ATOM 5359 C C . SER B 1 141 ? 11.969 -17.188 15.656 1 91 141 SER B C 1
ATOM 5361 O O . SER B 1 141 ? 12.672 -16.375 15.055 1 91 141 SER B O 1
ATOM 5363 N N . MET B 1 142 ? 10.844 -16.812 16.281 1 93.94 142 MET B N 1
ATOM 5364 C CA . MET B 1 142 ? 10.25 -15.484 16.109 1 93.94 142 MET B CA 1
ATOM 5365 C C . MET B 1 142 ? 10.562 -14.594 17.297 1 93.94 142 MET B C 1
ATOM 5367 O O . MET B 1 142 ? 9.945 -13.547 17.484 1 93.94 142 MET B O 1
ATOM 5371 N N . VAL B 1 143 ? 11.469 -14.914 18.125 1 95.19 143 VAL B N 1
ATOM 5372 C CA . VAL B 1 143 ? 11.797 -14.18 19.344 1 95.19 143 VAL B CA 1
ATOM 5373 C C . VAL B 1 143 ? 12.133 -12.727 19 1 95.19 143 VAL B C 1
ATOM 5375 O O . VAL B 1 143 ? 11.75 -11.805 19.703 1 95.19 143 VAL B O 1
ATOM 5378 N N . ARG B 1 144 ? 12.797 -12.562 17.938 1 94.88 144 ARG B N 1
ATOM 5379 C CA . ARG B 1 144 ? 13.18 -11.219 17.516 1 94.88 144 ARG B CA 1
ATOM 5380 C C . ARG B 1 144 ? 11.945 -10.375 17.203 1 94.88 144 ARG B C 1
ATOM 5382 O O . ARG B 1 144 ? 11.953 -9.156 17.391 1 94.88 144 ARG B O 1
ATOM 5389 N N . VAL B 1 145 ? 10.922 -11 16.656 1 96.31 145 VAL B N 1
ATOM 5390 C CA . VAL B 1 145 ? 9.68 -10.289 16.359 1 96.31 145 VAL B CA 1
ATOM 5391 C C . VAL B 1 145 ? 9.086 -9.727 17.656 1 96.31 145 VAL B C 1
ATOM 5393 O O . VAL B 1 145 ? 8.68 -8.562 17.703 1 96.31 145 VAL B O 1
ATOM 5396 N N . LYS B 1 146 ? 9.062 -10.516 18.703 1 95.56 146 LYS B N 1
ATOM 5397 C CA . LYS B 1 146 ? 8.555 -10.055 19.984 1 95.56 146 LYS B CA 1
ATOM 5398 C C . LYS B 1 146 ? 9.453 -8.969 20.578 1 95.56 146 LYS B C 1
ATOM 5400 O O . LYS B 1 146 ? 8.961 -8.008 21.172 1 95.56 146 LYS B O 1
ATOM 5405 N N . ASP B 1 147 ? 10.766 -9.156 20.469 1 96.5 147 ASP B N 1
ATOM 5406 C CA . ASP B 1 147 ? 11.695 -8.141 20.953 1 96.5 147 ASP B CA 1
ATOM 5407 C C . ASP B 1 147 ? 11.477 -6.805 20.25 1 96.5 147 ASP B C 1
ATOM 5409 O O . ASP B 1 147 ? 11.555 -5.75 20.875 1 96.5 147 ASP B O 1
ATOM 5413 N N . THR B 1 148 ? 11.273 -6.855 19.016 1 96.88 148 THR B N 1
ATOM 5414 C CA . THR B 1 148 ? 11.031 -5.652 18.219 1 96.88 148 THR B CA 1
ATOM 5415 C C . THR B 1 148 ? 9.727 -4.98 18.641 1 96.88 148 THR B C 1
ATOM 5417 O O . THR B 1 148 ? 9.648 -3.754 18.703 1 96.88 148 THR B O 1
ATOM 5420 N N . LEU B 1 149 ? 8.711 -5.816 18.828 1 95.75 149 LEU B N 1
ATOM 5421 C CA . LEU B 1 149 ? 7.445 -5.297 19.328 1 95.75 149 LEU B CA 1
ATOM 5422 C C . LEU B 1 149 ? 7.648 -4.555 20.656 1 95.75 149 LEU B C 1
ATOM 5424 O O . LEU B 1 149 ? 7.059 -3.492 20.859 1 95.75 149 LEU B O 1
ATOM 5428 N N . GLU B 1 150 ? 8.461 -5.047 21.516 1 96.12 150 GLU B N 1
ATOM 5429 C CA . GLU B 1 150 ? 8.727 -4.441 22.812 1 96.12 150 GLU B CA 1
ATOM 5430 C C . GLU B 1 150 ? 9.477 -3.121 22.656 1 96.12 150 GLU B C 1
ATOM 5432 O O . GLU B 1 150 ? 9.227 -2.174 23.406 1 96.12 150 GLU B O 1
ATOM 5437 N N . LYS B 1 151 ? 10.336 -3.113 21.703 1 95.12 151 LYS B N 1
ATOM 5438 C CA . LYS B 1 151 ? 11.227 -1.964 21.547 1 95.12 151 LYS B CA 1
ATOM 5439 C C . LYS B 1 151 ? 10.531 -0.846 20.766 1 95.12 151 LYS B C 1
ATOM 5441 O O . LYS B 1 151 ? 10.656 0.329 21.125 1 95.12 151 LYS B O 1
ATOM 5446 N N . TYR B 1 152 ? 9.828 -1.167 19.703 1 94.94 152 TYR B N 1
ATOM 5447 C CA . TYR B 1 152 ? 9.367 -0.153 18.766 1 94.94 152 TYR B CA 1
ATOM 5448 C C . TYR B 1 152 ? 7.852 -0.035 18.781 1 94.94 152 TYR B C 1
ATOM 5450 O O . TYR B 1 152 ? 7.293 0.95 18.297 1 94.94 152 TYR B O 1
ATOM 5458 N N . GLY B 1 153 ? 7.168 -1.025 19.312 1 94.5 153 GLY B N 1
ATOM 5459 C CA . GLY B 1 153 ? 5.734 -1.106 19.078 1 94.5 153 GLY B CA 1
ATOM 5460 C C . GLY B 1 153 ? 5.387 -1.545 17.672 1 94.5 153 GLY B C 1
ATOM 5461 O O . GLY B 1 153 ? 6.141 -2.287 17.031 1 94.5 153 GLY B O 1
ATOM 5462 N N . VAL B 1 154 ? 4.238 -1.154 17.156 1 93.88 154 VAL B N 1
ATOM 5463 C CA . VAL B 1 154 ? 3.75 -1.657 15.875 1 93.88 154 VAL B CA 1
ATOM 5464 C C . VAL B 1 154 ? 3.781 -0.541 14.836 1 93.88 154 VAL B C 1
ATOM 5466 O O . VAL B 1 154 ? 4.156 -0.769 13.68 1 93.88 154 VAL B O 1
ATOM 5469 N N . GLY B 1 155 ? 3.42 0.646 15.203 1 90.06 155 GLY B N 1
ATOM 5470 C CA . GLY B 1 155 ? 3.281 1.746 14.266 1 90.06 155 GLY B CA 1
ATOM 5471 C C . GLY B 1 155 ? 4.473 2.682 14.258 1 90.06 155 GLY B C 1
ATOM 5472 O O . GLY B 1 155 ? 5.09 2.916 15.297 1 90.06 155 GLY B O 1
ATOM 5473 N N . VAL B 1 156 ? 4.711 3.336 13.062 1 88.44 156 VAL B N 1
ATOM 5474 C CA . VAL B 1 156 ? 5.84 4.25 12.914 1 88.44 156 VAL B CA 1
ATOM 5475 C C . VAL B 1 156 ? 5.336 5.691 12.906 1 88.44 156 VAL B C 1
ATOM 5477 O O . VAL B 1 156 ? 6.086 6.621 13.219 1 88.44 156 VAL B O 1
ATOM 5480 N N . ALA B 1 157 ? 4.168 5.918 12.539 1 87 157 ALA B N 1
ATOM 5481 C CA . ALA B 1 157 ? 3.473 7.203 12.562 1 87 157 ALA B CA 1
ATOM 5482 C C . ALA B 1 157 ? 4.23 8.25 11.75 1 87 157 ALA B C 1
ATOM 5484 O O . ALA B 1 157 ? 4.312 9.414 12.148 1 87 157 ALA B O 1
ATOM 5485 N N . SER B 1 158 ? 4.938 7.902 10.742 1 87.88 158 SER B N 1
ATOM 5486 C CA . SER B 1 158 ? 5.652 8.805 9.852 1 87.88 158 SER B CA 1
ATOM 5487 C C . SER B 1 158 ? 5.988 8.125 8.523 1 87.88 158 SER B C 1
ATOM 5489 O O . SER B 1 158 ? 5.84 6.906 8.391 1 87.88 158 SER B O 1
ATOM 5491 N N . THR B 1 159 ? 6.371 8.93 7.605 1 84.69 159 THR B N 1
ATOM 5492 C CA . THR B 1 159 ? 6.777 8.406 6.309 1 84.69 159 THR B CA 1
ATOM 5493 C C . THR B 1 159 ? 8.281 8.156 6.27 1 84.69 159 THR B C 1
ATOM 5495 O O . THR B 1 159 ? 9.023 8.688 7.094 1 84.69 159 THR B O 1
ATOM 5498 N N . ARG B 1 160 ? 8.688 7.434 5.277 1 82.88 160 ARG B N 1
ATOM 5499 C CA . ARG B 1 160 ? 10.102 7.094 5.141 1 82.88 160 ARG B CA 1
ATOM 5500 C C . ARG B 1 160 ? 10.953 8.344 4.934 1 82.88 160 ARG B C 1
ATOM 5502 O O . ARG B 1 160 ? 12.117 8.383 5.344 1 82.88 160 ARG B O 1
ATOM 5509 N N . ASN B 1 161 ? 10.461 9.32 4.336 1 78.44 161 ASN B N 1
ATOM 5510 C CA . ASN B 1 161 ? 11.219 10.523 3.992 1 78.44 161 ASN B CA 1
ATOM 5511 C C . ASN B 1 161 ? 11.359 11.453 5.191 1 78.44 161 ASN B C 1
ATOM 5513 O O . ASN B 1 161 ? 12.25 12.305 5.215 1 78.44 161 ASN B O 1
ATOM 5517 N N . GLU B 1 162 ? 10.562 11.297 6.129 1 84.38 162 GLU B N 1
ATOM 5518 C CA . GLU B 1 162 ? 10.617 12.148 7.312 1 84.38 162 GLU B CA 1
ATOM 5519 C C . GLU B 1 162 ? 11.273 11.422 8.484 1 84.38 162 GLU B C 1
ATOM 5521 O O . GLU B 1 162 ? 12.461 11.117 8.445 1 84.38 162 GLU B O 1
ATOM 5526 N N . MET B 1 163 ? 10.508 11.008 9.383 1 83.88 163 MET B N 1
ATOM 5527 C CA . MET B 1 163 ? 11.055 10.328 10.555 1 83.88 163 MET B CA 1
ATOM 5528 C C . MET B 1 163 ? 10.617 8.867 10.586 1 83.88 163 MET B C 1
ATOM 5530 O O . MET B 1 163 ? 10.57 8.25 11.648 1 83.88 163 MET B O 1
ATOM 5534 N N . GLY B 1 164 ? 10.375 8.383 9.406 1 86.31 164 GLY B N 1
ATOM 5535 C CA . GLY B 1 164 ? 9.766 7.062 9.391 1 86.31 164 GLY B CA 1
ATOM 5536 C C . GLY B 1 164 ? 10.734 5.961 9 1 86.31 164 GLY B C 1
ATOM 5537 O O . GLY B 1 164 ? 10.328 4.812 8.812 1 86.31 164 GLY B O 1
ATOM 5538 N N . THR B 1 165 ? 11.93 6.27 8.781 1 89.19 165 THR B N 1
ATOM 5539 C CA . THR B 1 165 ? 12.93 5.238 8.547 1 89.19 165 THR B CA 1
ATOM 5540 C C . THR B 1 165 ? 13.547 4.77 9.859 1 89.19 165 THR B C 1
ATOM 5542 O O . THR B 1 165 ? 14.188 5.547 10.57 1 89.19 165 THR B O 1
ATOM 5545 N N . LEU B 1 166 ? 13.336 3.527 10.188 1 93.06 166 LEU B N 1
ATOM 5546 C CA . LEU B 1 166 ? 13.922 2.928 11.383 1 93.06 166 LEU B CA 1
ATOM 5547 C C . LEU B 1 166 ? 15.203 2.178 11.039 1 93.06 166 LEU B C 1
ATOM 5549 O O . LEU B 1 166 ? 15.422 1.813 9.883 1 93.06 166 LEU B O 1
ATOM 5553 N N . ASP B 1 167 ? 16 1.956 12.008 1 94.25 167 ASP B N 1
ATOM 5554 C CA . ASP B 1 167 ? 17.234 1.185 11.82 1 94.25 167 ASP B CA 1
ATOM 5555 C C . ASP B 1 167 ? 16.922 -0.226 11.328 1 94.25 167 ASP B C 1
ATOM 5557 O O . ASP B 1 167 ? 17.656 -0.784 10.516 1 94.25 167 ASP B O 1
ATOM 5561 N N . ILE B 1 168 ? 15.867 -0.752 11.789 1 95.75 168 ILE B N 1
ATOM 5562 C CA . ILE B 1 168 ? 15.5 -2.111 11.414 1 95.75 168 ILE B CA 1
ATOM 5563 C C . ILE B 1 168 ? 15.156 -2.158 9.922 1 95.75 168 ILE B C 1
ATOM 5565 O O . ILE B 1 168 ? 15.344 -3.188 9.273 1 95.75 168 ILE B O 1
ATOM 5569 N N . HIS B 1 169 ? 14.586 -1.065 9.375 1 94.62 169 HIS B N 1
ATOM 5570 C CA . HIS B 1 169 ? 14.336 -1 7.941 1 94.62 169 HIS B CA 1
ATOM 5571 C C . HIS B 1 169 ? 15.633 -1.082 7.148 1 94.62 169 HIS B C 1
ATOM 5573 O O . HIS B 1 169 ? 15.703 -1.766 6.125 1 94.62 169 HIS B O 1
ATOM 5579 N N . LYS B 1 170 ? 16.594 -0.382 7.598 1 93.69 170 LYS B N 1
ATOM 5580 C CA . LYS B 1 170 ? 17.891 -0.416 6.945 1 93.69 170 LYS B CA 1
ATOM 5581 C C . LYS B 1 170 ? 18.5 -1.812 7.012 1 93.69 170 LYS B C 1
ATOM 5583 O O . LYS B 1 170 ? 19.094 -2.283 6.035 1 93.69 170 LYS B O 1
ATOM 5588 N N . GLU B 1 171 ? 18.406 -2.369 8.141 1 96.19 171 GLU B N 1
ATOM 5589 C CA . GLU B 1 171 ? 18.891 -3.738 8.281 1 96.19 171 GLU B CA 1
ATOM 5590 C C . GLU B 1 171 ? 18.219 -4.676 7.285 1 96.19 171 GLU B C 1
ATOM 5592 O O . GLU B 1 171 ? 18.875 -5.508 6.664 1 96.19 171 GLU B O 1
ATOM 5597 N N . LEU B 1 172 ? 16.922 -4.555 7.156 1 97.38 172 LEU B N 1
ATOM 5598 C CA . LEU B 1 172 ? 16.156 -5.367 6.215 1 97.38 172 LEU B CA 1
ATOM 5599 C C . LEU B 1 172 ? 16.641 -5.152 4.785 1 97.38 172 LEU B C 1
ATOM 5601 O O . LEU B 1 172 ? 16.844 -6.113 4.043 1 97.38 172 LEU B O 1
ATOM 5605 N N . GLU B 1 173 ? 16.781 -3.895 4.414 1 96.56 173 GLU B N 1
ATOM 5606 C CA . GLU B 1 173 ? 17.203 -3.553 3.059 1 96.56 173 GLU B CA 1
ATOM 5607 C C . GLU B 1 173 ? 18.594 -4.086 2.766 1 96.56 173 GLU B C 1
ATOM 5609 O O . GLU B 1 173 ? 18.859 -4.613 1.681 1 96.56 173 GLU B O 1
ATOM 5614 N N . ASP B 1 174 ? 19.469 -4.004 3.742 1 96.94 174 ASP B N 1
ATOM 5615 C CA . ASP B 1 174 ? 20.828 -4.516 3.58 1 96.94 174 ASP B CA 1
ATOM 5616 C C . ASP B 1 174 ? 20.828 -6.035 3.424 1 96.94 174 ASP B C 1
ATOM 5618 O O . ASP B 1 174 ? 21.547 -6.578 2.58 1 96.94 174 ASP B O 1
ATOM 5622 N N . LEU B 1 175 ? 20.109 -6.668 4.227 1 97.81 175 LEU B N 1
ATOM 5623 C CA . LEU B 1 175 ? 20.031 -8.125 4.18 1 97.81 175 LEU B CA 1
ATOM 5624 C C . LEU B 1 175 ? 19.438 -8.594 2.861 1 97.81 175 LEU B C 1
ATOM 5626 O O . LEU B 1 175 ? 19.891 -9.586 2.281 1 97.81 175 LEU B O 1
ATOM 5630 N N . MET B 1 176 ? 18.391 -7.945 2.395 1 97.94 176 MET B N 1
ATOM 5631 C CA . MET B 1 176 ? 17.766 -8.305 1.125 1 97.94 176 MET B CA 1
ATOM 5632 C C . MET B 1 176 ? 18.719 -8.086 -0.037 1 97.94 176 MET B C 1
ATOM 5634 O O . MET B 1 176 ? 18.719 -8.852 -0.999 1 97.94 176 MET B O 1
ATOM 5638 N N . ALA B 1 177 ? 19.484 -6.988 0.012 1 98.12 177 ALA B N 1
ATOM 5639 C CA . ALA B 1 177 ? 20.484 -6.738 -1.015 1 98.12 177 ALA B CA 1
ATOM 5640 C C . ALA B 1 177 ? 21.516 -7.871 -1.063 1 98.12 177 ALA B C 1
ATOM 5642 O O . ALA B 1 177 ? 21.906 -8.32 -2.145 1 98.12 177 ALA B O 1
ATOM 5643 N N . LYS B 1 178 ? 21.875 -8.266 0.104 1 97.5 178 LYS B N 1
ATOM 5644 C CA . LYS B 1 178 ? 22.797 -9.391 0.198 1 97.5 178 LYS B CA 1
ATOM 5645 C C . LYS B 1 178 ? 22.188 -10.664 -0.382 1 97.5 178 LYS B C 1
ATOM 5647 O O . LYS B 1 178 ? 22.859 -11.406 -1.107 1 97.5 178 LYS B O 1
ATOM 5652 N N . PHE B 1 179 ? 21.047 -10.984 -0.098 1 97.62 179 PHE B N 1
ATOM 5653 C CA . PHE B 1 179 ? 20.359 -12.172 -0.577 1 97.62 179 PHE B CA 1
ATOM 5654 C C . PHE B 1 179 ? 20.281 -12.18 -2.1 1 97.62 179 PHE B C 1
ATOM 5656 O O . PHE B 1 179 ? 20.547 -13.203 -2.732 1 97.62 179 PHE B O 1
ATOM 5663 N N . LEU B 1 180 ? 19.906 -10.977 -2.674 1 96.88 180 LEU B N 1
ATOM 5664 C CA . LEU B 1 180 ? 19.75 -10.859 -4.117 1 96.88 180 LEU B CA 1
ATOM 5665 C C . LEU B 1 180 ? 21.109 -10.742 -4.809 1 96.88 180 LEU B C 1
ATOM 5667 O O . LEU B 1 180 ? 21.203 -10.883 -6.031 1 96.88 180 LEU B O 1
ATOM 5671 N N . ASN B 1 181 ? 22.109 -10.492 -4.012 1 96.38 181 ASN B N 1
ATOM 5672 C CA . ASN B 1 181 ? 23.438 -10.195 -4.543 1 96.38 181 ASN B CA 1
ATOM 5673 C C . ASN B 1 181 ? 23.422 -8.969 -5.457 1 96.38 181 ASN B C 1
ATOM 5675 O O . ASN B 1 181 ? 23.891 -9.031 -6.594 1 96.38 181 ASN B O 1
ATOM 5679 N N . VAL B 1 182 ? 22.797 -7.91 -5.008 1 97.31 182 VAL B N 1
ATOM 5680 C CA . VAL B 1 182 ? 22.781 -6.629 -5.703 1 97.31 182 VAL B CA 1
ATOM 5681 C C . VAL B 1 182 ? 23.344 -5.539 -4.797 1 97.31 182 VAL B C 1
ATOM 5683 O O . VAL B 1 182 ? 23.609 -5.777 -3.611 1 97.31 182 VAL B O 1
ATOM 5686 N N . GLU B 1 183 ? 23.531 -4.348 -5.312 1 96.38 183 GLU B N 1
ATOM 5687 C CA . GLU B 1 183 ? 24.234 -3.291 -4.582 1 96.38 183 GLU B CA 1
ATOM 5688 C C . GLU B 1 183 ? 23.328 -2.666 -3.521 1 96.38 183 GLU B C 1
ATOM 5690 O O . GLU B 1 183 ? 23.797 -2.297 -2.441 1 96.38 183 GLU B O 1
ATOM 5695 N N . ALA B 1 184 ? 22.078 -2.52 -3.83 1 95.88 184 ALA B N 1
ATOM 5696 C CA . ALA B 1 184 ? 21.172 -1.839 -2.908 1 95.88 184 ALA B CA 1
ATOM 5697 C C . ALA B 1 184 ? 19.734 -2.293 -3.117 1 95.88 184 ALA B C 1
ATOM 5699 O O . ALA B 1 184 ? 19.359 -2.746 -4.207 1 95.88 184 ALA B O 1
ATOM 5700 N N . VAL B 1 185 ? 18.969 -2.199 -2.076 1 96.44 185 VAL B N 1
ATOM 5701 C CA . VAL B 1 185 ? 17.547 -2.516 -2.094 1 96.44 185 VAL B CA 1
ATOM 5702 C C . VAL B 1 185 ? 16.766 -1.472 -1.286 1 96.44 185 VAL B C 1
ATOM 5704 O O . VAL B 1 185 ? 17.266 -0.959 -0.283 1 96.44 185 VAL B O 1
ATOM 5707 N N . MET B 1 186 ? 15.609 -1.136 -1.742 1 92.69 186 MET B N 1
ATOM 5708 C CA . MET B 1 186 ? 14.664 -0.309 -0.996 1 92.69 186 MET B CA 1
ATOM 5709 C C . MET B 1 186 ? 13.367 -1.068 -0.728 1 92.69 186 MET B C 1
ATOM 5711 O O . MET B 1 186 ? 12.867 -1.781 -1.601 1 92.69 186 MET B O 1
ATOM 5715 N N . SER B 1 187 ? 12.891 -0.976 0.478 1 92.25 187 SER B N 1
ATOM 5716 C CA . SER B 1 187 ? 11.672 -1.691 0.851 1 92.25 187 SER B CA 1
ATOM 5717 C C . SER B 1 187 ? 10.469 -0.753 0.902 1 92.25 187 SER B C 1
ATOM 5719 O O . SER B 1 187 ? 10.625 0.443 1.16 1 92.25 187 SER B O 1
ATOM 5721 N N . PHE B 1 188 ? 9.297 -1.314 0.681 1 87.44 188 PHE B N 1
ATOM 5722 C CA . PHE B 1 188 ? 8.031 -0.594 0.693 1 87.44 188 PHE B CA 1
ATOM 5723 C C . PHE B 1 188 ? 6.988 -1.345 1.515 1 87.44 188 PHE B C 1
ATOM 5725 O O . PHE B 1 188 ? 7.086 -2.562 1.685 1 87.44 188 PHE B O 1
ATOM 5732 N N . GLY B 1 189 ? 6.02 -0.644 1.966 1 78.81 189 GLY B N 1
ATOM 5733 C CA . GLY B 1 189 ? 5.031 -1.243 2.85 1 78.81 189 GLY B CA 1
ATOM 5734 C C . GLY B 1 189 ? 3.973 -2.037 2.111 1 78.81 189 GLY B C 1
ATOM 5735 O O . GLY B 1 189 ? 3.232 -2.812 2.721 1 78.81 189 GLY B O 1
ATOM 5736 N N . MET B 1 190 ? 3.816 -1.805 0.916 1 69.62 190 MET B N 1
ATOM 5737 C CA . MET B 1 190 ? 2.82 -2.551 0.153 1 69.62 190 MET B CA 1
ATOM 5738 C C . MET B 1 190 ? 3.412 -3.07 -1.153 1 69.62 190 MET B C 1
ATOM 5740 O O . MET B 1 190 ? 4.012 -2.307 -1.913 1 69.62 190 MET B O 1
ATOM 5744 N N . GLY B 1 191 ? 3.115 -4.289 -1.457 1 67.25 191 GLY B N 1
ATOM 5745 C CA . GLY B 1 191 ? 3.635 -4.926 -2.656 1 67.25 191 GLY B CA 1
ATOM 5746 C C . GLY B 1 191 ? 3.051 -4.355 -3.936 1 67.25 191 GLY B C 1
ATOM 5747 O O . GLY B 1 191 ? 3.789 -3.932 -4.828 1 67.25 191 GLY B O 1
ATOM 5748 N N . PHE B 1 192 ? 1.735 -4.215 -4.012 1 59.59 192 PHE B N 1
ATOM 5749 C CA . PHE B 1 192 ? 1.054 -3.709 -5.199 1 59.59 192 PHE B CA 1
ATOM 5750 C C . PHE B 1 192 ? 1.537 -2.307 -5.547 1 59.59 192 PHE B C 1
ATOM 5752 O O . PHE B 1 192 ? 1.797 -2.004 -6.711 1 59.59 192 PHE B O 1
ATOM 5759 N N . ALA B 1 193 ? 1.771 -1.661 -4.559 1 69.06 193 ALA B N 1
ATOM 5760 C CA . ALA B 1 193 ? 2.172 -0.269 -4.742 1 69.06 193 ALA B CA 1
ATOM 5761 C C . ALA B 1 193 ? 3.631 -0.17 -5.176 1 69.06 193 ALA B C 1
ATOM 5763 O O . ALA B 1 193 ? 4.051 0.851 -5.727 1 69.06 193 ALA B O 1
ATOM 5764 N N . THR B 1 194 ? 4.328 -1.231 -4.992 1 78.75 194 THR B N 1
ATOM 5765 C CA . THR B 1 194 ? 5.73 -1.229 -5.398 1 78.75 194 THR B CA 1
ATOM 5766 C C . THR B 1 194 ? 5.852 -1.088 -6.914 1 78.75 194 THR B C 1
ATOM 5768 O O . THR B 1 194 ? 6.625 -0.263 -7.402 1 78.75 194 THR B O 1
ATOM 5771 N N . ASN B 1 195 ? 5.055 -1.822 -7.656 1 84.75 195 ASN B N 1
ATOM 5772 C CA . ASN B 1 195 ? 5.059 -1.689 -9.109 1 84.75 195 ASN B CA 1
ATOM 5773 C C . ASN B 1 195 ? 4.383 -0.396 -9.555 1 84.75 195 ASN B C 1
ATOM 5775 O O . ASN B 1 195 ? 4.969 0.392 -10.297 1 84.75 195 ASN B O 1
ATOM 5779 N N . SER B 1 196 ? 3.236 -0.194 -9.062 1 77.56 196 SER B N 1
ATOM 5780 C CA . SER B 1 196 ? 2.369 0.859 -9.578 1 77.56 196 SER B CA 1
ATOM 5781 C C . SER B 1 196 ? 2.953 2.24 -9.305 1 77.56 196 SER B C 1
ATOM 5783 O O . SER B 1 196 ? 2.807 3.156 -10.117 1 77.56 196 SER B O 1
ATOM 5785 N N . MET B 1 197 ? 3.688 2.316 -8.242 1 78.31 197 MET B N 1
ATOM 5786 C CA . MET B 1 197 ? 4.148 3.648 -7.859 1 78.31 197 MET B CA 1
ATOM 5787 C C . MET B 1 197 ? 5.598 3.863 -8.273 1 78.31 197 MET B C 1
ATOM 5789 O O . MET B 1 197 ? 6.078 5 -8.305 1 78.31 197 MET B O 1
ATOM 5793 N N . ASN B 1 198 ? 6.242 2.844 -8.664 1 86.81 198 ASN B N 1
ATOM 5794 C CA . ASN B 1 198 ? 7.672 3.033 -8.891 1 86.81 198 ASN B CA 1
ATOM 5795 C C . ASN B 1 198 ? 8.031 2.891 -10.375 1 86.81 198 ASN B C 1
ATOM 5797 O O . ASN B 1 198 ? 9.047 3.414 -10.82 1 86.81 198 ASN B O 1
ATOM 5801 N N . ILE B 1 199 ? 7.25 2.227 -11.141 1 90.06 199 ILE B N 1
ATOM 5802 C CA . ILE B 1 199 ? 7.52 2.129 -12.57 1 90.06 199 ILE B CA 1
ATOM 5803 C C . ILE B 1 199 ? 7.562 3.525 -13.188 1 90.06 199 ILE B C 1
ATOM 5805 O O . ILE B 1 199 ? 8.461 3.842 -13.969 1 90.06 199 ILE B O 1
ATOM 5809 N N . PRO B 1 200 ? 6.688 4.441 -12.773 1 87.12 200 PRO B N 1
ATOM 5810 C CA . PRO B 1 200 ? 6.699 5.793 -13.344 1 87.12 200 PRO B CA 1
ATOM 5811 C C . PRO B 1 200 ? 7.961 6.574 -12.984 1 87.12 200 PRO B C 1
ATOM 5813 O O . PRO B 1 200 ? 8.242 7.613 -13.586 1 87.12 200 PRO B O 1
ATOM 5816 N N . VAL B 1 201 ? 8.609 6.125 -12 1 85.88 201 VAL B N 1
ATOM 5817 C CA . VAL B 1 201 ? 9.852 6.789 -11.609 1 85.88 201 VAL B CA 1
ATOM 5818 C C . VAL B 1 201 ? 10.93 6.52 -12.656 1 85.88 201 VAL B C 1
ATOM 5820 O O . VAL B 1 201 ? 11.789 7.367 -12.898 1 85.88 201 VAL B O 1
ATOM 5823 N N . PHE B 1 202 ? 10.859 5.379 -13.336 1 91.19 202 PHE B N 1
ATOM 5824 C CA . PHE B 1 202 ? 11.93 4.945 -14.234 1 91.19 202 PHE B CA 1
ATOM 5825 C C . PHE B 1 202 ? 11.641 5.375 -15.664 1 91.19 202 PHE B C 1
ATOM 5827 O O . PHE B 1 202 ? 12.562 5.527 -16.469 1 91.19 202 PHE B O 1
ATOM 5834 N N . VAL B 1 203 ? 10.359 5.531 -15.977 1 92.44 203 VAL B N 1
ATOM 5835 C CA . VAL B 1 203 ? 9.992 5.848 -17.344 1 92.44 203 VAL B CA 1
ATOM 5836 C C . VAL B 1 203 ? 8.914 6.934 -17.359 1 92.44 203 VAL B C 1
ATOM 5838 O O . VAL B 1 203 ? 8.188 7.098 -16.375 1 92.44 203 VAL B O 1
ATOM 5841 N N . GLY B 1 204 ? 8.875 7.648 -18.438 1 90.06 204 GLY B N 1
ATOM 5842 C CA . GLY B 1 204 ? 7.906 8.719 -18.656 1 90.06 204 GLY B CA 1
ATOM 5843 C C . GLY B 1 204 ? 7.637 9 -20.125 1 90.06 204 GLY B C 1
ATOM 5844 O O . GLY B 1 204 ? 7.863 8.141 -20.969 1 90.06 204 GLY B O 1
ATOM 5845 N N . LYS B 1 205 ? 7.105 10.195 -20.344 1 90 205 LYS B N 1
ATOM 5846 C CA . LYS B 1 205 ? 6.844 10.602 -21.719 1 90 205 LYS B CA 1
ATOM 5847 C C . LYS B 1 205 ? 8.102 10.492 -22.578 1 90 205 LYS B C 1
ATOM 5849 O O . LYS B 1 205 ? 9.18 10.93 -22.172 1 90 205 LYS B O 1
ATOM 5854 N N . GLY B 1 206 ? 7.93 9.883 -23.75 1 94.19 206 GLY B N 1
ATOM 5855 C CA . GLY B 1 206 ? 9.047 9.711 -24.672 1 94.19 206 GLY B CA 1
ATOM 5856 C C . GLY B 1 206 ? 9.75 8.375 -24.516 1 94.19 206 GLY B C 1
ATOM 5857 O O . GLY B 1 206 ? 10.641 8.039 -25.297 1 94.19 206 GLY B O 1
ATOM 5858 N N . CYS B 1 207 ? 9.297 7.652 -23.531 1 96.62 207 CYS B N 1
ATOM 5859 C CA . CYS B 1 207 ? 9.836 6.312 -23.312 1 96.62 207 CYS B CA 1
ATOM 5860 C C . CYS B 1 207 ? 8.891 5.25 -23.859 1 96.62 207 CYS B C 1
ATOM 5862 O O . CYS B 1 207 ? 7.738 5.547 -24.188 1 96.62 207 CYS B O 1
ATOM 5864 N N . LEU B 1 208 ? 9.469 4.031 -24.062 1 97.88 208 LEU B N 1
ATOM 5865 C CA . LEU B 1 208 ? 8.695 2.881 -24.516 1 97.88 208 LEU B CA 1
ATOM 5866 C C . LEU B 1 208 ? 8.75 1.748 -23.5 1 97.88 208 LEU B C 1
ATOM 5868 O O . LEU B 1 208 ? 9.828 1.396 -23.016 1 97.88 208 LEU B O 1
ATOM 5872 N N . ILE B 1 209 ? 7.605 1.292 -23.141 1 98.31 209 ILE B N 1
ATOM 5873 C CA . ILE B 1 209 ? 7.52 0.099 -22.312 1 98.31 209 ILE B CA 1
ATOM 5874 C C . ILE B 1 209 ? 7.051 -1.086 -23.156 1 98.31 209 ILE B C 1
ATOM 5876 O O . ILE B 1 209 ? 5.98 -1.037 -23.766 1 98.31 209 ILE B O 1
ATOM 5880 N N . LEU B 1 210 ? 7.84 -2.078 -23.281 1 98.5 210 LEU B N 1
ATOM 5881 C CA . LEU B 1 210 ? 7.434 -3.365 -23.844 1 98.5 210 LEU B CA 1
ATOM 5882 C C . LEU B 1 210 ? 7.062 -4.344 -22.734 1 98.5 210 LEU B C 1
ATOM 5884 O O . LEU B 1 210 ? 7.938 -4.875 -22.047 1 98.5 210 LEU B O 1
ATOM 5888 N N . SER B 1 211 ? 5.816 -4.625 -22.594 1 98.06 211 SER B N 1
ATOM 5889 C CA . SER B 1 211 ? 5.289 -5.395 -21.469 1 98.06 211 SER B CA 1
ATOM 5890 C C . SER B 1 211 ? 4.738 -6.738 -21.938 1 98.06 211 SER B C 1
ATOM 5892 O O . SER B 1 211 ? 3.957 -6.801 -22.891 1 98.06 211 SER B O 1
ATOM 5894 N N . ASP B 1 212 ? 5.129 -7.801 -21.219 1 97.56 212 ASP B N 1
ATOM 5895 C CA . ASP B 1 212 ? 4.492 -9.086 -21.484 1 97.56 212 ASP B CA 1
ATOM 5896 C C . ASP B 1 212 ? 2.977 -9 -21.297 1 97.56 212 ASP B C 1
ATOM 5898 O O . ASP B 1 212 ? 2.5 -8.352 -20.359 1 97.56 212 ASP B O 1
ATOM 5902 N N . GLU B 1 213 ? 2.262 -9.68 -22.094 1 94.69 213 GLU B N 1
ATOM 5903 C CA . GLU B 1 213 ? 0.811 -9.516 -22.094 1 94.69 213 GLU B CA 1
ATOM 5904 C C . GLU B 1 213 ? 0.188 -10.102 -20.828 1 94.69 213 GLU B C 1
ATOM 5906 O O . GLU B 1 213 ? -0.932 -9.742 -20.453 1 94.69 213 GLU B O 1
ATOM 5911 N N . PHE B 1 214 ? 0.932 -10.969 -20.125 1 93.31 214 PHE B N 1
ATOM 5912 C CA . PHE B 1 214 ? 0.356 -11.594 -18.953 1 93.31 214 PHE B CA 1
ATOM 5913 C C . PHE B 1 214 ? 0.887 -10.938 -17.672 1 93.31 214 PHE B C 1
ATOM 5915 O O . PHE B 1 214 ? 0.68 -11.453 -16.578 1 93.31 214 PHE B O 1
ATOM 5922 N N . ASN B 1 215 ? 1.511 -9.789 -17.812 1 94.12 215 ASN B N 1
ATOM 5923 C CA . ASN B 1 215 ? 1.992 -9.094 -16.625 1 94.12 215 ASN B CA 1
ATOM 5924 C C . ASN B 1 215 ? 0.851 -8.766 -15.672 1 94.12 215 ASN B C 1
ATOM 5926 O O . ASN B 1 215 ? -0.268 -8.484 -16.109 1 94.12 215 ASN B O 1
ATOM 5930 N N . HIS B 1 216 ? 1.146 -8.859 -14.445 1 88.75 216 HIS B N 1
ATOM 5931 C CA . HIS B 1 216 ? 0.2 -8.586 -13.367 1 88.75 216 HIS B CA 1
ATOM 5932 C C . HIS B 1 216 ? -0.392 -7.188 -13.5 1 88.75 216 HIS B C 1
ATOM 5934 O O . HIS B 1 216 ? 0.253 -6.281 -14.031 1 88.75 216 HIS B O 1
ATOM 5940 N N . THR B 1 217 ? -1.542 -6.98 -13 1 83.75 217 THR B N 1
ATOM 5941 C CA . THR B 1 217 ? -2.285 -5.727 -13.086 1 83.75 217 THR B CA 1
ATOM 5942 C C . THR B 1 217 ? -1.501 -4.59 -12.438 1 83.75 217 THR B C 1
ATOM 5944 O O . THR B 1 217 ? -1.567 -3.445 -12.891 1 83.75 217 THR B O 1
ATOM 5947 N N . SER B 1 218 ? -0.783 -4.887 -11.391 1 85.88 218 SER B N 1
ATOM 5948 C CA . SER B 1 218 ? 0.016 -3.854 -10.734 1 85.88 218 SER B CA 1
ATOM 5949 C C . SER B 1 218 ? 1.042 -3.262 -11.695 1 85.88 218 SER B C 1
ATOM 5951 O O . SER B 1 218 ? 1.338 -2.066 -11.641 1 85.88 218 SER B O 1
ATOM 5953 N N . VAL B 1 219 ? 1.57 -4.066 -12.547 1 90.94 219 VAL B N 1
ATOM 5954 C CA . VAL B 1 219 ? 2.521 -3.611 -13.555 1 90.94 219 VAL B CA 1
ATOM 5955 C C . VAL B 1 219 ? 1.797 -2.771 -14.602 1 90.94 219 VAL B C 1
ATOM 5957 O O . VAL B 1 219 ? 2.291 -1.719 -15.016 1 90.94 219 VAL B O 1
ATOM 5960 N N . ILE B 1 220 ? 0.685 -3.217 -14.992 1 87.88 220 ILE B N 1
ATOM 5961 C CA . ILE B 1 220 ? -0.096 -2.535 -16.016 1 87.88 220 ILE B CA 1
ATOM 5962 C C . ILE B 1 220 ? -0.48 -1.14 -15.531 1 87.88 220 ILE B C 1
ATOM 5964 O O . ILE B 1 220 ? -0.335 -0.158 -16.266 1 87.88 220 ILE B O 1
ATOM 5968 N N . LEU B 1 221 ? -0.917 -1.119 -14.352 1 82.38 221 LEU B N 1
ATOM 5969 C CA . LEU B 1 221 ? -1.312 0.163 -13.781 1 82.38 221 LEU B CA 1
ATOM 5970 C C . LEU B 1 221 ? -0.116 1.104 -13.68 1 82.38 221 LEU B C 1
ATOM 5972 O O . LEU B 1 221 ? -0.233 2.295 -13.977 1 82.38 221 LEU B O 1
ATOM 5976 N N . GLY B 1 222 ? 0.974 0.627 -13.164 1 86.56 222 GLY B N 1
ATOM 5977 C CA . GLY B 1 222 ? 2.182 1.435 -13.102 1 86.56 222 GLY B CA 1
ATOM 5978 C C . GLY B 1 222 ? 2.625 1.944 -14.461 1 86.56 222 GLY B C 1
ATOM 5979 O O . GLY B 1 222 ? 3.055 3.094 -14.586 1 86.56 222 GLY B O 1
ATOM 5980 N N . ALA B 1 223 ? 2.504 1.121 -15.445 1 90.62 223 ALA B N 1
ATOM 5981 C CA . ALA B 1 223 ? 2.865 1.509 -16.812 1 90.62 223 ALA B CA 1
ATOM 5982 C C . ALA B 1 223 ? 1.959 2.627 -17.312 1 90.62 223 ALA B C 1
ATOM 5984 O O . ALA B 1 223 ? 2.436 3.602 -17.906 1 90.62 223 ALA B O 1
ATOM 5985 N N . ARG B 1 224 ? 0.746 2.535 -17.047 1 85.38 224 ARG B N 1
ATOM 5986 C CA . ARG B 1 224 ? -0.218 3.533 -17.5 1 85.38 224 ARG B CA 1
ATOM 5987 C C . ARG B 1 224 ? 0.024 4.875 -16.828 1 85.38 224 ARG B C 1
ATOM 5989 O O . ARG B 1 224 ? -0.13 5.93 -17.453 1 85.38 224 ARG B O 1
ATOM 5996 N N . LEU B 1 225 ? 0.419 4.828 -15.68 1 81.19 225 LEU B N 1
ATOM 5997 C CA . LEU B 1 225 ? 0.638 6.043 -14.898 1 81.19 225 LEU B CA 1
ATOM 5998 C C . LEU B 1 225 ? 1.905 6.758 -15.352 1 81.19 225 LEU B C 1
ATOM 6000 O O . LEU B 1 225 ? 2.062 7.957 -15.109 1 81.19 225 LEU B O 1
ATOM 6004 N N . SER B 1 226 ? 2.736 6.059 -15.961 1 86.81 226 SER B N 1
ATOM 6005 C CA . SER B 1 226 ? 4.031 6.613 -16.328 1 86.81 226 SER B CA 1
ATOM 6006 C C . SER B 1 226 ? 3.898 7.605 -17.484 1 86.81 226 SER B C 1
ATOM 6008 O O . SER B 1 226 ? 4.734 8.5 -17.641 1 86.81 226 SER B O 1
ATOM 6010 N N . GLY B 1 227 ? 2.871 7.426 -18.328 1 86.5 227 GLY B N 1
ATOM 6011 C CA . GLY B 1 227 ? 2.73 8.242 -19.516 1 86.5 227 GLY B CA 1
ATOM 6012 C C . GLY B 1 227 ? 3.57 7.75 -20.688 1 86.5 227 GLY B C 1
ATOM 6013 O O . GLY B 1 227 ? 3.506 8.305 -21.781 1 86.5 227 GLY B O 1
ATOM 6014 N N . ALA B 1 228 ? 4.301 6.754 -20.484 1 93.94 228 ALA B N 1
ATOM 6015 C CA . ALA B 1 228 ? 5.086 6.16 -21.562 1 93.94 228 ALA B CA 1
ATOM 6016 C C . ALA B 1 228 ? 4.188 5.449 -22.562 1 93.94 228 ALA B C 1
ATOM 6018 O O . ALA B 1 228 ? 3.021 5.172 -22.281 1 93.94 228 ALA B O 1
ATOM 6019 N N . VAL B 1 229 ? 4.766 5.266 -23.75 1 95.62 229 VAL B N 1
ATOM 6020 C CA . VAL B 1 229 ? 4.074 4.426 -24.719 1 95.62 229 VAL B CA 1
ATOM 6021 C C . VAL B 1 229 ? 4.184 2.959 -24.312 1 95.62 229 VAL B C 1
ATOM 6023 O O . VAL B 1 229 ? 5.27 2.488 -23.953 1 95.62 229 VAL B O 1
ATOM 6026 N N . ILE B 1 230 ? 3.107 2.307 -24.312 1 96.94 230 ILE B N 1
ATOM 6027 C CA . ILE B 1 230 ? 3.078 0.917 -23.859 1 96.94 230 ILE B CA 1
ATOM 6028 C C . ILE B 1 230 ? 2.734 0.008 -25.047 1 96.94 230 ILE B C 1
ATOM 6030 O O . ILE B 1 230 ? 1.726 0.216 -25.719 1 96.94 230 ILE B O 1
ATOM 6034 N N . ARG B 1 231 ? 3.504 -1.013 -25.281 1 96.81 231 ARG B N 1
ATOM 6035 C CA . ARG B 1 231 ? 3.234 -2.035 -26.297 1 96.81 231 ARG B CA 1
ATOM 6036 C C . ARG B 1 231 ? 3.342 -3.434 -25.688 1 96.81 231 ARG B C 1
ATOM 6038 O O . ARG B 1 231 ? 4.438 -3.881 -25.344 1 96.81 231 ARG B O 1
ATOM 6045 N N . PRO B 1 232 ? 2.311 -4.105 -25.609 1 97.25 232 PRO B N 1
ATOM 6046 C CA . PRO B 1 232 ? 2.391 -5.492 -25.141 1 97.25 232 PRO B CA 1
ATOM 6047 C C . PRO B 1 232 ? 2.969 -6.438 -26.188 1 97.25 232 PRO B C 1
ATOM 6049 O O . PRO B 1 232 ? 2.729 -6.258 -27.391 1 97.25 232 PRO B O 1
ATOM 6052 N N . PHE B 1 233 ? 3.693 -7.332 -25.781 1 97.38 233 PHE B N 1
ATOM 6053 C CA . PHE B 1 233 ? 4.133 -8.398 -26.672 1 97.38 233 PHE B CA 1
ATOM 6054 C C . PHE B 1 233 ? 3.561 -9.742 -26.234 1 97.38 233 PHE B C 1
ATOM 6056 O O . PHE B 1 233 ? 3.146 -9.898 -25.078 1 97.38 233 PHE B O 1
ATOM 6063 N N . LYS B 1 234 ? 3.586 -10.703 -27.125 1 95.12 234 LYS B N 1
ATOM 6064 C CA . LYS B 1 234 ? 2.996 -12.016 -26.859 1 95.12 234 LYS B CA 1
ATOM 6065 C C . LYS B 1 234 ? 3.725 -12.727 -25.719 1 95.12 234 LYS B C 1
ATOM 6067 O O . LYS B 1 234 ? 4.953 -12.664 -25.625 1 95.12 234 LYS B O 1
ATOM 6072 N N . HIS B 1 235 ? 2.939 -13.398 -24.906 1 94 235 HIS B N 1
ATOM 6073 C CA . HIS B 1 235 ? 3.441 -14 -23.672 1 94 235 HIS B CA 1
ATOM 6074 C C . HIS B 1 235 ? 4.613 -14.938 -23.953 1 94 235 HIS B C 1
ATOM 6076 O O . HIS B 1 235 ? 4.484 -15.875 -24.734 1 94 235 HIS B O 1
ATOM 6082 N N . ASN B 1 236 ? 5.715 -14.688 -23.25 1 94.19 236 ASN B N 1
ATOM 6083 C CA . ASN B 1 236 ? 6.922 -15.5 -23.281 1 94.19 236 ASN B CA 1
ATOM 6084 C C . ASN B 1 236 ? 7.391 -15.773 -24.703 1 94.19 236 ASN B C 1
ATOM 6086 O O . ASN B 1 236 ? 7.887 -16.859 -25.016 1 94.19 236 ASN B O 1
ATOM 6090 N N . ASN B 1 237 ? 7.164 -14.836 -25.609 1 95.06 237 ASN B N 1
ATOM 6091 C CA . ASN B 1 237 ? 7.535 -14.953 -27.016 1 95.06 237 ASN B CA 1
ATOM 6092 C C . ASN B 1 237 ? 8.68 -14.008 -27.375 1 95.06 237 ASN B C 1
ATOM 6094 O O . ASN B 1 237 ? 8.445 -12.852 -27.734 1 95.06 237 ASN B O 1
ATOM 6098 N N . ALA B 1 238 ? 9.797 -14.523 -27.422 1 95.75 238 ALA B N 1
ATOM 6099 C CA . ALA B 1 238 ? 10.992 -13.727 -27.672 1 95.75 238 ALA B CA 1
ATOM 6100 C C . ALA B 1 238 ? 11 -13.195 -29.109 1 95.75 238 ALA B C 1
ATOM 6102 O O . ALA B 1 238 ? 11.477 -12.094 -29.375 1 95.75 238 ALA B O 1
ATOM 6103 N N . GLU B 1 239 ? 10.469 -13.945 -30.016 1 95.81 239 GLU B N 1
ATOM 6104 C CA . GLU B 1 239 ? 10.422 -13.523 -31.406 1 95.81 239 GLU B CA 1
ATOM 6105 C C . GLU B 1 239 ? 9.531 -12.297 -31.578 1 95.81 239 GLU B C 1
ATOM 6107 O O . GLU B 1 239 ? 9.891 -11.359 -32.312 1 95.81 239 GLU B O 1
ATOM 6112 N N . ASN B 1 240 ? 8.43 -12.398 -30.984 1 97.62 240 ASN B N 1
ATOM 6113 C CA . ASN B 1 240 ? 7.531 -11.25 -31.047 1 97.62 240 ASN B CA 1
ATOM 6114 C C . ASN B 1 240 ? 8.148 -10.023 -30.391 1 97.62 240 ASN B C 1
ATOM 6116 O O . ASN B 1 240 ? 8.008 -8.906 -30.891 1 97.62 240 ASN B O 1
ATOM 6120 N N . LEU B 1 241 ? 8.781 -10.211 -29.25 1 98.12 241 LEU B N 1
ATOM 6121 C CA . LEU B 1 241 ? 9.453 -9.117 -28.562 1 98.12 241 LEU B CA 1
ATOM 6122 C C . LEU B 1 241 ? 10.516 -8.477 -29.453 1 98.12 241 LEU B C 1
ATOM 6124 O O . LEU B 1 241 ? 10.617 -7.25 -29.531 1 98.12 241 LEU B O 1
ATOM 6128 N N . GLU B 1 242 ? 11.258 -9.273 -30.094 1 98 242 GLU B N 1
ATOM 6129 C CA . GLU B 1 242 ? 12.305 -8.758 -30.969 1 98 242 GLU B CA 1
ATOM 6130 C C . GLU B 1 242 ? 11.719 -7.965 -32.125 1 98 242 GLU B C 1
ATOM 6132 O O . GLU B 1 242 ? 12.25 -6.918 -32.5 1 98 242 GLU B O 1
ATOM 6137 N N . LYS B 1 243 ? 10.734 -8.547 -32.688 1 97.94 243 LYS B N 1
ATOM 6138 C CA . LYS B 1 243 ? 10.055 -7.84 -33.781 1 97.94 243 LYS B CA 1
ATOM 6139 C C . LYS B 1 243 ? 9.609 -6.449 -33.344 1 97.94 243 LYS B C 1
ATOM 6141 O O . LYS B 1 243 ? 9.828 -5.469 -34.062 1 97.94 243 LYS B O 1
ATOM 6146 N N . LEU B 1 244 ? 9.023 -6.348 -32.219 1 97.94 244 LEU B N 1
ATOM 6147 C CA . LEU B 1 244 ? 8.531 -5.074 -31.703 1 97.94 244 LEU B CA 1
ATOM 6148 C C . LEU B 1 244 ? 9.688 -4.129 -31.391 1 97.94 244 LEU B C 1
ATOM 6150 O O . LEU B 1 244 ? 9.578 -2.918 -31.594 1 97.94 244 LEU B O 1
ATOM 6154 N N . LEU B 1 245 ? 10.727 -4.668 -30.844 1 97.94 245 LEU B N 1
ATOM 6155 C CA . LEU B 1 245 ? 11.914 -3.869 -30.562 1 97.94 245 LEU B CA 1
ATOM 6156 C C . LEU B 1 245 ? 12.461 -3.236 -31.844 1 97.94 245 LEU B C 1
ATOM 6158 O O . LEU B 1 245 ? 12.727 -2.033 -31.875 1 97.94 245 LEU B O 1
ATOM 6162 N N . ARG B 1 246 ? 12.57 -4.027 -32.844 1 97.25 246 ARG B N 1
ATOM 6163 C CA . ARG B 1 246 ? 13.078 -3.557 -34.125 1 97.25 246 ARG B CA 1
ATOM 6164 C C . ARG B 1 246 ? 12.172 -2.484 -34.719 1 97.25 246 ARG B C 1
ATOM 6166 O O . ARG B 1 246 ? 12.641 -1.432 -35.156 1 97.25 246 ARG B O 1
ATOM 6173 N N . GLU B 1 247 ? 10.961 -2.787 -34.688 1 96.5 247 GLU B N 1
ATOM 6174 C CA . GLU B 1 247 ? 9.984 -1.843 -35.219 1 96.5 247 GLU B CA 1
ATOM 6175 C C . GLU B 1 247 ? 10.008 -0.524 -34.469 1 96.5 247 GLU B C 1
ATOM 6177 O O . GLU B 1 247 ? 9.93 0.551 -35.062 1 96.5 247 GLU B O 1
ATOM 6182 N N . ALA B 1 248 ? 10.078 -0.621 -33.188 1 95.88 248 ALA B N 1
ATOM 6183 C CA . ALA B 1 248 ? 10.055 0.566 -32.344 1 95.88 248 ALA B CA 1
ATOM 6184 C C . ALA B 1 248 ? 11.289 1.434 -32.562 1 95.88 248 ALA B C 1
ATOM 6186 O O . ALA B 1 248 ? 11.203 2.664 -32.562 1 95.88 248 ALA B O 1
ATOM 6187 N N . ILE B 1 249 ? 12.391 0.843 -32.781 1 95.12 249 ILE B N 1
ATOM 6188 C CA . ILE B 1 249 ? 13.633 1.582 -32.969 1 95.12 249 ILE B CA 1
ATOM 6189 C C . ILE B 1 249 ? 13.617 2.25 -34.344 1 95.12 249 ILE B C 1
ATOM 6191 O O . ILE B 1 249 ? 14.062 3.389 -34.5 1 95.12 249 ILE B O 1
ATOM 6195 N N . ILE B 1 250 ? 13.062 1.568 -35.344 1 94 250 ILE B N 1
ATOM 6196 C CA . ILE B 1 250 ? 13.023 2.082 -36.688 1 94 250 ILE B CA 1
ATOM 6197 C C . ILE B 1 250 ? 12.031 3.24 -36.781 1 94 250 ILE B C 1
ATOM 6199 O O . ILE B 1 250 ? 12.336 4.281 -37.375 1 94 250 ILE B O 1
ATOM 6203 N N . ARG B 1 251 ? 10.898 3.08 -36.219 1 93.81 251 ARG B N 1
ATOM 6204 C CA . ARG B 1 251 ? 9.82 4.059 -36.344 1 93.81 251 ARG B CA 1
ATOM 6205 C C . ARG B 1 251 ? 10.031 5.223 -35.375 1 93.81 251 ARG B C 1
ATOM 6207 O O . ARG B 1 251 ? 9.656 6.355 -35.688 1 93.81 251 ARG B O 1
ATOM 6214 N N . GLY B 1 252 ? 10.547 4.895 -34.188 1 94 252 GLY B N 1
ATOM 6215 C CA . GLY B 1 252 ? 10.734 5.906 -33.156 1 94 252 GLY B CA 1
ATOM 6216 C C . GLY B 1 252 ? 9.461 6.246 -32.438 1 94 252 GLY B C 1
ATOM 6217 O O . GLY B 1 252 ? 8.508 5.461 -32.406 1 94 252 GLY B O 1
ATOM 6218 N N . GLN B 1 253 ? 9.484 7.414 -31.703 1 94.31 253 GLN B N 1
ATOM 6219 C CA . GLN B 1 253 ? 8.336 7.871 -30.938 1 94.31 253 GLN B CA 1
ATOM 6220 C C . GLN B 1 253 ? 7.148 8.18 -31.844 1 94.31 253 GLN B C 1
ATOM 6222 O O . GLN B 1 253 ? 7.32 8.734 -32.938 1 94.31 253 GLN B O 1
ATOM 6227 N N . PRO B 1 254 ? 6 7.871 -31.359 1 91.06 254 PRO B N 1
ATOM 6228 C CA . PRO B 1 254 ? 4.82 8.156 -32.188 1 91.06 254 PRO B CA 1
ATOM 6229 C C . PRO B 1 254 ? 4.66 9.648 -32.5 1 91.06 254 PRO B C 1
ATOM 6231 O O . PRO B 1 254 ? 4.82 10.484 -31.609 1 91.06 254 PRO B O 1
ATOM 6234 N N . GLY B 1 255 ? 4.34 9.977 -33.75 1 88.19 255 GLY B N 1
ATOM 6235 C CA . GLY B 1 255 ? 4.094 11.352 -34.156 1 88.19 255 GLY B CA 1
ATOM 6236 C C . GLY B 1 255 ? 5.352 12.078 -34.594 1 88.19 255 GLY B C 1
ATOM 6237 O O . GLY B 1 255 ? 5.383 12.68 -35.688 1 88.19 255 GLY B O 1
ATOM 6238 N N . THR B 1 256 ? 6.461 12.016 -33.781 1 88.88 256 THR B N 1
ATOM 6239 C CA . THR B 1 256 ? 7.66 12.805 -34.031 1 88.88 256 THR B CA 1
ATOM 6240 C C . THR B 1 256 ? 8.727 11.969 -34.75 1 88.88 256 THR B C 1
ATOM 6242 O O . THR B 1 256 ? 9.594 12.516 -35.438 1 88.88 256 THR B O 1
ATOM 6245 N N . GLY B 1 257 ? 8.742 10.695 -34.469 1 90.06 257 GLY B N 1
ATOM 6246 C CA . GLY B 1 257 ? 9.758 9.82 -35.031 1 90.06 257 GLY B CA 1
ATOM 6247 C C . GLY B 1 257 ? 11.102 9.938 -34.312 1 90.06 257 GLY B C 1
ATOM 6248 O O . GLY B 1 257 ? 12.094 9.352 -34.75 1 90.06 257 GLY B O 1
ATOM 6249 N N . ARG B 1 258 ? 11.047 10.68 -33.312 1 92.75 258 ARG B N 1
ATOM 6250 C CA . ARG B 1 258 ? 12.281 10.852 -32.562 1 92.75 258 ARG B CA 1
ATOM 6251 C C . ARG B 1 258 ? 12.672 9.555 -31.859 1 92.75 258 ARG B C 1
ATOM 6253 O O . ARG B 1 258 ? 11.828 8.695 -31.609 1 92.75 258 ARG B O 1
ATOM 6260 N N . ALA B 1 259 ? 13.961 9.484 -31.578 1 94.12 259 ALA B N 1
ATOM 6261 C CA . ALA B 1 259 ? 14.453 8.305 -30.875 1 94.12 259 ALA B CA 1
ATOM 6262 C C . ALA B 1 259 ? 13.875 8.227 -29.453 1 94.12 259 ALA B C 1
ATOM 6264 O O . ALA B 1 259 ? 13.648 9.258 -28.828 1 94.12 259 ALA B O 1
ATOM 6265 N N . TRP B 1 260 ? 13.664 6.973 -28.984 1 95.75 260 TRP B N 1
ATOM 6266 C CA . TRP B 1 260 ? 13.18 6.77 -27.625 1 95.75 260 TRP B CA 1
ATOM 6267 C C . TRP B 1 260 ? 14.219 7.223 -26.609 1 95.75 260 TRP B C 1
ATOM 6269 O O . TRP B 1 260 ? 15.422 6.996 -26.781 1 95.75 260 TRP B O 1
ATOM 6279 N N . LYS B 1 261 ? 13.734 7.824 -25.562 1 93.5 261 LYS B N 1
ATOM 6280 C CA . LYS B 1 261 ? 14.641 8.133 -24.453 1 93.5 261 LYS B CA 1
ATOM 6281 C C . LYS B 1 261 ? 15.125 6.863 -23.766 1 93.5 261 LYS B C 1
ATOM 6283 O O . LYS B 1 261 ? 16.297 6.754 -23.422 1 93.5 261 LYS B O 1
ATOM 6288 N N . LYS B 1 262 ? 14.18 5.992 -23.484 1 95.69 262 LYS B N 1
ATOM 6289 C CA . LYS B 1 262 ? 14.445 4.684 -22.891 1 95.69 262 LYS B CA 1
ATOM 6290 C C . LYS B 1 262 ? 13.445 3.641 -23.375 1 95.69 262 LYS B C 1
ATOM 6292 O O . LYS B 1 262 ? 12.289 3.961 -23.656 1 95.69 262 LYS B O 1
ATOM 6297 N N . ILE B 1 263 ? 13.977 2.473 -23.516 1 97.62 263 ILE B N 1
ATOM 6298 C CA . ILE B 1 263 ? 13.117 1.318 -23.766 1 97.62 263 ILE B CA 1
ATOM 6299 C C . ILE B 1 263 ? 13.211 0.353 -22.578 1 97.62 263 ILE B C 1
ATOM 6301 O O . ILE B 1 263 ? 14.289 -0.128 -22.25 1 97.62 263 ILE B O 1
ATOM 6305 N N . LEU B 1 264 ? 12.047 0.153 -21.969 1 98.31 264 LEU B N 1
ATOM 6306 C CA . LEU B 1 264 ? 12 -0.706 -20.797 1 98.31 264 LEU B CA 1
ATOM 6307 C C . LEU B 1 264 ? 11.188 -1.969 -21.078 1 98.31 264 LEU B C 1
ATOM 6309 O O . LEU B 1 264 ? 10.016 -1.891 -21.438 1 98.31 264 LEU B O 1
ATOM 6313 N N . ILE B 1 265 ? 11.836 -3.113 -20.953 1 98.62 265 ILE B N 1
ATOM 6314 C CA . ILE B 1 265 ? 11.156 -4.398 -21.031 1 98.62 265 ILE B CA 1
ATOM 6315 C C . ILE B 1 265 ? 10.695 -4.812 -19.625 1 98.62 265 ILE B C 1
ATOM 6317 O O . ILE B 1 265 ? 11.484 -4.816 -18.688 1 98.62 265 ILE B O 1
ATOM 6321 N N . VAL B 1 266 ? 9.414 -5.141 -19.484 1 98.38 266 VAL B N 1
ATOM 6322 C CA . VAL B 1 266 ? 8.867 -5.52 -18.188 1 98.38 266 VAL B CA 1
ATOM 6323 C C . VAL B 1 266 ? 8.328 -6.945 -18.25 1 98.38 266 VAL B C 1
ATOM 6325 O O . VAL B 1 266 ? 7.445 -7.246 -19.062 1 98.38 266 VAL B O 1
ATOM 6328 N N . VAL B 1 267 ? 8.812 -7.82 -17.391 1 98.31 267 VAL B N 1
ATOM 6329 C CA . VAL B 1 267 ? 8.383 -9.211 -17.359 1 98.31 267 VAL B CA 1
ATOM 6330 C C . VAL B 1 267 ? 8.227 -9.664 -15.914 1 98.31 267 VAL B C 1
ATOM 6332 O O . VAL B 1 267 ? 8.641 -8.961 -14.984 1 98.31 267 VAL B O 1
ATOM 6335 N N . GLU B 1 268 ? 7.555 -10.812 -15.711 1 97.62 268 GLU B N 1
ATOM 6336 C CA . GLU B 1 268 ? 7.453 -11.461 -14.406 1 97.62 268 GLU B CA 1
ATOM 6337 C C . GLU B 1 268 ? 8.242 -12.766 -14.375 1 97.62 268 GLU B C 1
ATOM 6339 O O . GLU B 1 268 ? 8.352 -13.453 -15.391 1 97.62 268 GLU B O 1
ATOM 6344 N N . GLY B 1 269 ? 8.812 -13.062 -13.234 1 97.56 269 GLY B N 1
ATOM 6345 C CA . GLY B 1 269 ? 9.492 -14.344 -13.117 1 97.56 269 GLY B CA 1
ATOM 6346 C C . GLY B 1 269 ? 8.562 -15.523 -13.297 1 97.56 269 GLY B C 1
ATOM 6347 O O . GLY B 1 269 ? 8.812 -16.391 -14.133 1 97.56 269 GLY B O 1
ATOM 6348 N N . ILE B 1 270 ? 7.562 -15.578 -12.508 1 96.88 270 ILE B N 1
ATOM 6349 C CA . ILE B 1 270 ? 6.469 -16.531 -12.625 1 96.88 270 ILE B CA 1
ATOM 6350 C C . ILE B 1 270 ? 5.145 -15.789 -12.758 1 96.88 270 ILE B C 1
ATOM 6352 O O . ILE B 1 270 ? 4.824 -14.93 -11.93 1 96.88 270 ILE B O 1
ATOM 6356 N N . TYR B 1 271 ? 4.465 -16.078 -13.812 1 94.81 271 TYR B N 1
ATOM 6357 C CA . TYR B 1 271 ? 3.164 -15.453 -14.023 1 94.81 271 TYR B CA 1
ATOM 6358 C C . TYR B 1 271 ? 2.092 -16.141 -13.18 1 94.81 271 TYR B C 1
ATOM 6360 O O . TYR B 1 271 ? 1.871 -17.344 -13.297 1 94.81 271 TYR B O 1
ATOM 6368 N N . SER B 1 272 ? 1.421 -15.438 -12.367 1 89.75 272 SER B N 1
ATOM 6369 C CA . SER B 1 272 ? 0.601 -15.938 -11.266 1 89.75 272 SER B CA 1
ATOM 6370 C C . SER B 1 272 ? -0.572 -16.766 -11.781 1 89.75 272 SER B C 1
ATOM 6372 O O . SER B 1 272 ? -1.019 -17.703 -11.109 1 89.75 272 SER B O 1
ATOM 6374 N N . MET B 1 273 ? -1.128 -16.438 -12.922 1 89.38 273 MET B N 1
ATOM 6375 C CA . MET B 1 273 ? -2.326 -17.125 -13.398 1 89.38 273 MET B CA 1
ATOM 6376 C C . MET B 1 273 ? -1.959 -18.359 -14.219 1 89.38 273 MET B C 1
ATOM 6378 O O . MET B 1 273 ? -2.707 -19.344 -14.25 1 89.38 273 MET B O 1
ATOM 6382 N N . GLU B 1 274 ? -0.809 -18.344 -14.797 1 91.31 274 GLU B N 1
ATOM 6383 C CA . GLU B 1 274 ? -0.413 -19.422 -15.695 1 91.31 274 GLU B CA 1
ATOM 6384 C C . GLU B 1 274 ? 0.604 -20.344 -15.031 1 91.31 274 GLU B C 1
ATOM 6386 O O . GLU B 1 274 ? 0.75 -21.5 -15.43 1 91.31 274 GLU B O 1
ATOM 6391 N N . GLY B 1 275 ? 1.256 -19.828 -14.078 1 93.94 275 GLY B N 1
ATOM 6392 C CA . GLY B 1 275 ? 2.328 -20.609 -13.484 1 93.94 275 GLY B CA 1
ATOM 6393 C C . GLY B 1 275 ? 3.541 -20.734 -14.383 1 93.94 275 GLY B C 1
ATOM 6394 O O . GLY B 1 275 ? 4.496 -21.438 -14.047 1 93.94 275 GLY B O 1
ATOM 6395 N N . SER B 1 276 ? 3.568 -20.078 -15.453 1 95.12 276 SER B N 1
ATOM 6396 C CA . SER B 1 276 ? 4.668 -20.141 -16.406 1 95.12 276 SER B CA 1
ATOM 6397 C C . SER B 1 276 ? 5.859 -19.312 -15.945 1 95.12 276 SER B C 1
ATOM 6399 O O . SER B 1 276 ? 5.688 -18.25 -15.344 1 95.12 276 SER B O 1
ATOM 6401 N N . ILE B 1 277 ? 6.98 -19.797 -16.25 1 96.19 277 ILE B N 1
ATOM 6402 C CA . ILE B 1 277 ? 8.227 -19.094 -15.938 1 96.19 277 ILE B CA 1
ATOM 6403 C C . ILE B 1 277 ? 8.734 -18.375 -17.172 1 96.19 277 ILE B C 1
ATOM 6405 O O . ILE B 1 277 ? 8.719 -18.922 -18.281 1 96.19 277 ILE B O 1
ATOM 6409 N N . VAL B 1 278 ? 9.164 -17.188 -17.016 1 96.62 278 VAL B N 1
ATOM 6410 C CA . VAL B 1 278 ? 9.688 -16.391 -18.125 1 96.62 278 VAL B CA 1
ATOM 6411 C C . VAL B 1 278 ? 10.992 -16.984 -18.625 1 96.62 278 VAL B C 1
ATOM 6413 O O . VAL B 1 278 ? 11.805 -17.469 -17.828 1 96.62 278 VAL B O 1
ATOM 6416 N N . ASN B 1 279 ? 11.117 -17.031 -19.953 1 95.44 279 ASN B N 1
ATOM 6417 C CA . ASN B 1 279 ? 12.422 -17.359 -20.516 1 95.44 279 ASN B CA 1
ATOM 6418 C C . ASN B 1 279 ? 13.391 -16.188 -20.391 1 95.44 279 ASN B C 1
ATOM 6420 O O . ASN B 1 279 ? 13.688 -15.516 -21.391 1 95.44 279 ASN B O 1
ATOM 6424 N N . LEU B 1 280 ? 13.969 -16.078 -19.234 1 97.06 280 LEU B N 1
ATOM 6425 C CA . LEU B 1 280 ? 14.727 -14.875 -18.891 1 97.06 280 LEU B CA 1
ATOM 6426 C C . LEU B 1 280 ? 16.016 -14.789 -19.703 1 97.06 280 LEU B C 1
ATOM 6428 O O . LEU B 1 280 ? 16.484 -13.695 -20.016 1 97.06 280 LEU B O 1
ATOM 6432 N N . ALA B 1 281 ? 16.609 -15.883 -20.062 1 96.31 281 ALA B N 1
ATOM 6433 C CA . ALA B 1 281 ? 17.844 -15.898 -20.844 1 96.31 281 ALA B CA 1
ATOM 6434 C C . ALA B 1 281 ? 17.656 -15.219 -22.188 1 96.31 281 ALA B C 1
ATOM 6436 O O . ALA B 1 281 ? 18.484 -14.414 -22.609 1 96.31 281 ALA B O 1
ATOM 6437 N N . GLN B 1 282 ? 16.578 -15.508 -22.828 1 96.69 282 GLN B N 1
ATOM 6438 C CA . GLN B 1 282 ? 16.281 -14.906 -24.125 1 96.69 282 GLN B CA 1
ATOM 6439 C C . GLN B 1 282 ? 15.969 -13.422 -23.984 1 96.69 282 GLN B C 1
ATOM 6441 O O . GLN B 1 282 ? 16.359 -12.617 -24.844 1 96.69 282 GLN B O 1
ATOM 6446 N N . ILE B 1 283 ? 15.25 -13.102 -22.953 1 97.88 283 ILE B N 1
ATOM 6447 C CA . ILE B 1 283 ? 14.891 -11.711 -22.734 1 97.88 283 ILE B CA 1
ATOM 6448 C C . ILE B 1 283 ? 16.156 -10.883 -22.5 1 97.88 283 ILE B C 1
ATOM 6450 O O . ILE B 1 283 ? 16.281 -9.773 -23.016 1 97.88 283 ILE B O 1
ATOM 6454 N N . VAL B 1 284 ? 17.031 -11.398 -21.656 1 97.94 284 VAL B N 1
ATOM 6455 C CA . VAL B 1 284 ? 18.281 -10.703 -21.344 1 97.94 284 VAL B CA 1
ATOM 6456 C C . VAL B 1 284 ? 19.109 -10.539 -22.625 1 97.94 284 VAL B C 1
ATOM 6458 O O . VAL B 1 284 ? 19.734 -9.492 -22.828 1 97.94 284 VAL B O 1
ATOM 6461 N N . ALA B 1 285 ? 19.172 -11.555 -23.484 1 97.56 285 ALA B N 1
ATOM 6462 C CA . ALA B 1 285 ? 19.891 -11.469 -24.734 1 97.56 285 ALA B CA 1
ATOM 6463 C C . ALA B 1 285 ? 19.359 -10.336 -25.609 1 97.56 285 ALA B C 1
ATOM 6465 O O . ALA B 1 285 ? 20.141 -9.578 -26.203 1 97.56 285 ALA B O 1
ATOM 6466 N N . LEU B 1 286 ? 18.094 -10.234 -25.688 1 98 286 LEU B N 1
ATOM 6467 C CA . LEU B 1 286 ? 17.469 -9.188 -26.484 1 98 286 LEU B CA 1
ATOM 6468 C C . LEU B 1 286 ? 17.734 -7.809 -25.875 1 98 286 LEU B C 1
ATOM 6470 O O . LEU B 1 286 ? 17.953 -6.84 -26.609 1 98 286 LEU B O 1
ATOM 6474 N N . LYS B 1 287 ? 17.609 -7.734 -24.547 1 97.5 287 LYS B N 1
ATOM 6475 C CA . LYS B 1 287 ? 17.906 -6.484 -23.859 1 97.5 287 LYS B CA 1
ATOM 6476 C C . LYS B 1 287 ? 19.297 -5.977 -24.219 1 97.5 287 LYS B C 1
ATOM 6478 O O . LYS B 1 287 ? 19.484 -4.789 -24.5 1 97.5 287 LYS B O 1
ATOM 6483 N N . LYS B 1 288 ? 20.266 -6.836 -24.219 1 97.06 288 LYS B N 1
ATOM 6484 C CA . LYS B 1 288 ? 21.641 -6.48 -24.516 1 97.06 288 LYS B CA 1
ATOM 6485 C C . LYS B 1 288 ? 21.812 -6.102 -25.984 1 97.06 288 LYS B C 1
ATOM 6487 O O . LYS B 1 288 ? 22.484 -5.117 -26.312 1 97.06 288 LYS B O 1
ATOM 6492 N N . LYS B 1 289 ? 21.234 -6.918 -26.812 1 97 289 LYS B N 1
ATOM 6493 C CA . LYS B 1 289 ? 21.344 -6.699 -28.25 1 97 289 LYS B CA 1
ATOM 6494 C C . LYS B 1 289 ? 20.797 -5.332 -28.641 1 97 289 LYS B C 1
ATOM 6496 O O . LYS B 1 289 ? 21.391 -4.633 -29.469 1 97 289 LYS B O 1
ATOM 6501 N N . TYR B 1 290 ? 19.75 -4.883 -28.047 1 97 290 TYR B N 1
ATOM 6502 C CA . TYR B 1 290 ? 19.078 -3.668 -28.484 1 97 290 TYR B CA 1
ATOM 6503 C C . TYR B 1 290 ? 19.266 -2.549 -27.469 1 97 290 TYR B C 1
ATOM 6505 O O . TYR B 1 290 ? 18.625 -1.501 -27.562 1 97 290 TYR B O 1
ATOM 6513 N N . LYS B 1 291 ? 20.016 -2.775 -26.422 1 95.31 291 LYS B N 1
ATOM 6514 C CA . LYS B 1 291 ? 20.375 -1.791 -25.406 1 95.31 291 LYS B CA 1
ATOM 6515 C C . LYS B 1 291 ? 19.141 -1.253 -24.688 1 95.31 291 LYS B C 1
ATOM 6517 O O . LYS B 1 291 ? 18.969 -0.038 -24.578 1 95.31 291 LYS B O 1
ATOM 6522 N N . ALA B 1 292 ? 18.266 -2.129 -24.359 1 97.5 292 ALA B N 1
ATOM 6523 C CA . ALA B 1 292 ? 17.078 -1.807 -23.578 1 97.5 292 ALA B CA 1
ATOM 6524 C C . ALA B 1 292 ? 17.297 -2.07 -22.094 1 97.5 292 ALA B C 1
ATOM 6526 O O . ALA B 1 292 ? 18.359 -2.576 -21.703 1 97.5 292 ALA B O 1
ATOM 6527 N N . TYR B 1 293 ? 16.422 -1.592 -21.281 1 97.75 293 TYR B N 1
ATOM 6528 C CA . TYR B 1 293 ? 16.438 -1.882 -19.844 1 97.75 293 TYR B CA 1
ATOM 6529 C C . TYR B 1 293 ? 15.453 -2.996 -19.516 1 97.75 293 TYR B C 1
ATOM 6531 O O . TYR B 1 293 ? 14.5 -3.234 -20.25 1 97.75 293 TYR B O 1
ATOM 6539 N N . LEU B 1 294 ? 15.766 -3.676 -18.422 1 98.38 294 LEU B N 1
ATOM 6540 C CA . LEU B 1 294 ? 14.93 -4.809 -18.031 1 98.38 294 LEU B CA 1
ATOM 6541 C C . LEU B 1 294 ? 14.445 -4.66 -16.594 1 98.38 294 LEU B C 1
ATOM 6543 O O . LEU B 1 294 ? 15.242 -4.422 -15.688 1 98.38 294 LEU B O 1
ATOM 6547 N N . TYR B 1 295 ? 13.156 -4.719 -16.422 1 98.25 295 TYR B N 1
ATOM 6548 C CA . TYR B 1 295 ? 12.438 -4.73 -15.156 1 98.25 295 TYR B CA 1
ATOM 6549 C C . TYR B 1 295 ? 11.766 -6.074 -14.922 1 98.25 295 TYR B C 1
ATOM 6551 O O . TYR B 1 295 ? 10.922 -6.504 -15.711 1 98.25 295 TYR B O 1
ATOM 6559 N N . ILE B 1 296 ? 12.086 -6.766 -13.812 1 98.19 296 ILE B N 1
ATOM 6560 C CA . ILE B 1 296 ? 11.492 -8.078 -13.57 1 98.19 296 ILE B CA 1
ATOM 6561 C C . ILE B 1 296 ? 10.719 -8.055 -12.25 1 98.19 296 ILE B C 1
ATOM 6563 O O . ILE B 1 296 ? 11.234 -7.582 -11.227 1 98.19 296 ILE B O 1
ATOM 6567 N N . ASP B 1 297 ? 9.5 -8.492 -12.273 1 97.19 297 ASP B N 1
ATOM 6568 C CA . ASP B 1 297 ? 8.695 -8.758 -11.086 1 97.19 297 ASP B CA 1
ATOM 6569 C C . ASP B 1 297 ? 8.859 -10.203 -10.625 1 97.19 297 ASP B C 1
ATOM 6571 O O . ASP B 1 297 ? 8.305 -11.117 -11.234 1 97.19 297 ASP B O 1
ATOM 6575 N N . GLU B 1 298 ? 9.508 -10.391 -9.523 1 96.94 298 GLU B N 1
ATOM 6576 C CA . GLU B 1 298 ? 9.781 -11.727 -9.008 1 96.94 298 GLU B CA 1
ATOM 6577 C C . GLU B 1 298 ? 8.898 -12.055 -7.809 1 96.94 298 GLU B C 1
ATOM 6579 O O . GLU B 1 298 ? 9.32 -12.758 -6.891 1 96.94 298 GLU B O 1
ATOM 6584 N N . ALA B 1 299 ? 7.695 -11.578 -7.781 1 94.62 299 ALA B N 1
ATOM 6585 C CA . ALA B 1 299 ? 6.812 -11.75 -6.633 1 94.62 299 ALA B CA 1
ATOM 6586 C C . ALA B 1 299 ? 6.582 -13.234 -6.336 1 94.62 299 ALA B C 1
ATOM 6588 O O . ALA B 1 299 ? 6.582 -13.648 -5.176 1 94.62 299 ALA B O 1
ATOM 6589 N N . HIS B 1 300 ? 6.375 -14.062 -7.348 1 96 300 HIS B N 1
ATOM 6590 C CA . HIS B 1 300 ? 6.055 -15.469 -7.16 1 96 300 HIS B CA 1
ATOM 6591 C C . HIS B 1 300 ? 7.305 -16.344 -7.25 1 96 300 HIS B C 1
ATOM 6593 O O . HIS B 1 300 ? 7.289 -17.5 -6.844 1 96 300 HIS B O 1
ATOM 6599 N N . SER B 1 301 ? 8.391 -15.82 -7.762 1 97.19 301 SER B N 1
ATOM 6600 C CA . SER B 1 301 ? 9.555 -16.656 -8.039 1 97.19 301 SER B CA 1
ATOM 6601 C C . SER B 1 301 ? 10.609 -16.516 -6.945 1 97.19 301 SER B C 1
ATOM 6603 O O . SER B 1 301 ? 11.367 -17.438 -6.68 1 97.19 301 SER B O 1
ATOM 6605 N N . ILE B 1 302 ? 10.664 -15.328 -6.312 1 96.75 302 ILE B N 1
ATOM 6606 C CA . ILE B 1 302 ? 11.695 -15.094 -5.305 1 96.75 302 ILE B CA 1
ATOM 6607 C C . ILE B 1 302 ? 11.469 -16.016 -4.109 1 96.75 302 ILE B C 1
ATOM 6609 O O . ILE B 1 302 ? 10.328 -16.25 -3.711 1 96.75 302 ILE B O 1
ATOM 6613 N N . GLY B 1 303 ? 12.508 -16.625 -3.607 1 94.06 303 GLY B N 1
ATOM 6614 C CA . GLY B 1 303 ? 12.43 -17.562 -2.494 1 94.06 303 GLY B CA 1
ATOM 6615 C C . GLY B 1 303 ? 12.164 -19 -2.93 1 94.06 303 GLY B C 1
ATOM 6616 O O . GLY B 1 303 ? 12.398 -19.938 -2.166 1 94.06 303 GLY B O 1
ATOM 6617 N N . CYS B 1 304 ? 11.703 -19.203 -4.211 1 90.88 304 CYS B N 1
ATOM 6618 C CA . CYS B 1 304 ? 11.227 -20.516 -4.613 1 90.88 304 CYS B CA 1
ATOM 6619 C C . CYS B 1 304 ? 12.055 -21.062 -5.77 1 90.88 304 CYS B C 1
ATOM 6621 O O . CYS B 1 304 ? 12.141 -22.281 -5.945 1 90.88 304 CYS B O 1
ATOM 6623 N N . THR B 1 305 ? 12.5 -20.203 -6.559 1 93.69 305 THR B N 1
ATOM 6624 C CA . THR B 1 305 ? 13.148 -20.656 -7.789 1 93.69 305 THR B CA 1
ATOM 6625 C C . THR B 1 305 ? 14.656 -20.469 -7.699 1 93.69 305 THR B C 1
ATOM 6627 O O . THR B 1 305 ? 15.141 -19.531 -7.051 1 93.69 305 THR B O 1
ATOM 6630 N N . GLY B 1 306 ? 15.383 -21.344 -8.359 1 92.62 306 GLY B N 1
ATOM 6631 C CA . GLY B 1 306 ? 16.828 -21.344 -8.266 1 92.62 306 GLY B CA 1
ATOM 6632 C C . GLY B 1 306 ? 17.375 -22.25 -7.184 1 92.62 306 GLY B C 1
ATOM 6633 O O . GLY B 1 306 ? 16.625 -22.672 -6.293 1 92.62 306 GLY B O 1
ATOM 6634 N N . PRO B 1 307 ? 18.578 -22.531 -7.219 1 91.94 307 PRO B N 1
ATOM 6635 C CA . PRO B 1 307 ? 19.156 -23.453 -6.234 1 91.94 307 PRO B CA 1
ATOM 6636 C C . PRO B 1 307 ? 19.094 -22.906 -4.809 1 91.94 307 PRO B C 1
ATOM 6638 O O . PRO B 1 307 ? 19 -23.688 -3.855 1 91.94 307 PRO B O 1
ATOM 6641 N N . THR B 1 308 ? 19.188 -21.578 -4.684 1 94.12 308 THR B N 1
ATOM 6642 C CA . THR B 1 308 ? 19.156 -20.984 -3.344 1 94.12 308 THR B CA 1
ATOM 6643 C C . THR B 1 308 ? 17.953 -20.062 -3.178 1 94.12 308 THR B C 1
ATOM 6645 O O . THR B 1 308 ? 17.922 -19.25 -2.26 1 94.12 308 THR B O 1
ATOM 6648 N N . GLY B 1 309 ? 17.031 -20.188 -4.109 1 94.75 309 GLY B N 1
ATOM 6649 C CA . GLY B 1 309 ? 15.773 -19.469 -3.975 1 94.75 309 GLY B CA 1
ATOM 6650 C C . GLY B 1 309 ? 15.875 -18.016 -4.395 1 94.75 309 GLY B C 1
ATOM 6651 O O . GLY B 1 309 ? 15.031 -17.188 -4.023 1 94.75 309 GLY B O 1
ATOM 6652 N N . ARG B 1 310 ? 16.859 -17.578 -5.141 1 95.81 310 ARG B N 1
ATOM 6653 C CA . ARG B 1 310 ? 17.109 -16.188 -5.461 1 95.81 310 ARG B CA 1
ATOM 6654 C C . ARG B 1 310 ? 16.375 -15.766 -6.73 1 95.81 310 ARG B C 1
ATOM 6656 O O . ARG B 1 310 ? 16.672 -14.719 -7.312 1 95.81 310 ARG B O 1
ATOM 6663 N N . GLY B 1 311 ? 15.461 -16.594 -7.219 1 95.31 311 GLY B N 1
ATOM 6664 C CA . GLY B 1 311 ? 14.609 -16.188 -8.328 1 95.31 311 GLY B CA 1
ATOM 6665 C C . GLY B 1 311 ? 15 -16.828 -9.641 1 95.31 311 GLY B C 1
ATOM 6666 O O . GLY B 1 311 ? 15.812 -17.75 -9.672 1 95.31 311 GLY B O 1
ATOM 6667 N N . VAL B 1 312 ? 14.406 -16.328 -10.695 1 96.5 312 VAL B N 1
ATOM 6668 C CA . VAL B 1 312 ? 14.531 -16.922 -12.023 1 96.5 312 VAL B CA 1
ATOM 6669 C C . VAL B 1 312 ? 15.922 -16.641 -12.594 1 96.5 312 VAL B C 1
ATOM 6671 O O . VAL B 1 312 ? 16.469 -17.438 -13.359 1 96.5 312 VAL B O 1
ATOM 6674 N N . ARG B 1 313 ? 16.469 -15.508 -12.227 1 95.81 313 ARG B N 1
ATOM 6675 C CA . ARG B 1 313 ? 17.828 -15.211 -12.672 1 95.81 313 ARG B CA 1
ATOM 6676 C C . ARG B 1 313 ? 18.781 -16.328 -12.297 1 95.81 313 ARG B C 1
ATOM 6678 O O . ARG B 1 313 ? 19.625 -16.734 -13.109 1 95.81 313 ARG B O 1
ATOM 6685 N N . GLU B 1 314 ? 18.672 -16.734 -11.07 1 94.88 314 GLU B N 1
ATOM 6686 C CA . GLU B 1 314 ? 19.531 -17.812 -10.594 1 94.88 314 GLU B CA 1
ATOM 6687 C C . GLU B 1 314 ? 19.203 -19.125 -11.312 1 94.88 314 GLU B C 1
ATOM 6689 O O . GLU B 1 314 ? 20.109 -19.922 -11.586 1 94.88 314 GLU B O 1
ATOM 6694 N N . LEU B 1 315 ? 17.984 -19.359 -11.539 1 94 315 LEU B N 1
ATOM 6695 C CA . LEU B 1 315 ? 17.547 -20.562 -12.25 1 94 315 LEU B CA 1
ATOM 6696 C C . LEU B 1 315 ? 18.25 -20.688 -13.594 1 94 315 LEU B C 1
ATOM 6698 O O . LEU B 1 315 ? 18.625 -21.781 -14.008 1 94 315 LEU B O 1
ATOM 6702 N N . PHE B 1 316 ? 18.453 -19.562 -14.297 1 95.19 316 PHE B N 1
ATOM 6703 C CA . PHE B 1 316 ? 19.062 -19.562 -15.625 1 95.19 316 PHE B CA 1
ATOM 6704 C C . PHE B 1 316 ? 20.562 -19.297 -15.531 1 95.19 316 PHE B C 1
ATOM 6706 O O . PHE B 1 316 ? 21.234 -19.156 -16.562 1 95.19 316 PHE B O 1
ATOM 6713 N N . GLY B 1 317 ? 21.062 -19.094 -14.336 1 94.94 317 GLY B N 1
ATOM 6714 C CA . GLY B 1 317 ? 22.484 -18.875 -14.141 1 94.94 317 GLY B CA 1
ATOM 6715 C C . GLY B 1 317 ? 22.953 -17.516 -14.648 1 94.94 317 GLY B C 1
ATOM 6716 O O . GLY B 1 317 ? 24.078 -17.375 -15.133 1 94.94 317 GLY B O 1
ATOM 6717 N N . LEU B 1 318 ? 22.156 -16.562 -14.594 1 96.69 318 LEU B N 1
ATOM 6718 C CA . LEU B 1 318 ? 22.469 -15.227 -15.086 1 96.69 318 LEU B CA 1
ATOM 6719 C C . LEU B 1 318 ? 23.125 -14.391 -13.984 1 96.69 318 LEU B C 1
ATOM 6721 O O . LEU B 1 318 ? 22.938 -14.656 -12.797 1 96.69 318 LEU B O 1
ATOM 6725 N N . ASP B 1 319 ? 23.828 -13.359 -14.422 1 95.94 319 ASP B N 1
ATOM 6726 C CA . ASP B 1 319 ? 24.469 -12.445 -13.484 1 95.94 319 ASP B CA 1
ATOM 6727 C C . ASP B 1 319 ? 23.469 -11.414 -12.953 1 95.94 319 ASP B C 1
ATOM 6729 O O . ASP B 1 319 ? 22.578 -10.977 -13.68 1 95.94 319 ASP B O 1
ATOM 6733 N N . PRO B 1 320 ? 23.656 -11.008 -11.703 1 95.44 320 PRO B N 1
ATOM 6734 C CA . PRO B 1 320 ? 22.75 -10.016 -11.133 1 95.44 320 PRO B CA 1
ATOM 6735 C C . PRO B 1 320 ? 22.672 -8.734 -11.953 1 95.44 320 PRO B C 1
ATOM 6737 O O . PRO B 1 320 ? 21.625 -8.078 -11.992 1 95.44 320 PRO B O 1
ATOM 6740 N N . GLU B 1 321 ? 23.719 -8.375 -12.609 1 95.06 321 GLU B N 1
ATOM 6741 C CA . GLU B 1 321 ? 23.781 -7.121 -13.352 1 95.06 321 GLU B CA 1
ATOM 6742 C C . GLU B 1 321 ? 23.047 -7.23 -14.68 1 95.06 321 GLU B C 1
ATOM 6744 O O . GLU B 1 321 ? 22.797 -6.219 -15.336 1 95.06 321 GLU B O 1
ATOM 6749 N N . ASP B 1 322 ? 22.688 -8.453 -15.031 1 96.94 322 ASP B N 1
ATOM 6750 C CA . ASP B 1 322 ? 21.953 -8.648 -16.281 1 96.94 322 ASP B CA 1
ATOM 6751 C C . ASP B 1 322 ? 20.562 -8.055 -16.188 1 96.94 322 ASP B C 1
ATOM 6753 O O . ASP B 1 322 ? 19.906 -7.844 -17.219 1 96.94 322 ASP B O 1
ATOM 6757 N N . ILE B 1 323 ? 20.109 -7.844 -15.047 1 97.75 323 ILE B N 1
ATOM 6758 C CA . ILE B 1 323 ? 18.797 -7.234 -14.805 1 97.75 323 ILE B CA 1
ATOM 6759 C C . ILE B 1 323 ? 18.984 -5.848 -14.188 1 97.75 323 ILE B C 1
ATOM 6761 O O . ILE B 1 323 ? 19.812 -5.668 -13.289 1 97.75 323 ILE B O 1
ATOM 6765 N N . ASP B 1 324 ? 18.25 -4.91 -14.648 1 97.38 324 ASP B N 1
ATOM 6766 C CA . ASP B 1 324 ? 18.438 -3.539 -14.188 1 97.38 324 ASP B CA 1
ATOM 6767 C C . ASP B 1 324 ? 17.641 -3.279 -12.906 1 97.38 324 ASP B C 1
ATOM 6769 O O . ASP B 1 324 ? 18.141 -2.623 -11.984 1 97.38 324 ASP B O 1
ATOM 6773 N N . VAL B 1 325 ? 16.406 -3.75 -12.914 1 97.44 325 VAL B N 1
ATOM 6774 C CA . VAL B 1 325 ? 15.547 -3.5 -11.766 1 97.44 325 VAL B CA 1
ATOM 6775 C C . VAL B 1 325 ? 14.906 -4.809 -11.305 1 97.44 325 VAL B C 1
ATOM 6777 O O . VAL B 1 325 ? 14.188 -5.457 -12.07 1 97.44 325 VAL B O 1
ATOM 6780 N N . TYR B 1 326 ? 15.18 -5.16 -10.086 1 97.81 326 TYR B N 1
ATOM 6781 C CA . TYR B 1 326 ? 14.531 -6.293 -9.43 1 97.81 326 TYR B CA 1
ATOM 6782 C C . TYR B 1 326 ? 13.359 -5.832 -8.57 1 97.81 326 TYR B C 1
ATOM 6784 O O . TYR B 1 326 ? 13.539 -5.047 -7.637 1 97.81 326 TYR B O 1
ATOM 6792 N N . MET B 1 327 ? 12.258 -6.277 -8.922 1 97 327 MET B N 1
ATOM 6793 C CA . MET B 1 327 ? 11.102 -6.055 -8.055 1 97 327 MET B CA 1
ATOM 6794 C C . MET B 1 327 ? 10.633 -7.363 -7.434 1 97 327 MET B C 1
ATOM 6796 O O . MET B 1 327 ? 10.625 -8.406 -8.094 1 97 327 MET B O 1
ATOM 6800 N N . GLY B 1 328 ? 10.211 -7.328 -6.191 1 95.31 328 GLY B N 1
ATOM 6801 C CA . GLY B 1 328 ? 9.625 -8.484 -5.531 1 95.31 328 GLY B CA 1
ATOM 6802 C C . GLY B 1 328 ? 8.727 -8.117 -4.363 1 95.31 328 GLY B C 1
ATOM 6803 O O . GLY B 1 328 ? 8.562 -6.938 -4.051 1 95.31 328 GLY B O 1
ATOM 6804 N N . THR B 1 329 ? 8.039 -9.133 -3.795 1 92.5 329 THR B N 1
ATOM 6805 C CA . THR B 1 329 ? 7.16 -8.914 -2.65 1 92.5 329 THR B CA 1
ATOM 6806 C C . THR B 1 329 ? 7.629 -9.727 -1.448 1 92.5 329 THR B C 1
ATOM 6808 O O . THR B 1 329 ? 8.312 -10.742 -1.607 1 92.5 329 THR B O 1
ATOM 6811 N N . PHE B 1 330 ? 7.266 -9.266 -0.309 1 94.5 330 PHE B N 1
ATOM 6812 C CA . PHE B 1 330 ? 7.566 -9.961 0.938 1 94.5 330 PHE B CA 1
ATOM 6813 C C . PHE B 1 330 ? 6.363 -10.773 1.404 1 94.5 330 PHE B C 1
ATOM 6815 O O . PHE B 1 330 ? 6.426 -11.453 2.434 1 94.5 330 PHE B O 1
ATOM 6822 N N . THR B 1 331 ? 5.348 -10.859 0.635 1 91.5 331 THR B N 1
ATOM 6823 C CA . THR B 1 331 ? 4.051 -11.336 1.108 1 91.5 331 THR B CA 1
ATOM 6824 C C . THR B 1 331 ? 3.904 -12.836 0.872 1 91.5 331 THR B C 1
ATOM 6826 O O . THR B 1 331 ? 3.033 -13.484 1.459 1 91.5 331 THR B O 1
ATOM 6829 N N . LYS B 1 332 ? 4.688 -13.383 -0.011 1 93.56 332 LYS B N 1
ATOM 6830 C CA . LYS B 1 332 ? 4.496 -14.773 -0.421 1 93.56 332 LYS B CA 1
ATOM 6831 C C . LYS B 1 332 ? 5.539 -15.68 0.215 1 93.56 332 LYS B C 1
ATOM 6833 O O . LYS B 1 332 ? 5.363 -16.141 1.343 1 93.56 332 LYS B O 1
ATOM 6838 N N . SER B 1 333 ? 6.73 -15.773 -0.31 1 95.5 333 SER B N 1
ATOM 6839 C CA . SER B 1 333 ? 7.781 -16.656 0.192 1 95.5 333 SER B CA 1
ATOM 6840 C C . SER B 1 333 ? 8.25 -16.219 1.577 1 95.5 333 SER B C 1
ATOM 6842 O O . SER B 1 333 ? 8.625 -17.062 2.4 1 95.5 333 SER B O 1
ATOM 6844 N N . PHE B 1 334 ? 8.164 -14.922 1.885 1 95.25 334 PHE B N 1
ATOM 6845 C CA . PHE B 1 334 ? 8.812 -14.406 3.084 1 95.25 334 PHE B CA 1
ATOM 6846 C C . PHE B 1 334 ? 7.801 -14.188 4.199 1 95.25 334 PHE B C 1
ATOM 6848 O O . PHE B 1 334 ? 8.164 -13.766 5.301 1 95.25 334 PHE B O 1
ATOM 6855 N N . ALA B 1 335 ? 6.66 -14.445 3.982 1 92.75 335 ALA B N 1
ATOM 6856 C CA . ALA B 1 335 ? 5.621 -14.523 5.008 1 92.75 335 ALA B CA 1
ATOM 6857 C C . ALA B 1 335 ? 5.457 -13.188 5.727 1 92.75 335 ALA B C 1
ATOM 6859 O O . ALA B 1 335 ? 5.406 -13.141 6.957 1 92.75 335 ALA B O 1
ATOM 6860 N N . GLY B 1 336 ? 5.441 -12.172 5.094 1 92.44 336 GLY B N 1
ATOM 6861 C CA . GLY B 1 336 ? 5.23 -10.852 5.656 1 92.44 336 GLY B CA 1
ATOM 6862 C C . GLY B 1 336 ? 4.336 -9.977 4.801 1 92.44 336 GLY B C 1
ATOM 6863 O O . GLY B 1 336 ? 3.311 -10.43 4.293 1 92.44 336 GLY B O 1
ATOM 6864 N N . SER B 1 337 ? 4.656 -8.734 4.766 1 89.81 337 SER B N 1
ATOM 6865 C CA . SER B 1 337 ? 3.939 -7.75 3.955 1 89.81 337 SER B CA 1
ATOM 6866 C C . SER B 1 337 ? 4.898 -6.773 3.289 1 89.81 337 SER B C 1
ATOM 6868 O O . SER B 1 337 ? 6.02 -6.578 3.764 1 89.81 337 SER B O 1
ATOM 6870 N N . GLY B 1 338 ? 4.434 -6.238 2.139 1 89.69 338 GLY B N 1
ATOM 6871 C CA . GLY B 1 338 ? 5.25 -5.242 1.461 1 89.69 338 GLY B CA 1
ATOM 6872 C C . GLY B 1 338 ? 5.992 -5.797 0.26 1 89.69 338 GLY B C 1
ATOM 6873 O O . GLY B 1 338 ? 5.648 -6.867 -0.247 1 89.69 338 GLY B O 1
ATOM 6874 N N . GLY B 1 339 ? 6.914 -4.965 -0.214 1 91.94 339 GLY B N 1
ATOM 6875 C CA . GLY B 1 339 ? 7.73 -5.316 -1.367 1 91.94 339 GLY B CA 1
ATOM 6876 C C . GLY B 1 339 ? 9.055 -4.59 -1.401 1 91.94 339 GLY B C 1
ATOM 6877 O O . GLY B 1 339 ? 9.43 -3.918 -0.436 1 91.94 339 GLY B O 1
ATOM 6878 N N . TYR B 1 340 ? 9.812 -4.852 -2.438 1 94.62 340 TYR B N 1
ATOM 6879 C CA . TYR B 1 340 ? 11.125 -4.223 -2.555 1 94.62 340 TYR B CA 1
ATOM 6880 C C . TYR B 1 340 ? 11.469 -3.951 -4.012 1 94.62 340 TYR B C 1
ATOM 6882 O O . TYR B 1 340 ? 10.883 -4.551 -4.918 1 94.62 340 TYR B O 1
ATOM 6890 N N . ILE B 1 341 ? 12.344 -3.049 -4.191 1 95.62 341 ILE B N 1
ATOM 6891 C CA . ILE B 1 341 ? 13.039 -2.812 -5.449 1 95.62 341 ILE B CA 1
ATOM 6892 C C . ILE B 1 341 ? 14.547 -2.842 -5.219 1 95.62 341 ILE B C 1
ATOM 6894 O O . ILE B 1 341 ? 15.055 -2.201 -4.293 1 95.62 341 ILE B O 1
ATOM 6898 N N . GLY B 1 342 ? 15.234 -3.594 -5.984 1 96.62 342 GLY B N 1
ATOM 6899 C CA . GLY B 1 342 ? 16.672 -3.717 -5.859 1 96.62 342 GLY B CA 1
ATOM 6900 C C . GLY B 1 342 ? 17.406 -3.596 -7.184 1 96.62 342 GLY B C 1
ATOM 6901 O O . GLY B 1 342 ? 16.781 -3.664 -8.25 1 96.62 342 GLY B O 1
ATOM 6902 N N . GLY B 1 343 ? 18.688 -3.365 -7.164 1 96.62 343 GLY B N 1
ATOM 6903 C CA . GLY B 1 343 ? 19.562 -3.217 -8.312 1 96.62 343 GLY B CA 1
ATOM 6904 C C . GLY B 1 343 ? 20.844 -2.477 -8 1 96.62 343 GLY B C 1
ATOM 6905 O O . GLY B 1 343 ? 21.422 -2.67 -6.93 1 96.62 343 GLY B O 1
ATOM 6906 N N . LYS B 1 344 ? 21.297 -1.803 -9.008 1 95 344 LYS B N 1
ATOM 6907 C CA . LYS B 1 344 ? 22.469 -0.96 -8.797 1 95 344 LYS B CA 1
ATOM 6908 C C . LYS B 1 344 ? 22.172 0.161 -7.805 1 95 344 LYS B C 1
ATOM 6910 O O . LYS B 1 344 ? 21.031 0.632 -7.715 1 95 344 LYS B O 1
ATOM 6915 N N . LYS B 1 345 ? 23.188 0.553 -7.078 1 91.44 345 LYS B N 1
ATOM 6916 C CA . LYS B 1 345 ? 23.047 1.591 -6.059 1 91.44 345 LYS B CA 1
ATOM 6917 C C . LYS B 1 345 ? 22.5 2.877 -6.656 1 91.44 345 LYS B C 1
ATOM 6919 O O . LYS B 1 345 ? 21.656 3.545 -6.039 1 91.44 345 LYS B O 1
ATOM 6924 N N . GLU B 1 346 ? 22.938 3.17 -7.816 1 86.5 346 GLU B N 1
ATOM 6925 C CA . GLU B 1 346 ? 22.516 4.398 -8.477 1 86.5 346 GLU B CA 1
ATOM 6926 C C . GLU B 1 346 ? 21 4.387 -8.734 1 86.5 346 GLU B C 1
ATOM 6928 O O . GLU B 1 346 ? 20.344 5.418 -8.594 1 86.5 346 GLU B O 1
ATOM 6933 N N . ILE B 1 347 ? 20.484 3.271 -9.07 1 89.31 347 ILE B N 1
ATOM 6934 C CA . ILE B 1 347 ? 19.062 3.133 -9.383 1 89.31 347 ILE B CA 1
ATOM 6935 C C . ILE B 1 347 ? 18.25 3.254 -8.109 1 89.31 347 ILE B C 1
ATOM 6937 O O . ILE B 1 347 ? 17.219 3.932 -8.086 1 89.31 347 ILE B O 1
ATOM 6941 N N . VAL B 1 348 ? 18.688 2.635 -7.062 1 90.62 348 VAL B N 1
ATOM 6942 C CA . VAL B 1 348 ? 17.953 2.639 -5.797 1 90.62 348 VAL B CA 1
ATOM 6943 C C . VAL B 1 348 ? 18.016 4.027 -5.168 1 90.62 348 VAL B C 1
ATOM 6945 O O . VAL B 1 348 ? 17.047 4.492 -4.574 1 90.62 348 VAL B O 1
ATOM 6948 N N . ASP B 1 349 ? 19.125 4.695 -5.309 1 83.06 349 ASP B N 1
ATOM 6949 C CA . ASP B 1 349 ? 19.25 6.059 -4.797 1 83.06 349 ASP B CA 1
ATOM 6950 C C . ASP B 1 349 ? 18.328 7.016 -5.547 1 83.06 349 ASP B C 1
ATOM 6952 O O . ASP B 1 349 ? 17.75 7.926 -4.949 1 83.06 349 ASP B O 1
ATOM 6956 N N . TYR B 1 350 ? 18.266 6.773 -6.777 1 82.31 350 TYR B N 1
ATOM 6957 C CA . TYR B 1 350 ? 17.359 7.578 -7.582 1 82.31 350 TYR B CA 1
ATOM 6958 C C . TYR B 1 350 ? 15.914 7.375 -7.137 1 82.31 350 TYR B C 1
ATOM 6960 O O . TYR B 1 350 ? 15.141 8.328 -7.059 1 82.31 350 TYR B O 1
ATOM 6968 N N . LEU B 1 351 ? 15.641 6.176 -6.91 1 84.88 351 LEU B N 1
ATOM 6969 C CA . LEU B 1 351 ? 14.305 5.836 -6.434 1 84.88 351 LEU B CA 1
ATOM 6970 C C . LEU B 1 351 ? 14.008 6.523 -5.105 1 84.88 351 LEU B C 1
ATOM 6972 O O . LEU B 1 351 ? 12.898 7.02 -4.891 1 84.88 351 LEU B O 1
ATOM 6976 N N . ARG B 1 352 ? 14.898 6.547 -4.27 1 78.94 352 ARG B N 1
ATOM 6977 C CA . ARG B 1 352 ? 14.742 7.16 -2.955 1 78.94 352 ARG B CA 1
ATOM 6978 C C . ARG B 1 352 ? 14.445 8.648 -3.08 1 78.94 352 ARG B C 1
ATOM 6980 O O . ARG B 1 352 ? 13.711 9.211 -2.266 1 78.94 352 ARG B O 1
ATOM 6987 N N . MET B 1 353 ? 14.953 9.188 -4.078 1 70.94 353 MET B N 1
ATOM 6988 C CA . MET B 1 353 ? 14.812 10.633 -4.262 1 70.94 353 MET B CA 1
ATOM 6989 C C . MET B 1 353 ? 13.477 10.969 -4.926 1 70.94 353 MET B C 1
ATOM 6991 O O . MET B 1 353 ? 12.906 12.031 -4.664 1 70.94 353 MET B O 1
ATOM 6995 N N . GLN B 1 354 ? 13.008 10.039 -5.695 1 67.75 354 GLN B N 1
ATOM 6996 C CA . GLN B 1 354 ? 11.898 10.414 -6.562 1 67.75 354 GLN B CA 1
ATOM 6997 C C . GLN B 1 354 ? 10.594 9.758 -6.102 1 67.75 354 GLN B C 1
ATOM 6999 O O . GLN B 1 354 ? 9.508 10.195 -6.477 1 67.75 354 GLN B O 1
ATOM 7004 N N . SER B 1 355 ? 10.758 8.852 -5.398 1 61.91 355 SER B N 1
ATOM 7005 C CA . SER B 1 355 ? 9.57 8.039 -5.148 1 61.91 355 SER B CA 1
ATOM 7006 C C . SER B 1 355 ? 8.586 8.758 -4.23 1 61.91 355 SER B C 1
ATOM 7008 O O . SER B 1 355 ? 8.93 9.109 -3.1 1 61.91 355 SER B O 1
ATOM 7010 N N . HIS B 1 356 ? 7.48 9.016 -4.75 1 52.66 356 HIS B N 1
ATOM 7011 C CA . HIS B 1 356 ? 6.355 9.555 -3.996 1 52.66 356 HIS B CA 1
ATOM 7012 C C . HIS B 1 356 ? 5.938 8.609 -2.875 1 52.66 356 HIS B C 1
ATOM 7014 O O . HIS B 1 356 ? 5.523 9.055 -1.804 1 52.66 356 HIS B O 1
ATOM 7020 N N . SER B 1 357 ? 6.055 7.402 -3.246 1 47.78 357 SER B N 1
ATOM 7021 C CA . SER B 1 357 ? 5.668 6.41 -2.25 1 47.78 357 SER B CA 1
ATOM 7022 C C . SER B 1 357 ? 6.516 6.527 -0.989 1 47.78 357 SER B C 1
ATOM 7024 O O . SER B 1 357 ? 6.016 6.348 0.123 1 47.78 357 SER B O 1
ATOM 7026 N N . THR B 1 358 ? 7.613 6.836 -1.286 1 49.78 358 THR B N 1
ATOM 7027 C CA . THR B 1 358 ? 8.492 7.012 -0.135 1 49.78 358 THR B CA 1
ATOM 7028 C C . THR B 1 358 ? 8.211 8.344 0.556 1 49.78 358 THR B C 1
ATOM 7030 O O . THR B 1 358 ? 8.328 8.453 1.778 1 49.78 358 THR B O 1
ATOM 7033 N N . THR B 1 359 ? 7.746 9.078 -0.285 1 54.44 359 THR B N 1
ATOM 7034 C CA . THR B 1 359 ? 7.555 10.414 0.268 1 54.44 359 THR B CA 1
ATOM 7035 C C . THR B 1 359 ? 6.254 10.492 1.063 1 54.44 359 THR B C 1
ATOM 7037 O O . THR B 1 359 ? 6.195 11.148 2.105 1 54.44 359 THR B O 1
ATOM 7040 N N . TYR B 1 360 ? 5.465 9.539 0.561 1 57.53 360 TYR B N 1
ATOM 7041 C CA . TYR B 1 360 ? 4.156 9.836 1.133 1 57.53 360 TYR B CA 1
ATOM 7042 C C . TYR B 1 360 ? 3.566 8.602 1.81 1 57.53 360 TYR B C 1
ATOM 7044 O O . TYR B 1 360 ? 2.588 8.703 2.555 1 57.53 360 TYR B O 1
ATOM 7052 N N . ALA B 1 361 ? 4.211 7.531 1.593 1 64.25 361 ALA B N 1
ATOM 7053 C CA . ALA B 1 361 ? 3.639 6.332 2.197 1 64.25 361 ALA B CA 1
ATOM 7054 C C . ALA B 1 361 ? 4.285 6.035 3.547 1 64.25 361 ALA B C 1
ATOM 7056 O O . ALA B 1 361 ? 5.492 6.223 3.719 1 64.25 361 ALA B O 1
ATOM 7057 N N . THR B 1 362 ? 3.416 5.656 4.418 1 69.44 362 THR B N 1
ATOM 7058 C CA . THR B 1 362 ? 3.916 5.285 5.738 1 69.44 362 THR B CA 1
ATOM 7059 C C . THR B 1 362 ? 4.82 4.059 5.648 1 69.44 362 THR B C 1
ATOM 7061 O O . THR B 1 362 ? 4.625 3.197 4.785 1 69.44 362 THR B O 1
ATOM 7064 N N . SER B 1 363 ? 5.68 4.066 6.605 1 80.5 363 SER B N 1
ATOM 7065 C CA . SER B 1 363 ? 6.715 3.039 6.648 1 80.5 363 SER B CA 1
ATOM 7066 C C . SER B 1 363 ? 6.148 1.702 7.113 1 80.5 363 SER B C 1
ATOM 7068 O O . SER B 1 363 ? 5.137 1.662 7.82 1 80.5 363 SER B O 1
ATOM 7070 N N . MET B 1 364 ? 6.758 0.667 6.648 1 89.69 364 MET B N 1
ATOM 7071 C CA . MET B 1 364 ? 6.469 -0.697 7.078 1 89.69 364 MET B CA 1
ATOM 7072 C C . MET B 1 364 ? 6.578 -0.822 8.594 1 89.69 364 MET B C 1
ATOM 7074 O O . MET B 1 364 ? 7.484 -0.255 9.203 1 89.69 364 MET B O 1
ATOM 7078 N N . SER B 1 365 ? 5.656 -1.536 9.195 1 93.38 365 SER B N 1
ATOM 7079 C CA . SER B 1 365 ? 5.723 -1.802 10.625 1 93.38 365 SER B CA 1
ATOM 7080 C C . SER B 1 365 ? 7.031 -2.49 11 1 93.38 365 SER B C 1
ATOM 7082 O O . SER B 1 365 ? 7.504 -3.373 10.281 1 93.38 365 SER B O 1
ATOM 7084 N N . PRO B 1 366 ? 7.633 -2.086 12.164 1 95.44 366 PRO B N 1
ATOM 7085 C CA . PRO B 1 366 ? 8.875 -2.74 12.586 1 95.44 366 PRO B CA 1
ATOM 7086 C C . PRO B 1 366 ? 8.688 -4.23 12.867 1 95.44 366 PRO B C 1
ATOM 7088 O O . PRO B 1 366 ? 9.617 -5.02 12.656 1 95.44 366 PRO B O 1
ATOM 7091 N N . VAL B 1 367 ? 7.531 -4.625 13.305 1 96.38 367 VAL B N 1
ATOM 7092 C CA . VAL B 1 367 ? 7.258 -6.031 13.586 1 96.38 367 VAL B CA 1
ATOM 7093 C C . VAL B 1 367 ? 7.273 -6.824 12.281 1 96.38 367 VAL B C 1
ATOM 7095 O O . VAL B 1 367 ? 7.801 -7.941 12.234 1 96.38 367 VAL B O 1
ATOM 7098 N N . VAL B 1 368 ? 6.73 -6.293 11.266 1 95.31 368 VAL B N 1
ATOM 7099 C CA . VAL B 1 368 ? 6.758 -6.922 9.945 1 95.31 368 VAL B CA 1
ATOM 7100 C C . VAL B 1 368 ? 8.195 -7.016 9.445 1 95.31 368 VAL B C 1
ATOM 7102 O O . VAL B 1 368 ? 8.609 -8.047 8.922 1 95.31 368 VAL B O 1
ATOM 7105 N N . ALA B 1 369 ? 8.922 -5.895 9.625 1 96.69 369 ALA B N 1
ATOM 7106 C CA . ALA B 1 369 ? 10.32 -5.887 9.211 1 96.69 369 ALA B CA 1
ATOM 7107 C C . ALA B 1 369 ? 11.109 -6.992 9.922 1 96.69 369 ALA B C 1
ATOM 7109 O O . ALA B 1 369 ? 11.938 -7.664 9.305 1 96.69 369 ALA B O 1
ATOM 7110 N N . ALA B 1 370 ? 10.859 -7.168 11.188 1 97.62 370 ALA B N 1
ATOM 7111 C CA . ALA B 1 370 ? 11.539 -8.195 11.961 1 97.62 370 ALA B CA 1
ATOM 7112 C C . ALA B 1 370 ? 11.219 -9.594 11.422 1 97.62 370 ALA B C 1
ATOM 7114 O O . ALA B 1 370 ? 12.102 -10.453 11.367 1 97.62 370 ALA B O 1
ATOM 7115 N N . GLN B 1 371 ? 9.977 -9.82 11.086 1 97.25 371 GLN B N 1
ATOM 7116 C CA . GLN B 1 371 ? 9.57 -11.086 10.5 1 97.25 371 GLN B CA 1
ATOM 7117 C C . GLN B 1 371 ? 10.289 -11.336 9.18 1 97.25 371 GLN B C 1
ATOM 7119 O O . GLN B 1 371 ? 10.703 -12.461 8.891 1 97.25 371 GLN B O 1
ATOM 7124 N N . LEU B 1 372 ? 10.43 -10.312 8.367 1 97.31 372 LEU B N 1
ATOM 7125 C CA . LEU B 1 372 ? 11.102 -10.438 7.078 1 97.31 372 LEU B CA 1
ATOM 7126 C C . LEU B 1 372 ? 12.586 -10.75 7.266 1 97.31 372 LEU B C 1
ATOM 7128 O O . LEU B 1 372 ? 13.148 -11.555 6.527 1 97.31 372 LEU B O 1
ATOM 7132 N N . ILE B 1 373 ? 13.172 -10.07 8.211 1 97.88 373 ILE B N 1
ATOM 7133 C CA . ILE B 1 373 ? 14.57 -10.328 8.523 1 97.88 373 ILE B CA 1
ATOM 7134 C C . ILE B 1 373 ? 14.742 -11.781 8.961 1 97.88 373 ILE B C 1
ATOM 7136 O O . ILE B 1 373 ? 15.664 -12.469 8.516 1 97.88 373 ILE B O 1
ATOM 7140 N N . ARG B 1 374 ? 13.867 -12.234 9.805 1 97.06 374 ARG B N 1
ATOM 7141 C CA . ARG B 1 374 ? 13.867 -13.633 10.219 1 97.06 374 ARG B CA 1
ATOM 7142 C C . ARG B 1 374 ? 13.766 -14.562 9.016 1 97.06 374 ARG B C 1
ATOM 7144 O O . ARG B 1 374 ? 14.555 -15.508 8.891 1 97.06 374 ARG B O 1
ATOM 7151 N N . SER B 1 375 ? 12.805 -14.344 8.188 1 96.75 375 SER B N 1
ATOM 7152 C CA . SER B 1 375 ? 12.57 -15.18 7.012 1 96.75 375 SER B CA 1
ATOM 7153 C C . SER B 1 375 ? 13.805 -15.211 6.105 1 96.75 375 SER B C 1
ATOM 7155 O O . SER B 1 375 ? 14.18 -16.281 5.605 1 96.75 375 SER B O 1
ATOM 7157 N N . LEU B 1 376 ? 14.383 -14.047 5.91 1 97.5 376 LEU B N 1
ATOM 7158 C CA . LEU B 1 376 ? 15.555 -13.953 5.055 1 97.5 376 LEU B CA 1
ATOM 7159 C C . LEU B 1 376 ? 16.734 -14.711 5.66 1 97.5 376 LEU B C 1
ATOM 7161 O O . LEU B 1 376 ? 17.453 -15.406 4.949 1 97.5 376 LEU B O 1
ATOM 7165 N N . LYS B 1 377 ? 16.969 -14.547 6.953 1 97.1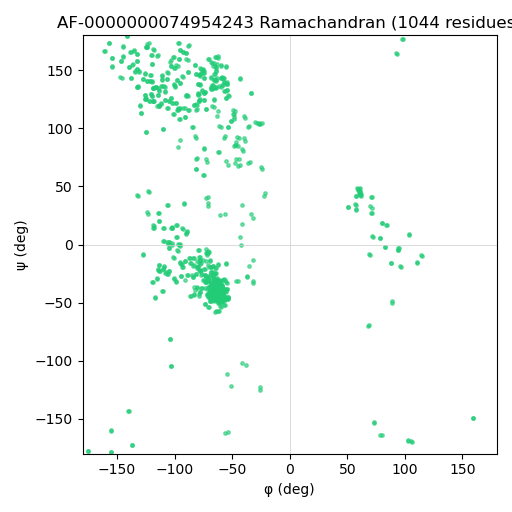9 377 LYS B N 1
ATOM 7166 C CA . LYS B 1 377 ? 18.078 -15.227 7.621 1 97.19 377 LYS B CA 1
ATOM 7167 C C . LYS B 1 377 ? 17.922 -16.75 7.543 1 97.19 377 LYS B C 1
ATOM 7169 O O . LYS B 1 377 ? 18.891 -17.469 7.324 1 97.19 377 LYS B O 1
ATOM 7174 N N . ILE B 1 378 ? 16.719 -17.25 7.695 1 96.06 378 ILE B N 1
ATOM 7175 C CA . ILE B 1 378 ? 16.453 -18.672 7.586 1 96.06 378 ILE B CA 1
ATOM 7176 C C . ILE B 1 378 ? 16.703 -19.141 6.156 1 96.06 378 ILE B C 1
ATOM 7178 O O . ILE B 1 378 ? 17.391 -20.141 5.938 1 96.06 378 ILE B O 1
ATOM 7182 N N . THR B 1 379 ? 16.156 -18.406 5.203 1 96.06 379 THR B N 1
ATOM 7183 C CA . THR B 1 379 ? 16.281 -18.781 3.799 1 96.06 379 THR B CA 1
ATOM 7184 C C . THR B 1 379 ? 17.75 -18.812 3.375 1 96.06 379 THR B C 1
ATOM 7186 O O . THR B 1 379 ? 18.156 -19.703 2.611 1 96.06 379 THR B O 1
ATOM 7189 N N . MET B 1 380 ? 18.547 -17.891 3.928 1 95 380 MET B N 1
ATOM 7190 C CA . MET B 1 380 ? 19.938 -17.75 3.547 1 95 380 MET B CA 1
ATOM 7191 C C . MET B 1 380 ? 20.828 -18.688 4.371 1 95 380 MET B C 1
ATOM 7193 O O . MET B 1 380 ? 21.984 -18.922 4.02 1 95 380 MET B O 1
ATOM 7197 N N . GLY B 1 381 ? 20.328 -19.281 5.406 1 93.75 381 GLY B N 1
ATOM 7198 C CA . GLY B 1 381 ? 21.203 -19.953 6.344 1 93.75 381 GLY B CA 1
ATOM 7199 C C . GLY B 1 381 ? 22.234 -19.031 6.973 1 93.75 381 GLY B C 1
ATOM 7200 O O . GLY B 1 381 ? 23.422 -19.359 7.039 1 93.75 381 GLY B O 1
ATOM 7201 N N . TYR B 1 382 ? 21.766 -17.859 7.438 1 90.31 382 TYR B N 1
ATOM 7202 C CA . TYR B 1 382 ? 22.609 -16.781 7.891 1 90.31 382 TYR B CA 1
ATOM 7203 C C . TYR B 1 382 ? 22.547 -16.609 9.406 1 90.31 382 TYR B C 1
ATOM 7205 O O . TYR B 1 382 ? 21.469 -16.734 9.992 1 90.31 382 TYR B O 1
ATOM 7213 N N . GLU B 1 383 ? 23.75 -16.422 10.117 1 90.69 383 GLU B N 1
ATOM 7214 C CA . GLU B 1 383 ? 23.891 -16.125 11.539 1 90.69 383 GLU B CA 1
ATOM 7215 C C . GLU B 1 383 ? 23.219 -17.203 12.391 1 90.69 383 GLU B C 1
ATOM 7217 O O . GLU B 1 383 ? 22.438 -16.906 13.289 1 90.69 383 GLU B O 1
ATOM 7222 N N . GLY B 1 384 ? 23.266 -18.5 11.898 1 85.94 384 GLY B N 1
ATOM 7223 C CA . GLY B 1 384 ? 22.828 -19.641 12.695 1 85.94 384 GLY B CA 1
ATOM 7224 C C . GLY B 1 384 ? 21.391 -20.031 12.43 1 85.94 384 GLY B C 1
ATOM 7225 O O . GLY B 1 384 ? 20.875 -20.984 13.016 1 85.94 384 GLY B O 1
ATOM 7226 N N . ASN B 1 385 ? 20.703 -19.312 11.609 1 87.69 385 ASN B N 1
ATOM 7227 C CA . ASN B 1 385 ? 19.359 -19.703 11.203 1 87.69 385 ASN B CA 1
ATOM 7228 C C . ASN B 1 385 ? 19.391 -20.719 10.062 1 87.69 385 ASN B C 1
ATOM 7230 O O . ASN B 1 385 ? 19.938 -20.438 8.992 1 87.69 385 ASN B O 1
ATOM 7234 N N . ILE B 1 386 ? 18.828 -21.891 10.273 1 88.5 386 ILE B N 1
ATOM 7235 C CA . ILE B 1 386 ? 18.969 -22.984 9.312 1 88.5 386 ILE B CA 1
ATOM 7236 C C . ILE B 1 386 ? 17.594 -23.406 8.805 1 88.5 386 ILE B C 1
ATOM 7238 O O . ILE B 1 386 ? 16.562 -23 9.359 1 88.5 386 ILE B O 1
ATOM 7242 N N . GLY B 1 387 ? 17.656 -24.141 7.68 1 92.12 387 GLY B N 1
ATOM 7243 C CA . GLY B 1 387 ? 16.438 -24.75 7.188 1 92.12 387 GLY B CA 1
ATOM 7244 C C . GLY B 1 387 ? 15.984 -24.188 5.848 1 92.12 387 GLY B C 1
ATOM 7245 O O . GLY B 1 387 ? 15.047 -24.703 5.242 1 92.12 387 GLY B O 1
ATOM 7246 N N . GLY B 1 388 ? 16.625 -23.156 5.449 1 94.19 388 GLY B N 1
ATOM 7247 C CA . GLY B 1 388 ? 16.234 -22.516 4.195 1 94.19 388 GLY B CA 1
ATOM 7248 C C . GLY B 1 388 ? 16.406 -23.438 2.994 1 94.19 388 GLY B C 1
ATOM 7249 O O . GLY B 1 388 ? 15.484 -23.578 2.186 1 94.19 388 GLY B O 1
ATOM 7250 N N . MET B 1 389 ? 17.5 -24.062 2.852 1 94.38 389 MET B N 1
ATOM 7251 C CA . MET B 1 389 ? 17.781 -24.938 1.724 1 94.38 389 MET B CA 1
ATOM 7252 C C . MET B 1 389 ? 16.891 -26.172 1.742 1 94.38 389 MET B C 1
ATOM 7254 O O . MET B 1 389 ? 16.438 -26.625 0.691 1 94.38 389 MET B O 1
ATOM 7258 N N . GLU B 1 390 ? 16.688 -26.656 2.893 1 96 390 GLU B N 1
ATOM 7259 C CA . GLU B 1 390 ? 15.789 -27.797 3.033 1 96 390 GLU B CA 1
ATOM 7260 C C . GLU B 1 390 ? 14.375 -27.453 2.582 1 96 390 GLU B C 1
ATOM 7262 O O . GLU B 1 390 ? 13.711 -28.281 1.938 1 96 390 GLU B O 1
ATOM 7267 N N . ARG B 1 391 ? 13.953 -26.312 2.969 1 96.62 391 ARG B N 1
ATOM 7268 C CA . ARG B 1 391 ? 12.617 -25.859 2.582 1 96.62 391 ARG B CA 1
ATOM 7269 C C . ARG B 1 391 ? 12.516 -25.703 1.068 1 96.62 391 ARG B C 1
ATOM 7271 O O . ARG B 1 391 ? 11.508 -26.094 0.466 1 96.62 391 ARG B O 1
ATOM 7278 N N . ILE B 1 392 ? 13.5 -25.125 0.47 1 96.38 392 ILE B N 1
ATOM 7279 C CA . ILE B 1 392 ? 13.523 -24.922 -0.974 1 96.38 392 ILE B CA 1
ATOM 7280 C C . ILE B 1 392 ? 13.5 -26.266 -1.688 1 96.38 392 ILE B C 1
ATOM 7282 O O . ILE B 1 392 ? 12.758 -26.453 -2.654 1 96.38 392 ILE B O 1
ATOM 7286 N N . GLN B 1 393 ? 14.258 -27.203 -1.203 1 95.94 393 GLN B N 1
ATOM 7287 C CA . GLN B 1 393 ? 14.312 -28.531 -1.797 1 95.94 393 GLN B CA 1
ATOM 7288 C C . GLN B 1 393 ? 12.977 -29.25 -1.637 1 95.94 393 GLN B C 1
ATOM 7290 O O . GLN B 1 393 ? 12.5 -29.906 -2.572 1 95.94 393 GLN B O 1
ATOM 7295 N N . LYS B 1 394 ? 12.477 -29.188 -0.47 1 97 394 LYS B N 1
ATOM 7296 C CA . LYS B 1 394 ? 11.188 -29.812 -0.219 1 97 394 LYS B CA 1
ATOM 7297 C C . LYS B 1 394 ? 10.102 -29.234 -1.118 1 97 394 LYS B C 1
ATOM 7299 O O . LYS B 1 394 ? 9.242 -29.969 -1.62 1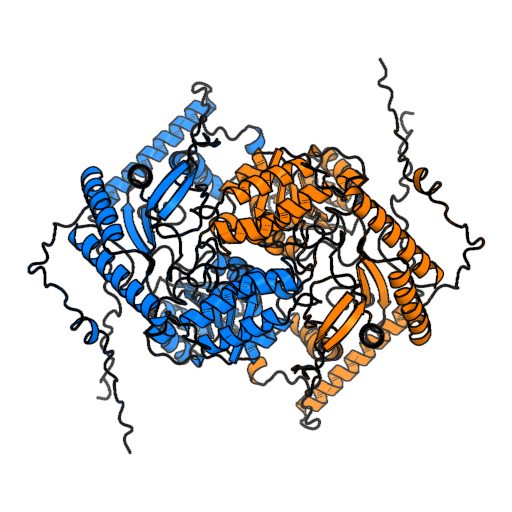 97 394 LYS B O 1
ATOM 7304 N N . LEU B 1 395 ? 10.086 -27.953 -1.248 1 97.62 395 LEU B N 1
ATOM 7305 C CA . LEU B 1 395 ? 9.133 -27.297 -2.135 1 97.62 395 LEU B CA 1
ATOM 7306 C C . LEU B 1 395 ? 9.266 -27.828 -3.561 1 97.62 395 LEU B C 1
ATOM 7308 O O . LEU B 1 395 ? 8.266 -28.125 -4.211 1 97.62 395 LEU B O 1
ATOM 7312 N N . LYS B 1 396 ? 10.469 -27.938 -4.031 1 96.12 396 LYS B N 1
ATOM 7313 C CA . LYS B 1 396 ? 10.734 -28.453 -5.371 1 96.12 396 LYS B CA 1
ATOM 7314 C C . LYS B 1 396 ? 10.195 -29.859 -5.535 1 96.12 396 LYS B C 1
ATOM 7316 O O . LYS B 1 396 ? 9.586 -30.188 -6.559 1 96.12 396 LYS B O 1
ATOM 7321 N N . GLU B 1 397 ? 10.383 -30.609 -4.555 1 96.94 397 GLU B N 1
ATOM 7322 C CA . GLU B 1 397 ? 9.906 -32 -4.578 1 96.94 397 GLU B CA 1
ATOM 7323 C C . GLU B 1 397 ? 8.375 -32.062 -4.602 1 96.94 397 GLU B C 1
ATOM 7325 O O . GLU B 1 397 ? 7.789 -32.844 -5.336 1 96.94 397 GLU B O 1
ATOM 7330 N N . ASN B 1 398 ? 7.828 -31.266 -3.742 1 98 398 ASN B N 1
ATOM 7331 C CA . ASN B 1 398 ? 6.367 -31.219 -3.686 1 98 398 ASN B CA 1
ATOM 7332 C C . ASN B 1 398 ? 5.77 -30.781 -5.02 1 98 398 ASN B C 1
ATOM 7334 O O . ASN B 1 398 ? 4.762 -31.344 -5.461 1 98 398 ASN B O 1
ATOM 7338 N N . ILE B 1 399 ? 6.383 -29.797 -5.66 1 97.38 399 ILE B N 1
ATOM 7339 C CA . ILE B 1 399 ? 5.914 -29.281 -6.945 1 97.38 399 ILE B CA 1
ATOM 7340 C C . ILE B 1 399 ? 5.977 -30.391 -7.992 1 97.38 399 ILE B C 1
ATOM 7342 O O . ILE B 1 399 ? 4.988 -30.656 -8.68 1 97.38 399 ILE B O 1
ATOM 7346 N N . LYS B 1 400 ? 7.055 -31.016 -8.086 1 95.69 400 LYS B N 1
ATOM 7347 C CA . LYS B 1 400 ? 7.266 -32.062 -9.086 1 95.69 400 LYS B CA 1
ATOM 7348 C C . LYS B 1 400 ? 6.297 -33.219 -8.883 1 95.69 400 LYS B C 1
ATOM 7350 O O . LYS B 1 400 ? 5.715 -33.719 -9.844 1 95.69 400 LYS B O 1
ATOM 7355 N N . TYR B 1 401 ? 6.199 -33.625 -7.652 1 97.19 401 TYR B N 1
ATOM 7356 C CA . TYR B 1 401 ? 5.328 -34.75 -7.32 1 97.19 401 TYR B CA 1
ATOM 7357 C C . TYR B 1 401 ? 3.883 -34.438 -7.695 1 97.19 401 TYR B C 1
ATOM 7359 O O . TYR B 1 401 ? 3.229 -35.25 -8.359 1 97.19 401 TYR B O 1
ATOM 7367 N N . PHE B 1 402 ? 3.396 -33.344 -7.227 1 97.94 402 PHE B N 1
ATOM 7368 C CA . PHE B 1 402 ? 1.999 -32.969 -7.422 1 97.94 402 PHE B CA 1
ATOM 7369 C C . PHE B 1 402 ? 1.685 -32.812 -8.906 1 97.94 402 PHE B C 1
ATOM 7371 O O . PHE B 1 402 ? 0.652 -33.281 -9.383 1 97.94 402 PHE B O 1
ATOM 7378 N N . ARG B 1 403 ? 2.518 -32.094 -9.656 1 96 403 ARG B N 1
ATOM 7379 C CA . ARG B 1 403 ? 2.336 -31.891 -11.086 1 96 403 ARG B CA 1
ATOM 7380 C C . ARG B 1 403 ? 2.305 -33.219 -11.82 1 96 403 ARG B C 1
ATOM 7382 O O . ARG B 1 403 ? 1.438 -33.469 -12.672 1 96 403 ARG B O 1
ATOM 7389 N N . ARG B 1 404 ? 3.275 -34.062 -11.531 1 95.06 404 ARG B N 1
ATOM 7390 C CA . ARG B 1 404 ? 3.354 -35.375 -12.172 1 95.06 404 ARG B CA 1
ATOM 7391 C C . ARG B 1 404 ? 2.074 -36.156 -11.945 1 95.06 404 ARG B C 1
ATOM 7393 O O . ARG B 1 404 ? 1.529 -36.75 -12.883 1 95.06 404 ARG B O 1
ATOM 7400 N N . ARG B 1 405 ? 1.631 -36.188 -10.742 1 96.31 405 ARG B N 1
ATOM 7401 C CA . ARG B 1 405 ? 0.441 -36.969 -10.406 1 96.31 405 ARG B CA 1
ATOM 7402 C C . ARG B 1 405 ? -0.791 -36.406 -11.117 1 96.31 405 ARG B C 1
ATOM 7404 O O . ARG B 1 405 ? -1.65 -37.188 -11.562 1 96.31 405 ARG B O 1
ATOM 7411 N N . LEU B 1 406 ? -0.901 -35.125 -11.211 1 96.19 406 LEU B N 1
ATOM 7412 C CA . LEU B 1 406 ? -2.023 -34.531 -11.914 1 96.19 406 LEU B CA 1
ATOM 7413 C C . LEU B 1 406 ? -2.023 -34.906 -13.391 1 96.19 406 LEU B C 1
ATOM 7415 O O . LEU B 1 406 ? -3.074 -35.219 -13.953 1 96.19 406 LEU B O 1
ATOM 7419 N N . LYS B 1 407 ? -0.866 -34.906 -13.992 1 92.75 407 LYS B N 1
ATOM 7420 C CA . LYS B 1 407 ? -0.735 -35.281 -15.391 1 92.75 407 LYS B CA 1
ATOM 7421 C C . LYS B 1 407 ? -1.102 -36.75 -15.586 1 92.75 407 LYS B C 1
ATOM 7423 O O . LYS B 1 407 ? -1.787 -37.125 -16.547 1 92.75 407 LYS B O 1
ATOM 7428 N N . GLU B 1 408 ? -0.644 -37.5 -14.656 1 93.25 408 GLU B N 1
ATOM 7429 C CA . GLU B 1 408 ? -0.933 -38.938 -14.719 1 93.25 408 GLU B CA 1
ATOM 7430 C C . GLU B 1 408 ? -2.432 -39.188 -14.617 1 93.25 408 GLU B C 1
ATOM 7432 O O . GLU B 1 408 ? -2.939 -40.156 -15.203 1 93.25 408 GLU B O 1
ATOM 7437 N N . MET B 1 409 ? -3.082 -38.375 -13.93 1 94.12 409 MET B N 1
ATOM 7438 C CA . MET B 1 409 ? -4.516 -38.531 -13.711 1 94.12 409 MET B CA 1
ATOM 7439 C C . MET B 1 409 ? -5.309 -38.062 -14.922 1 94.12 409 MET B C 1
ATOM 7441 O O . MET B 1 409 ? -6.5 -38.344 -15.047 1 94.12 409 MET B O 1
ATOM 7445 N N . GLY B 1 410 ? -4.605 -37.312 -15.812 1 92.88 410 GLY B N 1
ATOM 7446 C CA . GLY B 1 410 ? -5.254 -36.906 -17.047 1 92.88 410 GLY B CA 1
ATOM 7447 C C . GLY B 1 410 ? -5.707 -35.438 -17.047 1 92.88 410 GLY B C 1
ATOM 7448 O O . GLY B 1 410 ? -6.434 -35 -17.938 1 92.88 410 GLY B O 1
ATOM 7449 N N . PHE B 1 411 ? -5.336 -34.719 -16.062 1 94.69 411 PHE B N 1
ATOM 7450 C CA . PHE B 1 411 ? -5.703 -33.312 -16.016 1 94.69 411 PHE B CA 1
ATOM 7451 C C . PHE B 1 411 ? -4.828 -32.5 -16.953 1 94.69 411 PHE B C 1
ATOM 7453 O O . PHE B 1 411 ? -3.689 -32.875 -17.234 1 94.69 411 PHE B O 1
ATOM 7460 N N . ILE B 1 412 ? -5.363 -31.422 -17.453 1 93.62 412 ILE B N 1
ATOM 7461 C CA . ILE B 1 412 ? -4.562 -30.406 -18.156 1 93.62 412 ILE B CA 1
ATOM 7462 C C . ILE B 1 412 ? -4.09 -29.359 -17.156 1 93.62 412 ILE B C 1
ATOM 7464 O O . ILE B 1 412 ? -4.906 -28.703 -16.5 1 93.62 412 ILE B O 1
ATOM 7468 N N . ILE B 1 413 ? -2.824 -29.266 -17.016 1 94.31 413 ILE B N 1
ATOM 7469 C CA . ILE B 1 413 ? -2.273 -28.266 -16.094 1 94.31 413 ILE B CA 1
ATOM 7470 C C . ILE B 1 413 ? -1.35 -27.328 -16.859 1 94.31 413 ILE B C 1
ATOM 7472 O O . ILE B 1 413 ? -0.733 -27.703 -17.844 1 94.31 413 ILE B O 1
ATOM 7476 N N . TYR B 1 414 ? -1.312 -26.062 -16.469 1 93.12 414 TYR B N 1
ATOM 7477 C CA . TYR B 1 414 ? -0.366 -25.078 -16.969 1 93.12 414 TYR B CA 1
ATOM 7478 C C . TYR B 1 414 ? 0.819 -24.922 -16.016 1 93.12 414 TYR B C 1
ATOM 7480 O O . TYR B 1 414 ? 0.875 -25.578 -14.977 1 93.12 414 TYR B O 1
ATOM 7488 N N . GLY B 1 415 ? 1.751 -24.141 -16.516 1 91.56 415 GLY B N 1
ATOM 7489 C CA . GLY B 1 415 ? 2.914 -23.844 -15.695 1 91.56 415 GLY B CA 1
ATOM 7490 C C . GLY B 1 415 ? 4.113 -24.703 -16.016 1 91.56 415 GLY B C 1
ATOM 7491 O O . GLY B 1 415 ? 4.066 -25.516 -16.953 1 91.56 415 GLY B O 1
ATOM 7492 N N . ASN B 1 416 ? 5.195 -24.438 -15.367 1 91.12 416 ASN B N 1
ATOM 7493 C CA . ASN B 1 416 ? 6.461 -25.141 -15.555 1 91.12 416 ASN B CA 1
ATOM 7494 C C . ASN B 1 416 ? 6.902 -25.844 -14.273 1 91.12 416 ASN B C 1
ATOM 7496 O O . ASN B 1 416 ? 6.375 -25.578 -13.195 1 91.12 416 ASN B O 1
ATOM 7500 N N . ASP B 1 417 ? 7.91 -26.656 -14.703 1 86 417 ASP B N 1
ATOM 7501 C CA . ASP B 1 417 ? 8.492 -27.328 -13.547 1 86 417 ASP B CA 1
ATOM 7502 C C . ASP B 1 417 ? 9.18 -26.344 -12.617 1 86 417 ASP B C 1
ATOM 7504 O O . ASP B 1 417 ? 9.672 -25.297 -13.062 1 86 417 ASP B O 1
ATOM 7508 N N . PHE B 1 418 ? 8.914 -26.234 -11.43 1 88.56 418 PHE B N 1
ATOM 7509 C CA . PHE B 1 418 ? 9.547 -25.406 -10.414 1 88.56 418 PHE B CA 1
ATOM 7510 C C . PHE B 1 418 ? 8.602 -24.281 -9.969 1 88.56 418 PHE B C 1
ATOM 7512 O O . PHE B 1 418 ? 8.93 -23.516 -9.062 1 88.56 418 PHE B O 1
ATOM 7519 N N . SER B 1 419 ? 7.562 -24.062 -10.758 1 95.12 419 SER B N 1
ATOM 7520 C CA . SER B 1 419 ? 6.586 -23.062 -10.344 1 95.12 419 SER B CA 1
ATOM 7521 C C . SER B 1 419 ? 5.703 -23.578 -9.211 1 95.12 419 SER B C 1
ATOM 7523 O O . SER B 1 419 ? 5.066 -24.625 -9.344 1 95.12 419 SER B O 1
ATOM 7525 N N . PRO B 1 420 ? 5.664 -22.906 -8.164 1 96.94 420 PRO B N 1
ATOM 7526 C CA . PRO B 1 420 ? 4.816 -23.344 -7.055 1 96.94 420 PRO B CA 1
ATOM 7527 C C . PRO B 1 420 ? 3.328 -23.156 -7.34 1 96.94 420 PRO B C 1
ATOM 7529 O O . PRO B 1 420 ? 2.486 -23.641 -6.57 1 96.94 420 PRO B O 1
ATOM 7532 N N . VAL B 1 421 ? 3.004 -22.516 -8.375 1 96.44 421 VAL B N 1
ATOM 7533 C CA . VAL B 1 421 ? 1.624 -22.328 -8.805 1 96.44 421 VAL B CA 1
ATOM 7534 C C . VAL B 1 421 ? 1.272 -23.344 -9.891 1 96.44 421 VAL B C 1
ATOM 7536 O O . VAL B 1 421 ? 1.913 -23.391 -10.945 1 96.44 421 VAL B O 1
ATOM 7539 N N . ILE B 1 422 ? 0.273 -24.125 -9.625 1 97.31 422 ILE B N 1
ATOM 7540 C CA . ILE B 1 422 ? -0.118 -25.188 -10.547 1 97.31 422 ILE B CA 1
ATOM 7541 C C . ILE B 1 422 ? -1.593 -25.031 -10.906 1 97.31 422 ILE B C 1
ATOM 7543 O O . ILE B 1 422 ? -2.467 -25.562 -10.219 1 97.31 422 ILE B O 1
ATOM 7547 N N . PRO B 1 423 ? -1.863 -24.406 -12.031 1 96.19 423 PRO B N 1
ATOM 7548 C CA . PRO B 1 423 ? -3.25 -24.25 -12.477 1 96.19 423 PRO B CA 1
ATOM 7549 C C . PRO B 1 423 ? -3.809 -25.516 -13.133 1 96.19 423 PRO B C 1
ATOM 7551 O O . PRO B 1 423 ? -3.166 -26.094 -14.008 1 96.19 423 PRO B O 1
ATOM 7554 N N . VAL B 1 424 ? -4.922 -25.953 -12.719 1 95.75 424 VAL B N 1
ATOM 7555 C CA . VAL B 1 424 ? -5.684 -27.031 -13.352 1 95.75 424 VAL B CA 1
ATOM 7556 C C . VAL B 1 424 ? -6.84 -26.438 -14.156 1 95.75 424 VAL B C 1
ATOM 7558 O O . VAL B 1 424 ? -7.699 -25.75 -13.602 1 95.75 424 VAL B O 1
ATOM 7561 N N . LEU B 1 425 ? -6.875 -26.703 -15.383 1 93.75 425 LEU B N 1
ATOM 7562 C CA . LEU B 1 425 ? -7.879 -26.109 -16.266 1 93.75 425 LEU B CA 1
ATOM 7563 C C . LEU B 1 425 ? -9.219 -26.828 -16.125 1 93.75 425 LEU B C 1
ATOM 7565 O O . LEU B 1 425 ? -9.273 -28.047 -16.188 1 93.75 425 LEU B O 1
ATOM 7569 N N . LEU B 1 426 ? -10.242 -25.984 -15.922 1 92.5 426 LEU B N 1
ATOM 7570 C CA . LEU B 1 426 ? -11.594 -26.516 -15.742 1 92.5 426 LEU B CA 1
ATOM 7571 C C . LEU B 1 426 ? -12.5 -26.094 -16.891 1 92.5 426 LEU B C 1
ATOM 7573 O O . LEU B 1 426 ? -13.547 -26.703 -17.125 1 92.5 426 LEU B O 1
ATOM 7577 N N . PHE B 1 427 ? -12.234 -25.062 -17.656 1 88.12 427 PHE B N 1
ATOM 7578 C CA . PHE B 1 427 ? -12.844 -24.562 -18.875 1 88.12 427 PHE B CA 1
ATOM 7579 C C . PHE B 1 427 ? -14.25 -24.031 -18.609 1 88.12 427 PHE B C 1
ATOM 7581 O O . PHE B 1 427 ? -14.438 -22.828 -18.406 1 88.12 427 PHE B O 1
ATOM 7588 N N . MET B 1 428 ? -15.273 -24.891 -18.297 1 83.5 428 MET B N 1
ATOM 7589 C CA . MET B 1 428 ? -16.656 -24.484 -18.109 1 83.5 428 MET B CA 1
ATOM 7590 C C . MET B 1 428 ? -16.844 -23.766 -16.781 1 83.5 428 MET B C 1
ATOM 7592 O O . MET B 1 428 ? -16.406 -24.25 -15.734 1 83.5 428 MET B O 1
ATOM 7596 N N . PRO B 1 429 ? -17.5 -22.578 -16.844 1 80.12 429 PRO B N 1
ATOM 7597 C CA . PRO B 1 429 ? -17.672 -21.797 -15.617 1 80.12 429 PRO B CA 1
ATOM 7598 C C . PRO B 1 429 ? -18.422 -22.562 -14.531 1 80.12 429 PRO B C 1
ATOM 7600 O O . PRO B 1 429 ? -18.141 -22.391 -13.344 1 80.12 429 PRO B O 1
ATOM 7603 N N . ALA B 1 430 ? -19.391 -23.344 -14.891 1 82.94 430 ALA B N 1
ATOM 7604 C CA . ALA B 1 430 ? -20.156 -24.109 -13.906 1 82.94 430 ALA B CA 1
ATOM 7605 C C . ALA B 1 430 ? -19.25 -25.094 -13.172 1 82.94 430 ALA B C 1
ATOM 7607 O O . ALA B 1 430 ? -19.469 -25.375 -11.984 1 82.94 430 ALA B O 1
ATOM 7608 N N . LYS B 1 431 ? -18.297 -25.578 -13.883 1 89.31 431 LYS B N 1
ATOM 7609 C CA . LYS B 1 431 ? -17.391 -26.547 -13.273 1 89.31 431 LYS B CA 1
ATOM 7610 C C . LYS B 1 431 ? -16.438 -25.875 -12.289 1 89.31 431 LYS B C 1
ATOM 7612 O O . LYS B 1 431 ? -15.977 -26.5 -11.328 1 89.31 431 LYS B O 1
ATOM 7617 N N . VAL B 1 432 ? -16.188 -24.609 -12.523 1 88.12 432 VAL B N 1
ATOM 7618 C CA . VAL B 1 432 ? -15.297 -23.859 -11.641 1 88.12 432 VAL B CA 1
ATOM 7619 C C . VAL B 1 432 ? -15.922 -23.734 -10.258 1 88.12 432 VAL B C 1
ATOM 7621 O O . VAL B 1 432 ? -15.258 -23.984 -9.242 1 88.12 432 VAL B O 1
ATOM 7624 N N . SER B 1 433 ? -17.141 -23.375 -10.219 1 87.62 433 SER B N 1
ATOM 7625 C CA . SER B 1 433 ? -17.844 -23.25 -8.945 1 87.62 433 SER B CA 1
ATOM 7626 C C . SER B 1 433 ? -18 -24.594 -8.258 1 87.62 433 SER B C 1
ATOM 7628 O O . SER B 1 433 ? -17.844 -24.703 -7.039 1 87.62 433 SER B O 1
ATOM 7630 N N . ALA B 1 434 ? -18.359 -25.562 -8.984 1 91.56 434 ALA B N 1
ATOM 7631 C CA . ALA B 1 434 ? -18.531 -26.906 -8.43 1 91.56 434 ALA B CA 1
ATOM 7632 C C . ALA B 1 434 ? -17.234 -27.438 -7.855 1 91.56 434 ALA B C 1
ATOM 7634 O O . ALA B 1 434 ? -17.234 -28.094 -6.809 1 91.56 434 ALA B O 1
ATOM 7635 N N . PHE B 1 435 ? -16.219 -27.156 -8.57 1 93.75 435 PHE B N 1
ATOM 7636 C CA . PHE B 1 435 ? -14.906 -27.609 -8.148 1 93.75 435 PHE B CA 1
ATOM 7637 C C . PHE B 1 435 ? -14.531 -27.031 -6.797 1 93.75 435 PHE B C 1
ATOM 7639 O O . PHE B 1 435 ? -14.086 -27.75 -5.902 1 93.75 435 PHE B O 1
ATOM 7646 N N . SER B 1 436 ? -14.695 -25.781 -6.633 1 91.81 436 SER B N 1
ATOM 7647 C CA . SER B 1 436 ? -14.352 -25.078 -5.402 1 91.81 436 SER B CA 1
ATOM 7648 C C . SER B 1 436 ? -15.211 -25.547 -4.234 1 91.81 436 SER B C 1
ATOM 7650 O O . SER B 1 436 ? -14.695 -25.828 -3.152 1 91.81 436 SER B O 1
ATOM 7652 N N . ARG B 1 437 ? -16.516 -25.688 -4.445 1 92 437 ARG B N 1
ATOM 7653 C CA . ARG B 1 437 ? -17.453 -26.078 -3.398 1 92 437 ARG B CA 1
ATOM 7654 C C . ARG B 1 437 ? -17.188 -27.5 -2.928 1 92 437 ARG B C 1
ATOM 7656 O O . ARG B 1 437 ? -17.188 -27.766 -1.727 1 92 437 ARG B O 1
ATOM 7663 N N . PHE B 1 438 ? -16.984 -28.297 -3.893 1 94.62 438 PHE B N 1
ATOM 7664 C CA . PHE B 1 438 ? -16.766 -29.688 -3.566 1 94.62 438 PHE B CA 1
ATOM 7665 C C . PHE B 1 438 ? -15.469 -29.859 -2.775 1 94.62 438 PHE B C 1
ATOM 7667 O O . PHE B 1 438 ? -15.422 -30.609 -1.798 1 94.62 438 PHE B O 1
ATOM 7674 N N . LEU B 1 439 ? -14.422 -29.219 -3.217 1 95.94 439 LEU B N 1
ATOM 7675 C CA . LEU B 1 439 ? -13.141 -29.328 -2.523 1 95.94 439 LEU B CA 1
ATOM 7676 C C . LEU B 1 439 ? -13.258 -28.812 -1.092 1 95.94 439 LEU B C 1
ATOM 7678 O O . LEU B 1 439 ? -12.711 -29.422 -0.167 1 95.94 439 LEU B O 1
ATOM 7682 N N . LEU B 1 440 ? -13.922 -27.719 -0.908 1 94.12 440 LEU B N 1
ATOM 7683 C CA . LEU B 1 440 ? -14.086 -27.188 0.439 1 94.12 440 LEU B CA 1
ATOM 7684 C C . LEU B 1 440 ? -14.867 -28.156 1.321 1 94.12 440 LEU B C 1
ATOM 7686 O O . LEU B 1 440 ? -14.555 -28.312 2.506 1 94.12 440 LEU B O 1
ATOM 7690 N N . LYS B 1 441 ? -15.883 -28.766 0.755 1 94.31 441 LYS B N 1
ATOM 7691 C CA . LYS B 1 441 ? -16.656 -29.781 1.48 1 94.31 441 LYS B CA 1
ATOM 7692 C C . LYS B 1 441 ? -15.758 -30.938 1.918 1 94.31 441 LYS B C 1
ATOM 7694 O O . LYS B 1 441 ? -15.977 -31.531 2.979 1 94.31 441 LYS B O 1
ATOM 7699 N N . LYS B 1 442 ? -14.789 -31.234 1.093 1 96.81 442 LYS B N 1
ATOM 7700 C CA . LYS B 1 442 ? -13.852 -32.312 1.402 1 96.81 442 LYS B CA 1
ATOM 7701 C C . LYS B 1 442 ? -12.648 -31.766 2.182 1 96.81 442 LYS B C 1
ATOM 7703 O O . LYS B 1 442 ? -11.625 -32.438 2.301 1 96.81 442 LYS B O 1
ATOM 7708 N N . LYS B 1 443 ? -12.672 -30.516 2.631 1 96.88 443 LYS B N 1
ATOM 7709 C CA . LYS B 1 443 ? -11.695 -29.859 3.504 1 96.88 443 LYS B CA 1
ATOM 7710 C C . LYS B 1 443 ? -10.391 -29.594 2.762 1 96.88 443 LYS B C 1
ATOM 7712 O O . LYS B 1 443 ? -9.305 -29.844 3.287 1 96.88 443 LYS B O 1
ATOM 7717 N N . VAL B 1 444 ? -10.5 -29.203 1.622 1 97.5 444 VAL B N 1
ATOM 7718 C CA . VAL B 1 444 ? -9.383 -28.719 0.818 1 97.5 444 VAL B CA 1
ATOM 7719 C C . VAL B 1 444 ? -9.703 -27.312 0.299 1 97.5 444 VAL B C 1
ATOM 7721 O O . VAL B 1 444 ? -10.781 -27.078 -0.252 1 97.5 444 VAL B O 1
ATOM 7724 N N . SER B 1 445 ? -8.805 -26.406 0.579 1 95.69 445 SER B N 1
ATOM 7725 C CA . SER B 1 445 ? -9.008 -25.062 0.052 1 95.69 445 SER B CA 1
ATOM 7726 C C . SER B 1 445 ? -8.148 -24.828 -1.185 1 95.69 445 SER B C 1
ATOM 7728 O O . SER B 1 445 ? -6.988 -25.234 -1.23 1 95.69 445 SER B O 1
ATOM 7730 N N . VAL B 1 446 ? -8.742 -24.203 -2.178 1 95.06 446 VAL B N 1
ATOM 7731 C CA . VAL B 1 446 ? -8.07 -23.859 -3.426 1 95.06 446 VAL B CA 1
ATOM 7732 C C . VAL B 1 446 ? -8.594 -22.516 -3.943 1 95.06 446 VAL B C 1
ATOM 7734 O O . VAL B 1 446 ? -9.641 -22.031 -3.496 1 95.06 446 VAL B O 1
ATOM 7737 N N . VAL B 1 447 ? -7.824 -21.938 -4.816 1 92.06 447 VAL B N 1
ATOM 7738 C CA . VAL B 1 447 ? -8.281 -20.703 -5.453 1 92.06 447 VAL B CA 1
ATOM 7739 C C . VAL B 1 447 ? -8.766 -21 -6.867 1 92.06 447 VAL B C 1
ATOM 7741 O O . VAL B 1 447 ? -8.055 -21.609 -7.664 1 92.06 447 VAL B O 1
ATOM 7744 N N . VAL B 1 448 ? -9.969 -20.578 -7.117 1 91.5 448 VAL B N 1
ATOM 7745 C CA . VAL B 1 448 ? -10.484 -20.734 -8.469 1 91.5 448 VAL B CA 1
ATOM 7746 C C . VAL B 1 448 ? -10.531 -19.391 -9.172 1 91.5 448 VAL B C 1
ATOM 7748 O O . VAL B 1 448 ? -10.75 -18.359 -8.523 1 91.5 448 VAL B O 1
ATOM 7751 N N . VAL B 1 449 ? -10.234 -19.438 -10.375 1 87 449 VAL B N 1
ATOM 7752 C CA . VAL B 1 449 ? -10.18 -18.203 -11.141 1 87 449 VAL B CA 1
ATOM 7753 C C . VAL B 1 449 ? -10.938 -18.375 -12.461 1 87 449 VAL B C 1
ATOM 7755 O O . VAL B 1 449 ? -10.859 -19.422 -13.094 1 87 449 VAL B O 1
ATOM 7758 N N . GLY B 1 450 ? -11.688 -17.422 -12.766 1 78.19 450 GLY B N 1
ATOM 7759 C CA . GLY B 1 450 ? -12.406 -17.375 -14.031 1 78.19 450 GLY B CA 1
ATOM 7760 C C . GLY B 1 450 ? -12.375 -16 -14.68 1 78.19 450 GLY B C 1
ATOM 7761 O O . GLY B 1 450 ? -11.609 -15.133 -14.273 1 78.19 450 GLY B O 1
ATOM 7762 N N . PHE B 1 451 ? -13.133 -15.906 -15.719 1 72.62 451 PHE B N 1
ATOM 7763 C CA . PHE B 1 451 ? -13.266 -14.602 -16.359 1 72.62 451 PHE B CA 1
ATOM 7764 C C . PHE B 1 451 ? -13.75 -13.555 -15.359 1 72.62 451 PHE B C 1
ATOM 7766 O O . PHE B 1 451 ? -14.617 -13.836 -14.531 1 72.62 451 PHE B O 1
ATOM 7773 N N . PRO B 1 452 ? -13.039 -12.414 -15.375 1 67.94 452 PRO B N 1
ATOM 7774 C CA . PRO B 1 452 ? -12.203 -11.812 -16.422 1 67.94 452 PRO B CA 1
ATOM 7775 C C . PRO B 1 452 ? -10.711 -11.93 -16.109 1 67.94 452 PRO B C 1
ATOM 7777 O O . PRO B 1 452 ? -9.883 -11.438 -16.875 1 67.94 452 PRO B O 1
ATOM 7780 N N . ALA B 1 453 ? -10.383 -12.523 -15.086 1 67.75 453 ALA B N 1
ATOM 7781 C CA . ALA B 1 453 ? -8.961 -12.672 -14.781 1 67.75 453 ALA B CA 1
ATOM 7782 C C . ALA B 1 453 ? -8.273 -13.578 -15.805 1 67.75 453 ALA B C 1
ATOM 7784 O O . ALA B 1 453 ? -7.07 -13.469 -16.031 1 67.75 453 ALA B O 1
ATOM 7785 N N . THR B 1 454 ? -9.062 -14.414 -16.344 1 71.81 454 THR B N 1
ATOM 7786 C CA . THR B 1 454 ? -8.578 -15.281 -17.422 1 71.81 454 THR B CA 1
ATOM 7787 C C . THR B 1 454 ? -9.445 -15.133 -18.672 1 71.81 454 THR B C 1
ATOM 7789 O O . THR B 1 454 ? -10.469 -14.445 -18.641 1 71.81 454 THR B O 1
ATOM 7792 N N . SER B 1 455 ? -8.914 -15.703 -19.641 1 77.19 455 SER B N 1
ATOM 7793 C CA . SER B 1 455 ? -9.758 -15.727 -20.828 1 77.19 455 SER B CA 1
ATOM 7794 C C . SER B 1 455 ? -11.023 -16.547 -20.594 1 77.19 455 SER B C 1
ATOM 7796 O O . SER B 1 455 ? -11.078 -17.375 -19.688 1 77.19 455 SER B O 1
ATOM 7798 N N . LEU B 1 456 ? -11.984 -16.344 -21.391 1 74.12 456 LEU B N 1
ATOM 7799 C CA . LEU B 1 456 ? -13.328 -16.891 -21.219 1 74.12 456 LEU B CA 1
ATOM 7800 C C . LEU B 1 456 ? -13.281 -18.406 -21.125 1 74.12 456 LEU B C 1
ATOM 7802 O O . LEU B 1 456 ? -13.883 -19 -20.219 1 74.12 456 LEU B O 1
ATOM 7806 N N . PRO B 1 457 ? -12.562 -19.016 -21.953 1 78.06 457 PRO B N 1
ATOM 7807 C CA . PRO B 1 457 ? -12.656 -20.469 -21.906 1 78.06 457 PRO B CA 1
ATOM 7808 C C . PRO B 1 457 ? -11.602 -21.109 -21 1 78.06 457 PRO B C 1
ATOM 7810 O O . PRO B 1 457 ? -11.414 -22.328 -21.031 1 78.06 457 PRO B O 1
ATOM 7813 N N . GLU B 1 458 ? -10.969 -20.344 -20.219 1 84.81 458 GLU B N 1
ATOM 7814 C CA . GLU B 1 458 ? -9.852 -20.922 -19.484 1 84.81 458 GLU B CA 1
ATOM 7815 C C . GLU B 1 458 ? -10.031 -20.766 -17.984 1 84.81 458 GLU B C 1
ATOM 7817 O O . GLU B 1 458 ? -9.094 -20.391 -17.281 1 84.81 458 GLU B O 1
ATOM 7822 N N . GLY B 1 459 ? -11.273 -21.078 -17.531 1 88.44 459 GLY B N 1
ATOM 7823 C CA . GLY B 1 459 ? -11.438 -21.172 -16.094 1 88.44 459 GLY B CA 1
ATOM 7824 C C . GLY B 1 459 ? -10.523 -22.219 -15.469 1 88.44 459 GLY B C 1
ATOM 7825 O O . GLY B 1 459 ? -10.266 -23.266 -16.062 1 88.44 459 GLY B O 1
ATOM 7826 N N . ARG B 1 460 ? -10.023 -21.953 -14.273 1 93.25 460 ARG B N 1
ATOM 7827 C CA . ARG B 1 460 ? -9.016 -22.859 -13.719 1 93.25 460 ARG B CA 1
ATOM 7828 C C . ARG B 1 460 ? -9.016 -22.812 -12.195 1 93.25 460 ARG B C 1
ATOM 7830 O O . ARG B 1 460 ? -9.594 -21.906 -11.594 1 93.25 460 ARG B O 1
ATOM 7837 N N . ALA B 1 461 ? -8.492 -23.797 -11.648 1 95.19 461 ALA B N 1
ATOM 7838 C CA . ALA B 1 461 ? -8.156 -23.859 -10.227 1 95.19 461 ALA B CA 1
ATOM 7839 C C . ALA B 1 461 ? -6.648 -23.797 -10.016 1 95.19 461 ALA B C 1
ATOM 7841 O O . ALA B 1 461 ? -5.898 -24.562 -10.625 1 95.19 461 ALA B O 1
ATOM 7842 N N . ARG B 1 462 ? -6.254 -22.859 -9.25 1 95.19 462 ARG B N 1
ATOM 7843 C CA . ARG B 1 462 ? -4.828 -22.656 -9.023 1 95.19 462 ARG B CA 1
ATOM 7844 C C . ARG B 1 462 ? -4.398 -23.25 -7.68 1 95.19 462 ARG B C 1
ATOM 7846 O O . ARG B 1 462 ? -4.77 -22.734 -6.621 1 95.19 462 ARG B O 1
ATOM 7853 N N . PHE B 1 463 ? -3.615 -24.281 -7.754 1 97.38 463 PHE B N 1
ATOM 7854 C CA . PHE B 1 463 ? -3.045 -24.875 -6.555 1 97.38 463 PHE B CA 1
ATOM 7855 C C . PHE B 1 463 ? -1.707 -24.234 -6.211 1 97.38 463 PHE B C 1
ATOM 7857 O O . PHE B 1 463 ? -0.845 -24.094 -7.082 1 97.38 463 PHE B O 1
ATOM 7864 N N . SER B 1 464 ? -1.562 -23.812 -5.004 1 96.62 464 SER B N 1
ATOM 7865 C CA . SER B 1 464 ? -0.303 -23.266 -4.527 1 96.62 464 SER B CA 1
ATOM 7866 C C . SER B 1 464 ? 0.435 -24.25 -3.627 1 96.62 464 SER B C 1
ATOM 7868 O O . SER B 1 464 ? -0.085 -24.656 -2.586 1 96.62 464 SER B O 1
ATOM 7870 N N . MET B 1 465 ? 1.619 -24.547 -4.008 1 97.38 465 MET B N 1
ATOM 7871 C CA . MET B 1 465 ? 2.418 -25.516 -3.264 1 97.38 465 MET B CA 1
ATOM 7872 C C . MET B 1 465 ? 3.209 -24.828 -2.154 1 97.38 465 MET B C 1
ATOM 7874 O O . MET B 1 465 ? 3.582 -23.656 -2.279 1 97.38 465 MET B O 1
ATOM 7878 N N . SER B 1 466 ? 3.428 -25.531 -1.082 1 97.75 466 SER B N 1
ATOM 7879 C CA . SER B 1 466 ? 4.238 -25.078 0.042 1 97.75 466 SER B CA 1
ATOM 7880 C C . SER B 1 466 ? 5.254 -26.141 0.46 1 97.75 466 SER B C 1
ATOM 7882 O O . SER B 1 466 ? 5 -27.328 0.322 1 97.75 466 SER B O 1
ATOM 7884 N N . SER B 1 467 ? 6.355 -25.688 0.95 1 97.56 467 SER B N 1
ATOM 7885 C CA . SER B 1 467 ? 7.336 -26.609 1.516 1 97.56 467 SER B CA 1
ATOM 7886 C C . SER B 1 467 ? 6.789 -27.312 2.758 1 97.56 467 SER B C 1
ATOM 7888 O O . SER B 1 467 ? 7.281 -28.359 3.148 1 97.56 467 SER B O 1
ATOM 7890 N N . ALA B 1 468 ? 5.809 -26.766 3.352 1 97.12 468 ALA B N 1
ATOM 7891 C CA . ALA B 1 468 ? 5.246 -27.281 4.594 1 97.12 468 ALA B CA 1
ATOM 7892 C C . ALA B 1 468 ? 4.254 -28.406 4.316 1 97.12 468 ALA B C 1
ATOM 7894 O O . ALA B 1 468 ? 3.852 -29.141 5.23 1 97.12 468 ALA B O 1
ATOM 7895 N N . HIS B 1 469 ? 3.859 -28.609 3.076 1 98.19 469 HIS B N 1
ATOM 7896 C CA . HIS B 1 469 ? 2.969 -29.703 2.742 1 98.19 469 HIS B CA 1
ATOM 7897 C C . HIS B 1 469 ? 3.668 -31.047 2.916 1 98.19 469 HIS B C 1
ATOM 7899 O O . HIS B 1 469 ? 4.816 -31.219 2.502 1 98.19 469 HIS B O 1
ATOM 7905 N N . THR B 1 470 ? 3.021 -31.953 3.535 1 97.75 470 THR B N 1
ATOM 7906 C CA . THR B 1 470 ? 3.541 -33.312 3.639 1 97.75 470 THR B CA 1
ATOM 7907 C C . THR B 1 470 ? 3.059 -34.156 2.471 1 97.75 470 THR B C 1
ATOM 7909 O O . THR B 1 470 ? 2.088 -33.812 1.798 1 97.75 470 THR B O 1
ATOM 7912 N N . ARG B 1 471 ? 3.736 -35.312 2.305 1 97.62 471 ARG B N 1
ATOM 7913 C CA . ARG B 1 471 ? 3.344 -36.25 1.25 1 97.62 471 ARG B CA 1
ATOM 7914 C C . ARG B 1 471 ? 1.93 -36.75 1.478 1 97.62 471 ARG B C 1
ATOM 7916 O O . ARG B 1 471 ? 1.15 -36.875 0.531 1 97.62 471 ARG B O 1
ATOM 7923 N N . GLU B 1 472 ? 1.609 -37 2.695 1 97.75 472 GLU B N 1
ATOM 7924 C CA . GLU B 1 472 ? 0.283 -37.5 3.051 1 97.75 472 GLU B CA 1
ATOM 7925 C C . GLU B 1 472 ? -0.798 -36.469 2.703 1 97.75 472 GLU B C 1
ATOM 7927 O O . GLU B 1 472 ? -1.865 -36.844 2.205 1 97.75 472 GLU B O 1
ATOM 7932 N N . MET B 1 473 ? -0.532 -35.25 2.988 1 97.94 473 MET B N 1
ATOM 7933 C CA . MET B 1 473 ? -1.472 -34.188 2.648 1 97.94 473 MET B CA 1
ATOM 7934 C C . MET B 1 473 ? -1.712 -34.156 1.144 1 97.94 473 MET B C 1
ATOM 7936 O O . MET B 1 473 ? -2.857 -34.062 0.695 1 97.94 473 MET B O 1
ATOM 7940 N N . LEU B 1 474 ? -0.645 -34.156 0.409 1 98.5 474 LEU B N 1
ATOM 7941 C CA . LEU B 1 474 ? -0.743 -34.062 -1.043 1 98.5 474 LEU B CA 1
ATOM 7942 C C . LEU B 1 474 ? -1.482 -35.281 -1.616 1 98.5 474 LEU B C 1
ATOM 7944 O O . LEU B 1 474 ? -2.273 -35.125 -2.551 1 98.5 474 LEU B O 1
ATOM 7948 N N . ASP B 1 475 ? -1.213 -36.438 -1.041 1 98.19 475 ASP B N 1
ATOM 7949 C CA . ASP B 1 475 ? -1.926 -37.625 -1.475 1 98.19 475 ASP B CA 1
ATOM 7950 C C . ASP B 1 475 ? -3.428 -37.5 -1.231 1 98.19 475 ASP B C 1
ATOM 7952 O O . ASP B 1 475 ? -4.234 -37.906 -2.076 1 98.19 475 ASP B O 1
ATOM 7956 N N . THR B 1 476 ? -3.756 -36.969 -0.108 1 98.06 476 THR B N 1
ATOM 7957 C CA . THR B 1 476 ? -5.16 -36.781 0.221 1 98.06 476 THR B CA 1
ATOM 7958 C C . THR B 1 476 ? -5.816 -35.812 -0.777 1 98.06 476 THR B C 1
ATOM 7960 O O . THR B 1 476 ? -6.922 -36.094 -1.254 1 98.06 476 THR B O 1
ATOM 7963 N N . VAL B 1 477 ? -5.164 -34.75 -1.063 1 98.38 477 VAL B N 1
ATOM 7964 C CA . VAL B 1 477 ? -5.684 -33.75 -2.008 1 98.38 477 VAL B CA 1
ATOM 7965 C C . VAL B 1 477 ? -5.844 -34.406 -3.385 1 98.38 477 VAL B C 1
ATOM 7967 O O . VAL B 1 477 ? -6.859 -34.188 -4.055 1 98.38 477 VAL B O 1
ATOM 7970 N N . LEU B 1 478 ? -4.871 -35.156 -3.781 1 98.06 478 LEU B N 1
ATOM 7971 C CA . LEU B 1 478 ? -4.883 -35.812 -5.09 1 98.06 478 LEU B CA 1
ATOM 7972 C C . LEU B 1 478 ? -6.016 -36.812 -5.191 1 98.06 478 LEU B C 1
ATOM 7974 O O . LEU B 1 478 ? -6.633 -36.969 -6.25 1 98.06 478 LEU B O 1
ATOM 7978 N N . GLU B 1 479 ? -6.238 -37.5 -4.156 1 97.56 479 GLU B N 1
ATOM 7979 C CA . GLU B 1 479 ? -7.348 -38.438 -4.141 1 97.56 479 GLU B CA 1
ATOM 7980 C C . GLU B 1 479 ? -8.688 -37.719 -4.34 1 97.56 479 GLU B C 1
ATOM 7982 O O . GLU B 1 479 ? -9.531 -38.188 -5.105 1 97.56 479 GLU B O 1
ATOM 7987 N N . VAL B 1 480 ? -8.844 -36.656 -3.65 1 97.19 480 VAL B N 1
ATOM 7988 C CA . VAL B 1 480 ? -10.078 -35.906 -3.744 1 97.19 480 VAL B CA 1
ATOM 7989 C C . VAL B 1 480 ? -10.227 -35.312 -5.152 1 97.19 480 VAL B C 1
ATOM 7991 O O . VAL B 1 480 ? -11.312 -35.375 -5.73 1 97.19 480 VAL B O 1
ATOM 7994 N N . ILE B 1 481 ? -9.211 -34.844 -5.699 1 96.56 481 ILE B N 1
ATOM 7995 C CA . ILE B 1 481 ? -9.211 -34.219 -7.027 1 96.56 481 ILE B CA 1
ATOM 7996 C C . ILE B 1 481 ? -9.5 -35.281 -8.078 1 96.56 481 ILE B C 1
ATOM 7998 O O . ILE B 1 481 ? -10.188 -35.031 -9.07 1 96.56 481 ILE B O 1
ATOM 8002 N N . ASP B 1 482 ? -8.906 -36.375 -7.863 1 95.31 482 ASP B N 1
ATOM 8003 C CA . ASP B 1 482 ? -9.133 -37.5 -8.797 1 95.31 482 ASP B CA 1
ATOM 8004 C C . ASP B 1 482 ? -10.609 -37.844 -8.867 1 95.31 482 ASP B C 1
ATOM 8006 O O . ASP B 1 482 ? -11.164 -38.031 -9.953 1 95.31 482 ASP B O 1
ATOM 8010 N N . GLU B 1 483 ? -11.203 -37.969 -7.738 1 94.5 483 GLU B N 1
ATOM 8011 C CA . GLU B 1 483 ? -12.633 -38.25 -7.66 1 94.5 483 GLU B CA 1
ATOM 8012 C C . GLU B 1 483 ? -13.453 -37.156 -8.336 1 94.5 483 GLU B C 1
ATOM 8014 O O . GLU B 1 483 ? -14.359 -37.438 -9.117 1 94.5 483 GLU B O 1
ATOM 8019 N N . LEU B 1 484 ? -13.133 -36 -8.039 1 94.38 484 LEU B N 1
ATOM 8020 C CA . LEU B 1 484 ? -13.852 -34.875 -8.562 1 94.38 484 LEU B CA 1
ATOM 8021 C C . LEU B 1 484 ? -13.648 -34.719 -10.07 1 94.38 484 LEU B C 1
ATOM 8023 O O . LEU B 1 484 ? -14.562 -34.344 -10.797 1 94.38 484 LEU B O 1
ATOM 8027 N N . GLY B 1 485 ? -12.414 -35 -10.469 1 93.88 485 GLY B N 1
ATOM 8028 C CA . GLY B 1 485 ? -12.133 -34.969 -11.891 1 93.88 485 GLY B CA 1
ATOM 8029 C C . GLY B 1 485 ? -13 -35.906 -12.703 1 93.88 485 GLY B C 1
ATOM 8030 O O . GLY B 1 485 ? -13.414 -35.562 -13.812 1 93.88 485 GLY B O 1
ATOM 8031 N N . ASP B 1 486 ? -13.25 -37 -12.172 1 92.62 486 ASP B N 1
ATOM 8032 C CA . ASP B 1 486 ? -14.141 -37.969 -12.828 1 92.62 486 ASP B CA 1
ATOM 8033 C C . ASP B 1 486 ? -15.586 -37.469 -12.812 1 92.62 486 ASP B C 1
ATOM 8035 O O . ASP B 1 486 ? -16.297 -37.594 -13.812 1 92.62 486 ASP B O 1
ATOM 8039 N N . LEU B 1 487 ? -15.961 -36.938 -11.727 1 91.94 487 LEU B N 1
ATOM 8040 C CA . LEU B 1 487 ? -17.328 -36.469 -11.562 1 91.94 487 LEU B CA 1
ATOM 8041 C C . LEU B 1 487 ? -17.625 -35.312 -12.523 1 91.94 487 LEU B C 1
ATOM 8043 O O . LEU B 1 487 ? -18.719 -35.25 -13.086 1 91.94 487 LEU B O 1
ATOM 8047 N N . LEU B 1 488 ? -16.656 -34.438 -12.727 1 91.94 488 LEU B N 1
ATOM 8048 C CA . LEU B 1 488 ? -16.875 -33.25 -13.539 1 91.94 488 LEU B CA 1
ATOM 8049 C C . LEU B 1 488 ? -16.375 -33.469 -14.961 1 91.94 488 LEU B C 1
ATOM 8051 O O . LEU B 1 488 ? -16.547 -32.594 -15.82 1 91.94 488 LEU B O 1
ATOM 8055 N N . ASN B 1 489 ? -15.758 -34.562 -15.273 1 89 489 ASN B N 1
ATOM 8056 C CA . ASN B 1 489 ? -15.227 -34.875 -16.594 1 89 489 ASN B CA 1
ATOM 8057 C C . ASN B 1 489 ? -14.188 -33.875 -17.062 1 89 489 ASN B C 1
ATOM 8059 O O . ASN B 1 489 ? -14.312 -33.312 -18.141 1 89 489 ASN B O 1
ATOM 8063 N N . VAL B 1 490 ? -13.305 -33.625 -16.172 1 90.81 490 VAL B N 1
ATOM 8064 C CA . VAL B 1 490 ? -12.266 -32.688 -16.516 1 90.81 490 VAL B CA 1
ATOM 8065 C C . VAL B 1 490 ? -10.93 -33.375 -16.688 1 90.81 490 VAL B C 1
ATOM 8067 O O . VAL B 1 490 ? -9.867 -32.75 -16.672 1 90.81 490 VAL B O 1
ATOM 8070 N N . LYS B 1 491 ? -11 -34.688 -16.797 1 91.81 491 LYS B N 1
ATOM 8071 C CA . LYS B 1 491 ? -9.844 -35.5 -17.172 1 91.81 491 LYS B CA 1
ATOM 8072 C C . LYS B 1 491 ? -9.859 -35.812 -18.656 1 91.81 491 LYS B C 1
ATOM 8074 O O . LYS B 1 491 ? -10.766 -36.5 -19.141 1 91.81 491 LYS B O 1
ATOM 8079 N N . TYR B 1 492 ? -8.969 -35.375 -19.344 1 86.44 492 TYR B N 1
ATOM 8080 C CA . TYR B 1 492 ? -9.086 -35.375 -20.797 1 86.44 492 TYR B CA 1
ATOM 8081 C C . TYR B 1 492 ? -8.148 -36.406 -21.406 1 86.44 492 TYR B C 1
ATOM 8083 O O . TYR B 1 492 ? -8.328 -36.812 -22.562 1 86.44 492 TYR B O 1
ATOM 8091 N N . PHE B 1 493 ? -7.137 -36.75 -20.75 1 80.94 493 PHE B N 1
ATOM 8092 C CA . PHE B 1 493 ? -6.176 -37.688 -21.312 1 80.94 493 PHE B CA 1
ATOM 8093 C C . PHE B 1 493 ? -6.152 -39 -20.516 1 80.94 493 PHE B C 1
ATOM 8095 O O . PHE B 1 493 ? -6.391 -38.969 -19.297 1 80.94 493 PHE B O 1
ATOM 8102 N N . PRO B 1 494 ? -6.156 -40.094 -21.328 1 67.56 494 PRO B N 1
ATOM 8103 C CA . PRO B 1 494 ? -6.152 -41.375 -20.609 1 67.56 494 PRO B CA 1
ATOM 8104 C C . PRO B 1 494 ? -4.992 -41.5 -19.625 1 67.56 494 PRO B C 1
ATOM 8106 O O . PRO B 1 494 ? -3.961 -40.844 -19.797 1 67.56 494 PRO B O 1
ATOM 8109 N N . LEU B 1 495 ? -5.422 -42.062 -18.516 1 60.59 495 LEU B N 1
ATOM 8110 C CA . LEU B 1 495 ? -4.453 -42.312 -17.453 1 60.59 495 LEU B CA 1
ATOM 8111 C C . LEU B 1 495 ? -3.162 -42.906 -18.016 1 60.59 495 LEU B C 1
ATOM 8113 O O . LEU B 1 495 ? -3.199 -43.875 -18.766 1 60.59 495 LEU B O 1
ATOM 8117 N N . LYS B 1 496 ? -2.178 -42.125 -18.359 1 53.53 496 LYS B N 1
ATOM 8118 C CA . LYS B 1 496 ? -0.885 -42.719 -18.656 1 53.53 496 LYS B CA 1
ATOM 8119 C C . LYS B 1 496 ? -0.323 -43.438 -17.438 1 53.53 496 LYS B C 1
ATOM 8121 O O . LYS B 1 496 ? -0.05 -42.812 -16.406 1 53.53 496 LYS B O 1
ATOM 8126 N N . LYS B 1 497 ? -0.802 -44.656 -17.172 1 45.56 497 LYS B N 1
ATOM 8127 C CA . LYS B 1 497 ? -0.158 -45.438 -16.125 1 45.56 497 LYS B CA 1
ATOM 8128 C C . LYS B 1 497 ? 1.36 -45.312 -16.203 1 45.56 497 LYS B C 1
ATOM 8130 O O . LYS B 1 497 ? 1.973 -45.625 -17.219 1 45.56 497 LYS B O 1
ATOM 8135 N N . SER B 1 498 ? 1.884 -44.312 -15.688 1 39.81 498 SER B N 1
ATOM 8136 C CA . SER B 1 498 ? 3.336 -44.438 -15.609 1 39.81 498 SER B CA 1
ATOM 8137 C C . SER B 1 498 ? 3.746 -45.875 -15.234 1 39.81 498 SER B C 1
ATOM 8139 O O . SER B 1 498 ? 3.113 -46.5 -14.383 1 39.81 498 SER B O 1
ATOM 8141 N N . GLY B 1 499 ? 4.312 -46.656 -16.125 1 34.06 499 GLY B N 1
ATOM 8142 C CA . GLY B 1 499 ? 4.867 -47.938 -15.727 1 34.06 499 GLY B CA 1
ATOM 8143 C C . GLY B 1 499 ? 5.281 -48 -14.266 1 34.06 499 GLY B C 1
ATOM 8144 O O . GLY B 1 499 ? 4.488 -47.688 -13.383 1 34.06 499 GLY B O 1
ATOM 8145 N N . ARG B 1 500 ? 6.699 -48.344 -13.992 1 32.28 500 ARG B N 1
ATOM 8146 C CA . ARG B 1 500 ? 7.391 -48.812 -12.797 1 32.28 500 ARG B CA 1
ATOM 8147 C C . ARG B 1 500 ? 7.289 -47.781 -11.672 1 32.28 500 ARG B C 1
ATOM 8149 O O . ARG B 1 500 ? 7.516 -46.594 -11.891 1 32.28 500 ARG B O 1
ATOM 8156 N N . ALA B 1 501 ? 6.457 -47.938 -10.703 1 33.06 501 ALA B N 1
ATOM 8157 C CA . ALA B 1 501 ? 6.707 -47.406 -9.367 1 33.06 501 ALA B CA 1
ATOM 8158 C C . ALA B 1 501 ? 8.195 -47.156 -9.148 1 33.06 501 ALA B C 1
ATOM 8160 O O . ALA B 1 501 ? 8.953 -48.094 -8.844 1 33.06 501 ALA B O 1
ATOM 8161 N N . ILE B 1 502 ? 8.953 -46.594 -10 1 29.86 502 ILE B N 1
ATOM 8162 C CA . ILE B 1 502 ? 10.32 -46.344 -9.578 1 29.86 502 ILE B CA 1
ATOM 8163 C C . ILE B 1 502 ? 10.328 -45.719 -8.188 1 29.86 502 ILE B C 1
ATOM 8165 O O . ILE B 1 502 ? 9.758 -44.656 -7.988 1 29.86 502 ILE B O 1
ATOM 8169 N N . LEU B 1 503 ? 10.297 -46.469 -7.133 1 29.28 503 LEU B N 1
ATOM 8170 C CA . LEU B 1 503 ? 10.797 -46.062 -5.828 1 29.28 503 LEU B CA 1
ATOM 8171 C C . LEU B 1 503 ? 11.852 -44.969 -5.984 1 29.28 503 LEU B C 1
ATOM 8173 O O . LEU B 1 503 ? 12.938 -45.219 -6.5 1 29.28 503 LEU B O 1
ATOM 8177 N N . TYR B 1 504 ? 11.547 -43.812 -6.453 1 29.62 504 TYR B N 1
ATOM 8178 C CA . TYR B 1 504 ? 12.469 -42.688 -6.398 1 29.62 504 TYR B CA 1
ATOM 8179 C C . TYR B 1 504 ? 13.281 -42.719 -5.105 1 29.62 504 TYR B C 1
ATOM 8181 O O . TYR B 1 504 ? 12.742 -42.469 -4.023 1 29.62 504 TYR B O 1
ATOM 8189 N N . ASN B 1 505 ? 14.188 -43.625 -4.914 1 28.61 505 ASN B N 1
ATOM 8190 C CA . ASN B 1 505 ? 15.297 -43.438 -3.977 1 28.61 505 ASN B CA 1
ATOM 8191 C C . ASN B 1 505 ? 15.898 -42.062 -4.07 1 28.61 505 ASN B C 1
ATOM 8193 O O . ASN B 1 505 ? 15.875 -41.438 -5.137 1 28.61 505 ASN B O 1
ATOM 8197 N N . LYS B 1 506 ? 16.359 -41.344 -2.996 1 33.84 506 LYS B N 1
ATOM 8198 C CA . LYS B 1 506 ? 17.016 -40.062 -2.752 1 33.84 506 LYS B CA 1
ATOM 8199 C C . LYS B 1 506 ? 18.016 -39.75 -3.857 1 33.84 506 LYS B C 1
ATOM 8201 O O . LYS B 1 506 ? 18.375 -38.594 -4.055 1 33.84 506 LYS B O 1
ATOM 8206 N N . GLU B 1 507 ? 18.672 -40.656 -4.594 1 30.48 507 GLU B N 1
ATOM 8207 C CA . GLU B 1 507 ? 19.891 -40.438 -5.375 1 30.48 507 GLU B CA 1
ATOM 8208 C C . GLU B 1 507 ? 19.562 -39.844 -6.738 1 30.48 507 GLU B C 1
ATOM 8210 O O . GLU B 1 507 ? 20.406 -39.188 -7.34 1 30.48 507 GLU B O 1
ATOM 8215 N N . ASP B 1 508 ? 18.531 -40.125 -7.473 1 32.22 508 ASP B N 1
ATOM 8216 C CA . ASP B 1 508 ? 18.469 -39.812 -8.898 1 32.22 508 ASP B CA 1
ATOM 8217 C C . ASP B 1 508 ? 18.031 -38.375 -9.109 1 32.22 508 ASP B C 1
ATOM 8219 O O . ASP B 1 508 ? 17.953 -37.906 -10.25 1 32.22 508 ASP B O 1
ATOM 8223 N N . PHE B 1 509 ? 17.469 -37.719 -8.242 1 31.8 509 PHE B N 1
ATOM 8224 C CA . PHE B 1 509 ? 17.094 -36.312 -8.43 1 31.8 509 PHE B CA 1
ATOM 8225 C C . PHE B 1 509 ? 18.328 -35.438 -8.648 1 31.8 509 PHE B C 1
ATOM 8227 O O . PHE B 1 509 ? 18.219 -34.25 -8.953 1 31.8 509 PHE B O 1
ATOM 8234 N N . ASP B 1 510 ? 19.609 -35.875 -8.305 1 30.84 510 ASP B N 1
ATOM 8235 C CA . ASP B 1 510 ? 20.812 -35.062 -8.398 1 30.84 510 ASP B CA 1
ATOM 8236 C C . ASP B 1 510 ? 21.219 -34.844 -9.859 1 30.84 510 ASP B C 1
ATOM 8238 O O . ASP B 1 510 ? 22.016 -33.938 -10.156 1 30.84 510 ASP B O 1
ATOM 8242 N N . ASN B 1 511 ? 20.969 -35.781 -10.789 1 30.39 511 ASN B N 1
ATOM 8243 C CA . ASN B 1 511 ? 21.625 -35.688 -12.086 1 30.39 511 ASN B CA 1
ATOM 8244 C C . ASN B 1 511 ? 20.938 -34.656 -12.984 1 30.39 511 ASN B C 1
ATOM 8246 O O . ASN B 1 511 ? 21.531 -34.156 -13.93 1 30.39 511 ASN B O 1
ATOM 8250 N N . GLU B 1 512 ? 19.609 -34.625 -13.055 1 32.34 512 GLU B N 1
ATOM 8251 C CA . GLU B 1 512 ? 19.031 -33.812 -14.125 1 32.34 512 GLU B CA 1
ATOM 8252 C C . GLU B 1 512 ? 19.172 -32.312 -13.844 1 32.34 512 GLU B C 1
ATOM 8254 O O . GLU B 1 512 ? 18.797 -31.5 -14.664 1 32.34 512 GLU B O 1
ATOM 8259 N N . ALA B 1 513 ? 19.484 -31.953 -12.711 1 32.62 513 ALA B N 1
ATOM 8260 C CA . ALA B 1 513 ? 19.734 -30.531 -12.422 1 32.62 513 ALA B CA 1
ATOM 8261 C C . ALA B 1 513 ? 21.031 -30.062 -13.078 1 32.62 513 ALA B C 1
ATOM 8263 O O . ALA B 1 513 ? 21.5 -28.969 -12.789 1 32.62 513 ALA B O 1
ATOM 8264 N N . SER B 1 514 ? 21.875 -30.984 -13.719 1 28.81 514 SER B N 1
ATOM 8265 C CA . SER B 1 514 ? 23.141 -30.484 -14.242 1 28.81 514 SER B CA 1
ATOM 8266 C C . SER B 1 514 ? 22.922 -29.609 -15.477 1 28.81 514 SER B C 1
ATOM 8268 O O . SER B 1 514 ? 22.562 -30.125 -16.547 1 28.81 514 SER B O 1
ATOM 8270 N N . PHE B 1 515 ? 22.406 -28.469 -15.375 1 28.69 515 PHE B N 1
ATOM 8271 C CA . PHE B 1 515 ? 22.688 -27.562 -16.484 1 28.69 515 PHE B CA 1
ATOM 8272 C C . PHE B 1 515 ? 24.125 -27.703 -16.953 1 28.69 515 PHE B C 1
ATOM 8274 O O . PHE B 1 515 ? 25.062 -27.625 -16.156 1 28.69 515 PHE B O 1
ATOM 8281 N N . GLU B 1 516 ? 24.531 -28.516 -17.922 1 28.17 516 GLU B N 1
ATOM 8282 C CA . GLU B 1 516 ? 25.844 -28.578 -18.578 1 28.17 516 GLU B CA 1
ATOM 8283 C C . GLU B 1 516 ? 26.516 -27.219 -18.609 1 28.17 516 GLU B C 1
ATOM 8285 O O . GLU B 1 516 ? 25.906 -26.219 -19.016 1 28.17 516 GLU B O 1
ATOM 8290 N N . GLU B 1 517 ? 27.531 -27.047 -17.75 1 29.34 517 GLU B N 1
ATOM 8291 C CA . GLU B 1 517 ? 28.562 -26.016 -17.812 1 29.34 517 GLU B CA 1
ATOM 8292 C C . GLU B 1 517 ? 29.109 -25.844 -19.219 1 29.34 517 GLU B C 1
ATOM 8294 O O . GLU B 1 517 ? 29.766 -26.734 -19.75 1 29.34 517 GLU B O 1
ATOM 8299 N N . MET B 1 518 ? 28.484 -25.375 -20.25 1 27.39 518 MET B N 1
ATOM 8300 C CA . MET B 1 518 ? 29.125 -25.047 -21.516 1 27.39 518 MET B CA 1
ATOM 8301 C C . MET B 1 518 ? 30.375 -24.203 -21.281 1 27.39 518 MET B C 1
ATOM 8303 O O . MET B 1 518 ? 30.297 -23.094 -20.766 1 27.39 518 MET B O 1
ATOM 8307 N N . HIS B 1 519 ? 31.609 -24.812 -20.984 1 26.23 519 HIS B N 1
ATOM 8308 C CA . HIS B 1 519 ? 32.969 -24.344 -20.969 1 26.23 519 HIS B CA 1
ATOM 8309 C C . HIS B 1 519 ? 33.375 -23.688 -22.297 1 26.23 519 HIS B C 1
ATOM 8311 O O . HIS B 1 519 ? 33.5 -24.375 -23.312 1 26.23 519 HIS B O 1
ATOM 8317 N N . SER B 1 520 ? 32.875 -22.547 -22.719 1 26.38 520 SER B N 1
ATOM 8318 C CA . SER B 1 520 ? 33.562 -21.844 -23.797 1 26.38 520 SER B CA 1
ATOM 8319 C C . SER B 1 520 ? 35.031 -21.562 -23.453 1 26.38 520 SER B C 1
ATOM 8321 O O . SER B 1 520 ? 35.312 -21 -22.406 1 26.38 520 SER B O 1
ATOM 8323 N N . GLU B 1 521 ? 35.938 -22.453 -23.859 1 26.83 521 GLU B N 1
ATOM 8324 C CA . GLU B 1 521 ? 37.375 -22.281 -23.906 1 26.83 521 GLU B CA 1
ATOM 8325 C C . GLU B 1 521 ? 37.75 -20.984 -24.578 1 26.83 521 GLU B C 1
ATOM 8327 O O . GLU B 1 521 ? 37.281 -20.672 -25.672 1 26.83 521 GLU B O 1
ATOM 8332 N N . PRO B 1 522 ? 38.219 -20.047 -23.781 1 25.53 522 PRO B N 1
ATOM 8333 C CA . PRO B 1 522 ? 38.906 -18.906 -24.422 1 25.53 522 PRO B CA 1
ATOM 8334 C C . PRO B 1 522 ? 40.031 -19.344 -25.344 1 25.53 522 PRO B C 1
ATOM 8336 O O . PRO B 1 522 ? 40.75 -20.297 -25.031 1 25.53 522 PRO B O 1
ATOM 8339 N N . GLU B 1 523 ? 39.875 -19.375 -26.609 1 21.7 523 GLU B N 1
ATOM 8340 C CA . GLU B 1 523 ? 41.031 -19.438 -27.5 1 21.7 523 GLU B CA 1
ATOM 8341 C C . GLU B 1 523 ? 42.031 -18.312 -27.188 1 21.7 523 GLU B C 1
ATOM 8343 O O . GLU B 1 523 ? 41.625 -17.156 -27.078 1 21.7 523 GLU B O 1
ATOM 8348 N N . ALA B 1 524 ? 43.25 -18.656 -27 1 19.02 524 ALA B N 1
ATOM 8349 C CA . ALA B 1 524 ? 44.469 -17.844 -27.172 1 19.02 524 ALA B CA 1
ATOM 8350 C C . ALA B 1 524 ? 44.781 -17.625 -28.641 1 19.02 524 ALA B C 1
ATOM 8352 O O . ALA B 1 524 ? 44.75 -18.562 -29.438 1 19.02 524 ALA B O 1
#

Sequence (1048 aa):
QNRKAYAEDKPVFEPYQEAPLYVYVLTYMGYGIGILFGYLRDFMRNWGIEKCNAAVEREEQKDFVPLYQDFESFYKRNLYMRIRDSWSHTVCSAPEPYMNVMEKVTDDYNWTFRHTGKVIENIINMASYNYLGLAGKYDDSMVRVKDTLEKYGVGVASTRNEMGTLDIHKELEDLMAKFLNVEAVMSFGMGFATNSMNIPVFVGKGCLILSDEFNHTSVILGARLSGAVIRPFKHNNAENLEKLLREAIIRGQPGTGRAWKKILIVVEGIYSMEGSIVNLAQIVALKKKYKAYLYIDEAHSIGCTGPTGRGVRELFGLDPEDIDVYMGTFTKSFAGSGGYIGGKKEIVDYLRMQSHSTTYATSMSPVVAAQLIRSLKITMGYEGNIGGMERIQKLKENIKYFRRRLKEMGFIIYGNDFSPVIPVLLFMPAKVSAFSRFLLKKKVSVVVVGFPATSLPEGRARFSMSSAHTREMLDTVLEVIDELGDLLNVKYFPLKKSGRAILYNKEDFDNEASFEEMHSEPEAQNRKAYAEDKPVFEPYQEAPLYVYVLTYMGYGIGILFGYLRDFMRNWGIEKCNAAVEREEQKDFVPLYQDFESFYKRNLYMRIRDSWSHTVCSAPEPYMNVMEKVTDDYNWTFRHTGKVIENIINMASYNYLGLAGKYDDSMVRVKDTLEKYGVGVASTRNEMGTLDIHKELEDLMAKFLNVEAVMSFGMGFATNSMNIPVFVGKGCLILSDEFNHTSVILGARLSGAVIRPFKHNNAENLEKLLREAIIRGQPGTGRAWKKILIVVEGIYSMEGSIVNLAQIVALKKKYKAYLYIDEAHSIGCTGPTGRGVRELFGLDPEDIDVYMGTFTKSFAGSGGYIGGKKEIVDYLRMQSHSTTYATSMSPVVAAQLIRSLKITMGYEGNIGGMERIQKLKENIKYFRRRLKEMGFIIYGNDFSPVIPVLLFMPAKVSAFSRFLLKKKVSVVVVGFPATSLPEGRARFSMSSAHTREMLDTVLEVIDELGDLLNVKYFPLKKSGRAILYNKEDFDNEASFEEMHSEPEA

Solvent-accessible surface area (backbone atoms only — not comparable to full-atom values): 53886 Å² total; per-residue (Å²): 128,93,74,64,83,68,73,75,84,62,67,90,58,78,79,68,77,76,77,59,67,64,58,52,52,51,25,51,46,50,50,49,51,50,48,51,50,39,52,49,47,51,51,35,47,75,66,63,67,47,79,54,70,48,83,57,61,48,82,80,51,59,67,65,79,48,75,93,22,45,60,51,44,47,41,40,60,58,49,44,32,75,44,44,78,70,38,50,41,36,22,73,48,19,55,30,52,54,27,31,34,50,40,67,47,54,90,41,75,49,72,48,74,45,70,75,77,48,68,49,67,69,18,38,47,24,49,42,40,24,31,49,45,65,19,28,50,58,53,82,84,44,53,61,27,56,52,36,27,47,53,28,15,56,13,45,15,25,22,33,40,45,65,19,26,37,53,62,54,52,52,37,23,52,53,50,12,56,68,61,57,40,73,24,37,45,72,43,42,35,36,51,53,46,38,35,54,42,46,36,74,78,39,28,74,60,20,38,35,43,30,38,62,68,52,54,66,40,49,53,52,3,47,62,69,19,55,31,48,76,43,71,29,57,67,84,32,65,67,52,43,48,53,50,51,52,50,44,66,72,54,26,36,86,97,77,45,42,76,58,68,44,44,37,37,39,47,39,31,32,30,83,83,44,11,35,60,50,60,56,69,59,52,45,51,49,28,63,75,68,69,39,41,38,37,38,38,24,45,68,16,35,52,52,21,34,92,76,16,60,8,54,52,48,57,71,68,52,59,61,79,69,42,53,34,43,31,37,40,27,26,24,36,35,16,20,61,9,15,36,41,30,21,47,49,69,58,40,53,48,42,68,73,63,32,54,55,43,55,64,22,56,35,58,35,54,33,46,42,38,39,37,43,46,38,49,27,21,47,66,51,41,97,85,30,67,58,21,62,59,27,40,50,42,26,47,51,49,36,53,50,54,54,51,52,41,46,35,61,8,41,46,53,46,40,40,91,66,33,47,33,42,22,36,54,49,30,34,68,71,49,44,46,49,50,47,54,51,35,45,76,71,33,31,41,59,40,66,48,39,66,80,84,33,56,73,64,52,12,25,36,38,36,26,44,29,26,59,55,48,72,66,56,51,51,53,52,49,52,53,49,51,55,47,29,63,74,68,65,47,47,79,42,73,64,51,72,68,73,79,81,65,76,79,57,90,70,68,74,66,64,78,69,58,70,77,78,82,77,80,73,81,78,131,126,93,75,62,84,66,72,76,82,61,67,92,59,80,79,67,74,76,78,60,68,65,58,54,53,51,25,53,47,48,50,49,50,49,49,51,50,37,52,49,47,51,51,35,48,73,67,62,67,48,78,57,72,47,79,58,62,48,80,81,50,60,67,64,80,51,78,90,17,50,59,49,44,46,42,40,58,56,50,46,33,75,45,43,78,70,38,49,41,36,21,73,49,19,53,30,52,53,26,31,34,48,39,67,48,54,90,41,73,48,73,47,75,45,71,75,78,48,70,48,64,69,17,40,46,24,48,41,39,25,33,49,44,66,22,28,50,58,53,81,87,44,52,60,27,55,51,37,27,48,55,29,14,54,12,44,14,26,20,33,38,44,66,20,27,37,52,62,53,52,51,38,23,52,51,50,12,58,66,62,58,41,72,23,37,45,73,43,41,34,36,50,51,46,37,34,54,43,46,36,75,79,39,28,73,61,20,36,34,42,30,37,63,69,52,53,65,40,49,53,52,3,48,63,70,21,55,30,47,74,44,68,30,58,64,85,34,65,66,52,42,49,52,50,51,53,48,44,67,73,54,24,37,86,97,75,44,41,76,58,68,44,43,36,37,39,45,41,32,31,30,83,80,43,10,35,61,50,61,55,68,60,52,45,51,49,27,61,74,69,70,40,42,40,38,37,38,24,42,69,16,36,53,52,21,32,94,76,15,63,8,54,52,48,56,71,68,51,60,62,80,69,43,53,35,43,30,37,40,27,27,24,39,35,17,18,61,9,16,37,41,30,21,47,48,70,58,40,52,49,43,68,74,63,31,54,55,42,56,63,23,57,36,58,33,54,35,45,43,37,40,36,42,47,39,48,28,21,46,65,51,40,98,82,30,66,58,22,61,58,26,41,51,42,25,48,49,49,36,53,51,54,53,51,52,41,47,34,61,8,40,47,52,46,41,39,91,64,35,46,35,41,21,36,54,49,28,33,69,71,51,44,47,49,49,50,52,50,34,44,74,72,33,31,41,59,38,67,48,39,65,81,85,32,55,75,64,52,12,25,36,38,36,27,44,31,26,59,56,48,72,67,56,53,51,52,52,48,52,54,47,53,54,48,29,63,74,69,64,46,47,77,42,75,61,51,72,68,75,79,80,65,76,76,58,90,68,67,75,68,62,78,70,59,70,79,78,80,76,80,72,80,80,130

Organism: Mus spicilegus (NCBI:txid10103)